Protein AF-0000000074720645 (afdb_homodimer)

InterPro domains:
  IPR004842 SLC12A transporter family [PTHR11827] (3-432)
  IPR018491 SLC12A transporter, C-terminal [PF03522] (51-152)
  IPR018491 SLC12A transporter, C-terminal [PF03522] (171-248)

Organism: NCBI:txid2562239

Structure (mmCIF, N/CA/C/O backbone):
data_AF-0000000074720645-model_v1
#
loop_
_entity.id
_entity.type
_entity.pdbx_description
1 polymer 'SLC12A transporter C-terminal domain-containing protein'
#
loop_
_atom_site.group_PDB
_atom_site.id
_atom_site.type_symbol
_atom_site.label_atom_id
_atom_site.label_alt_id
_atom_site.label_comp_id
_atom_site.label_asym_id
_atom_site.label_entity_id
_atom_site.label_seq_id
_atom_site.pdbx_PDB_ins_code
_atom_site.Cartn_x
_atom_site.Cartn_y
_atom_site.Cartn_z
_atom_site.occupancy
_atom_site.B_iso_or_equiv
_atom_site.auth_seq_id
_atom_site.auth_comp_id
_atom_site.auth_asym_id
_atom_site.auth_atom_id
_atom_site.pdbx_PDB_model_num
ATOM 1 N N . MET A 1 1 ? 22.766 -5.426 -13.688 1 41.81 1 MET A N 1
ATOM 2 C CA . MET A 1 1 ? 22.703 -4.098 -13.078 1 41.81 1 MET A CA 1
ATOM 3 C C . MET A 1 1 ? 21.469 -3.965 -12.188 1 41.81 1 MET A C 1
ATOM 5 O O . MET A 1 1 ? 21.562 -3.459 -11.07 1 41.81 1 MET A O 1
ATOM 9 N N . ASP A 1 2 ? 20.172 -4.684 -12.555 1 66 2 ASP A N 1
ATOM 10 C CA . ASP A 1 2 ? 18.875 -4.543 -11.906 1 66 2 ASP A CA 1
ATOM 11 C C . ASP A 1 2 ? 18.812 -5.395 -10.641 1 66 2 ASP A C 1
ATOM 13 O O . ASP A 1 2 ? 18.281 -4.953 -9.617 1 66 2 ASP A O 1
ATOM 17 N N . GLY A 1 3 ? 19.875 -6.27 -10.695 1 70.75 3 GLY A N 1
ATOM 18 C CA . GLY A 1 3 ? 19.859 -7.113 -9.516 1 70.75 3 GLY A CA 1
ATOM 19 C C . GLY A 1 3 ? 20.531 -6.465 -8.32 1 70.75 3 GLY A C 1
ATOM 20 O O . GLY A 1 3 ? 20.031 -6.566 -7.191 1 70.75 3 GLY A O 1
ATOM 21 N N . ILE A 1 4 ? 21.578 -5.645 -8.625 1 74.62 4 ILE A N 1
ATOM 22 C CA . ILE A 1 4 ? 22.312 -4.996 -7.547 1 74.62 4 ILE A CA 1
ATOM 23 C C . ILE A 1 4 ? 21.469 -3.885 -6.934 1 74.62 4 ILE A C 1
ATOM 25 O O . ILE A 1 4 ? 21.391 -3.754 -5.711 1 74.62 4 ILE A O 1
ATOM 29 N N . THR A 1 5 ? 20.922 -3.104 -7.785 1 78.19 5 THR A N 1
ATOM 30 C CA . THR A 1 5 ? 20.078 -2.021 -7.312 1 78.19 5 THR A CA 1
ATOM 31 C C . THR A 1 5 ? 18.906 -2.57 -6.496 1 78.19 5 THR A C 1
ATOM 33 O O . THR A 1 5 ? 18.516 -1.979 -5.484 1 78.19 5 THR A O 1
ATOM 36 N N . PHE A 1 6 ? 18.531 -3.67 -6.996 1 77.5 6 PHE A N 1
ATOM 37 C CA . PHE A 1 6 ? 17.438 -4.328 -6.293 1 77.5 6 PHE A CA 1
ATOM 38 C C . PHE A 1 6 ? 17.875 -4.746 -4.895 1 77.5 6 PHE A C 1
ATOM 40 O O . PHE A 1 6 ? 17.188 -4.453 -3.912 1 77.5 6 PHE A O 1
ATOM 47 N N . ARG A 1 7 ? 19 -5.316 -4.785 1 78.94 7 ARG A N 1
ATOM 48 C CA . ARG A 1 7 ? 19.5 -5.781 -3.5 1 78.94 7 ARG A CA 1
ATOM 49 C C . ARG A 1 7 ? 19.812 -4.609 -2.576 1 78.94 7 ARG A C 1
ATOM 51 O O . ARG A 1 7 ? 19.578 -4.688 -1.367 1 78.94 7 ARG A O 1
ATOM 58 N N . LEU A 1 8 ? 20.25 -3.586 -3.178 1 81.06 8 LEU A N 1
ATOM 59 C CA . LEU A 1 8 ? 20.547 -2.385 -2.404 1 81.06 8 LEU A CA 1
ATOM 60 C C . LEU A 1 8 ? 19.266 -1.784 -1.824 1 81.06 8 LEU A C 1
ATOM 62 O O . LEU A 1 8 ? 19.234 -1.398 -0.653 1 81.06 8 LEU A O 1
ATOM 66 N N . ALA A 1 9 ? 18.266 -1.722 -2.635 1 80.5 9 ALA A N 1
ATOM 67 C CA . ALA A 1 9 ? 16.984 -1.189 -2.18 1 80.5 9 ALA A CA 1
ATOM 68 C C . ALA A 1 9 ? 16.422 -2.023 -1.034 1 80.5 9 ALA A C 1
ATOM 70 O O . ALA A 1 9 ? 16.016 -1.481 -0.004 1 80.5 9 ALA A O 1
ATOM 71 N N . LEU A 1 10 ? 16.531 -3.314 -1.261 1 77.75 10 LEU A N 1
ATOM 72 C CA . LEU A 1 10 ? 15.977 -4.215 -0.257 1 77.75 10 LEU A CA 1
ATOM 73 C C . LEU A 1 10 ? 16.734 -4.102 1.058 1 77.75 10 LEU A C 1
ATOM 75 O O . LEU A 1 10 ? 16.125 -3.957 2.121 1 77.75 10 LEU A O 1
ATOM 79 N N . SER A 1 11 ? 18 -4.055 0.946 1 79.88 11 SER A N 1
ATOM 80 C CA . SER A 1 11 ? 18.828 -3.979 2.143 1 79.88 11 SER A CA 1
ATOM 81 C C . SER A 1 11 ? 18.625 -2.658 2.877 1 79.88 11 SER A C 1
ATOM 83 O O . SER A 1 11 ? 18.531 -2.633 4.105 1 79.88 11 SER A O 1
ATOM 85 N N . ALA A 1 12 ? 18.5 -1.666 2.119 1 81.31 12 ALA A N 1
ATOM 86 C CA . ALA A 1 12 ? 18.297 -0.35 2.721 1 81.31 12 ALA A CA 1
ATOM 87 C C . ALA A 1 12 ? 16.938 -0.265 3.408 1 81.31 12 ALA A C 1
ATOM 89 O O . ALA A 1 12 ? 16.828 0.283 4.508 1 81.31 12 ALA A O 1
ATOM 90 N N . LEU A 1 13 ? 16.016 -0.81 2.82 1 81.56 13 LEU A N 1
ATOM 91 C CA . LEU A 1 13 ? 14.672 -0.755 3.367 1 81.56 13 LEU A CA 1
ATOM 92 C C . LEU A 1 13 ? 14.562 -1.593 4.637 1 81.56 13 LEU A C 1
ATOM 94 O O . LEU A 1 13 ? 13.891 -1.195 5.594 1 81.56 13 LEU A O 1
ATOM 98 N N . VAL A 1 14 ? 15.219 -2.695 4.59 1 77.19 14 VAL A N 1
ATOM 99 C CA . VAL A 1 14 ? 15.211 -3.568 5.758 1 77.19 14 VAL A CA 1
ATOM 100 C C . VAL A 1 14 ? 15.93 -2.877 6.918 1 77.19 14 VAL A C 1
ATOM 102 O O . VAL A 1 14 ? 15.461 -2.92 8.055 1 77.19 14 VAL A O 1
ATOM 105 N N . GLN A 1 15 ? 16.969 -2.215 6.602 1 78.38 15 GLN A N 1
ATOM 106 C CA . GLN A 1 15 ? 17.719 -1.493 7.625 1 78.38 15 GLN A CA 1
ATOM 107 C C . GLN A 1 15 ? 16.906 -0.346 8.203 1 78.38 15 GLN A C 1
ATOM 109 O O . GLN A 1 15 ? 16.922 -0.113 9.414 1 78.38 15 GLN A O 1
ATOM 114 N N . LEU A 1 16 ? 16.203 0.287 7.367 1 77.69 16 LEU A N 1
ATOM 115 C CA . LEU A 1 16 ? 15.375 1.402 7.805 1 77.69 16 LEU A CA 1
ATOM 116 C C . LEU A 1 16 ? 14.242 0.916 8.703 1 77.69 16 LEU A C 1
ATOM 118 O O . LEU A 1 16 ? 13.867 1.602 9.656 1 77.69 16 LEU A O 1
ATOM 122 N N . GLU A 1 17 ? 13.719 -0.175 8.352 1 76.94 17 GLU A N 1
ATOM 123 C CA . GLU A 1 17 ? 12.625 -0.734 9.141 1 76.94 17 GLU A CA 1
ATOM 124 C C . GLU A 1 17 ? 13.078 -1.058 10.562 1 76.94 17 GLU A C 1
ATOM 126 O O . GLU A 1 17 ? 12.336 -0.839 11.516 1 76.94 17 GLU A O 1
ATOM 131 N N . GLN A 1 18 ? 14.234 -1.489 10.664 1 72.25 18 GLN A N 1
ATOM 132 C CA . GLN A 1 18 ? 14.773 -1.853 11.969 1 72.25 18 GLN A CA 1
ATOM 133 C C . GLN A 1 18 ? 15.094 -0.611 12.797 1 72.25 18 GLN A C 1
ATOM 135 O O . GLN A 1 18 ? 14.961 -0.623 14.016 1 72.25 18 GLN A O 1
ATOM 140 N N . SER A 1 19 ? 15.477 0.488 12.055 1 64.12 19 SER A N 1
ATOM 141 C CA . SER A 1 19 ? 15.891 1.698 12.758 1 64.12 19 SER A CA 1
ATOM 142 C C . SER A 1 19 ? 14.688 2.549 13.156 1 64.12 19 SER A C 1
ATOM 144 O O . SER A 1 19 ? 14.781 3.371 14.07 1 64.12 19 SER A O 1
ATOM 146 N N . GLN A 1 20 ? 13.641 2.672 12.289 1 59.78 20 GLN A N 1
ATOM 147 C CA . GLN A 1 20 ? 12.492 3.521 12.562 1 59.78 20 GLN A CA 1
ATOM 148 C C . GLN A 1 20 ? 12.016 3.354 14.008 1 59.78 20 GLN A C 1
ATOM 150 O O . GLN A 1 20 ? 11.492 4.293 14.609 1 59.78 20 GLN A O 1
ATOM 155 N N . TYR A 1 21 ? 12.266 2.174 14.508 1 51.56 21 TYR A N 1
ATOM 156 C CA . TYR A 1 21 ? 11.844 1.968 15.891 1 51.56 21 TYR A CA 1
ATOM 157 C C . TYR A 1 21 ? 12.773 2.684 16.859 1 51.56 21 TYR A C 1
ATOM 159 O O . TYR A 1 21 ? 12.414 2.922 18.016 1 51.56 21 TYR A O 1
ATOM 167 N N . GLN A 1 22 ? 13.922 3.186 16.25 1 45.28 22 GLN A N 1
ATOM 168 C CA . GLN A 1 22 ? 14.898 3.748 17.172 1 45.28 22 GLN A CA 1
ATOM 169 C C . GLN A 1 22 ? 14.922 5.27 17.094 1 45.28 22 GLN A C 1
ATOM 171 O O . GLN A 1 22 ? 15.547 5.934 17.922 1 45.28 22 GLN A O 1
ATOM 176 N N . HIS A 1 23 ? 14.359 5.844 16.094 1 49.03 23 HIS A N 1
ATOM 177 C CA . HIS A 1 23 ? 14.844 7.188 15.789 1 49.03 23 HIS A CA 1
ATOM 178 C C . HIS A 1 23 ? 14.094 8.242 16.594 1 49.03 23 HIS A C 1
ATOM 180 O O . HIS A 1 23 ? 12.859 8.258 16.594 1 49.03 23 HIS A O 1
ATOM 186 N N . VAL A 1 24 ? 14.836 8.938 17.453 1 45.78 24 VAL A N 1
ATOM 187 C CA . VAL A 1 24 ? 14.734 10.133 18.297 1 45.78 24 VAL A CA 1
ATOM 188 C C . VAL A 1 24 ? 14.461 11.352 17.422 1 45.78 24 VAL A C 1
ATOM 190 O O . VAL A 1 24 ? 13.938 12.359 17.906 1 45.78 24 VAL A O 1
ATOM 193 N N . ASN A 1 25 ? 14.664 11.375 16.031 1 55.03 25 ASN A N 1
ATOM 194 C CA . ASN A 1 25 ? 14.484 12.578 15.219 1 55.03 25 ASN A CA 1
ATOM 195 C C . ASN A 1 25 ? 13.312 12.438 14.258 1 55.03 25 ASN A C 1
ATOM 197 O O . ASN A 1 25 ? 13.492 12.039 13.102 1 55.03 25 ASN A O 1
ATOM 201 N N . TRP A 1 26 ? 12.148 12.758 14.781 1 64.94 26 TRP A N 1
ATOM 202 C CA . TRP A 1 26 ? 10.922 12.664 14 1 64.94 26 TRP A CA 1
ATOM 203 C C . TRP A 1 26 ? 10.922 13.68 12.859 1 64.94 26 TRP A C 1
ATOM 205 O O . TRP A 1 26 ? 11.297 14.836 13.055 1 64.94 26 TRP A O 1
ATOM 215 N N . ARG A 1 27 ? 10.797 13.344 11.641 1 70.69 27 ARG A N 1
ATOM 216 C CA . ARG A 1 27 ? 10.586 14.195 10.477 1 70.69 27 ARG A CA 1
ATOM 217 C C . ARG A 1 27 ? 9.32 13.789 9.727 1 70.69 27 ARG A C 1
ATOM 219 O O . ARG A 1 27 ? 9.008 12.602 9.617 1 70.69 27 ARG A O 1
ATOM 226 N N . PRO A 1 28 ? 8.688 14.844 9.297 1 80.44 28 PRO A N 1
ATOM 227 C CA . PRO A 1 28 ? 7.465 14.516 8.555 1 80.44 28 PRO A CA 1
ATOM 228 C C . PRO A 1 28 ? 7.746 13.781 7.246 1 80.44 28 PRO A C 1
ATOM 230 O O . PRO A 1 28 ? 8.523 14.266 6.418 1 80.44 28 PRO A O 1
ATOM 233 N N . GLN A 1 29 ? 7.289 12.609 7.117 1 84 29 GLN A N 1
ATOM 234 C CA . GLN A 1 29 ? 7.184 11.891 5.855 1 84 29 GLN A CA 1
ATOM 235 C C . GLN A 1 29 ? 5.758 11.938 5.309 1 84 29 GLN A C 1
ATOM 237 O O . GLN A 1 29 ? 4.875 11.234 5.801 1 84 29 GLN A O 1
ATOM 242 N N . VAL A 1 30 ? 5.629 12.672 4.293 1 91.06 30 VAL A N 1
ATOM 243 C CA . VAL A 1 30 ? 4.305 13.172 3.959 1 91.06 30 VAL A CA 1
ATOM 244 C C . VAL A 1 30 ? 3.643 12.258 2.936 1 91.06 30 VAL A C 1
ATOM 246 O O . VAL A 1 30 ? 4.285 11.82 1.976 1 91.06 30 VAL A O 1
ATOM 249 N N . LEU A 1 31 ? 2.445 11.914 3.195 1 94.81 31 LEU A N 1
ATOM 250 C CA . LEU A 1 31 ? 1.518 11.281 2.268 1 94.81 31 LEU A CA 1
ATOM 251 C C . LEU A 1 31 ? 0.43 12.258 1.832 1 94.81 31 LEU A C 1
ATOM 253 O O . LEU A 1 31 ? -0.405 12.664 2.643 1 94.81 31 LEU A O 1
ATOM 257 N N . ILE A 1 32 ? 0.497 12.656 0.608 1 94.5 32 ILE A N 1
ATOM 258 C CA . ILE A 1 32 ? -0.534 13.539 0.069 1 94.5 32 ILE A CA 1
ATOM 259 C C . ILE A 1 32 ? -1.672 12.703 -0.516 1 94.5 32 ILE A C 1
ATOM 261 O O . ILE A 1 32 ? -1.439 11.82 -1.348 1 94.5 32 ILE A O 1
ATOM 265 N N . ILE A 1 33 ? -2.869 12.914 -0.023 1 94 33 ILE A N 1
ATOM 266 C CA . ILE A 1 33 ? -4.02 12.188 -0.547 1 94 33 ILE A CA 1
ATOM 267 C C . ILE A 1 33 ? -4.98 13.164 -1.226 1 94 33 ILE A C 1
ATOM 269 O O . ILE A 1 33 ? -5.336 14.195 -0.651 1 94 33 ILE A O 1
ATOM 273 N N . TYR A 1 34 ? -5.395 12.867 -2.453 1 87.19 34 TYR A N 1
ATOM 274 C CA . TYR A 1 34 ? -6.391 13.711 -3.105 1 87.19 34 TYR A CA 1
ATOM 275 C C . TYR A 1 34 ? -7.289 12.883 -4.016 1 87.19 34 TYR A C 1
ATOM 277 O O . TYR A 1 34 ? -7.055 11.688 -4.215 1 87.19 34 TYR A O 1
ATOM 285 N N . ARG A 1 35 ? -8.367 13.531 -4.441 1 86.62 35 ARG A N 1
ATOM 286 C CA . ARG A 1 35 ? -9.414 12.891 -5.238 1 86.62 35 ARG A CA 1
ATOM 287 C C . ARG A 1 35 ? -9.289 13.281 -6.707 1 86.62 35 ARG A C 1
ATOM 289 O O . ARG A 1 35 ? -8.969 14.422 -7.031 1 86.62 35 ARG A O 1
ATOM 296 N N . ILE A 1 36 ? -9.516 12.273 -7.551 1 79.25 36 ILE A N 1
ATOM 297 C CA . ILE A 1 36 ? -9.68 12.547 -8.977 1 79.25 36 ILE A CA 1
ATOM 298 C C . ILE A 1 36 ? -11.039 12.023 -9.445 1 79.25 36 ILE A C 1
ATOM 300 O O . ILE A 1 36 ? -11.445 10.922 -9.086 1 79.25 36 ILE A O 1
ATOM 304 N N . GLN A 1 37 ? -11.812 12.938 -9.969 1 66.81 37 GLN A N 1
ATOM 305 C CA . GLN A 1 37 ? -13.078 12.484 -10.523 1 66.81 37 GLN A CA 1
ATOM 306 C C . GLN A 1 37 ? -12.906 11.961 -11.945 1 66.81 37 GLN A C 1
ATOM 308 O O . GLN A 1 37 ? -12.023 12.414 -12.672 1 66.81 37 GLN A O 1
ATOM 313 N N . LYS A 1 38 ? -13.5 10.781 -12.273 1 61.44 38 LYS A N 1
ATOM 314 C CA . LYS A 1 38 ? -13.422 10.133 -13.578 1 61.44 38 LYS A CA 1
ATOM 315 C C . LYS A 1 38 ? -13.453 11.164 -14.703 1 61.44 38 LYS A C 1
ATOM 317 O O . LYS A 1 38 ? -12.75 11.016 -15.711 1 61.44 38 LYS A O 1
ATOM 322 N N . HIS A 1 39 ? -14.367 12.086 -14.719 1 54.59 39 HIS A N 1
ATOM 323 C CA . HIS A 1 39 ? -14.586 12.953 -15.867 1 54.59 39 HIS A CA 1
ATOM 324 C C . HIS A 1 39 ? -13.844 14.281 -15.703 1 54.59 39 HIS A C 1
ATOM 326 O O . HIS A 1 39 ? -13.859 15.117 -16.609 1 54.59 39 HIS A O 1
ATOM 332 N N . GLU A 1 40 ? -13.438 14.469 -14.664 1 52.25 40 GLU A N 1
ATOM 333 C CA . GLU A 1 40 ? -12.82 15.781 -14.516 1 52.25 40 GLU A CA 1
ATOM 334 C C . GLU A 1 40 ? -11.312 15.711 -14.742 1 52.25 40 GLU A C 1
ATOM 336 O O . GLU A 1 40 ? -10.602 15.023 -14.016 1 52.25 40 GLU A O 1
ATOM 341 N N . GLN A 1 41 ? -10.93 15.555 -15.875 1 46.12 41 GLN A N 1
ATOM 342 C CA . GLN A 1 41 ? -9.516 15.602 -16.266 1 46.12 41 GLN A CA 1
ATOM 343 C C . GLN A 1 41 ? -8.758 16.625 -15.422 1 46.12 41 GLN A C 1
ATOM 345 O O . GLN A 1 41 ? -7.566 16.859 -15.641 1 46.12 41 GLN A O 1
ATOM 350 N N . GLY A 1 42 ? -9.367 17.562 -14.711 1 41.91 42 GLY A N 1
ATOM 351 C CA . GLY A 1 42 ? -8.656 18.797 -14.43 1 41.91 42 GLY A CA 1
ATOM 352 C C . GLY A 1 42 ? -7.656 18.672 -13.297 1 41.91 42 GLY A C 1
ATOM 353 O O . GLY A 1 42 ? -7.992 18.172 -12.219 1 41.91 42 GLY A O 1
ATOM 354 N N . ALA A 1 43 ? -6.316 18.562 -13.602 1 47.34 43 ALA A N 1
ATOM 355 C CA . ALA A 1 43 ? -4.949 18.641 -13.086 1 47.34 43 ALA A CA 1
ATOM 356 C C . ALA A 1 43 ? -4.871 19.578 -11.875 1 47.34 43 ALA A C 1
ATOM 358 O O . ALA A 1 43 ? -3.971 19.438 -11.047 1 47.34 43 ALA A O 1
ATOM 359 N N . ASN A 1 44 ? -5.762 20.594 -11.602 1 51.28 44 ASN A N 1
ATOM 360 C CA . ASN A 1 44 ? -5.332 21.844 -10.977 1 51.28 44 ASN A CA 1
ATOM 361 C C . ASN A 1 44 ? -5.238 21.703 -9.461 1 51.28 44 ASN A C 1
ATOM 363 O O . ASN A 1 44 ? -4.344 22.281 -8.836 1 51.28 44 ASN A O 1
ATOM 367 N N . SER A 1 45 ? -6.141 20.859 -8.883 1 57.16 45 SER A N 1
ATOM 368 C CA . SER A 1 45 ? -6.207 20.984 -7.43 1 57.16 45 SER A CA 1
ATOM 369 C C . SER A 1 45 ? -5.066 20.219 -6.762 1 57.16 45 SER A C 1
ATOM 371 O O . SER A 1 45 ? -4.594 20.609 -5.691 1 57.16 45 SER A O 1
ATOM 373 N N . HIS A 1 46 ? -4.289 19.5 -7.488 1 70.75 46 HIS A N 1
ATOM 374 C CA . HIS A 1 46 ? -3.281 18.641 -6.875 1 70.75 46 HIS A CA 1
ATOM 375 C C . HIS A 1 46 ? -1.912 19.312 -6.875 1 70.75 46 HIS A C 1
ATOM 377 O O . HIS A 1 46 ? -1.073 19.016 -6.016 1 70.75 46 HIS A O 1
ATOM 383 N N . GLU A 1 47 ? -1.853 20.297 -7.645 1 79.69 47 GLU A N 1
ATOM 384 C CA . GLU A 1 47 ? -0.542 20.938 -7.762 1 79.69 47 GLU A CA 1
ATOM 385 C C . GLU A 1 47 ? -0.23 21.781 -6.527 1 79.69 47 GLU A C 1
ATOM 387 O O . GLU A 1 47 ? 0.916 21.828 -6.074 1 79.69 47 GLU A O 1
ATOM 392 N N . GLY A 1 48 ? -1.316 22.375 -6.051 1 85.31 48 GLY A N 1
ATOM 393 C CA . GLY A 1 48 ? -1.125 23.188 -4.867 1 85.31 48 GLY A CA 1
ATOM 394 C C . GLY A 1 48 ? -0.622 22.406 -3.672 1 85.31 48 GLY A C 1
ATOM 395 O O . GLY A 1 48 ? 0.313 22.828 -2.99 1 85.31 48 GLY A O 1
ATOM 396 N N . ALA A 1 49 ? -1.229 21.266 -3.488 1 88 49 ALA A N 1
ATOM 397 C CA . ALA A 1 49 ? -0.834 20.422 -2.365 1 88 49 ALA A CA 1
ATOM 398 C C . ALA A 1 49 ? 0.599 19.922 -2.531 1 88 49 ALA A C 1
ATOM 400 O O . ALA A 1 49 ? 1.369 19.906 -1.567 1 88 49 ALA A O 1
ATOM 401 N N . LEU A 1 50 ? 0.944 19.594 -3.723 1 88.19 50 LEU A N 1
ATOM 402 C CA . LEU A 1 50 ? 2.291 19.109 -4.004 1 88.19 50 LEU A CA 1
ATOM 403 C C . LEU A 1 50 ? 3.318 20.219 -3.82 1 88.19 50 LEU A C 1
ATOM 405 O O . LEU A 1 50 ? 4.383 20 -3.238 1 88.19 50 LEU A O 1
ATOM 409 N N . ARG A 1 51 ? 2.961 21.359 -4.242 1 87.62 51 ARG A N 1
ATOM 410 C CA . ARG A 1 51 ? 3.863 22.484 -4.102 1 87.62 51 ARG A CA 1
ATOM 411 C C . ARG A 1 51 ? 4.074 22.844 -2.635 1 87.62 51 ARG A C 1
ATOM 413 O O . ARG A 1 51 ? 5.199 23.125 -2.211 1 87.62 51 ARG A O 1
ATOM 420 N N . PHE A 1 52 ? 3.023 22.859 -1.926 1 90.62 52 PHE A N 1
ATOM 421 C CA . PHE A 1 52 ? 3.125 23.141 -0.499 1 90.62 52 PHE A CA 1
ATOM 422 C C . PHE A 1 52 ? 4 22.109 0.198 1 90.62 52 PHE A C 1
ATOM 424 O O . PHE A 1 52 ? 4.871 22.453 0.994 1 90.62 52 PHE A O 1
ATOM 431 N N . ALA A 1 53 ? 3.738 20.828 -0.083 1 88.62 53 ALA A N 1
ATOM 432 C CA . ALA A 1 53 ? 4.52 19.75 0.506 1 88.62 53 ALA A CA 1
ATOM 433 C C . ALA A 1 53 ? 6 19.891 0.161 1 88.62 53 ALA A C 1
ATOM 435 O O . ALA A 1 53 ? 6.867 19.609 0.991 1 88.62 53 ALA A O 1
ATOM 436 N N . SER A 1 54 ? 6.266 20.297 -1.042 1 86.12 54 SER A N 1
ATOM 437 C CA . SER A 1 54 ? 7.648 20.469 -1.474 1 86.12 54 SER A CA 1
ATOM 438 C C . SER A 1 54 ? 8.352 21.547 -0.661 1 86.12 54 SER A C 1
ATOM 440 O O . SER A 1 54 ? 9.562 21.484 -0.448 1 86.12 54 SER A O 1
ATOM 442 N N . GLN A 1 55 ? 7.652 22.484 -0.245 1 87.19 55 GLN A N 1
ATOM 443 C CA . GLN A 1 55 ? 8.227 23.578 0.507 1 87.19 55 GLN A CA 1
ATOM 444 C C . GLN A 1 55 ? 8.469 23.203 1.963 1 87.19 55 GLN A C 1
ATOM 446 O O . GLN A 1 55 ? 9.258 23.844 2.662 1 87.19 55 GLN A O 1
ATOM 451 N N . LEU A 1 56 ? 7.746 22.172 2.379 1 83.19 56 LEU A N 1
ATOM 452 C CA . LEU A 1 56 ? 7.934 21.672 3.734 1 83.19 56 LEU A CA 1
ATOM 453 C C . LEU A 1 56 ? 9.188 20.812 3.824 1 83.19 56 LEU A C 1
ATOM 455 O O . LEU A 1 56 ? 9.734 20.609 4.914 1 83.19 56 LEU A O 1
ATOM 459 N N . ARG A 1 57 ? 9.617 20.266 2.674 1 71.25 57 ARG A N 1
ATOM 460 C CA . ARG A 1 57 ? 10.703 19.297 2.701 1 71.25 57 ARG A CA 1
ATOM 461 C C . ARG A 1 57 ? 12.047 19.953 2.43 1 71.25 57 ARG A C 1
ATOM 463 O O . ARG A 1 57 ? 12.156 20.828 1.555 1 71.25 57 ARG A O 1
ATOM 470 N N . LYS A 1 58 ? 12.719 20.656 3.311 1 57.47 58 LYS A N 1
ATOM 471 C CA . LYS A 1 58 ? 14.031 21.234 3.021 1 57.47 58 LYS A CA 1
ATOM 472 C C . LYS A 1 58 ? 14.797 20.375 2.01 1 57.47 58 LYS A C 1
ATOM 474 O O . LYS A 1 58 ? 15.922 19.953 2.271 1 57.47 58 LYS A O 1
ATOM 479 N N . GLY A 1 59 ? 14.18 20.047 0.889 1 52.34 59 GLY A N 1
ATOM 480 C CA . GLY A 1 59 ? 14.891 19.266 -0.109 1 52.34 59 GLY A CA 1
ATOM 481 C C . GLY A 1 59 ? 15.164 17.844 0.333 1 52.34 59 GLY A C 1
ATOM 482 O O . GLY A 1 59 ? 15.797 17.078 -0.391 1 52.34 59 GLY A O 1
ATOM 483 N N . ARG A 1 60 ? 14.727 17.578 1.688 1 59.97 60 ARG A N 1
ATOM 484 C CA . ARG A 1 60 ? 15.109 16.281 2.234 1 59.97 60 ARG A CA 1
ATOM 485 C C . ARG A 1 60 ? 13.875 15.461 2.617 1 59.97 60 ARG A C 1
ATOM 487 O O . ARG A 1 60 ? 12.805 16.031 2.863 1 59.97 60 ARG A O 1
ATOM 494 N N . GLY A 1 61 ? 13.703 14.383 2.057 1 66.12 61 GLY A N 1
ATOM 495 C CA . GLY A 1 61 ? 12.648 13.484 2.516 1 66.12 61 GLY A CA 1
ATOM 496 C C . GLY A 1 61 ? 11.93 12.781 1.382 1 66.12 61 GLY A C 1
ATOM 497 O O . GLY A 1 61 ? 12.266 12.969 0.212 1 66.12 61 GLY A O 1
ATOM 498 N N . PHE A 1 62 ? 11.148 11.906 1.836 1 75.75 62 PHE A N 1
ATOM 499 C CA . PHE A 1 62 ? 10.367 11.078 0.924 1 75.75 62 PHE A CA 1
ATOM 500 C C . PHE A 1 62 ? 8.891 11.461 0.972 1 75.75 62 PHE A C 1
ATOM 502 O O . PHE A 1 62 ? 8.383 11.859 2.023 1 75.75 62 PHE A O 1
ATOM 509 N N . CYS A 1 63 ? 8.328 11.766 -0.243 1 85 63 CYS A N 1
ATOM 510 C CA . CYS A 1 63 ? 6.914 12.117 -0.329 1 85 63 CYS A CA 1
ATOM 511 C C . CYS A 1 63 ? 6.137 11.078 -1.126 1 85 63 CYS A C 1
ATOM 513 O O . CYS A 1 63 ? 6.613 10.594 -2.154 1 85 63 CYS A O 1
ATOM 515 N N . MET A 1 64 ? 5.035 10.695 -0.58 1 91.19 64 MET A N 1
ATOM 516 C CA . MET A 1 64 ? 4.113 9.828 -1.303 1 91.19 64 MET A CA 1
ATOM 517 C C . MET A 1 64 ? 2.865 10.594 -1.731 1 91.19 64 MET A C 1
ATOM 519 O O . MET A 1 64 ? 2.301 11.359 -0.946 1 91.19 64 MET A O 1
ATOM 523 N N . VAL A 1 65 ? 2.576 10.469 -2.951 1 92.81 65 VAL A N 1
ATOM 524 C CA . VAL A 1 65 ? 1.349 11.078 -3.459 1 92.81 65 VAL A CA 1
ATOM 525 C C . VAL A 1 65 ? 0.368 9.984 -3.875 1 92.81 65 VAL A C 1
ATOM 527 O O . VAL A 1 65 ? 0.682 9.148 -4.727 1 92.81 65 VAL A O 1
ATOM 530 N N . ALA A 1 66 ? -0.743 9.969 -3.193 1 93.62 66 ALA A N 1
ATOM 531 C CA . ALA A 1 66 ? -1.747 8.953 -3.482 1 93.62 66 ALA A CA 1
ATOM 532 C C . ALA A 1 66 ? -3.076 9.586 -3.879 1 93.62 66 ALA A C 1
ATOM 534 O O . ALA A 1 66 ? -3.514 10.562 -3.264 1 93.62 66 ALA A O 1
ATOM 535 N N . CYS A 1 67 ? -3.65 9.023 -4.852 1 92.19 67 CYS A N 1
ATOM 536 C CA . CYS A 1 67 ? -4.922 9.531 -5.359 1 92.19 67 CYS A CA 1
ATOM 537 C C . CYS A 1 67 ? -5.977 8.43 -5.371 1 92.19 67 CYS A C 1
ATOM 539 O O . CYS A 1 67 ? -5.66 7.258 -5.602 1 92.19 67 CYS A O 1
ATOM 541 N N . VAL A 1 68 ? -7.211 8.852 -5.121 1 93 68 VAL A N 1
ATOM 542 C CA . VAL A 1 68 ? -8.336 7.93 -5.207 1 93 68 VAL A CA 1
ATOM 543 C C . VAL A 1 68 ? -9.141 8.211 -6.477 1 93 68 VAL A C 1
ATOM 545 O O . VAL A 1 68 ? -9.656 9.32 -6.66 1 93 68 VAL A O 1
ATOM 548 N N . LEU A 1 69 ? -9.125 7.289 -7.336 1 92.19 69 LEU A N 1
ATOM 549 C CA . LEU A 1 69 ? -10.008 7.32 -8.5 1 92.19 69 LEU A CA 1
ATOM 550 C C . LEU A 1 69 ? -11.328 6.621 -8.195 1 92.19 69 LEU A C 1
ATOM 552 O O . LEU A 1 69 ? -11.375 5.395 -8.07 1 92.19 69 LEU A O 1
ATOM 556 N N . GLU A 1 70 ? -12.328 7.418 -8.094 1 89.88 70 GLU A N 1
ATOM 557 C CA . GLU A 1 70 ? -13.609 6.852 -7.695 1 89.88 70 GLU A CA 1
ATOM 558 C C . GLU A 1 70 ? -14.281 6.133 -8.859 1 89.88 70 GLU A C 1
ATOM 560 O O . GLU A 1 70 ? -14.555 6.738 -9.898 1 89.88 70 GLU A O 1
ATOM 565 N N . SER A 1 71 ? -14.453 4.848 -8.688 1 87.56 71 SER A N 1
ATOM 566 C CA . SER A 1 71 ? -15.117 3.973 -9.648 1 87.56 71 SER A CA 1
ATOM 567 C C . SER A 1 71 ? -15.586 2.68 -8.992 1 87.56 71 SER A C 1
ATOM 569 O O . SER A 1 71 ? -15.242 2.406 -7.836 1 87.56 71 SER A O 1
ATOM 571 N N . GLU A 1 72 ? -16.422 2.053 -9.75 1 80.94 72 GLU A N 1
ATOM 572 C CA . GLU A 1 72 ? -16.875 0.758 -9.25 1 80.94 72 GLU A CA 1
ATOM 573 C C . GLU A 1 72 ? -15.719 -0.245 -9.211 1 80.94 72 GLU A C 1
ATOM 575 O O . GLU A 1 72 ? -14.719 -0.081 -9.922 1 80.94 72 GLU A O 1
ATOM 580 N N . GLU A 1 73 ? -15.945 -1.239 -8.445 1 70.81 73 GLU A N 1
ATOM 581 C CA . GLU A 1 73 ? -14.93 -2.277 -8.328 1 70.81 73 GLU A CA 1
ATOM 582 C C . GLU A 1 73 ? -14.734 -3.02 -9.641 1 70.81 73 GLU A C 1
ATOM 584 O O . GLU A 1 73 ? -15.68 -3.182 -10.414 1 70.81 73 GLU A O 1
ATOM 589 N N . ARG A 1 74 ? -13.586 -3.412 -10.047 1 65.88 74 ARG A N 1
ATOM 590 C CA . ARG A 1 74 ? -13.242 -4.266 -11.18 1 65.88 74 ARG A CA 1
ATOM 591 C C . ARG A 1 74 ? -13.492 -3.549 -12.5 1 65.88 74 ARG A C 1
ATOM 593 O O . ARG A 1 74 ? -13.883 -4.176 -13.492 1 65.88 74 ARG A O 1
ATOM 600 N N . ASP A 1 75 ? -13.508 -2.293 -12.406 1 76.94 75 ASP A N 1
ATOM 601 C CA . ASP A 1 75 ? -13.602 -1.488 -13.625 1 76.94 75 ASP A CA 1
ATOM 602 C C . ASP A 1 75 ? -12.258 -1.43 -14.344 1 76.94 75 ASP A C 1
ATOM 604 O O . ASP A 1 75 ? -11.375 -0.654 -13.969 1 76.94 75 ASP A O 1
ATOM 608 N N . ALA A 1 76 ? -12.125 -2.312 -15.375 1 73.88 76 ALA A N 1
ATOM 609 C CA . ALA A 1 76 ? -10.875 -2.4 -16.125 1 73.88 76 ALA A CA 1
ATOM 610 C C . ALA A 1 76 ? -10.492 -1.045 -16.703 1 73.88 76 ALA A C 1
ATOM 612 O O . ALA A 1 76 ? -9.305 -0.692 -16.75 1 73.88 76 ALA A O 1
ATOM 613 N N . GLU A 1 77 ? -11.453 -0.307 -17.094 1 79.62 77 GLU A N 1
ATOM 614 C CA . GLU A 1 77 ? -11.195 1.025 -17.641 1 79.62 77 GLU A CA 1
ATOM 615 C C . GLU A 1 77 ? -10.633 1.957 -16.562 1 79.62 77 GLU A C 1
ATOM 617 O O . GLU A 1 77 ? -9.766 2.779 -16.844 1 79.62 77 GLU A O 1
ATOM 622 N N . ALA A 1 78 ? -11.164 1.728 -15.43 1 83 78 ALA A N 1
ATOM 623 C CA . ALA A 1 78 ? -10.695 2.553 -14.32 1 83 78 ALA A CA 1
ATOM 624 C C . ALA A 1 78 ? -9.234 2.252 -13.992 1 83 78 ALA A C 1
ATOM 626 O O . ALA A 1 78 ? -8.469 3.156 -13.648 1 83 78 ALA A O 1
ATOM 627 N N . GLN A 1 79 ? -8.922 1.06 -14.188 1 80.31 79 GLN A N 1
ATOM 628 C CA . GLN A 1 79 ? -7.543 0.679 -13.898 1 80.31 79 GLN A CA 1
ATOM 629 C C . GLN A 1 79 ? -6.586 1.266 -14.93 1 80.31 79 GLN A C 1
ATOM 631 O O . GLN A 1 79 ? -5.48 1.69 -14.586 1 80.31 79 GLN A O 1
ATOM 636 N N . MET A 1 80 ? -7.02 1.261 -16.109 1 81.56 80 MET A N 1
ATOM 637 C CA . MET A 1 80 ? -6.219 1.895 -17.156 1 81.56 80 MET A CA 1
ATOM 638 C C . MET A 1 80 ? -6.078 3.391 -16.906 1 81.56 80 MET A C 1
ATOM 640 O O . MET A 1 80 ? -4.992 3.953 -17.062 1 81.56 80 MET A O 1
ATOM 644 N N . GLN A 1 81 ? -7.141 3.945 -16.531 1 85.31 81 GLN A N 1
ATOM 645 C CA . GLN A 1 81 ? -7.121 5.363 -16.188 1 85.31 81 GLN A CA 1
ATOM 646 C C . GLN A 1 81 ? -6.207 5.637 -15 1 85.31 81 GLN A C 1
ATOM 648 O O . GLN A 1 81 ? -5.535 6.668 -14.945 1 85.31 81 GLN A O 1
ATOM 653 N N . ALA A 1 82 ? -6.223 4.711 -14.109 1 86.5 82 ALA A N 1
ATOM 654 C CA . ALA A 1 82 ? -5.375 4.844 -12.922 1 86.5 82 ALA A CA 1
ATOM 655 C C . ALA A 1 82 ? -3.9 4.871 -13.305 1 86.5 82 ALA A C 1
ATOM 657 O O . ALA A 1 82 ? -3.117 5.637 -12.742 1 86.5 82 ALA A O 1
ATOM 658 N N . SER A 1 83 ? -3.533 4.082 -14.234 1 83 83 SER A N 1
ATOM 659 C CA . SER A 1 83 ? -2.148 4.039 -14.695 1 83 83 SER A CA 1
ATOM 660 C C . SER A 1 83 ? -1.748 5.352 -15.359 1 83 83 SER A C 1
ATOM 662 O O . SER A 1 83 ? -0.64 5.848 -15.148 1 83 83 SER A O 1
ATOM 664 N N . LYS A 1 84 ? -2.637 5.875 -16.109 1 85.31 84 LYS A N 1
ATOM 665 C CA . LYS A 1 84 ? -2.387 7.156 -16.766 1 85.31 84 LYS A CA 1
ATOM 666 C C . LYS A 1 84 ? -2.25 8.281 -15.734 1 85.31 84 LYS A C 1
ATOM 668 O O . LYS A 1 84 ? -1.346 9.109 -15.828 1 85.31 84 LYS A O 1
ATOM 673 N N . GLU A 1 85 ? -3.139 8.227 -14.828 1 87 85 GLU A N 1
ATOM 674 C CA . GLU A 1 85 ? -3.121 9.242 -13.789 1 87 85 GLU A CA 1
ATOM 675 C C . GLU A 1 85 ? -1.843 9.164 -12.953 1 87 85 GLU A C 1
ATOM 677 O O . GLU A 1 85 ? -1.315 10.188 -12.516 1 87 85 GLU A O 1
ATOM 682 N N . ARG A 1 86 ? -1.438 7.992 -12.734 1 88.31 86 ARG A N 1
ATOM 683 C CA . ARG A 1 86 ? -0.194 7.809 -12 1 88.31 86 ARG A CA 1
ATOM 684 C C . ARG A 1 86 ? 0.969 8.5 -12.703 1 88.31 86 ARG A C 1
ATOM 686 O O . ARG A 1 86 ? 1.797 9.148 -12.055 1 88.31 86 ARG A O 1
ATOM 693 N N . GLN A 1 87 ? 1.029 8.406 -13.953 1 86.94 87 GLN A N 1
ATOM 694 C CA . GLN A 1 87 ? 2.09 9.039 -14.727 1 86.94 87 GLN A CA 1
ATOM 695 C C . GLN A 1 87 ? 1.974 10.562 -14.672 1 86.94 87 GLN A C 1
ATOM 697 O O . GLN A 1 87 ? 2.982 11.266 -14.57 1 86.94 87 GLN A O 1
ATOM 702 N N . ILE A 1 88 ? 0.802 11.008 -14.695 1 87.19 88 ILE A N 1
ATOM 703 C CA . ILE A 1 88 ? 0.563 12.445 -14.609 1 87.19 88 ILE A CA 1
ATOM 704 C C . ILE A 1 88 ? 1.082 12.977 -13.281 1 87.19 88 ILE A C 1
ATOM 706 O O . ILE A 1 88 ? 1.766 14.008 -13.242 1 87.19 88 ILE A O 1
ATOM 710 N N . ILE A 1 89 ? 0.795 12.242 -12.25 1 88.56 89 ILE A N 1
ATOM 711 C CA . ILE A 1 89 ? 1.232 12.656 -10.922 1 88.56 89 ILE A CA 1
ATOM 712 C C . ILE A 1 89 ? 2.758 12.648 -10.852 1 88.56 89 ILE A C 1
ATOM 714 O O . ILE A 1 89 ? 3.367 13.57 -10.305 1 88.56 89 ILE A O 1
ATOM 718 N N . LYS A 1 90 ? 3.314 11.688 -11.414 1 87.44 90 LYS A N 1
ATOM 719 C CA . LYS A 1 90 ? 4.77 11.586 -11.43 1 87.44 90 LYS A CA 1
ATOM 720 C C . LYS A 1 90 ? 5.398 12.773 -12.148 1 87.44 90 LYS A C 1
ATOM 722 O O . LYS A 1 90 ? 6.418 13.305 -11.711 1 87.44 90 LYS A O 1
ATOM 727 N N . ASP A 1 91 ? 4.781 13.141 -13.172 1 88.75 91 ASP A N 1
ATOM 728 C CA . ASP A 1 91 ? 5.273 14.289 -13.922 1 88.75 91 ASP A CA 1
ATOM 729 C C . ASP A 1 91 ? 5.172 15.57 -13.102 1 88.75 91 ASP A C 1
ATOM 731 O O . ASP A 1 91 ? 6.09 16.391 -13.109 1 88.75 91 ASP A O 1
ATOM 735 N N . ILE A 1 92 ? 4.125 15.719 -12.438 1 86 92 ILE A N 1
ATOM 736 C CA . ILE A 1 92 ? 3.934 16.891 -11.586 1 86 92 ILE A CA 1
ATOM 737 C C . ILE A 1 92 ? 4.973 16.891 -10.469 1 86 92 ILE A C 1
ATOM 739 O O . ILE A 1 92 ? 5.559 17.922 -10.156 1 86 92 ILE A O 1
ATOM 743 N N . MET A 1 93 ? 5.164 15.727 -9.93 1 87.62 93 MET A N 1
ATOM 744 C CA . MET A 1 93 ? 6.164 15.602 -8.875 1 87.62 93 MET A CA 1
ATOM 745 C C . MET A 1 93 ? 7.547 16 -9.391 1 87.62 93 MET A C 1
ATOM 747 O O . MET A 1 93 ? 8.281 16.719 -8.711 1 87.62 93 MET A O 1
ATOM 751 N N . ALA A 1 94 ? 7.848 15.531 -10.516 1 84.75 94 ALA A N 1
ATOM 752 C CA . ALA A 1 94 ? 9.141 15.852 -11.125 1 84.75 94 ALA A CA 1
ATOM 753 C C . ALA A 1 94 ? 9.266 17.359 -11.359 1 84.75 94 ALA A C 1
ATOM 755 O O . ALA A 1 94 ? 10.312 17.938 -11.078 1 84.75 94 ALA A O 1
ATOM 756 N N . ASN A 1 95 ? 8.258 17.953 -11.781 1 85.06 95 ASN A N 1
ATOM 757 C CA . ASN A 1 95 ? 8.25 19.391 -12.055 1 85.06 95 ASN A CA 1
ATOM 758 C C . ASN A 1 95 ? 8.414 20.203 -10.773 1 85.06 95 ASN A C 1
ATOM 760 O O . ASN A 1 95 ? 9.016 21.281 -10.789 1 85.06 95 ASN A O 1
ATOM 764 N N . GLU A 1 96 ? 7.863 19.688 -9.719 1 81.5 96 GLU A N 1
ATOM 765 C CA . GLU A 1 96 ? 7.918 20.391 -8.445 1 81.5 96 GLU A CA 1
ATOM 766 C C . GLU A 1 96 ? 9.164 20 -7.648 1 81.5 96 GLU A C 1
ATOM 768 O O . GLU A 1 96 ? 9.352 20.469 -6.52 1 81.5 96 GLU A O 1
ATOM 773 N N . GLY A 1 97 ? 9.938 19.094 -8.188 1 79.88 97 GLY A N 1
ATOM 774 C CA . GLY A 1 97 ? 11.164 18.688 -7.527 1 79.88 97 GLY A CA 1
ATOM 775 C C . GLY A 1 97 ? 10.93 17.797 -6.32 1 79.88 97 GLY A C 1
ATOM 776 O O . GLY A 1 97 ? 11.656 17.875 -5.332 1 79.88 97 GLY A O 1
ATOM 777 N N . ILE A 1 98 ? 9.883 17.062 -6.367 1 82.19 98 ILE A N 1
ATOM 778 C CA . ILE A 1 98 ? 9.531 16.172 -5.262 1 82.19 98 ILE A CA 1
ATOM 779 C C . ILE A 1 98 ? 10.07 14.773 -5.535 1 82.19 98 ILE A C 1
ATOM 781 O O . ILE A 1 98 ? 9.781 14.18 -6.578 1 82.19 98 ILE A O 1
ATOM 785 N N . GLU A 1 99 ? 10.867 14.336 -4.621 1 81.38 99 GLU A N 1
ATOM 786 C CA . GLU A 1 99 ? 11.328 12.953 -4.684 1 81.38 99 GLU A CA 1
ATOM 787 C C . GLU A 1 99 ? 10.367 12.016 -3.963 1 81.38 99 GLU A C 1
ATOM 789 O O . GLU A 1 99 ? 10.031 12.234 -2.799 1 81.38 99 GLU A O 1
ATOM 794 N N . GLY A 1 100 ? 9.914 11.062 -4.672 1 85.81 100 GLY A N 1
ATOM 795 C CA . GLY A 1 100 ? 8.984 10.117 -4.066 1 85.81 100 GLY A CA 1
ATOM 796 C C . GLY A 1 100 ? 8.234 9.281 -5.082 1 85.81 100 GLY A C 1
ATOM 797 O O . GLY A 1 100 ? 8.758 8.992 -6.164 1 85.81 100 GLY A O 1
ATOM 798 N N . PHE A 1 101 ? 7.078 8.781 -4.656 1 89 101 PHE A N 1
ATOM 799 C CA . PHE A 1 101 ? 6.34 7.84 -5.484 1 89 101 PHE A CA 1
ATOM 800 C C . PHE A 1 101 ? 4.863 8.219 -5.551 1 89 101 PHE A C 1
ATOM 802 O O . PHE A 1 101 ? 4.352 8.898 -4.66 1 89 101 PHE A O 1
ATOM 809 N N . ALA A 1 102 ? 4.289 7.863 -6.629 1 90.56 102 ALA A N 1
ATOM 810 C CA . ALA A 1 102 ? 2.871 8.125 -6.863 1 90.56 102 ALA A CA 1
ATOM 811 C C . ALA A 1 102 ? 2.062 6.836 -6.863 1 90.56 102 ALA A C 1
ATOM 813 O O . ALA A 1 102 ? 2.521 5.809 -7.375 1 90.56 102 ALA A O 1
ATOM 814 N N . GLU A 1 103 ? 0.882 6.945 -6.285 1 91.12 103 GLU A N 1
ATOM 815 C CA . GLU A 1 103 ? -0.042 5.816 -6.266 1 91.12 103 GLU A CA 1
ATOM 816 C C . GLU A 1 103 ? -1.463 6.258 -6.602 1 91.12 103 GLU A C 1
ATOM 818 O O . GLU A 1 103 ? -1.881 7.355 -6.23 1 91.12 103 GLU A O 1
ATOM 823 N N . VAL A 1 104 ? -2.135 5.457 -7.328 1 91.69 104 VAL A N 1
ATOM 824 C CA . VAL A 1 104 ? -3.545 5.688 -7.621 1 91.69 104 VAL A CA 1
ATOM 825 C C . VAL A 1 104 ? -4.359 4.449 -7.262 1 91.69 104 VAL A C 1
ATOM 827 O O . VAL A 1 104 ? -4.023 3.336 -7.676 1 91.69 104 VAL A O 1
ATOM 830 N N . VAL A 1 105 ? -5.387 4.633 -6.512 1 92.75 105 VAL A N 1
ATOM 831 C CA . VAL A 1 105 ? -6.23 3.521 -6.086 1 92.75 105 VAL A CA 1
ATOM 832 C C . VAL A 1 105 ? -7.645 3.711 -6.633 1 92.75 105 VAL A C 1
ATOM 834 O O . VAL A 1 105 ? -8.18 4.82 -6.617 1 92.75 105 VAL A O 1
ATOM 837 N N . VAL A 1 106 ? -8.148 2.65 -7.191 1 92.88 106 VAL A N 1
ATOM 838 C CA . VAL A 1 106 ? -9.539 2.652 -7.625 1 92.88 106 VAL A CA 1
ATOM 839 C C . VAL A 1 106 ? -10.438 2.184 -6.48 1 92.88 106 VAL A C 1
ATOM 841 O O . VAL A 1 106 ? -10.25 1.089 -5.945 1 92.88 106 VAL A O 1
ATOM 844 N N . ALA A 1 107 ? -11.32 2.992 -6.062 1 93.06 107 ALA A N 1
ATOM 845 C CA . ALA A 1 107 ? -12.234 2.693 -4.969 1 93.06 107 ALA A CA 1
ATOM 846 C C . ALA A 1 107 ? -13.609 3.322 -5.211 1 93.06 107 ALA A C 1
ATOM 848 O O . ALA A 1 107 ? -13.719 4.309 -5.941 1 93.06 107 ALA A O 1
ATOM 849 N N . PRO A 1 108 ? -14.609 2.762 -4.598 1 91.38 108 PRO A N 1
ATOM 850 C CA . PRO A 1 108 ? -15.953 3.297 -4.797 1 91.38 108 PRO A CA 1
ATOM 851 C C . PRO A 1 108 ? -16.141 4.676 -4.168 1 91.38 108 PRO A C 1
ATOM 853 O O . PRO A 1 108 ? -17.047 5.422 -4.559 1 91.38 108 PRO A O 1
ATOM 856 N N . SER A 1 109 ? -15.328 5.039 -3.123 1 90.81 109 SER A N 1
ATOM 857 C CA . SER A 1 109 ? -15.43 6.336 -2.463 1 90.81 109 SER A CA 1
ATOM 858 C C . SER A 1 109 ? -14.062 6.82 -1.985 1 90.81 109 SER A C 1
ATOM 860 O O . SER A 1 109 ? -13.164 6.012 -1.759 1 90.81 109 SER A O 1
ATOM 862 N N . MET A 1 110 ? -14.047 8.094 -1.774 1 91.88 110 MET A N 1
ATOM 863 C CA . MET A 1 110 ? -12.82 8.727 -1.286 1 91.88 110 MET A CA 1
ATOM 864 C C . MET A 1 110 ? -12.469 8.211 0.104 1 91.88 110 MET A C 1
ATOM 866 O O . MET A 1 110 ? -11.305 7.895 0.375 1 91.88 110 MET A O 1
ATOM 870 N N . ALA A 1 111 ? -13.445 8.109 0.929 1 91.44 111 ALA A N 1
ATOM 871 C CA . ALA A 1 111 ? -13.195 7.684 2.305 1 91.44 111 ALA A CA 1
ATOM 872 C C . ALA A 1 111 ? -12.656 6.258 2.352 1 91.44 111 ALA A C 1
ATOM 874 O O . ALA A 1 111 ? -11.711 5.973 3.092 1 91.44 111 ALA A O 1
ATOM 875 N N . GLU A 1 112 ? -13.18 5.395 1.562 1 92.25 112 GLU A N 1
ATOM 876 C CA . GLU A 1 112 ? -12.719 4.008 1.525 1 92.25 112 GLU A CA 1
ATOM 877 C C . GLU A 1 112 ? -11.312 3.91 0.939 1 92.25 112 GLU A C 1
ATOM 879 O O . GLU A 1 112 ? -10.445 3.254 1.513 1 92.25 112 GLU A O 1
ATOM 884 N N . GLY A 1 113 ? -11.148 4.516 -0.192 1 94.44 113 GLY A N 1
ATOM 885 C CA . GLY A 1 113 ? -9.828 4.512 -0.799 1 94.44 113 GLY A CA 1
ATOM 886 C C . GLY A 1 113 ? -8.75 5.055 0.118 1 94.44 113 GLY A C 1
ATOM 887 O O . GLY A 1 113 ? -7.684 4.453 0.25 1 94.44 113 GLY A O 1
ATOM 888 N N . ALA A 1 114 ? -9.078 6.164 0.732 1 94.94 114 ALA A N 1
ATOM 889 C CA . ALA A 1 114 ? -8.117 6.805 1.624 1 94.94 114 ALA A CA 1
ATOM 890 C C . ALA A 1 114 ? -7.789 5.91 2.816 1 94.94 114 ALA A C 1
ATOM 892 O O . ALA A 1 114 ? -6.652 5.891 3.295 1 94.94 114 ALA A O 1
ATOM 893 N N . ASN A 1 115 ? -8.773 5.246 3.316 1 93.44 115 ASN A N 1
ATOM 894 C CA . ASN A 1 115 ? -8.562 4.32 4.426 1 93.44 115 ASN A CA 1
ATOM 895 C C . ASN A 1 115 ? -7.469 3.307 4.109 1 93.44 115 ASN A C 1
ATOM 897 O O . ASN A 1 115 ? -6.566 3.084 4.918 1 93.44 115 ASN A O 1
ATOM 901 N N . TYR A 1 116 ? -7.484 2.775 2.969 1 94.56 116 TYR A N 1
ATOM 902 C CA . TYR A 1 116 ? -6.527 1.734 2.611 1 94.56 116 TYR A CA 1
ATOM 903 C C . TYR A 1 116 ? -5.195 2.34 2.186 1 94.56 116 TYR A C 1
ATOM 905 O O . TYR A 1 116 ? -4.137 1.752 2.418 1 94.56 116 TYR A O 1
ATOM 913 N N . ILE A 1 117 ? -5.25 3.512 1.583 1 96 117 ILE A N 1
ATOM 914 C CA . ILE A 1 117 ? -4.008 4.227 1.308 1 96 117 ILE A CA 1
ATOM 915 C C . ILE A 1 117 ? -3.236 4.438 2.607 1 96 117 ILE A C 1
ATOM 917 O O . ILE A 1 117 ? -2.033 4.18 2.672 1 96 117 ILE A O 1
ATOM 921 N N . ILE A 1 118 ? -3.92 4.836 3.592 1 94.38 118 ILE A N 1
ATOM 922 C CA . ILE A 1 118 ? -3.303 5.148 4.875 1 94.38 118 ILE A CA 1
ATOM 923 C C . ILE A 1 118 ? -2.73 3.875 5.496 1 94.38 118 ILE A C 1
ATOM 925 O O . ILE A 1 118 ? -1.652 3.9 6.098 1 94.38 118 ILE A O 1
ATOM 929 N N . GLN A 1 119 ? -3.344 2.766 5.359 1 91.06 119 GLN A N 1
ATOM 930 C CA . GLN A 1 119 ? -2.924 1.517 5.984 1 91.06 119 GLN A CA 1
ATOM 931 C C . GLN A 1 119 ? -1.758 0.888 5.223 1 91.06 119 GLN A C 1
ATOM 933 O O . GLN A 1 119 ? -0.88 0.267 5.828 1 91.06 119 GLN A O 1
ATOM 938 N N . LEU A 1 120 ? -1.764 1.088 3.869 1 92.94 120 LEU A N 1
ATOM 939 C CA . LEU A 1 120 ? -0.937 0.192 3.068 1 92.94 120 LEU A CA 1
ATOM 940 C C . LEU A 1 120 ? 0.214 0.952 2.416 1 92.94 120 LEU A C 1
ATOM 942 O O . LEU A 1 120 ? 1.164 0.342 1.919 1 92.94 120 LEU A O 1
ATOM 946 N N . THR A 1 121 ? 0.152 2.211 2.432 1 91.5 121 THR A N 1
ATOM 947 C CA . THR A 1 121 ? 1.178 2.961 1.713 1 91.5 121 THR A CA 1
ATOM 948 C C . THR A 1 121 ? 2.521 2.859 2.43 1 91.5 121 THR A C 1
ATOM 950 O O . THR A 1 121 ? 2.611 3.115 3.631 1 91.5 121 THR A O 1
ATOM 953 N N . GLY A 1 122 ? 3.502 2.443 1.583 1 88 122 GLY A N 1
ATOM 954 C CA . GLY A 1 122 ? 4.859 2.361 2.102 1 88 122 GLY A CA 1
ATOM 955 C C . GLY A 1 122 ? 5.328 0.937 2.324 1 88 122 GLY A C 1
ATOM 956 O O . GLY A 1 122 ? 4.516 0.01 2.367 1 88 122 GLY A O 1
ATOM 957 N N . ILE A 1 123 ? 6.582 0.758 2.412 1 83.31 123 ILE A N 1
ATOM 958 C CA . ILE A 1 123 ? 7.184 -0.546 2.674 1 83.31 123 ILE A CA 1
ATOM 959 C C . ILE A 1 123 ? 8.398 -0.383 3.586 1 83.31 123 ILE A C 1
ATOM 961 O O . ILE A 1 123 ? 9.148 0.589 3.465 1 83.31 123 ILE A O 1
ATOM 965 N N . GLY A 1 124 ? 8.484 -1.277 4.492 1 79.31 124 GLY A N 1
ATOM 966 C CA . GLY A 1 124 ? 9.648 -1.258 5.359 1 79.31 124 GLY A CA 1
ATOM 967 C C . GLY A 1 124 ? 9.773 0.022 6.164 1 79.31 124 GLY A C 1
ATOM 968 O O . GLY A 1 124 ? 8.812 0.445 6.816 1 79.31 124 GLY A O 1
ATOM 969 N N . GLY A 1 125 ? 10.906 0.68 5.961 1 75.94 125 GLY A N 1
ATOM 970 C CA . GLY A 1 125 ? 11.148 1.896 6.719 1 75.94 125 GLY A CA 1
ATOM 971 C C . GLY A 1 125 ? 10.711 3.152 5.988 1 75.94 125 GLY A C 1
ATOM 972 O O . GLY A 1 125 ? 10.758 4.25 6.547 1 75.94 125 GLY A O 1
ATOM 973 N N . LEU A 1 126 ? 10.219 2.977 4.832 1 82.56 126 LEU A N 1
ATOM 974 C CA . LEU A 1 126 ? 9.742 4.117 4.059 1 82.56 126 LEU A CA 1
ATOM 975 C C . LEU A 1 126 ? 8.219 4.215 4.117 1 82.56 126 LEU A C 1
ATOM 977 O O . LEU A 1 126 ? 7.543 3.965 3.117 1 82.56 126 LEU A O 1
ATOM 981 N N . VAL A 1 127 ? 7.73 4.469 5.238 1 85.69 127 VAL A N 1
ATOM 982 C CA . VAL A 1 127 ? 6.301 4.609 5.488 1 85.69 127 VAL A CA 1
ATOM 983 C C . VAL A 1 127 ? 5.988 6.039 5.914 1 85.69 127 VAL A C 1
ATOM 985 O O . VAL A 1 127 ? 6.633 6.582 6.816 1 85.69 127 VAL A O 1
ATOM 988 N N . PRO A 1 128 ? 5.043 6.598 5.258 1 89.31 128 PRO A N 1
ATOM 989 C CA . PRO A 1 128 ? 4.703 7.961 5.672 1 89.31 128 PRO A CA 1
ATOM 990 C C . PRO A 1 128 ? 4.121 8.023 7.082 1 89.31 128 PRO A C 1
ATOM 992 O O . PRO A 1 128 ? 3.43 7.094 7.508 1 89.31 128 PRO A O 1
ATOM 995 N N . ASN A 1 129 ? 4.414 9.133 7.742 1 85.75 129 ASN A N 1
ATOM 996 C CA . ASN A 1 129 ? 3.908 9.312 9.102 1 85.75 129 ASN A CA 1
ATOM 997 C C . ASN A 1 129 ? 3.002 10.531 9.211 1 85.75 129 ASN A C 1
ATOM 999 O O . ASN A 1 129 ? 2.48 10.828 10.281 1 85.75 129 ASN A O 1
ATOM 1003 N N . THR A 1 130 ? 2.781 11.195 8.117 1 91.44 130 THR A N 1
ATOM 1004 C CA . THR A 1 130 ? 1.975 12.406 8.086 1 91.44 130 THR A CA 1
ATOM 1005 C C . THR A 1 130 ? 1.101 12.445 6.832 1 91.44 130 THR A C 1
ATOM 1007 O O . THR A 1 130 ? 1.594 12.258 5.719 1 91.44 130 THR A O 1
ATOM 1010 N N . VAL A 1 131 ? -0.147 12.664 7.059 1 95.25 131 VAL A N 1
ATOM 1011 C CA . VAL A 1 131 ? -1.082 12.773 5.941 1 95.25 131 VAL A CA 1
ATOM 1012 C C . VAL A 1 131 ? -1.378 14.25 5.66 1 95.25 131 VAL A C 1
ATOM 1014 O O . VAL A 1 131 ? -1.685 15.016 6.578 1 95.25 131 VAL A O 1
ATOM 1017 N N . LEU A 1 132 ? -1.227 14.648 4.434 1 95.19 132 LEU A N 1
ATOM 1018 C CA . LEU A 1 132 ? -1.531 16 4 1 95.19 132 LEU A CA 1
ATOM 1019 C C . LEU A 1 132 ? -2.754 16.031 3.09 1 95.19 132 LEU A C 1
ATOM 1021 O O . LEU A 1 132 ? -2.803 15.297 2.094 1 95.19 132 LEU A O 1
ATOM 1025 N N . MET A 1 133 ? -3.719 16.828 3.439 1 93.62 133 MET A N 1
ATOM 1026 C CA . MET A 1 133 ? -4.949 16.953 2.662 1 93.62 133 MET A CA 1
ATOM 1027 C C . MET A 1 133 ? -5.379 18.406 2.557 1 93.62 133 MET A C 1
ATOM 1029 O O . MET A 1 133 ? -5.035 19.234 3.412 1 93.62 133 MET A O 1
ATOM 1033 N N . ASP A 1 134 ? -6.16 18.625 1.526 1 92.25 134 ASP A N 1
ATOM 1034 C CA . ASP A 1 134 ? -6.836 19.922 1.411 1 92.25 134 ASP A CA 1
ATOM 1035 C C . ASP A 1 134 ? -8.07 19.984 2.311 1 92.25 134 ASP A C 1
ATOM 1037 O O . ASP A 1 134 ? -8.805 19 2.424 1 92.25 134 ASP A O 1
ATOM 1041 N N . TRP A 1 135 ? -8.242 21.109 2.926 1 94 135 TRP A N 1
ATOM 1042 C CA . TRP A 1 135 ? -9.469 21.312 3.688 1 94 135 TRP A CA 1
ATOM 1043 C C . TRP A 1 135 ? -10.688 21.312 2.766 1 94 135 TRP A C 1
ATOM 1045 O O . TRP A 1 135 ? -10.719 22.062 1.782 1 94 135 TRP A O 1
ATOM 1055 N N . PRO A 1 136 ? -11.625 20.469 3.105 1 91.88 136 PRO A N 1
ATOM 1056 C CA . PRO A 1 136 ? -12.781 20.359 2.209 1 91.88 136 PRO A CA 1
ATOM 1057 C C . PRO A 1 136 ? -13.688 21.594 2.268 1 91.88 136 PRO A C 1
ATOM 1059 O O . PRO A 1 136 ? -13.875 22.172 3.338 1 91.88 136 PRO A O 1
ATOM 1062 N N . GLU A 1 137 ? -14.25 21.922 1.129 1 84.56 137 GLU A N 1
ATOM 1063 C CA . GLU A 1 137 ? -15.133 23.078 1.054 1 84.56 137 GLU A CA 1
ATOM 1064 C C . GLU A 1 137 ? -16.594 22.656 0.902 1 84.56 137 GLU A C 1
ATOM 1066 O O . GLU A 1 137 ? -17.5 23.453 1.146 1 84.56 137 GLU A O 1
ATOM 1071 N N . ASP A 1 138 ? -16.828 21.453 0.504 1 85.94 138 ASP A N 1
ATOM 1072 C CA . ASP A 1 138 ? -18.188 20.984 0.292 1 85.94 138 ASP A CA 1
ATOM 1073 C C . ASP A 1 138 ? -18.578 19.938 1.332 1 85.94 138 ASP A C 1
ATOM 1075 O O . ASP A 1 138 ? -17.719 19.406 2.047 1 85.94 138 ASP A O 1
ATOM 1079 N N . GLU A 1 139 ? -19.828 19.656 1.396 1 83.25 139 GLU A N 1
ATOM 1080 C CA . GLU A 1 139 ? -20.359 18.766 2.416 1 83.25 139 GLU A CA 1
ATOM 1081 C C . GLU A 1 139 ? -19.844 17.344 2.232 1 83.25 139 GLU A C 1
ATOM 1083 O O . GLU A 1 139 ? -19.453 16.688 3.205 1 83.25 139 GLU A O 1
ATOM 1088 N N . HIS A 1 140 ? -19.844 16.938 1.005 1 83.69 140 HIS A N 1
ATOM 1089 C CA . HIS A 1 140 ? -19.391 15.57 0.732 1 83.69 140 HIS A CA 1
ATOM 1090 C C . HIS A 1 140 ? -17.906 15.406 1.098 1 83.69 140 HIS A C 1
ATOM 1092 O O . HIS A 1 140 ? -17.531 14.422 1.744 1 83.69 140 HIS A O 1
ATOM 1098 N N . GLY A 1 141 ? -17.219 16.328 0.745 1 89.12 141 GLY A N 1
ATOM 1099 C CA . GLY A 1 141 ? -15.805 16.312 1.098 1 89.12 141 GLY A CA 1
ATOM 1100 C C . GLY A 1 141 ? -15.562 16.375 2.594 1 89.12 141 GLY A C 1
ATOM 1101 O O . GLY A 1 141 ? -14.625 15.758 3.102 1 89.12 141 GLY A O 1
ATOM 1102 N N . SER A 1 142 ? -16.453 17.078 3.258 1 92.75 142 SER A N 1
ATOM 1103 C CA . SER A 1 142 ? -16.328 17.234 4.703 1 92.75 142 SER A CA 1
ATOM 1104 C C . SER A 1 142 ? -16.531 15.906 5.418 1 92.75 142 SER A C 1
ATOM 1106 O O . SER A 1 142 ? -15.781 15.578 6.352 1 92.75 142 SER A O 1
ATOM 1108 N N . GLN A 1 143 ? -17.5 15.195 4.984 1 92.69 143 GLN A N 1
ATOM 1109 C CA . GLN A 1 143 ? -17.75 13.891 5.578 1 92.69 143 GLN A CA 1
ATOM 1110 C C . GLN A 1 143 ? -16.578 12.938 5.352 1 92.69 143 GLN A C 1
ATOM 1112 O O . GLN A 1 143 ? -16.156 12.242 6.27 1 92.69 143 GLN A O 1
ATOM 1117 N N . ASP A 1 144 ? -16.125 12.945 4.16 1 92.75 144 ASP A N 1
ATOM 1118 C CA . ASP A 1 144 ? -14.969 12.117 3.838 1 92.75 144 ASP A CA 1
ATOM 1119 C C . ASP A 1 144 ? -13.758 12.516 4.68 1 92.75 144 ASP A C 1
ATOM 1121 O O . ASP A 1 144 ? -13.039 11.648 5.191 1 92.75 144 ASP A O 1
ATOM 1125 N N . PHE A 1 145 ? -13.648 13.773 4.781 1 94.12 145 PHE A N 1
ATOM 1126 C CA . PHE A 1 145 ? -12.5 14.281 5.523 1 94.12 145 PHE A CA 1
ATOM 1127 C C . PHE A 1 145 ? -12.516 13.781 6.961 1 94.12 145 PHE A C 1
ATOM 1129 O O . PHE A 1 145 ? -11.492 13.312 7.473 1 94.12 145 PHE A O 1
ATOM 1136 N N . VAL A 1 146 ? -13.555 13.875 7.594 1 94.5 146 VAL A N 1
ATOM 1137 C CA . VAL A 1 146 ? -13.664 13.469 8.992 1 94.5 146 VAL A CA 1
ATOM 1138 C C . VAL A 1 146 ? -13.391 11.977 9.125 1 94.5 146 VAL A C 1
ATOM 1140 O O . VAL A 1 146 ? -12.727 11.539 10.07 1 94.5 146 VAL A O 1
ATOM 1143 N N . LYS A 1 147 ? -13.875 11.211 8.203 1 93.12 147 LYS A N 1
ATOM 1144 C CA . LYS A 1 147 ? -13.594 9.781 8.203 1 93.12 147 LYS A CA 1
ATOM 1145 C C . LYS A 1 147 ? -12.102 9.516 8.023 1 93.12 147 LYS A C 1
ATOM 1147 O O . LYS A 1 147 ? -11.523 8.68 8.719 1 93.12 147 LYS A O 1
ATOM 1152 N N . ILE A 1 148 ? -11.508 10.211 7.125 1 94.12 148 ILE A N 1
ATOM 1153 C CA . ILE A 1 148 ? -10.086 10.055 6.855 1 94.12 148 ILE A CA 1
ATOM 1154 C C . ILE A 1 148 ? -9.281 10.438 8.094 1 94.12 148 ILE A C 1
ATOM 1156 O O . ILE A 1 148 ? -8.312 9.766 8.445 1 94.12 148 ILE A O 1
ATOM 1160 N N . LEU A 1 149 ? -9.688 11.516 8.695 1 93.69 149 LEU A N 1
ATOM 1161 C CA . LEU A 1 149 ? -9.055 11.945 9.93 1 93.69 149 LEU A CA 1
ATOM 1162 C C . LEU A 1 149 ? -9.094 10.836 10.977 1 93.69 149 LEU A C 1
ATOM 1164 O O . LEU A 1 149 ? -8.086 10.562 11.633 1 93.69 149 LEU A O 1
ATOM 1168 N N . SER A 1 150 ? -10.18 10.227 11.086 1 90.94 150 SER A N 1
ATOM 1169 C CA . SER A 1 150 ? -10.336 9.133 12.039 1 90.94 150 SER A CA 1
ATOM 1170 C C . SER A 1 150 ? -9.422 7.961 11.695 1 90.94 150 SER A C 1
ATOM 1172 O O . SER A 1 150 ? -8.789 7.383 12.578 1 90.94 150 SER A O 1
ATOM 1174 N N . HIS A 1 151 ? -9.352 7.641 10.422 1 90 151 HIS A N 1
ATOM 1175 C CA . HIS A 1 151 ? -8.484 6.559 9.977 1 90 151 HIS A CA 1
ATOM 1176 C C . HIS A 1 151 ? -7.023 6.871 10.258 1 90 151 HIS A C 1
ATOM 1178 O O . HIS A 1 151 ? -6.277 6.004 10.719 1 90 151 HIS A O 1
ATOM 1184 N N . ALA A 1 152 ? -6.637 8.062 9.945 1 91.56 152 ALA A N 1
ATOM 1185 C CA . ALA A 1 152 ? -5.254 8.477 10.172 1 91.56 152 ALA A CA 1
ATOM 1186 C C . ALA A 1 152 ? -4.891 8.391 11.648 1 91.56 152 ALA A C 1
ATOM 1188 O O . ALA A 1 152 ? -3.797 7.938 12 1 91.56 152 ALA A O 1
ATOM 1189 N N . ASN A 1 153 ? -5.793 8.805 12.461 1 86.12 153 ASN A N 1
ATOM 1190 C CA . ASN A 1 153 ? -5.574 8.75 13.906 1 86.12 153 ASN A CA 1
ATOM 1191 C C . ASN A 1 153 ? -5.395 7.309 14.383 1 86.12 153 ASN A C 1
ATOM 1193 O O . ASN A 1 153 ? -4.508 7.023 15.188 1 86.12 153 ASN A O 1
ATOM 1197 N N . THR A 1 154 ? -6.219 6.461 13.875 1 83.81 154 THR A N 1
ATOM 1198 C CA . THR A 1 154 ? -6.156 5.055 14.258 1 83.81 154 THR A CA 1
ATOM 1199 C C . THR A 1 154 ? -4.844 4.43 13.797 1 83.81 154 THR A C 1
ATOM 1201 O O . THR A 1 154 ? -4.309 3.539 14.461 1 83.81 154 THR A O 1
ATOM 1204 N N . ALA A 1 155 ? -4.371 4.914 12.719 1 85.38 155 ALA A N 1
ATOM 1205 C CA . ALA A 1 155 ? -3.121 4.398 12.164 1 85.38 155 ALA A CA 1
ATOM 1206 C C . ALA A 1 155 ? -1.916 5.125 12.75 1 85.38 155 ALA A C 1
ATOM 1208 O O . ALA A 1 155 ? -0.786 4.938 12.289 1 85.38 155 ALA A O 1
ATOM 1209 N N . ASP A 1 156 ? -2.121 6.066 13.633 1 82.25 156 ASP A N 1
ATOM 1210 C CA . ASP A 1 156 ? -1.084 6.812 14.336 1 82.25 156 ASP A CA 1
ATOM 1211 C C . ASP A 1 156 ? -0.293 7.699 13.375 1 82.25 156 ASP A C 1
ATOM 1213 O O . ASP A 1 156 ? 0.939 7.719 13.422 1 82.25 156 ASP A O 1
ATOM 1217 N N . LYS A 1 157 ? -0.972 8.281 12.539 1 89.12 157 LYS A N 1
ATOM 1218 C CA . LYS A 1 157 ? -0.368 9.234 11.617 1 89.12 157 LYS A CA 1
ATOM 1219 C C . LYS A 1 157 ? -0.856 10.656 11.898 1 89.12 157 LYS A C 1
ATOM 1221 O O . LYS A 1 157 ? -2.023 10.859 12.234 1 89.12 157 LYS A O 1
ATOM 1226 N N . ALA A 1 158 ? 0.041 11.578 11.758 1 90.69 158 ALA A N 1
ATOM 1227 C CA . ALA A 1 158 ? -0.353 12.984 11.875 1 90.69 158 ALA A CA 1
ATOM 1228 C C . ALA A 1 158 ? -1.121 13.438 10.641 1 90.69 158 ALA A C 1
ATOM 1230 O O . ALA A 1 158 ? -0.978 12.852 9.562 1 90.69 158 ALA A O 1
ATOM 1231 N N . VAL A 1 159 ? -1.965 14.414 10.859 1 94.69 159 VAL A N 1
ATOM 1232 C CA . VAL A 1 159 ? -2.732 14.945 9.734 1 94.69 159 VAL A CA 1
ATOM 1233 C C . VAL A 1 159 ? -2.496 16.453 9.609 1 94.69 159 VAL A C 1
ATOM 1235 O O . VAL A 1 159 ? -2.574 17.188 10.602 1 94.69 159 VAL A O 1
ATOM 1238 N N . LEU A 1 160 ? -2.146 16.875 8.438 1 95.56 160 LEU A N 1
ATOM 1239 C CA . LEU A 1 160 ? -2.09 18.281 8.055 1 95.56 160 LEU A CA 1
ATOM 1240 C C . LEU A 1 160 ? -3.209 18.625 7.074 1 95.56 160 LEU A C 1
ATOM 1242 O O . LEU A 1 160 ? -3.244 18.094 5.961 1 95.56 160 LEU A O 1
ATOM 1246 N N . ALA A 1 161 ? -4.113 19.406 7.52 1 96.31 161 ALA A N 1
ATOM 1247 C CA . ALA A 1 161 ? -5.188 19.875 6.652 1 96.31 161 ALA A CA 1
ATOM 1248 C C . ALA A 1 161 ? -5.012 21.359 6.312 1 96.31 161 ALA A C 1
ATOM 1250 O O . ALA A 1 161 ? -5.012 22.203 7.203 1 96.31 161 ALA A O 1
ATOM 1251 N N . VAL A 1 162 ? -4.938 21.656 5.031 1 95.75 162 VAL A N 1
ATOM 1252 C CA . VAL A 1 162 ? -4.605 23 4.609 1 95.75 162 VAL A CA 1
ATOM 1253 C C . VAL A 1 162 ? -5.855 23.688 4.059 1 95.75 162 VAL A C 1
ATOM 1255 O O . VAL A 1 162 ? -6.465 23.219 3.098 1 95.75 162 VAL A O 1
ATOM 1258 N N . LYS A 1 163 ? -6.207 24.75 4.695 1 95.12 163 LYS A N 1
ATOM 1259 C CA . LYS A 1 163 ? -7.32 25.578 4.254 1 95.12 163 LYS A CA 1
ATOM 1260 C C . LYS A 1 163 ? -6.82 26.781 3.453 1 95.12 163 LYS A C 1
ATOM 1262 O O . LYS A 1 163 ? -5.914 27.5 3.889 1 95.12 163 LYS A O 1
ATOM 1267 N N . GLY A 1 164 ? -7.375 27 2.24 1 91.56 164 GLY A N 1
ATOM 1268 C CA . GLY A 1 164 ? -7.004 28.125 1.396 1 91.56 164 GLY A CA 1
ATOM 1269 C C . GLY A 1 164 ? -5.789 27.844 0.533 1 91.56 164 GLY A C 1
ATOM 1270 O O . GLY A 1 164 ? -5.059 28.766 0.159 1 91.56 164 GLY A O 1
ATOM 1271 N N . LEU A 1 165 ? -5.582 26.625 0.262 1 87.69 165 LEU A N 1
ATOM 1272 C CA . LEU A 1 165 ? -4.395 26.203 -0.469 1 87.69 165 LEU A CA 1
ATOM 1273 C C . LEU A 1 165 ? -4.391 26.766 -1.884 1 87.69 165 LEU A C 1
ATOM 1275 O O . LEU A 1 165 ? -3.342 27.172 -2.395 1 87.69 165 LEU A O 1
ATOM 1279 N N . ARG A 1 166 ? -5.477 26.812 -2.475 1 81.31 166 ARG A N 1
ATOM 1280 C CA . ARG A 1 166 ? -5.594 27.281 -3.855 1 81.31 166 ARG A CA 1
ATOM 1281 C C . ARG A 1 166 ? -5.137 28.734 -3.99 1 81.31 166 ARG A C 1
ATOM 1283 O O . ARG A 1 166 ? -4.602 29.125 -5.027 1 81.31 166 ARG A O 1
ATOM 1290 N N . GLN A 1 167 ? -5.289 29.5 -2.955 1 84 167 GLN A N 1
ATOM 1291 C CA . GLN A 1 167 ? -4.984 30.922 -2.996 1 84 167 GLN A CA 1
ATOM 1292 C C . GLN A 1 167 ? -3.627 31.219 -2.361 1 84 167 GLN A C 1
ATOM 1294 O O . GLN A 1 167 ? -3.168 32.344 -2.363 1 84 167 GLN A O 1
ATOM 1299 N N . MET A 1 168 ? -3.084 30.203 -1.853 1 87.38 168 MET A N 1
ATOM 1300 C CA . MET A 1 168 ? -1.807 30.406 -1.173 1 87.38 168 MET A CA 1
ATOM 1301 C C . MET A 1 168 ? -0.701 30.719 -2.174 1 87.38 168 MET A C 1
ATOM 1303 O O . MET A 1 168 ? -0.562 30.031 -3.189 1 87.38 168 MET A O 1
ATOM 1307 N N . PRO A 1 169 ? -0.005 31.766 -1.951 1 83 169 PRO A N 1
ATOM 1308 C CA . PRO A 1 169 ? 1.078 32.125 -2.871 1 83 169 PRO A CA 1
ATOM 1309 C C . PRO A 1 169 ? 2.285 31.188 -2.744 1 83 169 PRO A C 1
ATOM 1311 O O . PRO A 1 169 ? 3.191 31.453 -1.949 1 83 169 PRO A O 1
ATOM 1314 N N . LEU A 1 170 ? 2.312 30.141 -3.508 1 82.69 170 LEU A N 1
ATOM 1315 C CA . LEU A 1 170 ? 3.379 29.156 -3.391 1 82.69 170 LEU A CA 1
ATOM 1316 C C . LEU A 1 170 ? 4.391 29.312 -4.52 1 82.69 170 LEU A C 1
ATOM 1318 O O . LEU A 1 170 ? 5.414 28.625 -4.543 1 82.69 170 LEU A O 1
ATOM 1322 N N . THR A 1 171 ? 4.062 30.094 -5.469 1 77.94 171 THR A N 1
ATOM 1323 C CA . THR A 1 171 ? 4.992 30.297 -6.574 1 77.94 171 THR A CA 1
ATOM 1324 C C . THR A 1 171 ? 5.645 31.672 -6.492 1 77.94 171 THR A C 1
ATOM 1326 O O . THR A 1 171 ? 4.957 32.688 -6.328 1 77.94 171 THR A O 1
ATOM 1329 N N . ASP A 1 172 ? 6.945 31.797 -6.695 1 66.56 172 ASP A N 1
ATOM 1330 C CA . ASP A 1 172 ? 7.824 32.938 -6.941 1 66.56 172 ASP A CA 1
ATOM 1331 C C . ASP A 1 172 ? 7.426 34.125 -6.09 1 66.56 172 ASP A C 1
ATOM 1333 O O . ASP A 1 172 ? 7.125 35.219 -6.617 1 66.56 172 ASP A O 1
ATOM 1337 N N . ILE A 1 173 ? 7.188 33.938 -4.824 1 64.25 173 ILE A N 1
ATOM 1338 C CA . ILE A 1 173 ? 6.82 35.094 -3.994 1 64.25 173 ILE A CA 1
ATOM 1339 C C . ILE A 1 173 ? 8.023 36.031 -3.832 1 64.25 173 ILE A C 1
ATOM 1341 O O . ILE A 1 173 ? 9.094 35.594 -3.408 1 64.25 173 ILE A O 1
ATOM 1345 N N . LYS A 1 174 ? 7.875 37.25 -4.672 1 60.72 174 LYS A N 1
ATOM 1346 C CA . LYS A 1 174 ? 8.836 38.344 -4.516 1 60.72 174 LYS A CA 1
ATOM 1347 C C . LYS A 1 174 ? 8.477 39.219 -3.326 1 60.72 174 LYS A C 1
ATOM 1349 O O . LYS A 1 174 ? 7.34 39.656 -3.203 1 60.72 174 LYS A O 1
ATOM 1354 N N . GLY A 1 175 ? 9.18 39.188 -2.184 1 60.19 175 GLY A N 1
ATOM 1355 C CA . GLY A 1 175 ? 9.086 40.094 -1.06 1 60.19 175 GLY A CA 1
ATOM 1356 C C . GLY A 1 175 ? 8.852 39.406 0.266 1 60.19 175 GLY A C 1
ATOM 1357 O O . GLY A 1 175 ? 8.68 38.188 0.307 1 60.19 175 GLY A O 1
ATOM 1358 N N . PRO A 1 176 ? 8.883 40.188 1.234 1 64.25 176 PRO A N 1
ATOM 1359 C CA . PRO A 1 176 ? 8.758 39.656 2.584 1 64.25 176 PRO A CA 1
ATOM 1360 C C . PRO A 1 176 ? 7.355 39.125 2.883 1 64.25 176 PRO A C 1
ATOM 1362 O O . PRO A 1 176 ? 6.367 39.75 2.494 1 64.25 176 PRO A O 1
ATOM 1365 N N . ARG A 1 177 ? 7.305 37.875 3.186 1 67.81 177 ARG A N 1
ATOM 1366 C CA . ARG A 1 177 ? 6.039 37.406 3.73 1 67.81 177 ARG A CA 1
ATOM 1367 C C . ARG A 1 177 ? 5.805 37.938 5.137 1 67.81 177 ARG A C 1
ATOM 1369 O O . ARG A 1 177 ? 6.758 38.25 5.852 1 67.81 177 ARG A O 1
ATOM 1376 N N . SER A 1 178 ? 4.555 38.188 5.402 1 80.19 178 SER A N 1
ATOM 1377 C CA . SER A 1 178 ? 4.18 38.688 6.715 1 80.19 178 SER A CA 1
ATOM 1378 C C . SER A 1 178 ? 4.609 37.75 7.824 1 80.19 178 SER A C 1
ATOM 1380 O O . SER A 1 178 ? 5.797 37.656 8.148 1 80.19 178 SER A O 1
ATOM 1382 N N . THR A 1 179 ? 3.766 37 8.406 1 92.19 179 THR A N 1
ATOM 1383 C CA . THR A 1 179 ? 4.094 36.188 9.562 1 92.19 179 THR A CA 1
ATOM 1384 C C . THR A 1 179 ? 3.49 34.781 9.422 1 92.19 179 THR A C 1
ATOM 1386 O O . THR A 1 179 ? 2.518 34.594 8.688 1 92.19 179 THR A O 1
ATOM 1389 N N . ILE A 1 180 ? 4.18 33.844 9.898 1 94.19 180 ILE A N 1
ATOM 1390 C CA . ILE A 1 180 ? 3.605 32.531 10.211 1 94.19 180 ILE A CA 1
ATOM 1391 C C . ILE A 1 180 ? 3.234 32.469 11.688 1 94.19 180 ILE A C 1
ATOM 1393 O O . ILE A 1 180 ? 4.113 32.469 12.555 1 94.19 180 ILE A O 1
ATOM 1397 N N . ASP A 1 181 ? 1.992 32.469 11.938 1 96.38 181 ASP A N 1
ATOM 1398 C CA . ASP A 1 181 ? 1.523 32.469 13.32 1 96.38 181 ASP A CA 1
ATOM 1399 C C . ASP A 1 181 ? 1.154 31.062 13.789 1 96.38 181 ASP A C 1
ATOM 1401 O O . ASP A 1 181 ? 0.309 30.406 13.18 1 96.38 181 ASP A O 1
ATOM 1405 N N . VAL A 1 182 ? 1.762 30.625 14.898 1 94.69 182 VAL A N 1
ATOM 1406 C CA . VAL A 1 182 ? 1.511 29.312 15.477 1 94.69 182 VAL A CA 1
ATOM 1407 C C . VAL A 1 182 ? 0.568 29.453 16.672 1 94.69 182 VAL A C 1
ATOM 1409 O O . VAL A 1 182 ? 0.87 30.156 17.625 1 94.69 182 VAL A O 1
ATOM 1412 N N . TRP A 1 183 ? -0.533 28.859 16.578 1 93.62 183 TRP A N 1
ATOM 1413 C CA . TRP A 1 183 ? -1.466 28.828 17.688 1 93.62 183 TRP A CA 1
ATOM 1414 C C . TRP A 1 183 ? -1.438 27.469 18.391 1 93.62 183 TRP A C 1
ATOM 1416 O O . TRP A 1 183 ? -2.059 26.516 17.922 1 93.62 183 TRP A O 1
ATOM 1426 N N . TRP A 1 184 ? -0.767 27.453 19.453 1 88.88 184 TRP A N 1
ATOM 1427 C CA . TRP A 1 184 ? -0.598 26.266 20.266 1 88.88 184 TRP A CA 1
ATOM 1428 C C . TRP A 1 184 ? -1.695 26.156 21.328 1 88.88 184 TRP A C 1
ATOM 1430 O O . TRP A 1 184 ? -1.631 26.828 22.359 1 88.88 184 TRP A O 1
ATOM 1440 N N . MET A 1 185 ? -2.668 25.438 21.062 1 80.25 185 MET A N 1
ATOM 1441 C CA . MET A 1 185 ? -3.842 25.375 21.922 1 80.25 185 MET A CA 1
ATOM 1442 C C . MET A 1 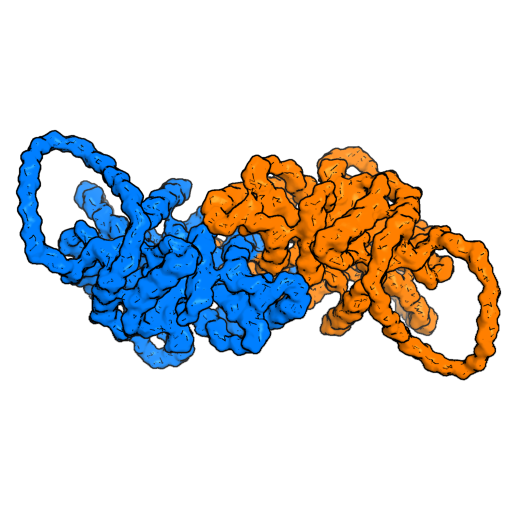185 ? -3.58 24.469 23.125 1 80.25 185 MET A C 1
ATOM 1444 O O . MET A 1 185 ? -3.789 24.875 24.266 1 80.25 185 MET A O 1
ATOM 1448 N N . ILE A 1 186 ? -3.172 23.219 23 1 64.94 186 ILE A N 1
ATOM 1449 C CA . ILE A 1 186 ? -2.947 22.406 24.188 1 64.94 186 ILE A CA 1
ATOM 1450 C C . ILE A 1 186 ? -1.848 21.391 23.922 1 64.94 186 ILE A C 1
ATOM 1452 O O . ILE A 1 186 ? -0.868 21.312 24.656 1 64.94 186 ILE A O 1
ATOM 1456 N N . HIS A 1 187 ? -2.064 20.719 23.016 1 68.5 187 HIS A N 1
ATOM 1457 C CA . HIS A 1 187 ? -1.141 19.609 22.844 1 68.5 187 HIS A CA 1
ATOM 1458 C C . HIS A 1 187 ? -0.324 19.75 21.562 1 68.5 187 HIS A C 1
ATOM 1460 O O . HIS A 1 187 ? -0.717 20.484 20.656 1 68.5 187 HIS A O 1
ATOM 1466 N N . ASP A 1 188 ? 0.935 19.25 21.594 1 71.62 188 ASP A N 1
ATOM 1467 C CA . ASP A 1 188 ? 1.797 19.016 20.438 1 71.62 188 ASP A CA 1
ATOM 1468 C C . ASP A 1 188 ? 2.252 20.328 19.797 1 71.62 188 ASP A C 1
ATOM 1470 O O . ASP A 1 188 ? 2.252 20.469 18.578 1 71.62 188 ASP A O 1
ATOM 1474 N N . GLY A 1 189 ? 2.514 21.328 20.625 1 77.88 189 GLY A N 1
ATOM 1475 C CA . GLY A 1 189 ? 3.012 22.609 20.125 1 77.88 189 GLY A CA 1
ATOM 1476 C C . GLY A 1 189 ? 4.34 22.484 19.406 1 77.88 189 GLY A C 1
ATOM 1477 O O . GLY A 1 189 ? 4.613 23.234 18.469 1 77.88 189 GLY A O 1
ATOM 1478 N N . GLY A 1 190 ? 5.145 21.531 19.859 1 76.69 190 GLY A N 1
ATOM 1479 C CA . GLY A 1 190 ? 6.434 21.312 19.234 1 76.69 190 GLY A CA 1
ATOM 1480 C C . GLY A 1 190 ? 6.32 20.969 17.75 1 76.69 190 GLY A C 1
ATOM 1481 O O . GLY A 1 190 ? 7.125 21.422 16.938 1 76.69 190 GLY A O 1
ATOM 1482 N N . PHE A 1 191 ? 5.332 20.266 17.469 1 82.88 191 PHE A N 1
ATOM 1483 C CA . PHE A 1 191 ? 5.117 19.859 16.078 1 82.88 191 PHE A CA 1
ATOM 1484 C C . PHE A 1 191 ? 4.73 21.062 15.227 1 82.88 191 PHE A C 1
ATOM 1486 O O . PHE A 1 191 ? 5.211 21.219 14.102 1 82.88 191 PHE A O 1
ATOM 1493 N N . LEU A 1 192 ? 3.936 21.906 15.789 1 89.19 192 LEU A N 1
ATOM 1494 C CA . LEU A 1 192 ? 3.516 23.109 15.07 1 89.19 192 LEU A CA 1
ATOM 1495 C C . LEU A 1 192 ? 4.707 24 14.773 1 89.19 192 LEU A C 1
ATOM 1497 O O . LEU A 1 192 ? 4.852 24.5 13.656 1 89.19 192 LEU A O 1
ATOM 1501 N N . ILE A 1 193 ? 5.488 24.141 15.719 1 84.81 193 ILE A N 1
ATOM 1502 C CA . ILE A 1 193 ? 6.656 25.016 15.594 1 84.81 193 ILE A CA 1
ATOM 1503 C C . ILE A 1 193 ? 7.641 24.406 14.594 1 84.81 193 ILE A C 1
ATOM 1505 O O . ILE A 1 193 ? 8.195 25.125 13.758 1 84.81 193 ILE A O 1
ATOM 1509 N N . LEU A 1 194 ? 7.781 23.141 14.711 1 81.62 194 LEU A N 1
ATOM 1510 C CA . LEU A 1 194 ? 8.68 22.469 13.789 1 81.62 194 LEU A CA 1
ATOM 1511 C C . LEU A 1 194 ? 8.227 22.672 12.344 1 81.62 194 LEU A C 1
ATOM 1513 O O . LEU A 1 194 ? 9.039 23 11.477 1 81.62 194 LEU A O 1
ATOM 1517 N N . LEU A 1 195 ? 7 22.438 12.117 1 87.44 195 LEU A N 1
ATOM 1518 C CA . LEU A 1 195 ? 6.461 22.594 10.773 1 87.44 195 LEU A CA 1
ATOM 1519 C C . LEU A 1 195 ? 6.691 24.016 10.258 1 87.44 195 LEU A C 1
ATOM 1521 O O . LEU A 1 195 ? 7.074 24.203 9.102 1 87.44 195 LEU A O 1
ATOM 1525 N N . SER A 1 196 ? 6.43 24.969 11.086 1 89.19 196 SER A N 1
ATOM 1526 C CA . SER A 1 196 ? 6.621 26.375 10.719 1 89.19 196 SER A CA 1
ATOM 1527 C C . SER A 1 196 ? 8.086 26.672 10.422 1 89.19 196 SER A C 1
ATOM 1529 O O . SER A 1 196 ? 8.391 27.391 9.469 1 89.19 196 SER A O 1
ATOM 1531 N N . TRP A 1 197 ? 8.859 26.062 11.141 1 83.25 197 TRP A N 1
ATOM 1532 C CA . TRP A 1 197 ? 10.297 26.234 10.93 1 83.25 197 TRP A CA 1
ATOM 1533 C C . TRP A 1 197 ? 10.727 25.625 9.602 1 83.25 197 TRP A C 1
ATOM 1535 O O . TRP A 1 197 ? 11.5 26.234 8.852 1 83.25 197 TRP A O 1
ATOM 1545 N N . LEU A 1 198 ? 10.273 24.438 9.406 1 83.94 198 LEU A N 1
ATOM 1546 C CA . LEU A 1 198 ? 10.609 23.766 8.156 1 83.94 198 LEU A CA 1
ATOM 1547 C C . LEU A 1 198 ? 10.211 24.609 6.953 1 83.94 198 LEU A C 1
ATOM 1549 O O . LEU A 1 198 ? 10.938 24.688 5.961 1 83.94 198 LEU A O 1
ATOM 1553 N N . LEU A 1 199 ? 9.109 25.234 7.055 1 87.69 199 LEU A N 1
ATOM 1554 C CA . LEU A 1 199 ? 8.648 26.078 5.965 1 87.69 199 LEU A CA 1
ATOM 1555 C C . LEU A 1 199 ? 9.602 27.25 5.746 1 87.69 199 LEU A C 1
ATOM 1557 O O . LEU A 1 199 ? 9.891 27.609 4.602 1 87.69 199 LEU A O 1
ATOM 1561 N N . THR A 1 200 ? 10.125 27.828 6.75 1 85.75 200 THR A N 1
ATOM 1562 C CA . THR A 1 200 ? 10.984 29 6.637 1 85.75 200 THR A CA 1
ATOM 1563 C C . THR A 1 200 ? 12.336 28.625 6.031 1 85.75 200 THR A C 1
ATOM 1565 O O . THR A 1 200 ? 13.109 29.5 5.633 1 85.75 200 THR A O 1
ATOM 1568 N N . GLN A 1 201 ? 12.578 27.344 5.969 1 81.69 201 GLN A N 1
ATOM 1569 C CA . GLN A 1 201 ? 13.812 26.906 5.32 1 81.69 201 GLN A CA 1
ATOM 1570 C C . GLN A 1 201 ? 13.703 27.016 3.803 1 81.69 201 GLN A C 1
ATOM 1572 O O . GLN A 1 201 ? 14.719 26.984 3.102 1 81.69 201 GLN A O 1
ATOM 1577 N N . HIS A 1 202 ? 12.586 27.078 3.32 1 84.56 202 HIS A N 1
ATOM 1578 C CA . HIS A 1 202 ? 12.359 27.266 1.892 1 84.56 202 HIS A CA 1
ATOM 1579 C C . HIS A 1 202 ? 12.43 28.734 1.516 1 84.56 202 HIS A C 1
ATOM 1581 O O . HIS A 1 202 ? 11.992 29.609 2.283 1 84.56 202 HIS A O 1
ATOM 1587 N N . ARG A 1 203 ? 12.812 29.016 0.315 1 83.62 203 ARG A N 1
ATOM 1588 C CA . ARG A 1 203 ? 13.062 30.375 -0.164 1 83.62 203 ARG A CA 1
ATOM 1589 C C . ARG A 1 203 ? 11.789 31.203 -0.097 1 83.62 203 ARG A C 1
ATOM 1591 O O . ARG A 1 203 ? 11.844 32.406 0.199 1 83.62 203 ARG A O 1
ATOM 1598 N N . ASN A 1 204 ? 10.672 30.594 -0.319 1 85.81 204 ASN A N 1
ATOM 1599 C CA . ASN A 1 204 ? 9.414 31.328 -0.376 1 85.81 204 ASN A CA 1
ATOM 1600 C C . ASN A 1 204 ? 8.992 31.828 1.002 1 85.81 204 ASN A C 1
ATOM 1602 O O . ASN A 1 204 ? 8.258 32.812 1.111 1 85.81 204 ASN A O 1
ATOM 1606 N N . TRP A 1 205 ? 9.539 31.141 2.1 1 88.56 205 TRP A N 1
ATOM 1607 C CA . TRP A 1 205 ? 9.086 31.453 3.451 1 88.56 205 TRP A CA 1
ATOM 1608 C C . TRP A 1 205 ? 10.242 31.969 4.305 1 88.56 205 TRP A C 1
ATOM 1610 O O . TRP A 1 205 ? 10.055 32.281 5.48 1 88.56 205 TRP A O 1
ATOM 1620 N N . ARG A 1 206 ? 11.32 32.156 3.752 1 83.75 206 ARG A N 1
ATOM 1621 C CA . ARG A 1 206 ? 12.562 32.406 4.465 1 83.75 206 ARG A CA 1
ATOM 1622 C C . ARG A 1 206 ? 12.484 33.75 5.219 1 83.75 206 ARG A C 1
ATOM 1624 O O . ARG A 1 206 ? 13.062 33.875 6.297 1 83.75 206 ARG A O 1
ATOM 1631 N N . GLN A 1 207 ? 11.773 34.656 4.699 1 83.94 207 GLN A N 1
ATOM 1632 C CA . GLN A 1 207 ? 11.719 35.969 5.305 1 83.94 207 GLN A CA 1
ATOM 1633 C C . GLN A 1 207 ? 10.523 36.094 6.238 1 83.94 207 GLN A C 1
ATOM 1635 O O . GLN A 1 207 ? 10.297 37.156 6.816 1 83.94 207 GLN A O 1
ATOM 1640 N N . SER A 1 208 ? 9.844 35.062 6.375 1 88.06 208 SER A N 1
ATOM 1641 C CA . SER A 1 208 ? 8.68 35.094 7.258 1 88.06 208 SER A CA 1
ATOM 1642 C C . SER A 1 208 ? 9.102 35 8.719 1 88.06 208 SER A C 1
ATOM 1644 O O . SER A 1 208 ? 10.031 34.25 9.062 1 88.06 208 SER A O 1
ATOM 1646 N N . GLN A 1 209 ? 8.445 35.844 9.539 1 88.06 209 GLN A N 1
ATOM 1647 C CA . GLN A 1 209 ? 8.648 35.75 10.984 1 88.06 209 GLN A CA 1
ATOM 1648 C C . GLN A 1 209 ? 7.648 34.812 11.633 1 88.06 209 GLN A C 1
ATOM 1650 O O . GLN A 1 209 ? 6.453 34.875 11.328 1 88.06 209 GLN A O 1
ATOM 1655 N N . ILE A 1 210 ? 8.156 33.969 12.531 1 90.38 210 ILE A N 1
ATOM 1656 C CA . ILE A 1 210 ? 7.285 33.031 13.234 1 90.38 210 ILE A CA 1
ATOM 1657 C C . ILE A 1 210 ? 6.852 33.656 14.57 1 90.38 210 ILE A C 1
ATOM 1659 O O . ILE A 1 210 ? 7.688 34.125 15.336 1 90.38 210 ILE A O 1
ATOM 1663 N N . ARG A 1 211 ? 5.629 33.688 14.852 1 92.44 211 ARG A N 1
ATOM 1664 C CA . ARG A 1 211 ? 5.074 34.094 16.141 1 92.44 211 ARG A CA 1
ATOM 1665 C C . ARG A 1 211 ? 4.301 32.938 16.781 1 92.44 211 ARG A C 1
ATOM 1667 O O . ARG A 1 211 ? 3.561 32.25 16.094 1 92.44 211 ARG A O 1
ATOM 1674 N N . VAL A 1 212 ? 4.492 32.781 18.078 1 91.69 212 VAL A N 1
ATOM 1675 C CA . VAL A 1 212 ? 3.84 31.672 18.766 1 91.69 212 VAL A CA 1
ATOM 1676 C C . VAL A 1 212 ? 2.838 32.219 19.781 1 91.69 212 VAL A C 1
ATOM 1678 O O . VAL A 1 212 ? 3.186 33.062 20.625 1 91.69 212 VAL A O 1
ATOM 1681 N N . PHE A 1 213 ? 1.602 31.781 19.594 1 91.88 213 PHE A N 1
ATOM 1682 C CA . PHE A 1 213 ? 0.538 32.062 20.547 1 91.88 213 PHE A CA 1
ATOM 1683 C C . PHE A 1 213 ? 0.114 30.812 21.281 1 91.88 213 PHE A C 1
ATOM 1685 O O . PHE A 1 213 ? -0.2 29.797 20.656 1 91.88 213 PHE A O 1
ATOM 1692 N N . THR A 1 214 ? 0.161 30.812 22.609 1 88.69 214 THR A N 1
ATOM 1693 C CA . THR A 1 214 ? -0.251 29.625 23.375 1 88.69 214 THR A CA 1
ATOM 1694 C C . THR A 1 214 ? -1.366 29.984 24.344 1 88.69 214 THR A C 1
ATOM 1696 O O . THR A 1 214 ? -1.349 31.062 24.953 1 88.69 214 THR A O 1
ATOM 1699 N N . LEU A 1 215 ? -2.289 29.031 24.422 1 85.62 215 LEU A N 1
ATOM 1700 C CA . LEU A 1 215 ? -3.41 29.234 25.328 1 85.62 215 LEU A CA 1
ATOM 1701 C C . LEU A 1 215 ? -3.166 28.531 26.656 1 85.62 215 LEU A C 1
ATOM 1703 O O . LEU A 1 215 ? -2.646 27.422 26.688 1 85.62 215 LEU A O 1
ATOM 1707 N N . ALA A 1 216 ? -3.406 29.156 27.734 1 80.75 216 ALA A N 1
ATOM 1708 C CA . ALA A 1 216 ? -3.299 28.609 29.078 1 80.75 216 ALA A CA 1
ATOM 1709 C C . ALA A 1 216 ? -4.586 28.828 29.875 1 80.75 216 ALA A C 1
ATOM 1711 O O . ALA A 1 216 ? -5.199 29.891 29.781 1 80.75 216 ALA A O 1
ATOM 1712 N N . GLU A 1 217 ? -4.938 27.688 30.438 1 77.06 217 GLU A N 1
ATOM 1713 C CA . GLU A 1 217 ? -6.117 27.797 31.297 1 77.06 217 GLU A CA 1
ATOM 1714 C C . GLU A 1 217 ? -5.742 27.703 32.781 1 77.06 217 GLU A C 1
ATOM 1716 O O . GLU A 1 217 ? -4.824 26.969 33.156 1 77.06 217 GLU A O 1
ATOM 1721 N N . ALA A 1 218 ? -6.426 28.375 33.531 1 74.94 218 ALA A N 1
ATOM 1722 C CA . ALA A 1 218 ? -6.375 28.266 34.969 1 74.94 218 ALA A CA 1
ATOM 1723 C C . ALA A 1 218 ? -4.949 28.453 35.5 1 74.94 218 ALA A C 1
ATOM 1725 O O . ALA A 1 218 ? -4.5 27.703 36.375 1 74.94 218 ALA A O 1
ATOM 1726 N N . VAL A 1 219 ? -4.195 29.234 34.844 1 77 219 VAL A N 1
ATOM 1727 C CA . VAL A 1 219 ? -2.838 29.531 35.312 1 77 219 VAL A CA 1
ATOM 1728 C C . VAL A 1 219 ? -2.711 31.031 35.625 1 77 219 VAL A C 1
ATOM 1730 O O . VAL A 1 219 ? -3.422 31.859 35.031 1 77 219 VAL A O 1
ATOM 1733 N N . THR A 1 220 ? -1.846 31.266 36.562 1 80 220 THR A N 1
ATOM 1734 C CA . THR A 1 220 ? -1.589 32.656 36.906 1 80 220 THR A CA 1
ATOM 1735 C C . THR A 1 220 ? -0.738 33.344 35.844 1 80 220 THR A C 1
ATOM 1737 O O . THR A 1 220 ? -0.102 32.656 35.031 1 80 220 THR A O 1
ATOM 1740 N N . GLU A 1 221 ? -0.814 34.625 35.844 1 83.5 221 GLU A N 1
ATOM 1741 C CA . GLU A 1 221 ? -0.031 35.406 34.875 1 83.5 221 GLU A CA 1
ATOM 1742 C C . GLU A 1 221 ? 1.461 35.125 35.031 1 83.5 221 GLU A C 1
ATOM 1744 O O . GLU A 1 221 ? 2.191 35.062 34.031 1 83.5 221 GLU A O 1
ATOM 1749 N N . GLU A 1 222 ? 1.85 35 36.25 1 82.62 222 GLU A N 1
ATOM 1750 C CA . GLU A 1 222 ? 3.264 34.75 36.531 1 82.62 222 GLU A CA 1
ATOM 1751 C C . GLU A 1 222 ? 3.717 33.406 35.969 1 82.62 222 GLU A C 1
ATOM 1753 O O . GLU A 1 222 ? 4.793 33.312 35.375 1 82.62 222 GLU A O 1
ATOM 1758 N N . LYS A 1 223 ? 2.873 32.469 36.156 1 80.81 223 LYS A N 1
ATOM 1759 C CA . LYS A 1 223 ? 3.201 31.141 35.656 1 80.81 223 LYS A CA 1
ATOM 1760 C C . LYS A 1 223 ? 3.18 31.125 34.125 1 80.81 223 LYS A C 1
ATOM 1762 O O . LYS A 1 223 ? 4 30.453 33.5 1 80.81 223 LYS A O 1
ATOM 1767 N N . ALA A 1 224 ? 2.281 31.891 33.625 1 82.56 224 ALA A N 1
ATOM 1768 C CA . ALA A 1 224 ? 2.182 32 32.156 1 82.56 224 ALA A CA 1
ATOM 1769 C C . ALA A 1 224 ? 3.428 32.656 31.578 1 82.56 224 ALA A C 1
ATOM 1771 O O . ALA A 1 224 ? 3.947 32.188 30.547 1 82.56 224 ALA A O 1
ATOM 1772 N N . LYS A 1 225 ? 3.85 33.656 32.219 1 84.19 225 LYS A N 1
ATOM 1773 C CA . LYS A 1 225 ? 5.047 34.375 31.75 1 84.19 225 LYS A CA 1
ATOM 1774 C C . LYS A 1 225 ? 6.27 33.469 31.812 1 84.19 225 LYS A C 1
ATOM 1776 O O . LYS A 1 225 ? 7.082 33.438 30.875 1 84.19 225 LYS A O 1
ATOM 1781 N N . ALA A 1 226 ? 6.336 32.75 32.844 1 80.62 226 ALA A N 1
ATOM 1782 C CA . ALA A 1 226 ? 7.457 31.828 33.031 1 80.62 226 ALA A CA 1
ATOM 1783 C C . ALA A 1 226 ? 7.461 30.766 31.938 1 80.62 226 ALA A C 1
ATOM 1785 O O . ALA A 1 226 ? 8.516 30.406 31.406 1 80.62 226 ALA A O 1
ATOM 1786 N N . ALA A 1 227 ? 6.309 30.281 31.688 1 79.75 227 ALA A N 1
ATOM 1787 C CA . ALA A 1 227 ? 6.172 29.266 30.656 1 79.75 227 ALA A CA 1
ATOM 1788 C C . ALA A 1 227 ? 6.586 29.812 29.297 1 79.75 227 ALA A C 1
ATOM 1790 O O . ALA A 1 227 ? 7.258 29.125 28.516 1 79.75 227 ALA A O 1
ATOM 1791 N N . GLY A 1 228 ? 6.168 31.016 28.984 1 81.75 228 GLY A N 1
ATOM 1792 C CA . GLY A 1 228 ? 6.539 31.641 27.734 1 81.75 228 GLY A CA 1
ATOM 1793 C C . GLY A 1 228 ? 8.031 31.875 27.594 1 81.75 228 GLY A C 1
ATOM 1794 O O . GLY A 1 228 ? 8.594 31.672 26.516 1 81.75 228 GLY A O 1
ATOM 1795 N N . GLU A 1 229 ? 8.609 32.312 28.625 1 81.56 229 GLU A N 1
ATOM 1796 C CA . GLU A 1 229 ? 10.055 32.531 28.625 1 81.56 229 GLU A CA 1
ATOM 1797 C C . GLU A 1 229 ? 10.82 31.219 28.438 1 81.56 229 GLU A C 1
ATOM 1799 O O . GLU A 1 229 ? 11.836 31.188 27.75 1 81.56 229 GLU A O 1
ATOM 1804 N N . PHE A 1 230 ? 10.281 30.297 29.094 1 77.31 230 PHE A N 1
ATOM 1805 C CA . PHE A 1 230 ? 10.883 28.984 28.938 1 77.31 230 PHE A CA 1
ATOM 1806 C C . PHE A 1 230 ? 10.82 28.516 27.5 1 77.31 230 PHE A C 1
ATOM 1808 O O . PHE A 1 230 ? 11.812 28.016 26.953 1 77.31 230 PHE A O 1
ATOM 1815 N N . LEU A 1 231 ? 9.734 28.688 26.953 1 78.94 231 LEU A N 1
ATOM 1816 C CA . LEU A 1 231 ? 9.555 28.297 25.562 1 78.94 231 LEU A CA 1
ATOM 1817 C C . LEU A 1 231 ? 10.492 29.078 24.656 1 78.94 231 LEU A C 1
ATOM 1819 O O . LEU A 1 231 ? 11.164 28.5 23.781 1 78.94 231 LEU A O 1
ATOM 1823 N N . SER A 1 232 ? 10.539 30.328 24.812 1 78.06 232 SER A N 1
ATOM 1824 C CA . SER A 1 232 ? 11.398 31.188 24 1 78.06 232 SER A CA 1
ATOM 1825 C C . SER A 1 232 ? 12.867 30.781 24.125 1 78.06 232 SER A C 1
ATOM 1827 O O . SER A 1 232 ? 13.578 30.719 23.125 1 78.06 232 SER A O 1
ATOM 1829 N N . ARG A 1 233 ? 13.25 30.516 25.281 1 75.12 233 ARG A N 1
ATOM 1830 C CA . ARG A 1 233 ? 14.633 30.125 25.531 1 75.12 233 ARG A CA 1
ATOM 1831 C C . ARG A 1 233 ? 14.945 28.781 24.859 1 75.12 233 ARG A C 1
ATOM 1833 O O . ARG A 1 233 ? 16.016 28.625 24.266 1 75.12 233 ARG A O 1
ATOM 1840 N N . THR A 1 234 ? 14.031 27.906 25.016 1 72.62 234 THR A N 1
ATOM 1841 C CA . THR A 1 234 ? 14.211 26.578 24.438 1 72.62 234 THR A CA 1
ATOM 1842 C C . THR A 1 234 ? 14.344 26.672 22.922 1 72.62 234 THR A C 1
ATOM 1844 O O . THR A 1 234 ? 15.18 25.984 22.328 1 72.62 234 THR A O 1
ATOM 1847 N N . LEU A 1 235 ? 13.555 27.453 22.391 1 73.88 235 LEU A N 1
ATOM 1848 C CA . LEU A 1 235 ? 13.57 27.594 20.953 1 73.88 235 LEU A CA 1
ATOM 1849 C C . LEU A 1 235 ? 14.852 28.297 20.484 1 73.88 235 LEU A C 1
ATOM 1851 O O . LEU A 1 235 ? 15.414 27.938 19.453 1 73.88 235 LEU A O 1
ATOM 1855 N N . ARG A 1 236 ? 15.328 29.203 21.203 1 70.56 236 ARG A N 1
ATOM 1856 C CA . ARG A 1 236 ? 16.578 29.906 20.906 1 70.56 236 ARG A CA 1
ATOM 1857 C C . ARG A 1 236 ? 17.766 28.969 20.984 1 70.56 236 ARG A C 1
ATOM 1859 O O . ARG A 1 236 ? 18.656 29.016 20.125 1 70.56 236 ARG A O 1
ATOM 1866 N N . GLU A 1 237 ? 17.719 28.297 21.953 1 66.62 237 GLU A N 1
ATOM 1867 C CA . GLU A 1 237 ? 18.812 27.375 22.172 1 66.62 237 GLU A CA 1
ATOM 1868 C C . GLU A 1 237 ? 18.938 26.375 21.016 1 66.62 237 GLU A C 1
ATOM 1870 O O . GLU A 1 237 ? 20.031 25.891 20.703 1 66.62 237 GLU A O 1
ATOM 1875 N N . ARG A 1 238 ? 17.875 26.203 20.562 1 61.53 238 ARG A N 1
ATOM 1876 C CA . ARG A 1 238 ? 17.891 25.203 19.484 1 61.53 238 ARG A CA 1
ATOM 1877 C C . ARG A 1 238 ? 18.109 25.875 18.141 1 61.53 238 ARG A C 1
ATOM 1879 O O . ARG A 1 238 ? 18 25.219 17.094 1 61.53 238 ARG A O 1
ATOM 1886 N N . ARG A 1 239 ? 18.656 27 18.219 1 54.59 239 ARG A N 1
ATOM 1887 C CA . ARG A 1 239 ? 19 27.812 17.062 1 54.59 239 ARG A CA 1
ATOM 1888 C C . ARG A 1 239 ? 17.828 27.906 16.094 1 54.59 239 ARG A C 1
ATOM 1890 O O . ARG A 1 239 ? 18.031 27.922 14.867 1 54.59 239 ARG A O 1
ATOM 1897 N N . LEU A 1 240 ? 16.844 27.375 16.484 1 55.44 240 LEU A N 1
ATOM 1898 C CA . LEU A 1 240 ? 15.75 27.547 15.539 1 55.44 240 LEU A CA 1
ATOM 1899 C C . LEU A 1 240 ? 15.523 29.031 15.242 1 55.44 240 LEU A C 1
ATOM 1901 O O . LEU A 1 240 ? 15.523 29.438 14.078 1 55.44 240 LEU A O 1
ATOM 1905 N N . PHE A 1 241 ? 15.047 30 15.727 1 58.44 241 PHE A N 1
ATOM 1906 C CA . PHE A 1 241 ? 14.914 31.422 15.438 1 58.44 241 PHE A CA 1
ATOM 1907 C C . PHE A 1 241 ? 14.336 32.156 16.625 1 58.44 241 PHE A C 1
ATOM 1909 O O . PHE A 1 241 ? 13.812 31.547 17.562 1 58.44 241 PHE A O 1
ATOM 1916 N N . ASP A 1 242 ? 14.625 33.469 16.531 1 62.94 242 ASP A N 1
ATOM 1917 C CA . ASP A 1 242 ? 14.008 34.469 17.406 1 62.94 242 ASP A CA 1
ATOM 1918 C C . ASP A 1 242 ? 12.492 34.5 17.234 1 62.94 242 ASP A C 1
ATOM 1920 O O . ASP A 1 242 ? 12 34.844 16.156 1 62.94 242 ASP A O 1
ATOM 1924 N N . VAL A 1 243 ? 11.812 33.656 18.141 1 75.38 243 VAL A N 1
ATOM 1925 C CA . VAL A 1 243 ? 10.359 33.531 18.016 1 75.38 243 VAL A CA 1
ATOM 1926 C C . VAL A 1 243 ? 9.688 34.406 19.078 1 75.38 243 VAL A C 1
ATOM 1928 O O . VAL A 1 243 ? 10.125 34.438 20.234 1 75.38 243 VAL A O 1
ATOM 1931 N N . ASP A 1 244 ? 8.758 35.25 18.703 1 84.88 244 ASP A N 1
ATOM 1932 C CA . ASP A 1 244 ? 7.875 35.938 19.641 1 84.88 244 ASP A CA 1
ATOM 1933 C C . ASP A 1 244 ? 6.844 35 20.234 1 84.88 244 ASP A C 1
ATOM 1935 O O . ASP A 1 244 ? 6.25 34.188 19.5 1 84.88 244 ASP A O 1
ATOM 1939 N N . VAL A 1 245 ? 6.777 35.062 21.562 1 89.06 245 VAL A N 1
ATOM 1940 C CA . VAL A 1 245 ? 5.828 34.188 22.219 1 89.06 245 VAL A CA 1
ATOM 1941 C C . VAL A 1 245 ? 4.801 35 23 1 89.06 245 VAL A C 1
ATOM 1943 O O . VAL A 1 245 ? 5.16 35.938 23.734 1 89.06 245 VAL A O 1
ATOM 1946 N N . GLU A 1 246 ? 3.594 34.75 22.75 1 91.06 246 GLU A N 1
ATOM 1947 C CA . GLU A 1 246 ? 2.514 35.344 23.531 1 91.06 246 GLU A CA 1
ATOM 1948 C C . GLU A 1 246 ? 1.676 34.25 24.219 1 91.06 246 GLU A C 1
ATOM 1950 O O . GLU A 1 246 ? 1.179 33.344 23.547 1 91.06 246 GLU A O 1
ATOM 1955 N N . VAL A 1 247 ? 1.55 34.344 25.547 1 89.69 247 VAL A N 1
ATOM 1956 C CA . VAL A 1 247 ? 0.711 33.406 26.297 1 89.69 247 VAL A CA 1
ATOM 1957 C C . VAL A 1 247 ? -0.652 34.062 26.562 1 89.69 247 VAL A C 1
ATOM 1959 O O . VAL A 1 247 ? -0.736 35.125 27.172 1 89.69 247 VAL A O 1
ATOM 1962 N N . ILE A 1 248 ? -1.644 33.406 26.141 1 89.88 248 ILE A N 1
ATOM 1963 C CA . ILE A 1 248 ? -2.998 33.938 26.266 1 89.88 248 ILE A CA 1
ATOM 1964 C C . ILE A 1 248 ? -3.76 33.156 27.344 1 89.88 248 ILE A C 1
ATOM 1966 O O . ILE A 1 248 ? -3.938 31.953 27.219 1 89.88 248 ILE A O 1
ATOM 1970 N N . LEU A 1 249 ? -4.156 33.812 28.344 1 87.56 249 LEU A N 1
ATOM 1971 C CA . LEU A 1 249 ? -5.02 33.219 29.344 1 87.56 249 LEU A CA 1
ATOM 1972 C C . LEU A 1 249 ? -6.465 33.156 28.859 1 87.56 249 LEU A C 1
ATOM 1974 O O . LEU A 1 249 ? -7.078 34.188 28.578 1 87.56 249 LEU A O 1
ATOM 1978 N N . ALA A 1 250 ? -6.953 31.969 28.672 1 85.44 250 ALA A N 1
ATOM 1979 C CA . ALA A 1 250 ? -8.273 31.766 28.078 1 85.44 250 ALA A CA 1
ATOM 1980 C C . ALA A 1 250 ? -9.203 31.031 29.031 1 85.44 250 ALA A C 1
ATOM 1982 O O . ALA A 1 250 ? -8.75 30.438 30.016 1 85.44 250 ALA A O 1
ATOM 1983 N N . ASP A 1 251 ? -10.508 31.203 28.781 1 82.31 251 ASP A N 1
ATOM 1984 C CA . ASP A 1 251 ? -11.523 30.484 29.562 1 82.31 251 ASP A CA 1
ATOM 1985 C C . ASP A 1 251 ? -11.516 29 29.234 1 82.31 251 ASP A C 1
ATOM 1987 O O . ASP A 1 251 ? -11.102 28.594 28.141 1 82.31 251 ASP A O 1
ATOM 1991 N N . ASP A 1 252 ? -11.992 28.25 30.125 1 77.31 252 ASP A N 1
ATOM 1992 C CA . ASP A 1 252 ? -12.07 26.797 29.969 1 77.31 252 ASP A CA 1
ATOM 1993 C C . ASP A 1 252 ? -12.891 26.422 28.734 1 77.31 252 ASP A C 1
ATOM 1995 O O . ASP A 1 252 ? -12.555 25.484 28 1 77.31 252 ASP A O 1
ATOM 1999 N N . ALA A 1 253 ? -13.875 27.203 28.516 1 77.5 253 ALA A N 1
ATOM 2000 C CA . ALA A 1 253 ? -14.797 26.891 27.438 1 77.5 253 ALA A CA 1
ATOM 2001 C C . ALA A 1 253 ? -14.102 26.984 26.078 1 77.5 253 ALA A C 1
ATOM 2003 O O . ALA A 1 253 ? -14.461 26.281 25.141 1 77.5 253 ALA A O 1
ATOM 2004 N N . MET A 1 254 ? -13.102 27.844 26 1 78.94 254 MET A N 1
ATOM 2005 C CA . MET A 1 254 ? -12.383 28.047 24.75 1 78.94 254 MET A CA 1
ATOM 2006 C C . MET A 1 254 ? -11.469 26.875 24.453 1 78.94 254 MET A C 1
ATOM 2008 O O . MET A 1 254 ? -11.203 26.562 23.281 1 78.94 254 MET A O 1
ATOM 2012 N N . ILE A 1 255 ? -11.094 26.141 25.391 1 78 255 ILE A N 1
ATOM 2013 C CA . ILE A 1 255 ? -10.047 25.141 25.219 1 78 255 ILE A CA 1
ATOM 2014 C C . ILE A 1 255 ? -10.656 23.75 25.281 1 78 255 ILE A C 1
ATOM 2016 O O . ILE A 1 255 ? -10.023 22.766 24.891 1 78 255 ILE A O 1
ATOM 2020 N N . GLU A 1 256 ? -11.812 23.609 25.672 1 76 256 GLU A N 1
ATOM 2021 C CA . GLU A 1 256 ? -12.492 22.344 25.969 1 76 256 GLU A CA 1
ATOM 2022 C C . GLU A 1 256 ? -12.391 21.375 24.781 1 76 256 GLU A C 1
ATOM 2024 O O . GLU A 1 256 ? -12.102 20.203 24.953 1 76 256 GLU A O 1
ATOM 2029 N N . PRO A 1 257 ? -12.594 21.844 23.578 1 74.56 257 PRO A N 1
ATOM 2030 C CA . PRO A 1 257 ? -12.539 20.906 22.453 1 74.56 257 PRO A CA 1
ATOM 2031 C C . PRO A 1 257 ? -11.172 20.266 22.281 1 74.56 257 PRO A C 1
ATOM 2033 O O . PRO A 1 257 ? -11.047 19.234 21.625 1 74.56 257 PRO A O 1
ATOM 2036 N N . TYR A 1 258 ? -10.219 20.812 22.781 1 76.19 258 TYR A N 1
ATOM 2037 C CA . TYR A 1 258 ? -8.852 20.328 22.609 1 76.19 258 TYR A CA 1
ATOM 2038 C C . TYR A 1 258 ? -8.43 19.453 23.781 1 76.19 258 TYR A C 1
ATOM 2040 O O . TYR A 1 258 ? -7.371 18.828 23.75 1 76.19 258 TYR A O 1
ATOM 2048 N N . THR A 1 259 ? -9.141 19.359 24.922 1 67 259 THR A N 1
ATOM 2049 C CA . THR A 1 259 ? -8.758 18.641 26.125 1 67 259 THR A CA 1
ATOM 2050 C C . THR A 1 259 ? -9.523 17.328 26.25 1 67 259 THR A C 1
ATOM 2052 O O . THR A 1 259 ? -9.18 16.469 27.062 1 67 259 THR A O 1
ATOM 2055 N N . TYR A 1 260 ? -10.648 17.188 25.688 1 54.56 260 TYR A N 1
ATOM 2056 C CA . TYR A 1 260 ? -11.531 16.031 25.859 1 54.56 260 TYR A CA 1
ATOM 2057 C C . TYR A 1 260 ? -10.75 14.727 25.797 1 54.56 260 TYR A C 1
ATOM 2059 O O . TYR A 1 260 ? -10.883 13.883 26.688 1 54.56 260 TYR A O 1
ATOM 2067 N N . ASP A 1 261 ? -10.227 14.148 24.766 1 53.88 261 ASP A N 1
ATOM 2068 C CA . ASP A 1 261 ? -9.734 12.789 24.609 1 53.88 261 ASP A CA 1
ATOM 2069 C C . ASP A 1 261 ? -8.219 12.727 24.781 1 53.88 261 ASP A C 1
ATOM 2071 O O . ASP A 1 261 ? -7.609 11.664 24.594 1 53.88 261 ASP A O 1
ATOM 2075 N N . TRP A 1 262 ? -7.738 13.695 25.328 1 52.91 262 TRP A N 1
ATOM 2076 C CA . TRP A 1 262 ? -6.281 13.758 25.234 1 52.91 262 TRP A CA 1
ATOM 2077 C C . TRP A 1 262 ? -5.625 13.055 26.422 1 52.91 262 TRP A C 1
ATOM 2079 O O . TRP A 1 262 ? -4.512 12.531 26.297 1 52.91 262 TRP A O 1
ATOM 2089 N N . THR A 1 263 ? -6.402 12.922 27.438 1 48.19 263 THR A N 1
ATOM 2090 C CA . THR A 1 263 ? -5.77 12.266 28.578 1 48.19 263 THR A CA 1
ATOM 2091 C C . THR A 1 263 ? -5.289 10.875 28.203 1 48.19 263 THR A C 1
ATOM 2093 O O . THR A 1 263 ? -4.199 10.453 28.594 1 48.19 263 THR A O 1
ATOM 2096 N N . TRP A 1 264 ? -6.07 10.312 27.453 1 49.25 264 TRP A N 1
ATOM 2097 C CA . TRP A 1 264 ? -5.73 8.938 27.078 1 49.25 264 TRP A CA 1
ATOM 2098 C C . TRP A 1 264 ? -4.523 8.906 26.156 1 49.25 264 TRP A C 1
ATOM 2100 O O . TRP A 1 264 ? -3.633 8.07 26.312 1 49.25 264 TRP A O 1
ATOM 2110 N N . ARG A 1 265 ? -4.445 9.891 25.438 1 54.03 265 ARG A N 1
ATOM 2111 C CA . ARG A 1 265 ? -3.365 9.906 24.453 1 54.03 265 ARG A CA 1
ATOM 2112 C C . ARG A 1 265 ? -2.037 10.266 25.109 1 54.03 265 ARG A C 1
ATOM 2114 O O . ARG A 1 265 ? -0.997 9.695 24.781 1 54.03 265 ARG A O 1
ATOM 2121 N N . VAL A 1 266 ? -2.234 11.148 26.156 1 52.31 266 VAL A N 1
ATOM 2122 C CA . VAL A 1 266 ? -1.052 11.586 26.891 1 52.31 266 VAL A CA 1
ATOM 2123 C C . VAL A 1 266 ? -0.452 10.414 27.672 1 52.31 266 VAL A C 1
ATOM 2125 O O . VAL A 1 266 ? 0.766 10.227 27.672 1 52.31 266 VAL A O 1
ATOM 2128 N N . GLU A 1 267 ? -1.376 9.719 28.188 1 49.53 267 GLU A N 1
ATOM 2129 C CA . GLU A 1 267 ? -0.909 8.555 28.938 1 49.53 267 GLU A CA 1
ATOM 2130 C C . GLU A 1 267 ? -0.265 7.531 28 1 49.53 267 GLU A C 1
ATOM 2132 O O . GLU A 1 267 ? 0.754 6.93 28.344 1 49.53 267 GLU A O 1
ATOM 2137 N N . GLY A 1 268 ? -0.902 7.379 26.906 1 52.44 268 GLY A N 1
ATOM 2138 C CA . GLY A 1 268 ? -0.338 6.453 25.938 1 52.44 268 GLY A CA 1
ATOM 2139 C C . GLY A 1 268 ? 1.042 6.859 25.453 1 52.44 268 GLY A C 1
ATOM 2140 O O . GLY A 1 268 ? 1.939 6.023 25.344 1 52.44 268 GLY A O 1
ATOM 2141 N N . ARG A 1 269 ? 1.193 8.125 25.375 1 55.78 269 ARG A N 1
ATOM 2142 C CA . ARG A 1 269 ? 2.467 8.68 24.922 1 55.78 269 ARG A CA 1
ATOM 2143 C C . ARG A 1 269 ? 3.553 8.484 25.969 1 55.78 269 ARG A C 1
ATOM 2145 O O . ARG A 1 269 ? 4.688 8.133 25.641 1 55.78 269 ARG A O 1
ATOM 2152 N N . HIS A 1 270 ? 3.062 8.844 27.172 1 50.94 270 HIS A N 1
ATOM 2153 C CA . HIS A 1 270 ? 4.016 8.656 28.266 1 50.94 270 HIS A CA 1
ATOM 2154 C C . HIS A 1 270 ? 4.5 7.215 28.328 1 50.94 270 HIS A C 1
ATOM 2156 O O . HIS A 1 270 ? 5.691 6.965 28.547 1 50.94 270 HIS A O 1
ATOM 2162 N N . ASN A 1 271 ? 3.596 6.492 28.094 1 50.84 271 ASN A N 1
ATOM 2163 C CA . ASN A 1 271 ? 3.943 5.074 28.109 1 50.84 271 ASN A CA 1
ATOM 2164 C C . ASN A 1 271 ? 4.84 4.699 26.938 1 50.84 271 ASN A C 1
ATOM 2166 O O . ASN A 1 271 ? 5.785 3.924 27.094 1 50.84 271 ASN A O 1
ATOM 2170 N N . PHE A 1 272 ? 4.488 5.297 25.906 1 50.12 272 PHE A N 1
ATOM 2171 C CA . PHE A 1 272 ? 5.273 5.031 24.703 1 50.12 272 PHE A CA 1
ATOM 2172 C C . PHE A 1 272 ? 6.699 5.547 24.859 1 50.12 272 PHE A C 1
ATOM 2174 O O . PHE A 1 272 ? 7.66 4.832 24.562 1 50.12 272 PHE A O 1
ATOM 2181 N N . LEU A 1 273 ? 6.848 6.758 25.375 1 53.03 273 LEU A N 1
ATOM 2182 C CA . LEU A 1 273 ? 8.156 7.375 25.562 1 53.03 273 LEU A CA 1
ATOM 2183 C C . LEU A 1 273 ? 8.938 6.66 26.656 1 53.03 273 LEU A C 1
ATOM 2185 O O . LEU A 1 273 ? 10.156 6.488 26.547 1 53.03 273 LEU A O 1
ATOM 2189 N N . SER A 1 274 ? 8.289 6.281 27.656 1 51.91 274 SER A N 1
ATOM 2190 C CA . SER A 1 274 ? 8.922 5.551 28.75 1 51.91 274 SER A CA 1
ATOM 2191 C C . SER A 1 274 ? 9.43 4.188 28.281 1 51.91 274 SER A C 1
ATOM 2193 O O . SER A 1 274 ? 10.477 3.723 28.719 1 51.91 274 SER A O 1
ATOM 2195 N N . SER A 1 275 ? 8.648 3.605 27.531 1 49.25 275 SER A N 1
ATOM 2196 C CA . SER A 1 275 ? 9.008 2.271 27.078 1 49.25 275 SER A CA 1
ATOM 2197 C C . SER A 1 275 ? 10.227 2.316 26.156 1 49.25 275 SER A C 1
ATOM 2199 O O . SER A 1 275 ? 10.945 1.323 26.016 1 49.25 275 SER A O 1
ATOM 2201 N N . ARG A 1 276 ? 10.328 3.469 25.609 1 50 276 ARG A N 1
ATOM 2202 C CA . ARG A 1 276 ? 11.438 3.559 24.672 1 50 276 ARG A CA 1
ATOM 2203 C C . ARG A 1 276 ? 12.695 4.086 25.359 1 50 276 ARG A C 1
ATOM 2205 O O . ARG A 1 276 ? 13.758 4.168 24.75 1 50 276 ARG A O 1
ATOM 2212 N N . GLY A 1 277 ? 12.781 4.223 26.688 1 44.62 277 GLY A N 1
ATOM 2213 C CA . GLY A 1 277 ? 13.945 4.68 27.422 1 44.62 277 GLY A CA 1
ATOM 2214 C C . GLY A 1 277 ? 14.414 6.062 27.016 1 44.62 277 GLY A C 1
ATOM 2215 O O . GLY A 1 277 ? 15.555 6.445 27.281 1 44.62 277 GLY A O 1
ATOM 2216 N N . GLN A 1 278 ? 13.93 6.809 26.125 1 45.06 278 GLN A N 1
ATOM 2217 C CA . GLN A 1 278 ? 14.461 8.047 25.562 1 45.06 278 GLN A CA 1
ATOM 2218 C C . GLN A 1 278 ? 14.219 9.227 26.5 1 45.06 278 GLN A C 1
ATOM 2220 O O . GLN A 1 278 ? 13.141 9.359 27.078 1 45.06 278 GLN A O 1
ATOM 2225 N N . ALA A 1 279 ? 15.312 9.953 27.047 1 39.69 279 ALA A N 1
ATOM 2226 C CA . ALA A 1 279 ? 15.453 11.094 27.953 1 39.69 279 ALA A CA 1
ATOM 2227 C C . ALA A 1 279 ? 14.555 12.25 27.516 1 39.69 279 ALA A C 1
ATOM 2229 O O . ALA A 1 279 ? 14.648 12.727 26.391 1 39.69 279 ALA A O 1
ATOM 2230 N N . ALA A 1 280 ? 13.438 12.516 28.016 1 42.44 280 ALA A N 1
ATOM 2231 C CA . ALA A 1 280 ? 12.484 13.625 28.109 1 42.44 280 ALA A CA 1
ATOM 2232 C C . ALA A 1 280 ? 13.203 14.969 28.062 1 42.44 280 ALA A C 1
ATOM 2234 O O . ALA A 1 280 ? 12.625 15.977 27.641 1 42.44 280 ALA A O 1
ATOM 2235 N N . ALA A 1 281 ? 14.367 15.055 28.562 1 41.09 281 ALA A N 1
ATOM 2236 C CA . ALA A 1 281 ? 14.969 16.312 28.984 1 41.09 281 ALA A CA 1
ATOM 2237 C C . ALA A 1 281 ? 15.195 17.25 27.797 1 41.09 281 ALA A C 1
ATOM 2239 O O . ALA A 1 281 ? 15.211 18.469 27.938 1 41.09 281 ALA A O 1
ATOM 2240 N N . GLU A 1 282 ? 15.562 16.672 26.578 1 42.62 282 GLU A N 1
ATOM 2241 C CA . GLU A 1 282 ? 16.016 17.578 25.531 1 42.62 282 GLU A CA 1
ATOM 2242 C C . GLU A 1 282 ? 14.953 17.734 24.438 1 42.62 282 GLU A C 1
ATOM 2244 O O . GLU A 1 282 ? 15.234 18.266 23.375 1 42.62 282 GLU A O 1
ATOM 2249 N N . SER A 1 283 ? 13.82 17.172 24.688 1 47.66 283 SER A N 1
ATOM 2250 C CA . SER A 1 283 ? 12.812 17.25 23.641 1 47.66 283 SER A CA 1
ATOM 2251 C C . SER A 1 283 ? 11.93 18.469 23.812 1 47.66 283 SER A C 1
ATOM 2253 O O . SER A 1 283 ? 11.789 19 24.922 1 47.66 283 SER A O 1
ATOM 2255 N N . ILE A 1 284 ? 11.758 19.375 22.75 1 48.47 284 ILE A N 1
ATOM 2256 C CA . ILE A 1 284 ? 10.766 20.438 22.844 1 48.47 284 ILE A CA 1
ATOM 2257 C C . ILE A 1 284 ? 9.523 19.938 23.578 1 48.47 284 ILE A C 1
ATOM 2259 O O . ILE A 1 284 ? 9.07 18.812 23.328 1 48.47 284 ILE A O 1
ATOM 2263 N N . PRO A 1 285 ? 9.211 20.562 24.688 1 48 285 PRO A N 1
ATOM 2264 C CA . PRO A 1 285 ? 8 20.125 25.391 1 48 285 PRO A CA 1
ATOM 2265 C C . PRO A 1 285 ? 6.828 19.891 24.453 1 48 285 PRO A C 1
ATOM 2267 O O . PRO A 1 285 ? 6.555 20.734 23.578 1 48 285 PRO A O 1
ATOM 2270 N N . LEU A 1 286 ? 6.359 18.734 24.297 1 52.56 286 LEU A N 1
ATOM 2271 C CA . LEU A 1 286 ? 5.25 18.359 23.422 1 52.56 286 LEU A CA 1
ATOM 2272 C C . LEU A 1 286 ? 3.93 18.906 23.969 1 52.56 286 LEU A C 1
ATOM 2274 O O . LEU A 1 286 ? 3.02 19.219 23.203 1 52.56 286 LEU A O 1
ATOM 2278 N N . GLU A 1 287 ? 3.92 18.984 25.312 1 51.28 287 GLU A N 1
ATOM 2279 C CA . GLU A 1 287 ? 2.686 19.438 25.953 1 51.28 287 GLU A CA 1
ATOM 2280 C C . GLU A 1 287 ? 2.887 20.766 26.672 1 51.28 287 GLU A C 1
ATOM 2282 O O . GLU A 1 287 ? 3.967 21.031 27.203 1 51.28 287 GLU A O 1
ATOM 2287 N N . ILE A 1 288 ? 1.938 21.594 26.562 1 49.56 288 ILE A N 1
ATOM 2288 C CA . ILE A 1 288 ? 2.008 22.906 27.203 1 49.56 288 ILE A CA 1
ATOM 2289 C C . ILE A 1 288 ? 2.344 22.734 28.672 1 49.56 288 ILE A C 1
ATOM 2291 O O . ILE A 1 288 ? 3.098 23.531 29.234 1 49.56 288 ILE A O 1
ATOM 2295 N N . ASP A 1 289 ? 1.809 21.609 29.219 1 48.31 289 ASP A N 1
ATOM 2296 C CA . ASP A 1 289 ? 2.023 21.391 30.641 1 48.31 289 ASP A CA 1
ATOM 2297 C C . ASP A 1 289 ? 3.506 21.188 30.953 1 48.31 289 ASP A C 1
ATOM 2299 O O . ASP A 1 289 ? 3.971 21.531 32.031 1 48.31 289 ASP A O 1
ATOM 2303 N N . ASP A 1 290 ? 4.176 20.594 29.953 1 52.12 290 ASP A N 1
ATOM 2304 C CA . ASP A 1 290 ? 5.598 20.328 30.156 1 52.12 290 ASP A CA 1
ATOM 2305 C C . ASP A 1 290 ? 6.371 21.641 30.297 1 52.12 290 ASP A C 1
ATOM 2307 O O . ASP A 1 290 ? 7.457 21.672 30.891 1 52.12 290 ASP A O 1
ATOM 2311 N N . LEU A 1 291 ? 5.77 22.656 29.812 1 48.41 291 LEU A N 1
ATOM 2312 C CA . LEU A 1 291 ? 6.395 23.984 29.891 1 48.41 291 LEU A CA 1
ATOM 2313 C C . LEU A 1 291 ? 6.312 24.531 31.312 1 48.41 291 LEU A C 1
ATOM 2315 O O . LEU A 1 291 ? 7.133 25.359 31.719 1 48.41 291 LEU A O 1
ATOM 2319 N N . PHE A 1 292 ? 5.355 23.906 32.125 1 46.16 292 PHE A N 1
ATOM 2320 C CA . PHE A 1 292 ? 5.098 24.453 33.438 1 46.16 292 PHE A CA 1
ATOM 2321 C C . PHE A 1 292 ? 5.734 23.578 34.5 1 46.16 292 PHE A C 1
ATOM 2323 O O . PHE A 1 292 ? 5.75 23.938 35.688 1 46.16 292 PHE A O 1
ATOM 2330 N N . VAL A 1 293 ? 6.121 22.312 34.25 1 44.62 293 VAL A N 1
ATOM 2331 C CA . VAL A 1 293 ? 6.703 21.406 35.219 1 44.62 293 VAL A CA 1
ATOM 2332 C C . VAL A 1 293 ? 8.188 21.734 35.406 1 44.62 293 VAL A C 1
ATOM 2334 O O . VAL A 1 293 ? 8.758 21.453 36.469 1 44.62 293 VAL A O 1
ATOM 2337 N N . VAL A 1 294 ? 8.961 22.141 34.625 1 38.44 294 VAL A N 1
ATOM 2338 C CA . VAL A 1 294 ? 10.406 22.219 34.781 1 38.44 294 VAL A CA 1
ATOM 2339 C C . VAL A 1 294 ? 10.758 23.078 35.969 1 38.44 294 VAL A C 1
ATOM 2341 O O . VAL A 1 294 ? 11.844 22.953 36.531 1 38.44 294 VAL A O 1
ATOM 2344 N N . ASP A 1 295 ? 10.016 23.922 36.5 1 36.66 295 ASP A N 1
ATOM 2345 C CA . ASP A 1 295 ? 10.609 24.812 37.5 1 36.66 295 ASP A CA 1
ATOM 2346 C C . ASP A 1 295 ? 10.773 24.094 38.844 1 36.66 295 ASP A C 1
ATOM 2348 O O . ASP A 1 295 ? 11.438 24.609 39.719 1 36.66 295 ASP A O 1
ATOM 2352 N N . GLU A 1 296 ? 10.102 23.078 39.219 1 34.78 296 GLU A N 1
ATOM 2353 C CA . GLU A 1 296 ? 10.242 22.812 40.656 1 34.78 296 GLU A CA 1
ATOM 2354 C C . GLU A 1 296 ? 11.625 22.25 41 1 34.78 296 GLU A C 1
ATOM 2356 O O . GLU A 1 296 ? 12.211 22.594 42 1 34.78 296 GLU A O 1
ATOM 2361 N N . ASP A 1 297 ? 12.094 21.156 40.344 1 34.28 297 ASP A N 1
ATOM 2362 C CA . ASP A 1 297 ? 13.266 20.516 40.938 1 34.28 297 ASP A CA 1
ATOM 2363 C C . ASP A 1 297 ? 14.547 21.25 40.562 1 34.28 297 ASP A C 1
ATOM 2365 O O . ASP A 1 297 ? 15.594 21.062 41.188 1 34.28 297 ASP A O 1
ATOM 2369 N N . ARG A 1 298 ? 14.734 21.844 39.344 1 34.91 298 ARG A N 1
ATOM 2370 C CA . ARG A 1 298 ? 16.047 22.438 39.094 1 34.91 298 ARG A CA 1
ATOM 2371 C C . ARG A 1 298 ? 16.25 23.688 39.938 1 34.91 298 ARG A C 1
ATOM 2373 O O . ARG A 1 298 ? 17.312 24.328 39.844 1 34.91 298 ARG A O 1
ATOM 2380 N N . ALA A 1 299 ? 15.297 24.266 40.625 1 32.53 299 ALA A N 1
ATOM 2381 C CA . ALA A 1 299 ? 15.711 25.312 41.531 1 32.53 299 ALA A CA 1
ATOM 2382 C C . ALA A 1 299 ? 16.578 24.75 42.656 1 32.53 299 ALA A C 1
ATOM 2384 O O . ALA A 1 299 ? 17.375 25.484 43.281 1 32.53 299 ALA A O 1
ATOM 2385 N N . SER A 1 300 ? 16.5 23.531 43.188 1 31.2 300 SER A N 1
ATOM 2386 C CA . SER A 1 300 ? 17.281 23.188 44.375 1 31.2 300 SER A CA 1
ATOM 2387 C C . SER A 1 300 ? 18.656 22.672 44 1 31.2 300 SER A C 1
ATOM 2389 O O . SER A 1 300 ? 19.469 22.359 44.875 1 31.2 300 SER A O 1
ATOM 2391 N N . GLN A 1 301 ? 18.953 22.016 42.906 1 30.58 301 GLN A N 1
ATOM 2392 C CA . GLN A 1 301 ? 20.328 21.562 42.844 1 30.58 301 GLN A CA 1
ATOM 2393 C C . GLN A 1 301 ? 21.281 22.719 42.562 1 30.58 301 GLN A C 1
ATOM 2395 O O . GLN A 1 301 ? 21.031 23.562 41.688 1 30.58 301 GLN A O 1
ATOM 2400 N N . SER A 1 302 ? 22.266 23.094 43.438 1 27.66 302 SER A N 1
ATOM 2401 C CA . SER A 1 302 ? 23.391 24.016 43.469 1 27.66 302 SER A CA 1
ATOM 2402 C C . SER A 1 302 ? 24.25 23.906 42.219 1 27.66 302 SER A C 1
ATOM 2404 O O . SER A 1 302 ? 24.391 22.812 41.656 1 27.66 302 SER A O 1
ATOM 2406 N N . PRO A 1 303 ? 24.703 24.906 41.438 1 27.73 303 PRO A N 1
ATOM 2407 C CA . PRO A 1 303 ? 25.641 24.906 40.344 1 27.73 303 PRO A CA 1
ATOM 2408 C C . PRO A 1 303 ? 26.922 24.125 40.625 1 27.73 303 PRO A C 1
ATOM 2410 O O . PRO A 1 303 ? 27.5 24.281 41.719 1 27.73 303 PRO A O 1
ATOM 2413 N N . LEU A 1 304 ? 27.094 22.922 40.344 1 30.03 304 LEU A N 1
ATOM 2414 C CA . LEU A 1 304 ? 28.453 22.406 40.562 1 30.03 304 LEU A CA 1
ATOM 2415 C C . LEU A 1 304 ? 29.5 23.422 40.125 1 30.03 304 LEU A C 1
ATOM 2417 O O . LEU A 1 304 ? 29.25 24.266 39.25 1 30.03 304 LEU A O 1
ATOM 2421 N N . PRO A 1 305 ? 30.609 23.656 40.812 1 26.69 305 PRO A N 1
ATOM 2422 C CA . PRO A 1 305 ? 31.656 24.625 40.5 1 26.69 305 PRO A CA 1
ATOM 2423 C C . PRO A 1 305 ? 32.188 24.453 39.062 1 26.69 305 PRO A C 1
ATOM 2425 O O . PRO A 1 305 ? 32.312 23.328 38.594 1 26.69 305 PRO A O 1
ATOM 2428 N N . ALA A 1 306 ? 31.969 25.375 38.188 1 26.3 306 ALA A N 1
ATOM 2429 C CA . ALA A 1 306 ? 32.594 25.547 36.875 1 26.3 306 ALA A CA 1
ATOM 2430 C C . ALA A 1 306 ? 34.094 25.234 36.938 1 26.3 306 ALA A C 1
ATOM 2432 O O . ALA A 1 306 ? 34.844 25.906 37.656 1 26.3 306 ALA A O 1
ATOM 2433 N N . ARG A 1 307 ? 34.5 24.109 36.875 1 27.75 307 ARG A N 1
ATOM 2434 C CA . ARG A 1 307 ? 35.938 24 36.656 1 27.75 307 ARG A CA 1
ATOM 2435 C C . ARG A 1 307 ? 36.406 24.969 35.594 1 27.75 307 ARG A C 1
ATOM 2437 O O . ARG A 1 307 ? 35.688 25.234 34.625 1 27.75 307 ARG A O 1
ATOM 2444 N N . SER A 1 308 ? 37.594 25.781 35.75 1 24.84 308 SER A N 1
ATOM 2445 C CA . SER A 1 308 ? 38.312 26.828 35.031 1 24.84 308 SER A CA 1
ATOM 2446 C C . SER A 1 308 ? 38.594 26.406 33.594 1 24.84 308 SER A C 1
ATOM 2448 O O . SER A 1 308 ? 39.531 25.641 33.312 1 24.84 308 SER A O 1
ATOM 2450 N N . VAL A 1 309 ? 37.875 25.875 32.812 1 23.75 309 VAL A N 1
ATOM 2451 C CA . VAL A 1 309 ? 38.5 25.844 31.484 1 23.75 309 VAL A CA 1
ATOM 2452 C C . VAL A 1 309 ? 38.906 27.266 31.078 1 23.75 309 VAL A C 1
ATOM 2454 O O . VAL A 1 309 ? 38.188 28.219 31.344 1 23.75 309 VAL A O 1
ATOM 2457 N N . ARG A 1 310 ? 40.062 27.5 30.672 1 26.38 310 ARG A N 1
ATOM 2458 C CA . ARG A 1 310 ? 40.656 28.688 30.062 1 26.38 310 ARG A CA 1
ATOM 2459 C C . ARG A 1 310 ? 39.719 29.328 29.062 1 26.38 310 ARG A C 1
ATOM 2461 O O . ARG A 1 310 ? 39.219 28.656 28.156 1 26.38 310 ARG A O 1
ATOM 2468 N N . THR A 1 311 ? 38.938 30.344 29.453 1 23.2 311 THR A N 1
ATOM 2469 C CA . THR A 1 311 ? 38.062 31.359 28.859 1 23.2 311 THR A CA 1
ATOM 2470 C C . THR A 1 311 ? 38.688 31.984 27.625 1 23.2 311 THR A C 1
ATOM 2472 O O . THR A 1 311 ? 39.625 32.781 27.734 1 23.2 311 THR A O 1
ATOM 2475 N N . VAL A 1 312 ? 39.188 31.125 26.625 1 27.78 312 VAL A N 1
ATOM 2476 C CA . VAL A 1 312 ? 39.594 32.031 25.562 1 27.78 312 VAL A CA 1
ATOM 2477 C C . VAL A 1 312 ? 38.531 33.094 25.344 1 27.78 312 VAL A C 1
ATOM 2479 O O . VAL A 1 312 ? 37.344 32.812 25.391 1 27.78 312 VAL A O 1
ATOM 2482 N N . ASP A 1 313 ? 38.75 34.438 25.531 1 26.48 313 ASP A N 1
ATOM 2483 C CA . ASP A 1 313 ? 38.188 35.781 25.422 1 26.48 313 ASP A CA 1
ATOM 2484 C C . ASP A 1 313 ? 37.469 35.938 24.078 1 26.48 313 ASP A C 1
ATOM 2486 O O . ASP A 1 313 ? 37.844 36.781 23.266 1 26.48 313 ASP A O 1
ATOM 2490 N N . CYS A 1 314 ? 37.312 34.969 23.219 1 26.92 314 CYS A N 1
ATOM 2491 C CA . CYS A 1 314 ? 36.688 35.562 22.031 1 26.92 314 CYS A CA 1
ATOM 2492 C C . CYS A 1 314 ? 35.375 36.25 22.406 1 26.92 314 CYS A C 1
ATOM 2494 O O . CYS A 1 314 ? 34.5 35.625 22.984 1 26.92 314 CYS A O 1
ATOM 2496 N N . GLU A 1 315 ? 35.25 37.562 22.734 1 27.69 315 GLU A N 1
ATOM 2497 C CA . GLU A 1 315 ? 34.281 38.656 22.859 1 27.69 315 GLU A CA 1
ATOM 2498 C C . GLU A 1 315 ? 33.188 38.531 21.797 1 27.69 315 GLU A C 1
ATOM 2500 O O . GLU A 1 315 ? 32.781 39.562 21.203 1 27.69 315 GLU A O 1
ATOM 2505 N N . ASN A 1 316 ? 33.062 37.531 21.016 1 30.28 316 ASN A N 1
ATOM 2506 C CA . ASN A 1 316 ? 32 37.75 20.031 1 30.28 316 ASN A CA 1
ATOM 2507 C C . ASN A 1 316 ? 30.641 37.938 20.688 1 30.28 316 ASN A C 1
ATOM 2509 O O . ASN A 1 316 ? 30.203 37.094 21.469 1 30.28 316 ASN A O 1
ATOM 2513 N N . GLU A 1 317 ? 30.094 39.156 21.016 1 29.06 317 GLU A N 1
ATOM 2514 C CA . GLU A 1 317 ? 28.797 39.719 21.391 1 29.06 317 GLU A CA 1
ATOM 2515 C C . GLU A 1 317 ? 27.672 39.031 20.625 1 29.06 317 GLU A C 1
ATOM 2517 O O . GLU A 1 317 ? 27.594 39.156 19.391 1 29.06 317 GLU A O 1
ATOM 2522 N N . VAL A 1 318 ? 27.312 37.906 20.844 1 35.53 318 VAL A N 1
ATOM 2523 C CA . VAL A 1 318 ? 26.078 37.406 20.266 1 35.53 318 VAL A CA 1
ATOM 2524 C C . VAL A 1 318 ? 24.969 38.438 20.438 1 35.53 318 VAL A C 1
ATOM 2526 O O . VAL A 1 318 ? 24.719 38.906 21.547 1 35.53 318 VAL A O 1
ATOM 2529 N N . PRO A 1 319 ? 24.703 39.281 19.453 1 35.19 319 PRO A N 1
ATOM 2530 C CA . PRO A 1 319 ? 23.609 40.25 19.578 1 35.19 319 PRO A CA 1
ATOM 2531 C C . PRO A 1 319 ? 22.375 39.656 20.25 1 35.19 319 PRO A C 1
ATOM 2533 O O . PRO A 1 319 ? 22.062 38.469 20.047 1 35.19 319 PRO A O 1
ATOM 2536 N N . GLU A 1 320 ? 21.891 39.938 21.453 1 38.28 320 GLU A N 1
ATOM 2537 C CA . GLU A 1 320 ? 20.75 39.625 22.312 1 38.28 320 GLU A CA 1
ATOM 2538 C C . GLU A 1 320 ? 19.453 39.656 21.516 1 38.28 320 GLU A C 1
ATOM 2540 O O . GLU A 1 320 ? 18.797 40.688 21.406 1 38.28 320 GLU A O 1
ATOM 2545 N N . GLY A 1 321 ? 19.297 39.344 20.359 1 41.72 321 GLY A N 1
ATOM 2546 C CA . GLY A 1 321 ? 17.953 39.344 19.797 1 41.72 321 GLY A CA 1
ATOM 2547 C C . GLY A 1 321 ? 16.953 38.562 20.594 1 41.72 321 GLY A C 1
ATOM 2548 O O . GLY A 1 321 ? 17 37.312 20.625 1 41.72 321 GLY A O 1
ATOM 2549 N N . THR A 1 322 ? 16.469 38.875 21.844 1 50.59 322 THR A N 1
ATOM 2550 C CA . THR A 1 322 ? 15.586 38.281 22.844 1 50.59 322 THR A CA 1
ATOM 2551 C C . THR A 1 322 ? 14.172 38.125 22.297 1 50.59 322 THR A C 1
ATOM 2553 O O . THR A 1 322 ? 13.578 39.062 21.797 1 50.59 322 THR A O 1
ATOM 2556 N N . GLY A 1 323 ? 13.742 37 21.828 1 61.69 323 GLY A N 1
ATOM 2557 C CA . GLY A 1 323 ? 12.32 36.812 21.594 1 61.69 323 GLY A CA 1
ATOM 2558 C C . GLY A 1 323 ? 11.445 37.438 22.672 1 61.69 323 GLY A C 1
ATOM 2559 O O . GLY A 1 323 ? 11.836 37.469 23.844 1 61.69 323 GLY A O 1
ATOM 2560 N N . ASN A 1 324 ? 10.461 38.375 22.312 1 79.25 324 ASN A N 1
ATOM 2561 C CA . ASN A 1 324 ? 9.547 39.031 23.234 1 79.25 324 ASN A CA 1
ATOM 2562 C C . ASN A 1 324 ? 8.477 38.062 23.75 1 79.25 324 ASN A C 1
ATOM 2564 O O . ASN A 1 324 ? 8.016 37.188 23.016 1 79.25 324 ASN A O 1
ATOM 2568 N N . VAL A 1 325 ? 8.359 37.969 25.062 1 85.38 325 VAL A N 1
ATOM 2569 C CA . VAL A 1 325 ? 7.301 37.188 25.688 1 85.38 325 VAL A CA 1
ATOM 2570 C C . VAL A 1 325 ? 6.223 38.125 26.234 1 85.38 325 VAL A C 1
ATOM 2572 O O . VAL A 1 325 ? 6.523 39.062 26.969 1 85.38 325 VAL A O 1
ATOM 2575 N N . VAL A 1 326 ? 5.008 37.938 25.844 1 88.75 326 VAL A N 1
ATOM 2576 C CA . VAL A 1 326 ? 3.871 38.719 26.281 1 88.75 326 VAL A CA 1
ATOM 2577 C C . VAL A 1 326 ? 2.785 37.812 26.844 1 88.75 326 VAL A C 1
ATOM 2579 O O . VAL A 1 326 ? 2.607 36.688 26.375 1 88.75 326 VAL A O 1
ATOM 2582 N N . VAL A 1 327 ? 2.162 38.25 27.922 1 90.06 327 VAL A N 1
ATOM 2583 C CA . VAL A 1 327 ? 1.01 37.531 28.469 1 90.06 327 VAL A CA 1
ATOM 2584 C C . VAL A 1 327 ? -0.245 38.406 28.312 1 90.06 327 VAL A C 1
ATOM 2586 O O . VAL A 1 327 ? -0.234 39.594 28.625 1 90.06 327 VAL A O 1
ATOM 2589 N N . SER A 1 328 ? -1.273 37.875 27.766 1 89.88 328 SER A N 1
ATOM 2590 C CA . SER A 1 328 ? -2.549 38.562 27.578 1 89.88 328 SER A CA 1
ATOM 2591 C C . SER A 1 328 ? -3.686 37.812 28.25 1 89.88 328 SER A C 1
ATOM 2593 O O . SER A 1 328 ? -3.781 36.562 28.141 1 89.88 328 SER A O 1
ATOM 2595 N N . ASP A 1 329 ? -4.496 38.469 29.047 1 87.44 329 ASP A N 1
ATOM 2596 C CA . ASP A 1 329 ? -5.637 37.875 29.734 1 87.44 329 ASP A CA 1
ATOM 2597 C C . ASP A 1 329 ? -6.926 38.062 28.953 1 87.44 329 ASP A C 1
ATOM 2599 O O . ASP A 1 329 ? -7.445 39.188 28.891 1 87.44 329 ASP A O 1
ATOM 2603 N N . CYS A 1 330 ? -7.469 37.062 28.375 1 85.31 330 CYS A N 1
ATOM 2604 C CA . CYS A 1 330 ? -8.672 37.156 27.562 1 85.31 330 CYS A CA 1
ATOM 2605 C C . CYS A 1 330 ? -9.844 36.438 28.234 1 85.31 330 CYS A C 1
ATOM 2607 O O . CYS A 1 330 ? -10.828 36.094 27.578 1 85.31 330 CYS A O 1
ATOM 2609 N N . ARG A 1 331 ? -9.969 36.156 29.625 1 82.75 331 ARG A N 1
ATOM 2610 C CA . ARG A 1 331 ? -11.047 35.531 30.391 1 82.75 331 ARG A CA 1
ATOM 2611 C C . ARG A 1 331 ? -12.18 36.5 30.656 1 82.75 331 ARG A C 1
ATOM 2613 O O . ARG A 1 331 ? -11.961 37.719 30.734 1 82.75 331 ARG A O 1
ATOM 2620 N N . GLU A 1 332 ? -13.461 36.094 30.672 1 71.12 332 GLU A N 1
ATOM 2621 C CA . GLU A 1 332 ? -14.609 36.938 30.984 1 71.12 332 GLU A CA 1
ATOM 2622 C C . GLU A 1 332 ? -14.641 37.281 32.469 1 71.12 332 GLU A C 1
ATOM 2624 O O . GLU A 1 332 ? -15.047 38.375 32.844 1 71.12 332 GLU A O 1
ATOM 2629 N N . ASP A 1 333 ? -14.844 36.094 33.438 1 54.41 333 ASP A N 1
ATOM 2630 C CA . ASP A 1 333 ? -15.32 36.312 34.812 1 54.41 333 ASP A CA 1
ATOM 2631 C C . ASP A 1 333 ? -14.375 37.25 35.562 1 54.41 333 ASP A C 1
ATOM 2633 O O . ASP A 1 333 ? -14.344 37.25 36.781 1 54.41 333 ASP A O 1
ATOM 2637 N N . ARG A 1 334 ? -13.602 38.031 35.344 1 44.31 334 ARG A N 1
ATOM 2638 C CA . ARG A 1 334 ? -13.133 38.75 36.531 1 44.31 334 ARG A CA 1
ATOM 2639 C C . ARG A 1 334 ? -14.297 39.219 37.375 1 44.31 334 ARG A C 1
ATOM 2641 O O . ARG A 1 334 ? -14.109 39.625 38.531 1 44.31 334 ARG A O 1
ATOM 2648 N N . PHE A 1 335 ? -15.57 39.562 36.938 1 33.78 335 PHE A N 1
ATOM 2649 C CA . PHE A 1 335 ? -16.469 40.188 37.906 1 33.78 335 PHE A CA 1
ATOM 2650 C C . PHE A 1 335 ? -17.156 39.125 38.75 1 33.78 335 PHE A C 1
ATOM 2652 O O . PHE A 1 335 ? -18.031 39.438 39.562 1 33.78 335 PHE A O 1
ATOM 2659 N N . ARG A 1 336 ? -17.5 37.875 38.5 1 35.28 336 ARG A N 1
ATOM 2660 C CA . ARG A 1 336 ? -18.234 37.219 39.594 1 35.28 336 ARG A CA 1
ATOM 2661 C C . ARG A 1 336 ? -17.312 36.844 40.75 1 35.28 336 ARG A C 1
ATOM 2663 O O . ARG A 1 336 ? -16.297 36.188 40.562 1 35.28 336 ARG A O 1
ATOM 2670 N N . GLN A 1 337 ? -17.391 37.594 41.906 1 30.09 337 GLN A N 1
ATOM 2671 C CA . GLN A 1 337 ? -17 37.438 43.312 1 30.09 337 GLN A CA 1
ATOM 2672 C C . GLN A 1 337 ? -17.312 36.031 43.812 1 30.09 337 GLN A C 1
ATOM 2674 O O . GLN A 1 337 ? -18.469 35.719 44.031 1 30.09 337 GLN A O 1
ATOM 2679 N N . HIS A 1 338 ? -16.906 34.938 43.438 1 28.69 338 HIS A N 1
ATOM 2680 C CA . HIS A 1 338 ? -17.141 33.719 44.25 1 28.69 338 HIS A CA 1
ATOM 2681 C C . HIS A 1 338 ? -16.766 33.969 45.719 1 28.69 338 HIS A C 1
ATOM 2683 O O . HIS A 1 338 ? -15.75 34.625 46 1 28.69 338 HIS A O 1
ATOM 2689 N N . SER A 1 339 ? -17.719 33.969 46.75 1 26.33 339 SER A N 1
ATOM 2690 C CA . SER A 1 339 ? -17.625 33.688 48.188 1 26.33 339 SER A CA 1
ATOM 2691 C C . SER A 1 339 ? -16.688 32.531 48.469 1 26.33 339 SER A C 1
ATOM 2693 O O . SER A 1 339 ? -16.828 31.453 47.906 1 26.33 339 SER A O 1
ATOM 2695 N N . HIS A 1 340 ? -15.516 32.719 49.062 1 25.47 340 HIS A N 1
ATOM 2696 C CA . HIS A 1 340 ? -14.445 31.906 49.625 1 25.47 340 HIS A CA 1
ATOM 2697 C C . HIS A 1 340 ? -14.977 30.953 50.688 1 25.47 340 HIS A C 1
ATOM 2699 O O . HIS A 1 340 ? -15.266 31.391 51.812 1 25.47 340 HIS A O 1
ATOM 2705 N N . VAL A 1 341 ? -15.93 30 50.531 1 26.08 341 VAL A N 1
ATOM 2706 C CA . VAL A 1 341 ? -16.125 29.109 51.688 1 26.08 341 VAL A CA 1
ATOM 2707 C C . VAL A 1 341 ? -14.773 28.594 52.188 1 26.08 341 VAL A C 1
ATOM 2709 O O . VAL A 1 341 ? -14.016 28 51.406 1 26.08 341 VAL A O 1
ATOM 2712 N N . MET A 1 342 ? -14.211 29.188 53.25 1 23.98 342 MET A N 1
ATOM 2713 C CA . MET A 1 342 ? -13.078 28.906 54.125 1 23.98 342 MET A CA 1
ATOM 2714 C C . MET A 1 342 ? -13.148 27.469 54.656 1 23.98 342 MET A C 1
ATOM 2716 O O . MET A 1 342 ? -13.945 27.188 55.531 1 23.98 342 MET A O 1
ATOM 2720 N N . ARG A 1 343 ? -13.195 26.359 53.875 1 25.91 343 ARG A N 1
ATOM 2721 C CA . ARG A 1 343 ? -13.078 25.188 54.719 1 25.91 343 ARG A CA 1
ATOM 2722 C C . ARG A 1 343 ? -11.82 25.25 55.594 1 25.91 343 ARG A C 1
ATOM 2724 O O . ARG A 1 343 ? -10.805 25.828 55.156 1 25.91 343 ARG A O 1
ATOM 2731 N N . PRO A 1 344 ? -11.891 25 56.844 1 25.3 344 PRO A N 1
ATOM 2732 C CA . PRO A 1 344 ? -10.844 25.016 57.875 1 25.3 344 PRO A CA 1
ATOM 2733 C C . PRO A 1 344 ? -9.594 24.234 57.438 1 25.3 344 PRO A C 1
ATOM 2735 O O . PRO A 1 344 ? -9.68 23.328 56.625 1 25.3 344 PRO A O 1
ATOM 2738 N N . HIS A 1 345 ? -8.438 24.828 57.625 1 23.7 345 HIS A N 1
ATOM 2739 C CA . HIS A 1 345 ? -7.016 24.562 57.438 1 23.7 345 HIS A CA 1
ATOM 2740 C C . HIS A 1 345 ? -6.609 23.234 58.062 1 23.7 345 HIS A C 1
ATOM 2742 O O . HIS A 1 345 ? -5.562 23.141 58.688 1 23.7 345 HIS A O 1
ATOM 2748 N N . GLN A 1 346 ? -7.508 22.219 58.281 1 25.7 346 GLN A N 1
ATOM 2749 C CA . GLN A 1 346 ? -6.789 21.219 59.062 1 25.7 346 GLN A CA 1
ATOM 2750 C C . GLN A 1 346 ? -5.48 20.812 58.375 1 25.7 346 GLN A C 1
ATOM 2752 O O . GLN A 1 346 ? -5.414 20.719 57.156 1 25.7 346 GLN A O 1
ATOM 2757 N N . SER A 1 347 ? -4.254 20.781 59.062 1 24.06 347 SER A N 1
ATOM 2758 C CA . SER A 1 347 ? -2.803 20.828 58.906 1 24.06 347 SER A CA 1
ATOM 2759 C C . SER A 1 347 ? -2.314 19.719 57.969 1 24.06 347 SER A C 1
ATOM 2761 O O . SER A 1 347 ? -1.232 19.828 57.406 1 24.06 347 SER A O 1
ATOM 2763 N N . TYR A 1 348 ? -2.666 18.438 58.281 1 26.08 348 TYR A N 1
ATOM 2764 C CA . TYR A 1 348 ? -1.631 17.438 58.094 1 26.08 348 TYR A CA 1
ATOM 2765 C C . TYR A 1 348 ? -1.322 17.25 56.594 1 26.08 348 TYR A C 1
ATOM 2767 O O . TYR A 1 348 ? -2.203 17.406 55.75 1 26.08 348 TYR A O 1
ATOM 2775 N N . PRO A 1 349 ? 0.005 17.281 56.219 1 27.42 349 PRO A N 1
ATOM 2776 C CA . PRO A 1 349 ? 0.609 17.172 54.875 1 27.42 349 PRO A CA 1
ATOM 2777 C C . PRO A 1 349 ? 0.021 16.031 54.062 1 27.42 349 PRO A C 1
ATOM 2779 O O . PRO A 1 349 ? 0.349 14.859 54.281 1 27.42 349 PRO A O 1
ATOM 2782 N N . THR A 1 350 ? -1.353 15.898 54.031 1 28.53 350 THR A N 1
ATOM 2783 C CA . THR A 1 350 ? -1.725 14.625 53.438 1 28.53 350 THR A CA 1
ATOM 2784 C C . THR A 1 350 ? -1.135 14.5 52.031 1 28.53 350 THR A C 1
ATOM 2786 O O . THR A 1 350 ? -1.092 15.477 51.281 1 28.53 350 THR A O 1
ATOM 2789 N N . PRO A 1 351 ? -0.425 13.359 51.719 1 30.16 351 PRO A N 1
ATOM 2790 C CA . PRO A 1 351 ? 0.274 13.078 50.438 1 30.16 351 PRO A CA 1
ATOM 2791 C C . PRO A 1 351 ? -0.526 13.5 49.219 1 30.16 351 PRO A C 1
ATOM 2793 O O . PRO A 1 351 ? -1.757 13.57 49.281 1 30.16 351 PRO A O 1
ATOM 2796 N N . PRO A 1 352 ? 0.153 14.227 48.312 1 27.78 352 PRO A N 1
ATOM 2797 C CA . PRO A 1 352 ? -0.552 14.797 47.156 1 27.78 352 PRO A CA 1
ATOM 2798 C C . PRO A 1 352 ? -1.592 13.844 46.562 1 27.78 352 PRO A C 1
ATOM 2800 O O . PRO A 1 352 ? -1.305 12.656 46.344 1 27.78 352 PRO A O 1
ATOM 2803 N N . GLN A 1 353 ? -2.807 13.898 47.094 1 29.12 353 GLN A N 1
ATOM 2804 C CA . GLN A 1 353 ? -3.885 13.062 46.562 1 29.12 353 GLN A CA 1
ATOM 2805 C C . GLN A 1 353 ? -3.812 12.969 45.031 1 29.12 353 GLN A C 1
ATOM 2807 O O . GLN A 1 353 ? -3.504 13.953 44.375 1 29.12 353 GLN A O 1
ATOM 2812 N N . PRO A 1 354 ? -3.611 11.742 44.531 1 28.91 354 PRO A N 1
ATOM 2813 C CA . PRO A 1 354 ? -3.598 11.445 43.094 1 28.91 354 PRO A CA 1
ATOM 2814 C C . PRO A 1 354 ? -4.633 12.25 42.312 1 28.91 354 PRO A C 1
ATOM 2816 O O . PRO A 1 354 ? -5.652 12.664 42.875 1 28.91 354 PRO A O 1
ATOM 2819 N N . PHE A 1 355 ? -4.184 12.969 41.375 1 28.84 355 PHE A N 1
ATOM 2820 C CA . PHE A 1 355 ? -5.055 13.703 40.469 1 28.84 355 PHE A CA 1
ATOM 2821 C C . PHE A 1 355 ? -6.391 12.992 40.312 1 28.84 355 PHE A C 1
ATOM 2823 O O . PHE A 1 355 ? -6.426 11.812 39.969 1 28.84 355 PHE A O 1
ATOM 2830 N N . GLN A 1 356 ? -7.273 13.094 41.125 1 31.06 356 GLN A N 1
ATOM 2831 C CA . GLN A 1 356 ? -8.641 12.594 41.031 1 31.06 356 GLN A CA 1
ATOM 2832 C C . GLN A 1 356 ? -9.109 12.555 39.562 1 31.06 356 GLN A C 1
ATOM 2834 O O . GLN A 1 356 ? -8.961 13.531 38.844 1 31.06 356 GLN A O 1
ATOM 2839 N N . GLY A 1 357 ? -9.125 11.383 38.938 1 31.66 357 GLY A N 1
ATOM 2840 C CA . GLY A 1 357 ? -9.633 10.953 37.625 1 31.66 357 GLY A CA 1
ATOM 2841 C C . GLY A 1 357 ? -10.883 11.703 37.188 1 31.66 357 GLY A C 1
ATOM 2842 O O . GLY A 1 357 ? -11.914 11.625 37.875 1 31.66 357 GLY A O 1
ATOM 2843 N N . HIS A 1 358 ? -10.734 12.891 36.812 1 31.44 358 HIS A N 1
ATOM 2844 C CA . HIS A 1 358 ? -11.93 13.562 36.312 1 31.44 358 HIS A CA 1
ATOM 2845 C C . HIS A 1 358 ? -12.828 12.594 35.562 1 31.44 358 HIS A C 1
ATOM 2847 O O . HIS A 1 358 ? -12.344 11.711 34.875 1 31.44 358 HIS A O 1
ATOM 2853 N N . ARG A 1 359 ? -13.961 12.312 35.969 1 33.81 359 ARG A N 1
ATOM 2854 C CA . ARG A 1 359 ? -15.023 11.578 35.312 1 33.81 359 ARG A CA 1
ATOM 2855 C C . ARG A 1 359 ? -15.078 11.93 33.812 1 33.81 359 ARG A C 1
ATOM 2857 O O . ARG A 1 359 ? -14.836 13.078 33.438 1 33.81 359 ARG A O 1
ATOM 2864 N N . PRO A 1 360 ? -14.914 10.898 32.969 1 36.94 360 PRO A N 1
ATOM 2865 C CA . PRO A 1 360 ? -15.141 11.188 31.562 1 36.94 360 PRO A CA 1
ATOM 2866 C C . PRO A 1 360 ? -16.281 12.18 31.328 1 36.94 360 PRO A C 1
ATOM 2868 O O . PRO A 1 360 ? -17.406 11.938 31.766 1 36.94 360 PRO A O 1
ATOM 2871 N N . ARG A 1 361 ? -16 13.414 31.484 1 39.06 361 ARG A N 1
ATOM 2872 C CA . ARG A 1 361 ? -17.125 14.305 31.188 1 39.06 361 ARG A CA 1
ATOM 2873 C C . ARG A 1 361 ? -17.859 13.859 29.922 1 39.06 361 ARG A C 1
ATOM 2875 O O . ARG A 1 361 ? -17.266 13.234 29.047 1 39.06 361 ARG A O 1
ATOM 2882 N N . GLY A 1 362 ? -19.219 13.578 30.031 1 41.16 362 GLY A N 1
ATOM 2883 C CA . GLY A 1 362 ? -20.062 13.211 28.906 1 41.16 362 GLY A CA 1
ATOM 2884 C C . GLY A 1 362 ? -19.625 13.844 27.594 1 41.16 362 GLY A C 1
ATOM 2885 O O . GLY A 1 362 ? -18.656 14.617 27.578 1 41.16 362 GLY A O 1
ATOM 2886 N N . LYS A 1 363 ? -20.172 13.43 26.469 1 46.75 363 LYS A N 1
ATOM 2887 C CA . LYS A 1 363 ? -19.969 14 25.141 1 46.75 363 LYS A CA 1
ATOM 2888 C C . LYS A 1 363 ? -20.031 15.523 25.188 1 46.75 363 LYS A C 1
ATOM 2890 O O . LYS A 1 363 ? -21.031 16.094 25.625 1 46.75 363 LYS A O 1
ATOM 2895 N N . PRO A 1 364 ? -18.938 16.188 25.375 1 45.22 364 PRO A N 1
ATOM 2896 C CA . PRO A 1 364 ? -19.078 17.641 25.438 1 45.22 364 PRO A CA 1
ATOM 2897 C C . PRO A 1 364 ? -20.141 18.172 24.484 1 45.22 364 PRO A C 1
ATOM 2899 O O . PRO A 1 364 ? -20.391 17.578 23.422 1 45.22 364 PRO A O 1
ATOM 2902 N N . ASP A 1 365 ? -21.125 18.812 24.922 1 49.97 365 ASP A N 1
ATOM 2903 C CA . ASP A 1 365 ? -22.031 19.578 24.078 1 49.97 365 ASP A CA 1
ATOM 2904 C C . ASP A 1 365 ? -21.266 20.516 23.141 1 49.97 365 ASP A C 1
ATOM 2906 O O . ASP A 1 365 ? -20.984 21.656 23.5 1 49.97 365 ASP A O 1
ATOM 2910 N N . PHE A 1 366 ? -20.266 20.062 22.391 1 54 366 PHE A N 1
ATOM 2911 C CA . PHE A 1 366 ? -19.188 20.641 21.609 1 54 366 PHE A CA 1
ATOM 2912 C C . PHE A 1 366 ? -19.719 21.781 20.75 1 54 366 PHE A C 1
ATOM 2914 O O . PHE A 1 366 ? -18.938 22.484 20.078 1 54 366 PHE A O 1
ATOM 2921 N N . THR A 1 367 ? -21.078 21.906 20.672 1 57.12 367 THR A N 1
ATOM 2922 C CA . THR A 1 367 ? -21.625 22.906 19.75 1 57.12 367 THR A CA 1
ATOM 2923 C C . THR A 1 367 ? -21.641 24.281 20.406 1 57.12 367 THR A C 1
ATOM 2925 O O . THR A 1 367 ? -22.422 25.156 20 1 57.12 367 THR A O 1
ATOM 2928 N N . ASP A 1 368 ? -20.797 24.422 21.391 1 69.25 368 ASP A N 1
ATOM 2929 C CA . ASP A 1 368 ? -20.953 25.797 21.875 1 69.25 368 ASP A CA 1
ATOM 2930 C C . ASP A 1 368 ? -20.266 26.781 20.922 1 69.25 368 ASP A C 1
ATOM 2932 O O . ASP A 1 368 ? -19.094 27.094 21.109 1 69.25 368 ASP A O 1
ATOM 2936 N N . LEU A 1 369 ? -20.859 27.25 19.953 1 79 369 LEU A N 1
ATOM 2937 C CA . LEU A 1 369 ? -20.391 28.141 18.891 1 79 369 LEU A CA 1
ATOM 2938 C C . LEU A 1 369 ? -20.016 29.5 19.438 1 79 369 LEU A C 1
ATOM 2940 O O . LEU A 1 369 ? -19.188 30.203 18.859 1 79 369 LEU A O 1
ATOM 2944 N N . ASP A 1 370 ? -20.484 29.766 20.688 1 83.06 370 ASP A N 1
ATOM 2945 C CA . ASP A 1 370 ? -20.156 31.062 21.266 1 83.06 370 ASP A CA 1
ATOM 2946 C C . ASP A 1 370 ? -18.688 31.109 21.703 1 83.06 370 ASP A C 1
ATOM 2948 O O . ASP A 1 370 ? -17.984 32.062 21.422 1 83.06 370 ASP A O 1
ATOM 2952 N N . SER A 1 371 ? -18.328 30.094 22.359 1 84.81 371 SER A N 1
ATOM 2953 C CA . SER A 1 371 ? -16.938 30.031 22.797 1 84.81 371 SER A CA 1
ATOM 2954 C C . SER A 1 371 ? -15.992 29.969 21.594 1 84.81 371 SER A C 1
ATOM 2956 O O . SER A 1 371 ? -14.906 30.547 21.641 1 84.81 371 SER A O 1
ATOM 2958 N N . CYS A 1 372 ? -16.438 29.359 20.594 1 89.38 372 CYS A N 1
ATOM 2959 C CA . CYS A 1 372 ? -15.633 29.281 19.375 1 89.38 372 CYS A CA 1
ATOM 2960 C C . CYS A 1 372 ? -15.492 30.641 18.703 1 89.38 372 CYS A C 1
ATOM 2962 O O . CYS A 1 372 ? -14.398 31.016 18.266 1 89.38 372 CYS A O 1
ATOM 2964 N N . THR A 1 373 ? -16.594 31.344 18.703 1 90.38 373 THR A N 1
ATOM 2965 C CA . THR A 1 373 ? -16.578 32.688 18.109 1 90.38 373 THR A CA 1
ATOM 2966 C C . THR A 1 373 ? -15.656 33.625 18.891 1 90.38 373 THR A C 1
ATOM 2968 O O . THR A 1 373 ? -14.938 34.438 18.312 1 90.38 373 THR A O 1
ATOM 2971 N N . ARG A 1 374 ? -15.703 33.469 20.156 1 89.81 374 ARG A N 1
ATOM 2972 C CA . ARG A 1 374 ? -14.82 34.281 21 1 89.81 374 ARG A CA 1
ATOM 2973 C C . ARG A 1 374 ? -13.359 33.938 20.75 1 89.81 374 ARG A C 1
ATOM 2975 O O . ARG A 1 374 ? -12.516 34.812 20.656 1 89.81 374 ARG A O 1
ATOM 2982 N N . LEU A 1 375 ? -13.117 32.688 20.688 1 91.5 375 LEU A N 1
ATOM 2983 C CA . LEU A 1 375 ? -11.75 32.281 20.375 1 91.5 375 LEU A CA 1
ATOM 2984 C C . LEU A 1 375 ? -11.312 32.781 19.016 1 91.5 375 LEU A C 1
ATOM 2986 O O . LEU A 1 375 ? -10.172 33.25 18.859 1 91.5 375 LEU A O 1
ATOM 2990 N N . ASN A 1 376 ? -12.164 32.688 18.078 1 94.38 376 ASN A N 1
ATOM 2991 C CA . ASN A 1 376 ? -11.852 33.219 16.75 1 94.38 376 ASN A CA 1
ATOM 2992 C C . ASN A 1 376 ? -11.5 34.719 16.812 1 94.38 376 ASN A C 1
ATOM 2994 O O . ASN A 1 376 ? -10.578 35.156 16.125 1 94.38 376 ASN A O 1
ATOM 2998 N N . GLN A 1 377 ? -12.227 35.438 17.625 1 93.62 377 GLN A N 1
ATOM 2999 C CA . GLN A 1 377 ? -11.945 36.844 17.75 1 93.62 377 GLN A CA 1
ATOM 3000 C C . GLN A 1 377 ? -10.547 37.094 18.328 1 93.62 377 GLN A C 1
ATOM 3002 O O . GLN A 1 377 ? -9.844 38 17.891 1 93.62 377 GLN A O 1
ATOM 3007 N N . VAL A 1 378 ? -10.219 36.25 19.219 1 93.25 378 VAL A N 1
ATOM 3008 C CA . VAL A 1 378 ? -8.883 36.344 19.812 1 93.25 378 VAL A CA 1
ATOM 3009 C C . VAL A 1 378 ? -7.828 36.062 18.75 1 93.25 378 VAL A C 1
ATOM 3011 O O . VAL A 1 378 ? -6.824 36.781 18.656 1 93.25 378 VAL A O 1
ATOM 3014 N N . VAL A 1 379 ? -8.039 35.125 17.953 1 95.62 379 VAL A N 1
ATOM 3015 C CA . VAL A 1 379 ? -7.105 34.719 16.906 1 95.62 379 VAL A CA 1
ATOM 3016 C C . VAL A 1 379 ? -7.02 35.844 15.852 1 95.62 379 VAL A C 1
ATOM 3018 O O . VAL A 1 379 ? -5.926 36.25 15.469 1 95.62 379 VAL A O 1
ATOM 3021 N N . LEU A 1 380 ? -8.18 36.375 15.484 1 95.94 380 LEU A N 1
ATOM 3022 C CA . LEU A 1 380 ? -8.242 37.375 14.43 1 95.94 380 LEU A CA 1
ATOM 3023 C C . LEU A 1 380 ? -7.551 38.656 14.875 1 95.94 380 LEU A C 1
ATOM 3025 O O . LEU A 1 380 ? -6.922 39.344 14.062 1 95.94 380 LEU A O 1
ATOM 3029 N N . SER A 1 381 ? -7.699 38.969 16.094 1 95 381 SER A N 1
ATOM 3030 C CA . SER A 1 381 ? -7.105 40.188 16.609 1 95 381 SER A CA 1
ATOM 3031 C C . SER A 1 381 ? -5.586 40.156 16.5 1 95 381 SER A C 1
ATOM 3033 O O . SER A 1 381 ? -4.938 41.219 16.453 1 95 381 SER A O 1
ATOM 3035 N N . ARG A 1 382 ? -5.023 39.031 16.359 1 94.38 382 ARG A N 1
ATOM 3036 C CA . ARG A 1 382 ? -3.57 38.906 16.328 1 94.38 382 ARG A CA 1
ATOM 3037 C C . ARG A 1 382 ? -3.086 38.469 14.945 1 94.38 382 ARG A C 1
ATOM 3039 O O . ARG A 1 382 ? -2.002 38.844 14.508 1 94.38 382 ARG A O 1
ATOM 3046 N N . SER A 1 383 ? -3.938 37.656 14.266 1 96.38 383 SER A N 1
ATOM 3047 C CA . SER A 1 383 ? -3.391 36.938 13.117 1 96.38 383 SER A CA 1
ATOM 3048 C C . SER A 1 383 ? -4.168 37.25 11.852 1 96.38 383 SER A C 1
ATOM 3050 O O . SER A 1 383 ? -4.066 36.531 10.852 1 96.38 383 SER A O 1
ATOM 3052 N N . SER A 1 384 ? -4.941 38.281 11.82 1 94.44 384 SER A N 1
ATOM 3053 C CA . SER A 1 384 ? -5.719 38.625 10.641 1 94.44 384 SER A CA 1
ATOM 3054 C C . SER A 1 384 ? -4.812 38.938 9.445 1 94.44 384 SER A C 1
ATOM 3056 O O . SER A 1 384 ? -5.207 38.75 8.297 1 94.44 384 SER A O 1
ATOM 3058 N N . GLN A 1 385 ? -3.58 39.406 9.703 1 92.62 385 GLN A N 1
ATOM 3059 C CA . GLN A 1 385 ? -2.68 39.781 8.617 1 92.62 385 GLN A CA 1
ATOM 3060 C C . GLN A 1 385 ? -1.61 38.719 8.398 1 92.62 385 GLN A C 1
ATOM 3062 O O . GLN A 1 385 ? -0.714 38.906 7.566 1 92.62 385 GLN A O 1
ATOM 3067 N N . ALA A 1 386 ? -1.684 37.656 9.133 1 94.31 386 ALA A N 1
ATOM 3068 C CA . ALA A 1 386 ? -0.708 36.594 8.961 1 94.31 386 ALA A CA 1
ATOM 3069 C C . ALA A 1 386 ? -0.856 35.938 7.594 1 94.31 386 ALA A C 1
ATOM 3071 O O . ALA A 1 386 ? -1.973 35.75 7.098 1 94.31 386 ALA A O 1
ATOM 3072 N N . GLU A 1 387 ? 0.233 35.625 7.012 1 93.38 387 GLU A N 1
ATOM 3073 C CA . GLU A 1 387 ? 0.176 34.906 5.742 1 93.38 387 GLU A CA 1
ATOM 3074 C C . GLU A 1 387 ? -0.291 33.469 5.941 1 93.38 387 GLU A C 1
ATOM 3076 O O . GLU A 1 387 ? -0.968 32.906 5.078 1 93.38 387 GLU A O 1
ATOM 3081 N N . LEU A 1 388 ? 0.177 32.906 7.008 1 95.5 388 LEU A N 1
ATOM 3082 C CA . LEU A 1 388 ? -0.16 31.531 7.332 1 95.5 388 LEU A CA 1
ATOM 3083 C C . LEU A 1 388 ? -0.38 31.359 8.828 1 95.5 388 LEU A C 1
ATOM 3085 O O . LEU A 1 388 ? 0.381 31.906 9.641 1 95.5 388 LEU A O 1
ATOM 3089 N N . VAL A 1 389 ? -1.441 30.703 9.156 1 97.38 389 VAL A N 1
ATOM 3090 C CA . VAL A 1 389 ? -1.707 30.344 10.547 1 97.38 389 VAL A CA 1
ATOM 3091 C C . VAL A 1 389 ? -1.625 28.828 10.703 1 97.38 389 VAL A C 1
ATOM 3093 O O . VAL A 1 389 ? -2.27 28.078 9.961 1 97.38 389 VAL A O 1
ATOM 3096 N N . VAL A 1 390 ? -0.792 28.344 11.586 1 95.94 390 VAL A N 1
ATOM 3097 C CA . VAL A 1 390 ? -0.658 26.922 11.906 1 95.94 390 VAL A CA 1
ATOM 3098 C C . VAL A 1 390 ? -1.279 26.656 13.273 1 95.94 390 VAL A C 1
ATOM 3100 O O . VAL A 1 390 ? -0.88 27.25 14.281 1 95.94 390 VAL A O 1
ATOM 3103 N N . MET A 1 391 ? -2.236 25.812 13.383 1 95.19 391 MET A N 1
ATOM 3104 C CA . MET A 1 391 ? -2.896 25.609 14.664 1 95.19 391 MET A CA 1
ATOM 3105 C C . MET A 1 391 ? -3.303 24.156 14.852 1 95.19 391 MET A C 1
ATOM 3107 O O . MET A 1 391 ? -3.338 23.391 13.891 1 95.19 391 MET A O 1
ATOM 3111 N N . ASN A 1 392 ? -3.656 23.781 16.016 1 91.19 392 ASN A N 1
ATOM 3112 C CA . ASN A 1 392 ? -4.09 22.422 16.344 1 91.19 392 ASN A CA 1
ATOM 3113 C C . ASN A 1 392 ? -5.48 22.125 15.789 1 91.19 392 ASN A C 1
ATOM 3115 O O . ASN A 1 392 ? -6.355 23 15.812 1 91.19 392 ASN A O 1
ATOM 3119 N N . LEU A 1 393 ? -5.574 20.969 15.227 1 91.56 393 LEU A N 1
ATOM 3120 C CA . LEU A 1 393 ? -6.891 20.453 14.883 1 91.56 393 LEU A CA 1
ATOM 3121 C C . LEU A 1 393 ? -7.465 19.625 16.031 1 91.56 393 LEU A C 1
ATOM 3123 O O . LEU A 1 393 ? -6.82 18.688 16.516 1 91.56 393 LEU A O 1
ATOM 3127 N N . PRO A 1 394 ? -8.586 20.047 16.547 1 85.56 394 PRO A N 1
ATOM 3128 C CA . PRO A 1 394 ? -9.172 19.25 17.625 1 85.56 394 PRO A CA 1
ATOM 3129 C C . PRO A 1 394 ? -9.508 17.812 17.188 1 85.56 394 PRO A C 1
ATOM 3131 O O . PRO A 1 394 ? -9.539 17.531 15.992 1 85.56 394 PRO A O 1
ATOM 3134 N N . GLN A 1 395 ? -9.727 17.016 18.109 1 83 395 GLN A N 1
ATOM 3135 C CA . GLN A 1 395 ? -10.18 15.656 17.812 1 83 395 GLN A CA 1
ATOM 3136 C C . GLN A 1 395 ? -11.609 15.656 17.281 1 83 395 GLN A C 1
ATOM 3138 O O . GLN A 1 395 ? -12.453 16.422 17.766 1 83 395 GLN A O 1
ATOM 3143 N N . GLN A 1 396 ? -11.75 14.812 16.375 1 81.12 396 GLN A N 1
ATOM 3144 C CA . GLN A 1 396 ? -13.109 14.734 15.852 1 81.12 396 GLN A CA 1
ATOM 3145 C C . GLN A 1 396 ? -14.062 14.117 16.875 1 81.12 396 GLN A C 1
ATOM 3147 O O . GLN A 1 396 ? -13.656 13.266 17.672 1 81.12 396 GLN A O 1
ATOM 3152 N N . TRP A 1 397 ? -15.258 14.508 16.859 1 76.62 397 TRP A N 1
ATOM 3153 C CA . TRP A 1 397 ? -16.25 14.109 17.859 1 76.62 397 TRP A CA 1
ATOM 3154 C C . TRP A 1 397 ? -17.047 12.898 17.375 1 76.62 397 TRP A C 1
ATOM 3156 O O . TRP A 1 397 ? -17.984 12.461 18.047 1 76.62 397 TRP A O 1
ATOM 3166 N N . GLY A 1 398 ? -16.75 12.391 16.25 1 80.5 398 GLY A N 1
ATOM 3167 C CA . GLY A 1 398 ? -17.438 11.281 15.609 1 80.5 398 GLY A CA 1
ATOM 3168 C C . GLY A 1 398 ? -17.375 11.328 14.094 1 80.5 398 GLY A C 1
ATOM 3169 O O . GLY A 1 398 ? -16.922 12.328 13.523 1 80.5 398 GLY A O 1
ATOM 3170 N N . THR A 1 399 ? -17.812 10.266 13.5 1 83.69 399 THR A N 1
ATOM 3171 C CA . THR A 1 399 ? -17.719 10.219 12.047 1 83.69 399 THR A CA 1
ATOM 3172 C C . THR A 1 399 ? -19.094 10.25 11.414 1 83.69 399 THR A C 1
ATOM 3174 O O . THR A 1 399 ? -19.219 10.406 10.195 1 83.69 399 THR A O 1
ATOM 3177 N N . GLU A 1 400 ? -20.062 10.141 12.227 1 87.31 400 GLU A N 1
ATOM 3178 C CA . GLU A 1 400 ? -21.422 10.203 11.688 1 87.31 400 GLU A CA 1
ATOM 3179 C C . GLU A 1 400 ? -21.734 11.602 11.18 1 87.31 400 GLU A C 1
ATOM 3181 O O . GLU A 1 400 ? -21.156 12.586 11.625 1 87.31 400 GLU A O 1
ATOM 3186 N N . SER A 1 401 ? -22.719 11.727 10.367 1 89.19 401 SER A N 1
ATOM 3187 C CA . SER A 1 401 ? -22.984 12.938 9.602 1 89.19 401 SER A CA 1
ATOM 3188 C C . SER A 1 401 ? -23.234 14.133 10.523 1 89.19 401 SER A C 1
ATOM 3190 O O . SER A 1 401 ? -22.609 15.18 10.375 1 89.19 401 SER A O 1
ATOM 3192 N N . PRO A 1 402 ? -24.125 14 11.539 1 88.5 402 PRO A N 1
ATOM 3193 C CA . PRO A 1 402 ? -24.359 15.164 12.391 1 88.5 402 PRO A CA 1
ATOM 3194 C C . PRO A 1 402 ? -23.109 15.609 13.148 1 88.5 402 PRO A C 1
ATOM 3196 O O . PRO A 1 402 ? -22.844 16.812 13.281 1 88.5 402 PRO A O 1
ATOM 3199 N N . GLN A 1 403 ? -22.359 14.68 13.625 1 88.69 403 GLN A N 1
ATOM 3200 C CA . GLN A 1 403 ? -21.141 14.984 14.367 1 88.69 403 GLN A CA 1
ATOM 3201 C C . GLN A 1 403 ? -20.062 15.547 13.445 1 88.69 403 GLN A C 1
ATOM 3203 O O . GLN A 1 403 ? -19.328 16.469 13.82 1 88.69 403 GLN A O 1
ATOM 3208 N N . ALA A 1 404 ? -20 14.969 12.305 1 90.69 404 ALA A N 1
ATOM 3209 C CA . ALA A 1 404 ? -19.031 15.453 11.32 1 90.69 404 ALA A CA 1
ATOM 3210 C C . ALA A 1 404 ? -19.328 16.891 10.914 1 90.69 404 ALA A C 1
ATOM 3212 O O . ALA A 1 404 ? -18.422 17.719 10.812 1 90.69 404 ALA A O 1
ATOM 3213 N N . ARG A 1 405 ? -20.578 17.172 10.758 1 91 405 ARG A N 1
ATOM 3214 C CA . ARG A 1 405 ? -20.984 18.516 10.391 1 91 405 ARG A CA 1
ATOM 3215 C C . ARG A 1 405 ? -20.688 19.516 11.5 1 91 405 ARG A C 1
ATOM 3217 O O . ARG A 1 405 ? -20.234 20.625 11.234 1 91 405 ARG A O 1
ATOM 3224 N N . ALA A 1 406 ? -20.984 19.078 12.695 1 89.88 406 ALA A N 1
ATOM 3225 C CA . ALA A 1 406 ? -20.703 19.938 13.844 1 89.88 406 ALA A CA 1
ATOM 3226 C C . ALA A 1 406 ? -19.203 20.234 13.953 1 89.88 406 ALA A C 1
ATOM 3228 O O . ALA A 1 406 ? -18.812 21.375 14.211 1 89.88 406 ALA A O 1
ATOM 3229 N N . PHE A 1 407 ? -18.469 19.219 13.742 1 92.12 407 PHE A N 1
ATOM 3230 C CA . PHE A 1 407 ? -17.016 19.344 13.797 1 92.12 407 PHE A CA 1
ATOM 3231 C C . PHE A 1 407 ? -16.516 20.312 12.734 1 92.12 407 PHE A C 1
ATOM 3233 O O . PHE A 1 407 ? -15.719 21.219 13.031 1 92.12 407 PHE A O 1
ATOM 3240 N N . MET A 1 408 ? -16.984 20.172 11.555 1 93.62 408 MET A N 1
ATOM 3241 C CA . MET A 1 408 ? -16.562 21.031 10.445 1 93.62 408 MET A CA 1
ATOM 3242 C C . MET A 1 408 ? -17 22.469 10.664 1 93.62 408 MET A C 1
ATOM 3244 O O . MET A 1 408 ? -16.266 23.406 10.359 1 93.62 408 MET A O 1
ATOM 3248 N N . THR A 1 409 ? -18.172 22.625 11.141 1 92.25 409 THR A N 1
ATOM 3249 C CA . THR A 1 409 ? -18.703 23.953 11.422 1 92.25 409 THR A CA 1
ATOM 3250 C C . THR A 1 409 ? -17.844 24.672 12.461 1 92.25 409 THR A C 1
ATOM 3252 O O . THR A 1 409 ? -17.531 25.859 12.312 1 92.25 409 THR A O 1
ATOM 3255 N N . TYR A 1 410 ? -17.484 23.922 13.398 1 92.06 410 TYR A N 1
ATOM 3256 C CA . TYR A 1 410 ? -16.625 24.484 14.438 1 92.06 410 TYR A CA 1
ATOM 3257 C C . TYR A 1 410 ? -15.305 24.969 13.859 1 92.06 410 TYR A C 1
ATOM 3259 O O . TYR A 1 410 ? -14.891 26.094 14.086 1 92.06 410 TYR A O 1
ATOM 3267 N N . CYS A 1 411 ? -14.664 24.125 13.133 1 94 411 CYS A N 1
ATOM 3268 C CA . CYS A 1 411 ? -13.352 24.438 12.578 1 94 411 CYS A CA 1
ATOM 3269 C C . CYS A 1 411 ? -13.445 25.609 11.609 1 94 411 CYS A C 1
ATOM 3271 O O . CYS A 1 411 ? -12.57 26.484 11.602 1 94 411 CYS A O 1
ATOM 3273 N N . ASN A 1 412 ? -14.5 25.641 10.875 1 94.25 412 ASN A N 1
ATOM 3274 C CA . ASN A 1 412 ? -14.695 26.734 9.945 1 94.25 412 ASN A CA 1
ATOM 3275 C C . ASN A 1 412 ? -14.953 28.062 10.68 1 94.25 412 ASN A C 1
ATOM 3277 O O . ASN A 1 412 ? -14.438 29.109 10.281 1 94.25 412 ASN A O 1
ATOM 3281 N N . ALA A 1 413 ? -15.711 27.938 11.711 1 93.31 413 ALA A N 1
ATOM 3282 C CA . ALA A 1 413 ? -15.992 29.125 12.5 1 93.31 413 ALA A CA 1
ATOM 3283 C C . ALA A 1 413 ? -14.727 29.641 13.18 1 93.31 413 ALA A C 1
ATOM 3285 O O . ALA A 1 413 ? -14.5 30.859 13.242 1 93.31 413 ALA A O 1
ATOM 3286 N N . LEU A 1 414 ? -13.953 28.75 13.641 1 93.69 414 LEU A N 1
ATOM 3287 C CA . LEU A 1 414 ? -12.727 29.094 14.344 1 93.69 414 LEU A CA 1
ATOM 3288 C C . LEU A 1 414 ? -11.758 29.828 13.43 1 93.69 414 LEU A C 1
ATOM 3290 O O . LEU A 1 414 ? -10.992 30.688 13.883 1 93.69 414 LEU A O 1
ATOM 3294 N N . THR A 1 415 ? -11.836 29.547 12.18 1 95.94 415 THR A N 1
ATOM 3295 C CA . THR A 1 415 ? -10.82 30.062 11.281 1 95.94 415 THR A CA 1
ATOM 3296 C C . THR A 1 415 ? -11.422 31.062 10.297 1 95.94 415 THR A C 1
ATOM 3298 O O . THR A 1 415 ? -10.789 31.438 9.305 1 95.94 415 THR A O 1
ATOM 3301 N N . GLU A 1 416 ? -12.641 31.438 10.586 1 95.06 416 GLU A N 1
ATOM 3302 C CA . GLU A 1 416 ? -13.273 32.438 9.727 1 95.06 416 GLU A CA 1
ATOM 3303 C C . GLU A 1 416 ? -12.477 33.719 9.711 1 95.06 416 GLU A C 1
ATOM 3305 O O . GLU A 1 416 ? -12.094 34.25 10.758 1 95.06 416 GLU A O 1
ATOM 3310 N N . GLY A 1 417 ? -12.172 34.219 8.492 1 95.5 417 GLY A N 1
ATOM 3311 C CA . GLY A 1 417 ? -11.477 35.5 8.359 1 95.5 417 GLY A CA 1
ATOM 3312 C C . GLY A 1 417 ? -9.984 35.344 8.156 1 95.5 417 GLY A C 1
ATOM 3313 O O . GLY A 1 417 ? -9.297 36.312 7.812 1 95.5 417 GLY A O 1
ATOM 3314 N N . LEU A 1 418 ? -9.438 34.188 8.383 1 96.31 418 LEU A N 1
ATOM 3315 C CA . LEU A 1 418 ? -8.016 33.938 8.172 1 96.31 418 LEU A CA 1
ATOM 3316 C C . LEU A 1 418 ? -7.738 33.625 6.707 1 96.31 418 LEU A C 1
ATOM 3318 O O . LEU A 1 418 ? -8.578 33 6.035 1 96.31 418 LEU A O 1
ATOM 3322 N N . LYS A 1 419 ? -6.59 33.969 6.195 1 94 419 LYS A N 1
ATOM 3323 C CA . LYS A 1 419 ? -6.246 33.75 4.793 1 94 419 LYS A CA 1
ATOM 3324 C C . LYS A 1 419 ? -5.949 32.281 4.516 1 94 419 LYS A C 1
ATOM 3326 O O . LYS A 1 419 ? -6.68 31.625 3.771 1 94 419 LYS A O 1
ATOM 3331 N N . HIS A 1 420 ? -4.824 31.812 5.094 1 95.69 420 HIS A N 1
ATOM 3332 C CA . HIS A 1 420 ? -4.387 30.422 4.945 1 95.69 420 HIS A CA 1
ATOM 3333 C C . HIS A 1 420 ? -4.164 29.766 6.305 1 95.69 420 HIS A C 1
ATOM 3335 O O . HIS A 1 420 ? -3.576 30.375 7.203 1 95.69 420 HIS A O 1
ATOM 3341 N N . VAL A 1 421 ? -4.68 28.547 6.43 1 97.44 421 VAL A N 1
ATOM 3342 C CA . VAL A 1 421 ? -4.574 27.859 7.711 1 97.44 421 VAL A CA 1
ATOM 3343 C C . VAL A 1 421 ? -4.074 26.438 7.492 1 97.44 421 VAL A C 1
ATOM 3345 O O . VAL A 1 421 ? -4.52 25.75 6.566 1 97.44 421 VAL A O 1
ATOM 3348 N N . VAL A 1 422 ? -3.166 25.984 8.258 1 96.69 422 VAL A N 1
ATOM 3349 C CA . VAL A 1 422 ? -2.783 24.578 8.336 1 96.69 422 VAL A CA 1
ATOM 3350 C C . VAL A 1 422 ? -3.217 24 9.688 1 96.69 422 VAL A C 1
ATOM 3352 O O . VAL A 1 422 ? -2.664 24.359 10.727 1 96.69 422 VAL A O 1
ATOM 3355 N N . PHE A 1 423 ? -4.195 23.188 9.617 1 96.19 423 PHE A N 1
ATOM 3356 C CA . PHE A 1 423 ? -4.594 22.422 10.797 1 96.19 423 PHE A CA 1
ATOM 3357 C C . PHE A 1 423 ? -3.666 21.234 11.016 1 96.19 423 PHE A C 1
ATOM 3359 O O . PHE A 1 423 ? -3.393 20.484 10.086 1 96.19 423 PHE A O 1
ATOM 3366 N N . VAL A 1 424 ? -3.219 21.062 12.227 1 93.44 424 VAL A N 1
ATOM 3367 C CA . VAL A 1 424 ? -2.303 19.969 12.531 1 93.44 424 VAL A CA 1
ATOM 3368 C C . VAL A 1 424 ? -2.918 19.078 13.594 1 93.44 424 VAL A C 1
ATOM 3370 O O . VAL A 1 424 ? -3.271 19.531 14.688 1 93.44 424 VAL A O 1
ATOM 3373 N N . HIS A 1 425 ? -3.086 17.875 13.234 1 89.94 425 HIS A N 1
ATOM 3374 C CA . HIS A 1 425 ? -3.5 16.844 14.195 1 89.94 425 HIS A CA 1
ATOM 3375 C C . HIS A 1 425 ? -2.391 15.828 14.422 1 89.94 425 HIS A C 1
ATOM 3377 O O . HIS A 1 425 ? -2.074 15.031 13.539 1 89.94 425 HIS A O 1
ATOM 3383 N N . SER A 1 426 ? -1.861 15.82 15.57 1 82.44 426 SER A N 1
ATOM 3384 C CA . SER A 1 426 ? -0.737 14.938 15.883 1 82.44 426 SER A CA 1
ATOM 3385 C C . SER A 1 426 ? -1.216 13.555 16.297 1 82.44 426 SER A C 1
ATOM 3387 O O . SER A 1 426 ? -2.34 13.398 16.781 1 82.44 426 SER A O 1
ATOM 3389 N N . SER A 1 427 ? -0.403 12.562 15.992 1 70.62 427 SER A N 1
ATOM 3390 C CA . SER A 1 427 ? -0.7 11.211 16.469 1 70.62 427 SER A CA 1
ATOM 3391 C C . SER A 1 427 ? -0.342 11.055 17.938 1 70.62 427 SER A C 1
ATOM 3393 O O . SER A 1 427 ? -0.831 10.141 18.609 1 70.62 427 SER A O 1
ATOM 3395 N N . GLY A 1 428 ? 0.438 11.953 18.438 1 63.47 428 GLY A N 1
ATOM 3396 C CA . GLY A 1 428 ? 0.89 11.883 19.812 1 63.47 428 GLY A CA 1
ATOM 3397 C C . GLY A 1 428 ? 2.219 11.164 19.969 1 63.47 428 GLY A C 1
ATOM 3398 O O . GLY A 1 428 ? 2.789 11.133 21.062 1 63.47 428 GLY A O 1
ATOM 3399 N N . HIS A 1 429 ? 2.812 10.617 18.891 1 58.94 429 HIS A N 1
ATOM 3400 C CA . HIS A 1 429 ? 4.043 9.844 18.984 1 58.94 429 HIS A CA 1
ATOM 3401 C C . HIS A 1 429 ? 5.215 10.586 18.359 1 58.94 429 HIS A C 1
ATOM 3403 O O . HIS A 1 429 ? 6.312 10.039 18.234 1 58.94 429 HIS A O 1
ATOM 3409 N N . GLU A 1 430 ? 5.012 11.844 18.016 1 52.59 430 GLU A N 1
ATOM 3410 C CA . GLU A 1 430 ? 6.066 12.633 17.391 1 52.59 430 GLU A CA 1
ATOM 3411 C C . GLU A 1 430 ? 7.035 13.195 18.422 1 52.59 430 GLU A C 1
ATOM 3413 O O . GLU A 1 430 ? 6.613 13.828 19.391 1 52.59 430 GLU A O 1
ATOM 3418 N N . VAL A 1 431 ? 8.305 12.57 18.391 1 50.19 431 VAL A N 1
ATOM 3419 C CA . VAL A 1 431 ? 9.336 13.078 19.281 1 50.19 431 VAL A CA 1
ATOM 3420 C C . VAL A 1 431 ? 10.336 13.922 18.5 1 50.19 431 VAL A C 1
ATOM 3422 O O . VAL A 1 431 ? 10.812 13.508 17.438 1 50.19 431 VAL A O 1
ATOM 3425 N N . PHE A 1 432 ? 10.43 15.156 18.812 1 51.47 432 PHE A N 1
ATOM 3426 C CA . PHE A 1 432 ? 11.281 16.062 18.062 1 51.47 432 PHE A CA 1
ATOM 3427 C C . PHE A 1 432 ? 12.586 16.344 18.812 1 51.47 432 PHE A C 1
ATOM 3429 O O . PHE A 1 432 ? 12.562 16.734 19.984 1 51.47 432 PHE A O 1
ATOM 3436 N N . ASP A 1 433 ? 13.703 15.586 18.312 1 45.5 433 ASP A N 1
ATOM 3437 C CA . ASP A 1 433 ? 15.008 15.984 18.828 1 45.5 433 ASP A CA 1
ATOM 3438 C C . ASP A 1 433 ? 15.633 17.078 17.953 1 45.5 433 ASP A C 1
ATOM 3440 O O . ASP A 1 433 ? 15.969 16.844 16.797 1 45.5 433 ASP A O 1
ATOM 3444 N N . LEU A 1 434 ? 15.375 18.234 18.234 1 42.84 434 LEU A N 1
ATOM 3445 C CA . LEU A 1 434 ? 15.922 19.344 17.453 1 42.84 434 LEU A CA 1
ATOM 3446 C C . LEU A 1 434 ? 17.438 19.453 17.672 1 42.84 434 LEU A C 1
ATOM 3448 O O . LEU A 1 434 ? 18.047 20.422 17.219 1 42.84 434 LEU A O 1
ATOM 3452 N N . SER A 1 435 ? 18.078 18.594 18.359 1 39.66 435 SER A N 1
ATOM 3453 C CA . SER A 1 435 ? 19.484 18.766 18.672 1 39.66 435 SER A CA 1
ATOM 3454 C C . SER A 1 435 ? 20.375 18.422 17.484 1 39.66 435 SER A C 1
ATOM 3456 O O . SER A 1 435 ? 21.547 18.75 17.469 1 39.66 435 SER A O 1
ATOM 3458 N N . ASN A 1 436 ? 19.891 17.656 16.531 1 38.12 436 ASN A N 1
ATOM 3459 C CA . ASN A 1 436 ? 20.938 17.297 15.578 1 38.12 436 ASN A CA 1
ATOM 3460 C C . ASN A 1 436 ? 20.984 18.281 14.406 1 38.12 436 ASN A C 1
ATOM 3462 O O . ASN A 1 436 ? 19.953 18.625 13.828 1 38.12 436 ASN A O 1
ATOM 3466 N N . MET B 1 1 ? 23.391 8.562 10.289 1 41.66 1 MET B N 1
ATOM 3467 C CA . MET B 1 1 ? 23.438 7.234 9.688 1 41.66 1 MET B CA 1
ATOM 3468 C C . MET B 1 1 ? 22.125 6.918 8.977 1 41.66 1 MET B C 1
ATOM 3470 O O . MET B 1 1 ? 22.125 6.43 7.844 1 41.66 1 MET B O 1
ATOM 3474 N N . ASP B 1 2 ? 20.797 7.445 9.539 1 65.94 2 ASP B N 1
ATOM 3475 C CA . ASP B 1 2 ? 19.453 7.113 9.062 1 65.94 2 ASP B CA 1
ATOM 3476 C C . ASP B 1 2 ? 19.094 7.934 7.832 1 65.94 2 ASP B C 1
ATOM 3478 O O . ASP B 1 2 ? 18.5 7.414 6.887 1 65.94 2 ASP B O 1
ATOM 3482 N N . GLY B 1 3 ? 20 8.969 7.754 1 70.94 3 GLY B N 1
ATOM 3483 C CA . GLY B 1 3 ? 19.703 9.789 6.59 1 70.94 3 GLY B CA 1
ATOM 3484 C C . GLY B 1 3 ? 20.297 9.234 5.309 1 70.94 3 GLY B C 1
ATOM 3485 O O . GLY B 1 3 ? 19.641 9.25 4.262 1 70.94 3 GLY B O 1
ATOM 3486 N N . ILE B 1 4 ? 21.484 8.578 5.473 1 74.81 4 ILE B N 1
ATOM 3487 C CA . ILE B 1 4 ? 22.156 8.039 4.297 1 74.81 4 ILE B CA 1
ATOM 3488 C C . ILE B 1 4 ? 21.406 6.809 3.793 1 74.81 4 ILE B C 1
ATOM 3490 O O . ILE B 1 4 ? 21.188 6.66 2.588 1 74.81 4 ILE B O 1
ATOM 3494 N N . THR B 1 5 ? 21.109 5.965 4.691 1 78.38 5 THR B N 1
ATOM 3495 C CA . THR B 1 5 ? 20.375 4.766 4.332 1 78.38 5 THR B CA 1
ATOM 3496 C C . THR B 1 5 ? 19.047 5.125 3.68 1 78.38 5 THR B C 1
ATOM 3498 O O . THR B 1 5 ? 18.609 4.477 2.725 1 78.38 5 THR B O 1
ATOM 3501 N N . PHE B 1 6 ? 18.562 6.164 4.238 1 77.56 6 PHE B N 1
ATOM 3502 C CA . PHE B 1 6 ? 17.312 6.645 3.693 1 77.56 6 PHE B CA 1
ATOM 3503 C C . PHE B 1 6 ? 17.484 7.109 2.25 1 77.56 6 PHE B C 1
ATOM 3505 O O . PHE B 1 6 ? 16.719 6.707 1.369 1 77.56 6 PHE B O 1
ATOM 3512 N N . ARG B 1 7 ? 18.484 7.836 2.004 1 79.12 7 ARG B N 1
ATOM 3513 C CA . ARG B 1 7 ? 18.75 8.359 0.667 1 79.12 7 ARG B CA 1
ATOM 3514 C C . ARG B 1 7 ? 19.094 7.234 -0.302 1 79.12 7 ARG B C 1
ATOM 3516 O O . ARG B 1 7 ? 18.703 7.27 -1.469 1 79.12 7 ARG B O 1
ATOM 3523 N N . LEU B 1 8 ? 19.75 6.289 0.225 1 81 8 LEU B N 1
ATOM 3524 C CA . LEU B 1 8 ? 20.109 5.137 -0.592 1 81 8 LEU B CA 1
ATOM 3525 C C . LEU B 1 8 ? 18.875 4.352 -1.003 1 81 8 LEU B C 1
ATOM 3527 O O . LEU B 1 8 ? 18.734 3.953 -2.162 1 81 8 LEU B O 1
ATOM 3531 N N . ALA B 1 9 ? 18.016 4.16 -0.072 1 80.69 9 ALA B N 1
ATOM 3532 C CA . ALA B 1 9 ? 16.781 3.439 -0.358 1 80.69 9 ALA B CA 1
ATOM 3533 C C . ALA B 1 9 ? 15.945 4.172 -1.408 1 80.69 9 ALA B C 1
ATOM 3535 O O . ALA B 1 9 ? 15.492 3.566 -2.381 1 80.69 9 ALA B O 1
ATOM 3536 N N . LEU B 1 10 ? 15.883 5.461 -1.182 1 77.75 10 LEU B N 1
ATOM 3537 C CA . LEU B 1 10 ? 15.07 6.258 -2.092 1 77.75 10 LEU B CA 1
ATOM 3538 C C . LEU B 1 10 ? 15.664 6.246 -3.5 1 77.75 10 LEU B C 1
ATOM 3540 O O . LEU B 1 10 ? 14.945 6.004 -4.473 1 77.75 10 LEU B O 1
ATOM 3544 N N . SER B 1 11 ? 16.922 6.391 -3.555 1 80 11 SER B N 1
ATOM 3545 C CA . SER B 1 11 ? 17.594 6.422 -4.852 1 80 11 SER B CA 1
ATOM 3546 C C . SER B 1 11 ? 17.484 5.078 -5.566 1 80 11 SER B C 1
ATOM 3548 O O . SER B 1 11 ? 17.234 5.027 -6.773 1 80 11 SER B O 1
ATOM 3550 N N . ALA B 1 12 ? 17.609 4.082 -4.809 1 81.62 12 ALA B N 1
ATOM 3551 C CA . ALA B 1 12 ? 17.531 2.746 -5.391 1 81.62 12 ALA B CA 1
ATOM 3552 C C . ALA B 1 12 ? 16.109 2.457 -5.891 1 81.62 12 ALA B C 1
ATOM 3554 O O . ALA B 1 12 ? 15.938 1.886 -6.969 1 81.62 12 ALA B O 1
ATOM 3555 N N . LEU B 1 13 ? 15.219 2.875 -5.176 1 81.81 13 LEU B N 1
ATOM 3556 C CA . LEU B 1 13 ? 13.828 2.617 -5.535 1 81.81 13 LEU B CA 1
ATOM 3557 C C . LEU B 1 13 ? 13.422 3.418 -6.77 1 81.81 13 LEU B C 1
ATOM 3559 O O . LEU B 1 13 ? 12.695 2.918 -7.629 1 81.81 13 LEU B O 1
ATOM 3563 N N . VAL B 1 14 ? 13.891 4.605 -6.805 1 77.25 14 VAL B N 1
ATOM 3564 C CA . VAL B 1 14 ? 13.602 5.457 -7.953 1 77.25 14 VAL B CA 1
ATOM 3565 C C . VAL B 1 14 ? 14.25 4.867 -9.203 1 77.25 14 VAL B C 1
ATOM 3567 O O . VAL B 1 14 ? 13.633 4.832 -10.273 1 77.25 14 VAL B O 1
ATOM 3570 N N . GLN B 1 15 ? 15.414 4.371 -9.039 1 78.62 15 GLN B N 1
ATOM 3571 C CA . GLN B 1 15 ? 16.125 3.762 -10.164 1 78.62 15 GLN B CA 1
ATOM 3572 C C . GLN B 1 15 ? 15.406 2.5 -10.641 1 78.62 15 GLN B C 1
ATOM 3574 O O . GLN B 1 15 ? 15.289 2.262 -11.844 1 78.62 15 GLN B O 1
ATOM 3579 N N . LEU B 1 16 ? 14.93 1.77 -9.719 1 77.69 16 LEU B N 1
ATOM 3580 C CA . LEU B 1 16 ? 14.219 0.539 -10.055 1 77.69 16 LEU B CA 1
ATOM 3581 C C . LEU B 1 16 ? 12.914 0.845 -10.781 1 77.69 16 LEU B C 1
ATOM 3583 O O . LEU B 1 16 ? 12.516 0.103 -11.68 1 77.69 16 LEU B O 1
ATOM 3587 N N . GLU B 1 17 ? 12.281 1.858 -10.352 1 77.12 17 GLU B N 1
ATOM 3588 C CA . GLU B 1 17 ? 11.023 2.24 -10.977 1 77.12 17 GLU B CA 1
ATOM 3589 C C . GLU B 1 17 ? 11.219 2.615 -12.438 1 77.12 17 GLU B C 1
ATOM 3591 O O . GLU B 1 17 ? 10.391 2.279 -13.289 1 77.12 17 GLU B O 1
ATOM 3596 N N . GLN B 1 18 ? 12.273 3.213 -12.703 1 72.25 18 GLN B N 1
ATOM 3597 C CA . GLN B 1 18 ? 12.57 3.639 -14.07 1 72.25 18 GLN B CA 1
ATOM 3598 C C . GLN B 1 18 ? 12.961 2.451 -14.945 1 72.25 18 GLN B C 1
ATOM 3600 O O . GLN B 1 18 ? 12.656 2.428 -16.141 1 72.25 18 GLN B O 1
ATOM 3605 N N . SER B 1 19 ? 13.594 1.429 -14.273 1 64.06 19 SER B N 1
ATOM 3606 C CA . SER B 1 19 ? 14.086 0.287 -15.039 1 64.06 19 SER B CA 1
ATOM 3607 C C . SER B 1 19 ? 12.984 -0.734 -15.289 1 64.06 19 SER B C 1
ATOM 3609 O O . SER B 1 19 ? 13.07 -1.537 -16.219 1 64.06 19 SER B O 1
ATOM 3611 N N . GLN B 1 20 ? 12.094 -1.01 -14.273 1 59.72 20 GLN B N 1
ATOM 3612 C CA . GLN B 1 20 ? 11.055 -2.023 -14.406 1 59.72 20 GLN B CA 1
ATOM 3613 C C . GLN B 1 20 ? 10.367 -1.936 -15.766 1 59.72 20 GLN B C 1
ATOM 3615 O O . GLN B 1 20 ? 9.914 -2.947 -16.312 1 59.72 20 GLN B O 1
ATOM 3620 N N . TYR B 1 21 ? 10.344 -0.737 -16.281 1 51.53 21 TYR B N 1
ATOM 3621 C CA . TYR B 1 21 ? 9.719 -0.604 -17.594 1 51.53 21 TYR B CA 1
ATOM 3622 C C . TYR B 1 21 ? 10.602 -1.181 -18.688 1 51.53 21 TYR B C 1
ATOM 3624 O O . TYR B 1 21 ? 10.125 -1.479 -19.781 1 51.53 21 TYR B O 1
ATOM 3632 N N . GLN B 1 22 ? 11.883 -1.506 -18.25 1 45.28 22 GLN B N 1
ATOM 3633 C CA . GLN B 1 22 ? 12.789 -1.931 -19.312 1 45.28 22 GLN B CA 1
ATOM 3634 C C . GLN B 1 22 ? 13.039 -3.434 -19.25 1 45.28 22 GLN B C 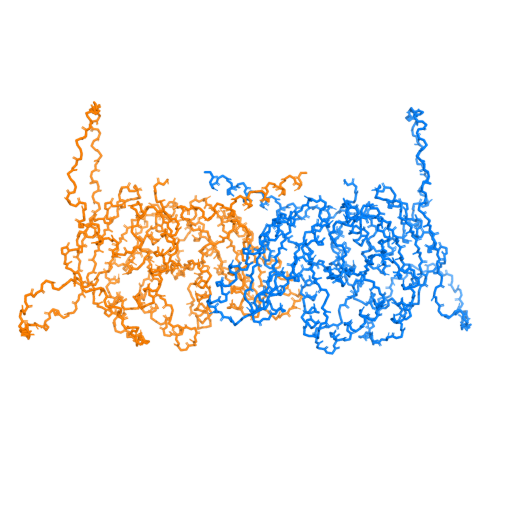1
ATOM 3636 O O . GLN B 1 22 ? 13.648 -4.004 -20.156 1 45.28 22 GLN B O 1
ATOM 3641 N N . HIS B 1 23 ? 12.688 -4.082 -18.203 1 49.09 23 HIS B N 1
ATOM 3642 C CA . HIS B 1 23 ? 13.398 -5.332 -17.969 1 49.09 23 HIS B CA 1
ATOM 3643 C C . HIS B 1 23 ? 12.719 -6.496 -18.688 1 49.09 23 HIS B C 1
ATOM 3645 O O . HIS B 1 23 ? 11.516 -6.703 -18.531 1 49.09 23 HIS B O 1
ATOM 3651 N N . VAL B 1 24 ? 13.438 -7.086 -19.641 1 45.75 24 VAL B N 1
ATOM 3652 C CA . VAL B 1 24 ? 13.43 -8.297 -20.453 1 45.75 24 VAL B CA 1
ATOM 3653 C C . VAL B 1 24 ? 13.469 -9.531 -19.562 1 45.75 24 VAL B C 1
ATOM 3655 O O . VAL B 1 24 ? 13.055 -10.617 -19.969 1 45.75 24 VAL B O 1
ATOM 3658 N N . ASN B 1 25 ? 13.867 -9.484 -18.203 1 54.72 25 ASN B N 1
ATOM 3659 C CA . ASN B 1 25 ? 13.992 -10.688 -17.375 1 54.72 25 ASN B CA 1
ATOM 3660 C C . ASN B 1 25 ? 12.945 -10.711 -16.266 1 54.72 25 ASN B C 1
ATOM 3662 O O . ASN B 1 25 ? 13.227 -10.281 -15.141 1 54.72 25 ASN B O 1
ATOM 3666 N N . TRP B 1 26 ? 11.789 -11.227 -16.641 1 64.88 26 TRP B N 1
ATOM 3667 C CA . TRP B 1 26 ? 10.68 -11.305 -15.695 1 64.88 26 TRP B CA 1
ATOM 3668 C C . TRP B 1 26 ? 10.992 -12.305 -14.578 1 64.88 26 TRP B C 1
ATOM 3670 O O . TRP B 1 26 ? 11.492 -13.398 -14.836 1 64.88 26 TRP B O 1
ATOM 3680 N N . ARG B 1 27 ? 10.977 -11.984 -13.359 1 70.62 27 ARG B N 1
ATOM 3681 C CA . ARG B 1 27 ? 11.055 -12.852 -12.188 1 70.62 27 ARG B CA 1
ATOM 3682 C C . ARG B 1 27 ? 9.859 -12.633 -11.266 1 70.62 27 ARG B C 1
ATOM 3684 O O . ARG B 1 27 ? 9.383 -11.508 -11.109 1 70.62 27 ARG B O 1
ATOM 3691 N N . PRO B 1 28 ? 9.453 -13.766 -10.766 1 80.56 28 PRO B N 1
ATOM 3692 C CA . PRO B 1 28 ? 8.305 -13.609 -9.867 1 80.56 28 PRO B CA 1
ATOM 3693 C C . PRO B 1 28 ? 8.648 -12.836 -8.602 1 80.56 28 PRO B C 1
ATOM 3695 O O . PRO B 1 28 ? 9.586 -13.195 -7.883 1 80.56 28 PRO B O 1
ATOM 3698 N N . GLN B 1 29 ? 8.047 -11.742 -8.406 1 83.94 29 GLN B N 1
ATOM 3699 C CA . GLN B 1 29 ? 8.008 -11.031 -7.129 1 83.94 29 GLN B CA 1
ATOM 3700 C C . GLN B 1 29 ? 6.695 -11.289 -6.395 1 83.94 29 GLN B C 1
ATOM 3702 O O . GLN B 1 29 ? 5.66 -10.727 -6.754 1 83.94 29 GLN B O 1
ATOM 3707 N N . VAL B 1 30 ? 6.816 -12.023 -5.383 1 91 30 VAL B N 1
ATOM 3708 C CA . VAL B 1 30 ? 5.637 -12.711 -4.875 1 91 30 VAL B CA 1
ATOM 3709 C C . VAL B 1 30 ? 4.992 -11.891 -3.762 1 91 30 VAL B C 1
ATOM 3711 O O . VAL B 1 30 ? 5.688 -11.352 -2.896 1 91 30 VAL B O 1
ATOM 3714 N N . LEU B 1 31 ? 3.732 -11.742 -3.854 1 94.81 31 LEU B N 1
ATOM 3715 C CA . LEU B 1 31 ? 2.854 -11.234 -2.801 1 94.81 31 LEU B CA 1
ATOM 3716 C C . LEU B 1 31 ? 1.992 -12.359 -2.232 1 94.81 31 LEU B C 1
ATOM 3718 O O . LEU B 1 31 ? 1.123 -12.891 -2.924 1 94.81 31 LEU B O 1
ATOM 3722 N N . ILE B 1 32 ? 2.283 -12.719 -1.025 1 94.5 32 ILE B N 1
ATOM 3723 C CA . ILE B 1 32 ? 1.476 -13.734 -0.359 1 94.5 32 ILE B CA 1
ATOM 3724 C C . ILE B 1 32 ? 0.318 -13.07 0.382 1 94.5 32 ILE B C 1
ATOM 3726 O O . ILE B 1 32 ? 0.528 -12.156 1.182 1 94.5 32 ILE B O 1
ATOM 3730 N N . ILE B 1 33 ? -0.891 -13.477 0.048 1 94 33 ILE B N 1
ATOM 3731 C CA . ILE B 1 33 ? -2.055 -12.922 0.729 1 94 33 ILE B CA 1
ATOM 3732 C C . ILE B 1 33 ? -2.76 -14.016 1.522 1 94 33 ILE B C 1
ATOM 3734 O O . ILE B 1 33 ? -3.037 -15.094 0.991 1 94 33 ILE B O 1
ATOM 3738 N N . TYR B 1 34 ? -3.043 -13.773 2.791 1 87.31 34 TYR B N 1
ATOM 3739 C CA . TYR B 1 34 ? -3.809 -14.75 3.562 1 87.31 34 TYR B CA 1
ATOM 3740 C C . TYR B 1 34 ? -4.688 -14.055 4.598 1 87.31 34 TYR B C 1
ATOM 3742 O O . TYR B 1 34 ? -4.605 -12.836 4.773 1 87.31 34 TYR B O 1
ATOM 3750 N N . ARG B 1 35 ? -5.59 -14.852 5.152 1 86.88 35 ARG B N 1
ATOM 3751 C CA . ARG B 1 35 ? -6.602 -14.367 6.086 1 86.88 35 ARG B CA 1
ATOM 3752 C C . ARG B 1 35 ? -6.227 -14.711 7.523 1 86.88 35 ARG B C 1
ATOM 3754 O O . ARG B 1 35 ? -5.695 -15.789 7.793 1 86.88 35 ARG B O 1
ATOM 3761 N N . ILE B 1 36 ? -6.48 -13.727 8.398 1 79.38 36 ILE B N 1
ATOM 3762 C CA . ILE B 1 36 ? -6.41 -14 9.828 1 79.38 36 ILE B CA 1
ATOM 3763 C C . ILE B 1 36 ? -7.746 -13.664 10.484 1 79.38 36 ILE B C 1
ATOM 3765 O O . ILE B 1 36 ? -8.336 -12.617 10.203 1 79.38 36 ILE B O 1
ATOM 3769 N N . GLN B 1 37 ? -8.32 -14.672 11.086 1 67.06 37 GLN B N 1
ATOM 3770 C CA . GLN B 1 37 ? -9.562 -14.391 11.805 1 67.06 37 GLN B CA 1
ATOM 3771 C C . GLN B 1 37 ? -9.273 -13.828 13.195 1 67.06 37 GLN B C 1
ATOM 3773 O O . GLN B 1 37 ? -8.242 -14.133 13.797 1 67.06 37 GLN B O 1
ATOM 3778 N N . LYS B 1 38 ? -9.977 -12.742 13.617 1 61.5 38 LYS B N 1
ATOM 3779 C CA . LYS B 1 38 ? -9.82 -12.07 14.906 1 61.5 38 LYS B CA 1
ATOM 3780 C C . LYS B 1 38 ? -9.547 -13.07 16.031 1 61.5 38 LYS B C 1
ATOM 3782 O O . LYS B 1 38 ? -8.758 -12.805 16.922 1 61.5 38 LYS B O 1
ATOM 3787 N N . HIS B 1 39 ? -10.289 -14.133 16.141 1 54.62 39 HIS B N 1
ATOM 3788 C CA . HIS B 1 39 ? -10.219 -15.008 17.297 1 54.62 39 HIS B CA 1
ATOM 3789 C C . HIS B 1 39 ? -9.312 -16.203 17.031 1 54.62 39 HIS B C 1
ATOM 3791 O O . HIS B 1 39 ? -9.094 -17.031 17.922 1 54.62 39 HIS B O 1
ATOM 3797 N N . GLU B 1 40 ? -9.008 -16.344 15.93 1 52.59 40 GLU B N 1
ATOM 3798 C CA . GLU B 1 40 ? -8.234 -17.562 15.695 1 52.59 40 GLU B CA 1
ATOM 3799 C C . GLU B 1 40 ? -6.734 -17.266 15.711 1 52.59 40 GLU B C 1
ATOM 3801 O O . GLU B 1 40 ? -6.238 -16.484 14.906 1 52.59 40 GLU B O 1
ATOM 3806 N N . GLN B 1 41 ? -6.23 -17.078 16.781 1 46.06 41 GLN B N 1
ATOM 3807 C CA . GLN B 1 41 ? -4.793 -16.922 16.969 1 46.06 41 GLN B CA 1
ATOM 3808 C C . GLN B 1 41 ? -4.012 -17.828 16.031 1 46.06 41 GLN B C 1
ATOM 3810 O O . GLN B 1 41 ? -2.783 -17.891 16.078 1 46.06 41 GLN B O 1
ATOM 3815 N N . GLY B 1 42 ? -4.57 -18.859 15.414 1 42.09 42 GLY B N 1
ATOM 3816 C CA . GLY B 1 42 ? -3.725 -19.984 15.047 1 42.09 42 GLY B CA 1
ATOM 3817 C C . GLY B 1 42 ? -2.916 -19.734 13.789 1 42.09 42 GLY B C 1
ATOM 3818 O O . GLY B 1 42 ? -3.459 -19.312 12.766 1 42.09 42 GLY B O 1
ATOM 3819 N N . ALA B 1 43 ? -1.566 -19.438 13.914 1 47.47 43 ALA B N 1
ATOM 3820 C CA . ALA B 1 43 ? -0.287 -19.328 13.219 1 47.47 43 ALA B CA 1
ATOM 3821 C C . ALA B 1 43 ? -0.247 -20.25 12 1 47.47 43 ALA B C 1
ATOM 3823 O O . ALA B 1 43 ? 0.506 -20.016 11.055 1 47.47 43 ALA B O 1
ATOM 3824 N N . ASN B 1 44 ? -1 -21.391 11.844 1 51.47 44 ASN B N 1
ATOM 3825 C CA . ASN B 1 44 ? -0.482 -22.562 11.156 1 51.47 44 ASN B CA 1
ATOM 3826 C C . ASN B 1 44 ? -0.62 -22.438 9.641 1 51.47 44 ASN B C 1
ATOM 3828 O O . ASN B 1 44 ? 0.259 -22.875 8.898 1 51.47 44 ASN B O 1
ATOM 3832 N N . SER B 1 45 ? -1.719 -21.766 9.195 1 57.22 45 SER B N 1
ATOM 3833 C CA . SER B 1 45 ? -1.97 -21.922 7.766 1 57.22 45 SER B CA 1
ATOM 3834 C C . SER B 1 45 ? -1.064 -21.016 6.945 1 57.22 45 SER B C 1
ATOM 3836 O O . SER B 1 45 ? -0.685 -21.344 5.824 1 57.22 45 SER B O 1
ATOM 3838 N N . HIS B 1 46 ? -0.317 -20.156 7.559 1 71 46 HIS B N 1
ATOM 3839 C CA . HIS B 1 46 ? 0.448 -19.172 6.801 1 71 46 HIS B CA 1
ATOM 3840 C C . HIS B 1 46 ? 1.896 -19.609 6.625 1 71 46 HIS B C 1
ATOM 3842 O O . HIS B 1 46 ? 2.562 -19.203 5.672 1 71 46 HIS B O 1
ATOM 3848 N N . GLU B 1 47 ? 2.209 -20.578 7.383 1 79.38 47 GLU B N 1
ATOM 3849 C CA . GLU B 1 47 ? 3.602 -21 7.312 1 79.38 47 GLU B CA 1
ATOM 3850 C C . GLU B 1 47 ? 3.869 -21.812 6.043 1 79.38 47 GLU B C 1
ATOM 3852 O O . GLU B 1 47 ? 4.938 -21.688 5.441 1 79.38 47 GLU B O 1
ATOM 3857 N N . GLY B 1 48 ? 2.824 -22.562 5.715 1 85.12 48 GLY B N 1
ATOM 3858 C CA . GLY B 1 48 ? 2.973 -23.359 4.504 1 85.12 48 GLY B CA 1
ATOM 3859 C C . GLY B 1 48 ? 3.189 -22.516 3.262 1 85.12 48 GLY B C 1
ATOM 3860 O O . GLY B 1 48 ? 4.078 -22.812 2.457 1 85.12 48 GLY B O 1
ATOM 3861 N N . ALA B 1 49 ? 2.41 -21.469 3.17 1 87.94 49 ALA B N 1
ATOM 3862 C CA . ALA B 1 49 ? 2.521 -20.594 2.012 1 87.94 49 ALA B CA 1
ATOM 3863 C C . ALA B 1 49 ? 3.875 -19.891 1.99 1 87.94 49 ALA B C 1
ATOM 3865 O O . ALA B 1 49 ? 4.496 -19.75 0.933 1 87.94 49 ALA B O 1
ATOM 3866 N N . LEU B 1 50 ? 4.324 -19.5 3.131 1 88.19 50 LEU B N 1
ATOM 3867 C CA . LEU B 1 50 ? 5.609 -18.812 3.236 1 88.19 50 LEU B CA 1
ATOM 3868 C C . LEU B 1 50 ? 6.758 -19.766 2.904 1 88.19 50 LEU B C 1
ATOM 3870 O O . LEU B 1 50 ? 7.688 -19.391 2.186 1 88.19 50 LEU B O 1
ATOM 3874 N N . ARG B 1 51 ? 6.629 -20.922 3.35 1 87.5 51 ARG B N 1
ATOM 3875 C CA . ARG B 1 51 ? 7.664 -21.922 3.08 1 87.5 51 ARG B CA 1
ATOM 3876 C C . ARG B 1 51 ? 7.727 -22.266 1.594 1 87.5 51 ARG B C 1
ATOM 3878 O O . ARG B 1 51 ? 8.812 -22.375 1.021 1 87.5 51 ARG B O 1
ATOM 3885 N N . PHE B 1 52 ? 6.602 -22.438 1.041 1 90.5 52 PHE B N 1
ATOM 3886 C CA . PHE B 1 52 ? 6.551 -22.719 -0.389 1 90.5 52 PHE B CA 1
ATOM 3887 C C . PHE B 1 52 ? 7.16 -21.578 -1.188 1 90.5 52 PHE B C 1
ATOM 3889 O O . PHE B 1 52 ? 7.965 -21.797 -2.096 1 90.5 52 PHE B O 1
ATOM 3896 N N . ALA B 1 53 ? 6.758 -20.344 -0.862 1 88.5 53 ALA B N 1
ATOM 3897 C CA . ALA B 1 53 ? 7.285 -19.172 -1.54 1 88.5 53 ALA B CA 1
ATOM 3898 C C . ALA B 1 53 ? 8.805 -19.094 -1.397 1 88.5 53 ALA B C 1
ATOM 3900 O O . ALA B 1 53 ? 9.5 -18.688 -2.334 1 88.5 53 ALA B O 1
ATOM 3901 N N . SER B 1 54 ? 9.289 -19.453 -0.258 1 86.12 54 SER B N 1
ATOM 3902 C CA . SER B 1 54 ? 10.734 -19.406 -0.018 1 86.12 54 SER B CA 1
ATOM 3903 C C . SER B 1 54 ? 11.469 -20.375 -0.931 1 86.12 54 SER B C 1
ATOM 3905 O O . SER B 1 54 ? 12.625 -20.125 -1.301 1 86.12 54 SER B O 1
ATOM 3907 N N . GLN B 1 55 ? 10.852 -21.391 -1.259 1 87.06 55 GLN B N 1
ATOM 3908 C CA . GLN B 1 55 ? 11.484 -22.406 -2.094 1 87.06 55 GLN B CA 1
ATOM 3909 C C . GLN B 1 55 ? 11.461 -22 -3.564 1 87.06 55 GLN B C 1
ATOM 3911 O O . GLN B 1 55 ? 12.234 -22.531 -4.371 1 87.06 55 GLN B O 1
ATOM 3916 N N . LEU B 1 56 ? 10.547 -21.094 -3.865 1 83 56 LEU B N 1
ATOM 3917 C CA . LEU B 1 56 ? 10.477 -20.594 -5.227 1 83 56 LEU B CA 1
ATOM 3918 C C . LEU B 1 56 ? 11.57 -19.547 -5.477 1 83 56 LEU B C 1
ATOM 3920 O O . LEU B 1 56 ? 11.922 -19.281 -6.625 1 83 56 LEU B O 1
ATOM 3924 N N . ARG B 1 57 ? 12.07 -18.953 -4.367 1 70.94 57 ARG B N 1
ATOM 3925 C CA . ARG B 1 57 ? 12.984 -17.844 -4.527 1 70.94 57 ARG B CA 1
ATOM 3926 C C . ARG B 1 57 ? 14.438 -18.297 -4.434 1 70.94 57 ARG B C 1
ATOM 3928 O O . ARG B 1 57 ? 14.781 -19.141 -3.598 1 70.94 57 ARG B O 1
ATOM 3935 N N . LYS B 1 58 ? 15.086 -18.891 -5.41 1 57.41 58 LYS B N 1
ATOM 3936 C CA . LYS B 1 58 ? 16.5 -19.25 -5.285 1 57.41 58 LYS B CA 1
ATOM 3937 C C . LYS B 1 58 ? 17.234 -18.281 -4.367 1 57.41 58 LYS B C 1
ATOM 3939 O O . LYS B 1 58 ? 18.25 -17.719 -4.754 1 57.41 58 LYS B O 1
ATOM 3944 N N . GLY B 1 59 ? 16.719 -18.047 -3.178 1 52.19 59 GLY B N 1
ATOM 3945 C CA . GLY B 1 59 ? 17.422 -17.141 -2.271 1 52.19 59 GLY B CA 1
ATOM 3946 C C . GLY B 1 59 ? 17.422 -15.703 -2.746 1 52.19 59 GLY B C 1
ATOM 3947 O O . GLY B 1 59 ? 18.031 -14.836 -2.105 1 52.19 59 GLY B O 1
ATOM 3948 N N . ARG B 1 60 ? 16.797 -15.516 -4.051 1 59.69 60 ARG B N 1
ATOM 3949 C CA . ARG B 1 60 ? 16.906 -14.195 -4.648 1 59.69 60 ARG B CA 1
ATOM 3950 C C . ARG B 1 60 ? 15.539 -13.57 -4.871 1 59.69 60 ARG B C 1
ATOM 3952 O O . ARG B 1 60 ? 14.539 -14.281 -4.988 1 59.69 60 ARG B O 1
ATOM 3959 N N . GLY B 1 61 ? 15.266 -12.508 -4.258 1 65.81 61 GLY B N 1
ATOM 3960 C CA . GLY B 1 61 ? 14.047 -11.773 -4.57 1 65.81 61 GLY B CA 1
ATOM 3961 C C . GLY B 1 61 ? 13.383 -11.18 -3.344 1 65.81 61 GLY B C 1
ATOM 3962 O O . GLY B 1 61 ? 13.883 -11.32 -2.227 1 65.81 61 GLY B O 1
ATOM 3963 N N . PHE B 1 62 ? 12.422 -10.43 -3.699 1 75.69 62 PHE B N 1
ATOM 3964 C CA . PHE B 1 62 ? 11.656 -9.711 -2.691 1 75.69 62 PHE B CA 1
ATOM 3965 C C . PHE B 1 62 ? 10.266 -10.312 -2.535 1 75.69 62 PHE B C 1
ATOM 3967 O O . PHE B 1 62 ? 9.68 -10.797 -3.506 1 75.69 62 PHE B O 1
ATOM 3974 N N . CYS B 1 63 ? 9.93 -10.68 -1.252 1 85.19 63 CYS B N 1
ATOM 3975 C CA . CYS B 1 63 ? 8.609 -11.234 -0.975 1 85.19 63 CYS B CA 1
ATOM 3976 C C . CYS B 1 63 ? 7.805 -10.312 -0.069 1 85.19 63 CYS B C 1
ATOM 3978 O O . CYS B 1 63 ? 8.344 -9.75 0.888 1 85.19 63 CYS B O 1
ATOM 3980 N N . MET B 1 64 ? 6.586 -10.102 -0.453 1 91.19 64 MET B N 1
ATOM 3981 C CA . MET B 1 64 ? 5.652 -9.375 0.4 1 91.19 64 MET B CA 1
ATOM 3982 C C . MET B 1 64 ? 4.602 -10.312 0.983 1 91.19 64 MET B C 1
ATOM 3984 O O . MET B 1 64 ? 4.051 -11.148 0.271 1 91.19 64 MET B O 1
ATOM 3988 N N . VAL B 1 65 ? 4.473 -10.219 2.23 1 92.81 65 VAL B N 1
ATOM 3989 C CA . VAL B 1 65 ? 3.426 -10.984 2.895 1 92.81 65 VAL B CA 1
ATOM 3990 C C . VAL B 1 65 ? 2.361 -10.047 3.449 1 92.81 65 VAL B C 1
ATOM 3992 O O . VAL B 1 65 ? 2.664 -9.164 4.254 1 92.81 65 VAL B O 1
ATOM 3995 N N . ALA B 1 66 ? 1.17 -10.203 2.93 1 93.62 66 ALA B N 1
ATOM 3996 C CA . ALA B 1 66 ? 0.077 -9.336 3.363 1 93.62 66 ALA B CA 1
ATOM 3997 C C . ALA B 1 66 ? -1.079 -10.156 3.93 1 93.62 66 ALA B C 1
ATOM 3999 O O . ALA B 1 66 ? -1.453 -11.188 3.367 1 93.62 66 ALA B O 1
ATOM 4000 N N . CYS B 1 67 ? -1.587 -9.68 4.984 1 92.19 67 CYS B N 1
ATOM 4001 C CA . CYS B 1 67 ? -2.691 -10.359 5.656 1 92.19 67 CYS B CA 1
ATOM 4002 C C . CYS B 1 67 ? -3.885 -9.422 5.82 1 92.19 67 CYS B C 1
ATOM 4004 O O . CYS B 1 67 ? -3.713 -8.219 6.012 1 92.19 67 CYS B O 1
ATOM 4006 N N . VAL B 1 68 ? -5.055 -10.031 5.734 1 93.06 68 VAL B N 1
ATOM 4007 C CA . VAL B 1 68 ? -6.285 -9.289 5.984 1 93.06 68 VAL B CA 1
ATOM 4008 C C . VAL B 1 68 ? -6.855 -9.672 7.348 1 93.06 68 VAL B C 1
ATOM 4010 O O . VAL B 1 68 ? -7.176 -10.836 7.586 1 93.06 68 VAL B O 1
ATOM 4013 N N . LEU B 1 69 ? -6.871 -8.75 8.203 1 92.25 69 LEU B N 1
ATOM 4014 C CA . LEU B 1 69 ? -7.574 -8.898 9.477 1 92.25 69 LEU B CA 1
ATOM 4015 C C . LEU B 1 69 ? -9.016 -8.406 9.367 1 92.25 69 LEU B C 1
ATOM 4017 O O . LEU B 1 69 ? -9.258 -7.207 9.258 1 92.25 69 LEU B O 1
ATOM 4021 N N . GLU B 1 70 ? -9.883 -9.344 9.391 1 90.06 70 GLU B N 1
ATOM 4022 C CA . GLU B 1 70 ? -11.281 -8.977 9.172 1 90.06 70 GLU B CA 1
ATOM 4023 C C . GLU B 1 70 ? -11.891 -8.359 10.43 1 90.06 70 GLU B C 1
ATOM 4025 O O . GLU B 1 70 ? -11.922 -8.992 11.484 1 90.06 70 GLU B O 1
ATOM 4030 N N . SER B 1 71 ? -12.266 -7.102 10.297 1 87.38 71 SER B N 1
ATOM 4031 C CA . SER B 1 71 ? -12.914 -6.328 11.352 1 87.38 71 SER B CA 1
ATOM 4032 C C . SER B 1 71 ? -13.656 -5.129 10.773 1 87.38 71 SER B C 1
ATOM 4034 O O . SER B 1 71 ? -13.516 -4.812 9.594 1 87.38 71 SER B O 1
ATOM 4036 N N . GLU B 1 72 ? -14.469 -4.648 11.656 1 80.75 72 GLU B N 1
ATOM 4037 C CA . GLU B 1 72 ? -15.172 -3.441 11.242 1 80.75 72 GLU B CA 1
ATOM 4038 C C . GLU B 1 72 ? -14.211 -2.275 11.055 1 80.75 72 GLU B C 1
ATOM 4040 O O . GLU B 1 72 ? -13.109 -2.279 11.609 1 80.75 72 GLU B O 1
ATOM 4045 N N . GLU B 1 73 ? -14.68 -1.327 10.344 1 70.31 73 GLU B N 1
ATOM 4046 C CA . GLU B 1 73 ? -13.859 -0.149 10.094 1 70.31 73 GLU B CA 1
ATOM 4047 C C . GLU B 1 73 ? -13.594 0.627 11.383 1 70.31 73 GLU B C 1
ATOM 4049 O O . GLU B 1 73 ? -14.445 0.657 12.273 1 70.31 73 GLU B O 1
ATOM 4054 N N . ARG B 1 74 ? -12.469 1.187 11.617 1 65.56 74 ARG B N 1
ATOM 4055 C CA . ARG B 1 74 ? -12.102 2.096 12.695 1 65.56 74 ARG B CA 1
ATOM 4056 C C . ARG B 1 74 ? -12.062 1.366 14.031 1 65.56 74 ARG B C 1
ATOM 4058 O O . ARG B 1 74 ? -12.414 1.938 15.07 1 65.56 74 ARG B O 1
ATOM 4065 N N . ASP B 1 75 ? -11.891 0.125 13.93 1 76.69 75 ASP B N 1
ATOM 4066 C CA . ASP B 1 75 ? -11.695 -0.67 15.141 1 76.69 75 ASP B CA 1
ATOM 4067 C C . ASP B 1 75 ? -10.273 -0.521 15.672 1 76.69 75 ASP B C 1
ATOM 4069 O O . ASP B 1 75 ? -9.352 -1.16 15.172 1 76.69 75 ASP B O 1
ATOM 4073 N N . ALA B 1 76 ? -10.141 0.387 16.688 1 74 76 ALA B N 1
ATOM 4074 C CA . ALA B 1 76 ? -8.82 0.666 17.25 1 74 76 ALA B CA 1
ATOM 4075 C C . ALA B 1 76 ? -8.164 -0.611 17.766 1 74 76 ALA B C 1
ATOM 4077 O O . ALA B 1 76 ? -6.949 -0.785 17.641 1 74 76 ALA B O 1
ATOM 4078 N N . GLU B 1 77 ? -8.953 -1.475 18.266 1 79.5 77 GLU B N 1
ATOM 4079 C CA . GLU B 1 77 ? -8.43 -2.748 18.75 1 79.5 77 GLU B CA 1
ATOM 4080 C C . GLU B 1 77 ? -7.887 -3.598 17.609 1 79.5 77 GLU B C 1
ATOM 4082 O O . GLU B 1 77 ? -6.871 -4.277 17.75 1 79.5 77 GLU B O 1
ATOM 4087 N N . ALA B 1 78 ? -8.594 -3.471 16.547 1 83.12 78 ALA B N 1
ATOM 4088 C CA . ALA B 1 78 ? -8.156 -4.23 15.383 1 83.12 78 ALA B CA 1
ATOM 4089 C C . ALA B 1 78 ? -6.816 -3.719 14.859 1 83.12 78 ALA B C 1
ATOM 4091 O O . ALA B 1 78 ? -5.98 -4.504 14.406 1 83.12 78 ALA B O 1
ATOM 4092 N N . GLN B 1 79 ? -6.656 -2.49 15.016 1 80.19 79 GLN B N 1
ATOM 4093 C CA . GLN B 1 79 ? -5.402 -1.913 14.547 1 80.19 79 GLN B CA 1
ATOM 4094 C C . GLN B 1 79 ? -4.234 -2.34 15.438 1 80.19 79 GLN B C 1
ATOM 4096 O O . GLN B 1 79 ? -3.135 -2.598 14.945 1 80.19 79 GLN B O 1
ATOM 4101 N N . MET B 1 80 ? -4.504 -2.387 16.672 1 81.5 80 MET B N 1
ATOM 4102 C CA . MET B 1 80 ? -3.484 -2.883 17.594 1 81.5 80 MET B CA 1
ATOM 4103 C C . MET B 1 80 ? -3.16 -4.344 17.297 1 81.5 80 MET B C 1
ATOM 4105 O O . MET B 1 80 ? -1.992 -4.738 17.312 1 81.5 80 MET B O 1
ATOM 4109 N N . GLN B 1 81 ? -4.176 -5.047 17.062 1 85.25 81 GLN B N 1
ATOM 4110 C CA . GLN B 1 81 ? -3.99 -6.453 16.719 1 85.25 81 GLN B CA 1
ATOM 4111 C C . GLN B 1 81 ? -3.219 -6.602 15.414 1 85.25 81 GLN B C 1
ATOM 4113 O O . GLN B 1 81 ? -2.412 -7.52 15.266 1 85.25 81 GLN B O 1
ATOM 4118 N N . ALA B 1 82 ? -3.49 -5.699 14.539 1 86.62 82 ALA B N 1
ATOM 4119 C CA . ALA B 1 82 ? -2.801 -5.719 13.258 1 86.62 82 ALA B CA 1
ATOM 4120 C C . ALA B 1 82 ? -1.298 -5.52 13.438 1 86.62 82 ALA B C 1
ATOM 4122 O O . ALA B 1 82 ? -0.495 -6.168 12.758 1 86.62 82 ALA B O 1
ATOM 4123 N N . SER B 1 83 ? -0.924 -4.672 14.305 1 82.94 83 SER B N 1
ATOM 4124 C CA . SER B 1 83 ? 0.489 -4.422 14.57 1 82.94 83 SER B CA 1
ATOM 4125 C C . SER B 1 83 ? 1.166 -5.652 15.164 1 82.94 83 SER B C 1
ATOM 4127 O O . SER B 1 83 ? 2.297 -5.984 14.797 1 82.94 83 SER B O 1
ATOM 4129 N N . LYS B 1 84 ? 0.471 -6.301 16.016 1 85.31 84 LYS B N 1
ATOM 4130 C CA . LYS B 1 84 ? 0.997 -7.523 16.609 1 85.31 84 LYS B CA 1
ATOM 4131 C C . LYS B 1 84 ? 1.155 -8.625 15.562 1 85.31 84 LYS B C 1
ATOM 4133 O O . LYS B 1 84 ? 2.18 -9.305 15.531 1 85.31 84 LYS B O 1
ATOM 4138 N N . GLU B 1 85 ? 0.155 -8.719 14.797 1 86.88 85 GLU B N 1
ATOM 4139 C CA . GLU B 1 85 ? 0.18 -9.734 13.758 1 86.88 85 GLU B CA 1
ATOM 4140 C C . GLU B 1 85 ? 1.307 -9.477 12.758 1 86.88 85 GLU B C 1
ATOM 4142 O O . GLU B 1 85 ? 1.916 -10.414 12.242 1 86.88 85 GLU B O 1
ATOM 4147 N N . ARG B 1 86 ? 1.503 -8.266 12.484 1 88.31 86 ARG B N 1
ATOM 4148 C CA . ARG B 1 86 ? 2.594 -7.902 11.586 1 88.31 86 ARG B CA 1
ATOM 4149 C C . ARG B 1 86 ? 3.932 -8.406 12.117 1 88.31 86 ARG B C 1
ATOM 4151 O O . ARG B 1 86 ? 4.75 -8.93 11.359 1 88.31 86 ARG B O 1
ATOM 4158 N N . GLN B 1 87 ? 4.145 -8.289 13.352 1 86.88 87 GLN B N 1
ATOM 4159 C CA . GLN B 1 87 ? 5.383 -8.75 13.961 1 86.88 87 GLN B CA 1
ATOM 4160 C C . GLN B 1 87 ? 5.484 -10.273 13.906 1 86.88 87 GLN B C 1
ATOM 4162 O O . GLN B 1 87 ? 6.562 -10.82 13.664 1 86.88 87 GLN B O 1
ATOM 4167 N N . ILE B 1 88 ? 4.41 -10.891 14.094 1 87.06 88 ILE B N 1
ATOM 4168 C CA . ILE B 1 88 ? 4.379 -12.344 14.039 1 87.06 88 ILE B CA 1
ATOM 4169 C C . ILE B 1 88 ? 4.785 -12.812 12.641 1 87.06 88 ILE B C 1
ATOM 4171 O O . ILE B 1 88 ? 5.602 -13.727 12.5 1 87.06 88 ILE B O 1
ATOM 4175 N N . ILE B 1 89 ? 4.262 -12.141 11.664 1 88.5 89 ILE B N 1
ATOM 4176 C CA . ILE B 1 89 ? 4.57 -12.492 10.281 1 88.5 89 ILE B CA 1
ATOM 4177 C C . ILE B 1 89 ? 6.055 -12.258 10.008 1 88.5 89 ILE B C 1
ATOM 4179 O O . ILE B 1 89 ? 6.715 -13.086 9.383 1 88.5 89 ILE B O 1
ATOM 4183 N N . LYS B 1 90 ? 6.527 -11.219 10.5 1 87.38 90 LYS B N 1
ATOM 4184 C CA . LYS B 1 90 ? 7.941 -10.906 10.312 1 87.38 90 LYS B CA 1
ATOM 4185 C C . LYS B 1 90 ? 8.828 -11.984 10.93 1 87.38 90 LYS B C 1
ATOM 4187 O O . LYS B 1 90 ? 9.852 -12.359 10.352 1 87.38 90 LYS B O 1
ATOM 4192 N N . ASP B 1 91 ? 8.422 -12.422 12.023 1 88.69 91 ASP B N 1
ATOM 4193 C CA . ASP B 1 91 ? 9.172 -13.477 12.688 1 88.69 91 ASP B CA 1
ATOM 4194 C C . ASP B 1 91 ? 9.156 -14.766 11.867 1 88.69 91 ASP B C 1
ATOM 4196 O O . ASP B 1 91 ? 10.172 -15.445 11.75 1 88.69 91 ASP B O 1
ATOM 4200 N N . ILE B 1 92 ? 8.055 -15.086 11.359 1 85.88 92 ILE B N 1
ATOM 4201 C CA . ILE B 1 92 ? 7.93 -16.281 10.539 1 85.88 92 ILE B CA 1
ATOM 4202 C C . ILE B 1 92 ? 8.797 -16.141 9.281 1 85.88 92 ILE B C 1
ATOM 4204 O O . ILE B 1 92 ? 9.477 -17.078 8.883 1 85.88 92 ILE B O 1
ATOM 4208 N N . MET B 1 93 ? 8.742 -14.969 8.734 1 87.56 93 MET B N 1
ATOM 4209 C CA . MET B 1 93 ? 9.562 -14.703 7.555 1 87.56 93 MET B CA 1
ATOM 4210 C C . MET B 1 93 ? 11.039 -14.891 7.867 1 87.56 93 MET B C 1
ATOM 4212 O O . MET B 1 93 ? 11.773 -15.5 7.09 1 87.56 93 MET B O 1
ATOM 4216 N N . ALA B 1 94 ? 11.422 -14.367 8.953 1 84.75 94 ALA B N 1
ATOM 4217 C CA . ALA B 1 94 ? 12.812 -14.492 9.375 1 84.75 94 ALA B CA 1
ATOM 4218 C C . ALA B 1 94 ? 13.195 -15.953 9.578 1 84.75 94 ALA B C 1
ATOM 4220 O O . ALA B 1 94 ? 14.266 -16.391 9.148 1 84.75 94 ALA B O 1
ATOM 4221 N N . ASN B 1 95 ? 12.352 -16.703 10.125 1 85 95 ASN B N 1
ATOM 4222 C CA . ASN B 1 95 ? 12.594 -18.109 10.383 1 85 95 ASN B CA 1
ATOM 4223 C C . ASN B 1 95 ? 12.695 -18.906 9.086 1 85 95 ASN B C 1
ATOM 4225 O O . ASN B 1 95 ? 13.453 -19.891 9.008 1 85 95 ASN B O 1
ATOM 4229 N N . GLU B 1 96 ? 11.938 -18.484 8.117 1 81.38 96 GLU B N 1
ATOM 4230 C CA . GLU B 1 96 ? 11.922 -19.188 6.84 1 81.38 96 GLU B CA 1
ATOM 4231 C C . GLU B 1 96 ? 12.977 -18.641 5.883 1 81.38 96 GLU B C 1
ATOM 4233 O O . GLU B 1 96 ? 13.07 -19.062 4.734 1 81.38 96 GLU B O 1
ATOM 4238 N N . GLY B 1 97 ? 13.672 -17.625 6.309 1 79.88 97 GLY B N 1
ATOM 4239 C CA . GLY B 1 97 ? 14.727 -17.031 5.488 1 79.88 97 GLY B CA 1
ATOM 4240 C C . GLY B 1 97 ? 14.195 -16.203 4.34 1 79.88 97 GLY B C 1
ATOM 4241 O O . GLY B 1 97 ? 14.781 -16.188 3.256 1 79.88 97 GLY B O 1
ATOM 4242 N N . ILE B 1 98 ? 13.07 -15.625 4.539 1 82.25 98 ILE B N 1
ATOM 4243 C CA . ILE B 1 98 ? 12.445 -14.805 3.504 1 82.25 98 ILE B CA 1
ATOM 4244 C C . ILE B 1 98 ? 12.805 -13.336 3.715 1 82.25 98 ILE B C 1
ATOM 4246 O O . ILE B 1 98 ? 12.578 -12.789 4.797 1 82.25 98 ILE B O 1
ATOM 4250 N N . GLU B 1 99 ? 13.398 -12.805 2.707 1 81.38 99 GLU B N 1
ATOM 4251 C CA . GLU B 1 99 ? 13.656 -11.367 2.723 1 81.38 99 GLU B CA 1
ATOM 4252 C C . GLU B 1 99 ? 12.477 -10.586 2.146 1 81.38 99 GLU B C 1
ATOM 4254 O O . GLU B 1 99 ? 12.023 -10.875 1.037 1 81.38 99 GLU B O 1
ATOM 4259 N N . GLY B 1 100 ? 11.977 -9.703 2.924 1 86 100 GLY B N 1
ATOM 4260 C CA . GLY B 1 100 ? 10.852 -8.922 2.457 1 86 100 GLY B CA 1
ATOM 4261 C C . GLY B 1 100 ? 10.133 -8.188 3.574 1 86 100 GLY B C 1
ATOM 4262 O O . GLY B 1 100 ? 10.75 -7.816 4.578 1 86 100 GLY B O 1
ATOM 4263 N N . PHE B 1 101 ? 8.859 -7.867 3.318 1 89 101 PHE B N 1
ATOM 4264 C CA . PHE B 1 101 ? 8.109 -7.031 4.25 1 89 101 PHE B CA 1
ATOM 4265 C C . PHE B 1 101 ? 6.73 -7.625 4.512 1 89 101 PHE B C 1
ATOM 4267 O O . PHE B 1 101 ? 6.211 -8.383 3.691 1 89 101 PHE B O 1
ATOM 4274 N N . ALA B 1 102 ? 6.262 -7.34 5.664 1 90.62 102 ALA B N 1
ATOM 4275 C CA . ALA B 1 102 ? 4.945 -7.809 6.09 1 90.62 102 ALA B CA 1
ATOM 4276 C C . ALA B 1 102 ? 3.963 -6.648 6.215 1 90.62 102 ALA B C 1
ATOM 4278 O O . ALA B 1 102 ? 4.328 -5.562 6.668 1 90.62 102 ALA B O 1
ATOM 4279 N N . GLU B 1 103 ? 2.744 -6.938 5.801 1 91.12 103 GLU B N 1
ATOM 4280 C CA . GLU B 1 103 ? 1.669 -5.957 5.918 1 91.12 103 GLU B CA 1
ATOM 4281 C C . GLU B 1 103 ? 0.39 -6.602 6.441 1 91.12 103 GLU B C 1
ATOM 4283 O O . GLU B 1 103 ? 0.093 -7.754 6.125 1 91.12 103 GLU B O 1
ATOM 4288 N N . VAL B 1 104 ? -0.283 -5.891 7.254 1 91.75 104 VAL B N 1
ATOM 4289 C CA . VAL B 1 104 ? -1.59 -6.328 7.734 1 91.75 104 VAL B CA 1
ATOM 4290 C C . VAL B 1 104 ? -2.621 -5.227 7.5 1 91.75 104 VAL B C 1
ATOM 4292 O O . VAL B 1 104 ? -2.404 -4.07 7.875 1 91.75 104 VAL B O 1
ATOM 4295 N N . VAL B 1 105 ? -3.701 -5.57 6.898 1 92.75 105 VAL B N 1
ATOM 4296 C CA . VAL B 1 105 ? -4.754 -4.605 6.602 1 92.75 105 VAL B CA 1
ATOM 4297 C C . VAL B 1 105 ? -6.035 -4.992 7.332 1 92.75 105 VAL B C 1
ATOM 4299 O O . VAL B 1 105 ? -6.398 -6.172 7.375 1 92.75 105 VAL B O 1
ATOM 4302 N N . VAL B 1 106 ? -6.613 -4.02 7.98 1 93 106 VAL B N 1
ATOM 4303 C CA . VAL B 1 106 ? -7.922 -4.219 8.594 1 93 106 VAL B CA 1
ATOM 4304 C C . VAL B 1 106 ? -9.023 -3.898 7.59 1 93 106 VAL B C 1
ATOM 4306 O O . VAL B 1 106 ? -9.07 -2.793 7.047 1 93 106 VAL B O 1
ATOM 4309 N N . ALA B 1 107 ? -9.812 -4.836 7.285 1 93.06 107 ALA B N 1
ATOM 4310 C CA . ALA B 1 107 ? -10.906 -4.684 6.328 1 93.06 107 ALA B CA 1
ATOM 4311 C C . ALA B 1 107 ? -12.117 -5.504 6.746 1 93.06 107 ALA B C 1
ATOM 4313 O O . ALA B 1 107 ? -11.992 -6.492 7.473 1 93.06 107 ALA B O 1
ATOM 4314 N N . PRO B 1 108 ? -13.273 -5.113 6.285 1 91.38 108 PRO B N 1
ATOM 4315 C CA . PRO B 1 108 ? -14.484 -5.84 6.66 1 91.38 108 PRO B CA 1
ATOM 4316 C C . PRO B 1 108 ? -14.547 -7.238 6.047 1 91.38 108 PRO B C 1
ATOM 4318 O O . PRO B 1 108 ? -15.266 -8.102 6.551 1 91.38 108 PRO B O 1
ATOM 4321 N N . SER B 1 109 ? -13.836 -7.484 4.902 1 90.88 109 SER B N 1
ATOM 4322 C CA . SER B 1 109 ? -13.828 -8.789 4.25 1 90.88 109 SER B CA 1
ATOM 4323 C C . SER B 1 109 ? -12.484 -9.07 3.586 1 90.88 109 SER B C 1
ATOM 4325 O O . SER B 1 109 ? -11.75 -8.141 3.248 1 90.88 109 SER B O 1
ATOM 4327 N N . MET B 1 110 ? -12.312 -10.328 3.355 1 91.94 110 MET B N 1
ATOM 4328 C CA . MET B 1 110 ? -11.086 -10.773 2.697 1 91.94 110 MET B CA 1
ATOM 4329 C C . MET B 1 110 ? -11 -10.227 1.276 1 91.94 110 MET B C 1
ATOM 4331 O O . MET B 1 110 ? -9.945 -9.742 0.853 1 91.94 110 MET B O 1
ATOM 4335 N N . ALA B 1 111 ? -12.086 -10.281 0.597 1 91.5 111 ALA B N 1
ATOM 4336 C CA . ALA B 1 111 ? -12.102 -9.836 -0.794 1 91.5 111 ALA B CA 1
ATOM 4337 C C . ALA B 1 111 ? -11.781 -8.344 -0.898 1 91.5 111 ALA B C 1
ATOM 4339 O O . ALA B 1 111 ? -11 -7.934 -1.757 1 91.5 111 ALA B O 1
ATOM 4340 N N . GLU B 1 112 ? -12.328 -7.559 -0.033 1 92.31 112 GLU B N 1
ATOM 4341 C CA . GLU B 1 112 ? -12.078 -6.121 -0.045 1 92.31 112 GLU B CA 1
ATOM 4342 C C . GLU B 1 112 ? -10.633 -5.809 0.345 1 92.31 112 GLU B C 1
ATOM 4344 O O . GLU B 1 112 ? -9.953 -5.035 -0.335 1 92.31 112 GLU B O 1
ATOM 4349 N N . GLY B 1 113 ? -10.227 -6.367 1.429 1 94.5 113 GLY B N 1
ATOM 4350 C CA . GLY B 1 113 ? -8.844 -6.16 1.852 1 94.5 113 GLY B CA 1
ATOM 4351 C C . GLY B 1 113 ? -7.832 -6.547 0.791 1 94.5 113 GLY B C 1
ATOM 4352 O O . GLY B 1 113 ? -6.895 -5.797 0.519 1 94.5 113 GLY B O 1
ATOM 4353 N N . ALA B 1 114 ? -8.07 -7.699 0.213 1 94.94 114 ALA B N 1
ATOM 4354 C CA . ALA B 1 114 ? -7.156 -8.203 -0.808 1 94.94 114 ALA B CA 1
ATOM 4355 C C . ALA B 1 114 ? -7.133 -7.281 -2.025 1 94.94 114 ALA B C 1
ATOM 4357 O O . ALA B 1 114 ? -6.086 -7.102 -2.654 1 94.94 114 ALA B O 1
ATOM 4358 N N . ASN B 1 115 ? -8.258 -6.777 -2.373 1 93.5 115 ASN B N 1
ATOM 4359 C CA . ASN B 1 115 ? -8.344 -5.844 -3.49 1 93.5 115 ASN B CA 1
ATOM 4360 C C . ASN B 1 115 ? -7.375 -4.676 -3.314 1 93.5 115 ASN B C 1
ATOM 4362 O O . ASN B 1 115 ? -6.637 -4.332 -4.238 1 93.5 115 ASN B O 1
ATOM 4366 N N . TYR B 1 116 ? -7.312 -4.137 -2.178 1 94.56 116 TYR B N 1
ATOM 4367 C CA . TYR B 1 116 ? -6.48 -2.963 -1.943 1 94.56 116 TYR B CA 1
ATOM 4368 C C . TYR B 1 116 ? -5.027 -3.361 -1.711 1 94.56 116 TYR B C 1
ATOM 4370 O O . TYR B 1 116 ? -4.109 -2.625 -2.08 1 94.56 116 TYR B O 1
ATOM 4378 N N . ILE B 1 117 ? -4.832 -4.527 -1.121 1 96 117 ILE B N 1
ATOM 4379 C CA . ILE B 1 117 ? -3.473 -5.051 -1.023 1 96 117 ILE B CA 1
ATOM 4380 C C . ILE B 1 117 ? -2.859 -5.16 -2.418 1 96 117 ILE B C 1
ATOM 4382 O O . ILE B 1 117 ? -1.727 -4.727 -2.641 1 96 117 ILE B O 1
ATOM 4386 N N . ILE B 1 118 ? -3.604 -5.656 -3.303 1 94.44 118 ILE B N 1
ATOM 4387 C CA . ILE B 1 118 ? -3.129 -5.887 -4.664 1 94.44 118 ILE B CA 1
ATOM 4388 C C . ILE B 1 118 ? -2.84 -4.551 -5.34 1 94.44 118 ILE B C 1
ATOM 4390 O O . ILE B 1 118 ? -1.859 -4.418 -6.078 1 94.44 118 ILE B O 1
ATOM 4394 N N . GLN B 1 119 ? -3.592 -3.547 -5.109 1 91.12 119 GLN B N 1
ATOM 4395 C CA . GLN B 1 119 ? -3.447 -2.254 -5.77 1 91.12 119 GLN B CA 1
ATOM 4396 C C . GLN B 1 119 ? -2.295 -1.454 -5.172 1 91.12 119 GLN B C 1
ATOM 4398 O O . GLN B 1 119 ? -1.608 -0.718 -5.883 1 91.12 119 GLN B O 1
ATOM 4403 N N . LEU B 1 120 ? -2.088 -1.636 -3.836 1 92.88 120 LEU B N 1
ATOM 4404 C CA . LEU B 1 120 ? -1.3 -0.619 -3.146 1 92.88 120 LEU B CA 1
ATOM 4405 C C . LEU B 1 120 ? 0.029 -1.193 -2.666 1 92.88 120 LEU B C 1
ATOM 4407 O O . LEU B 1 120 ? 0.938 -0.445 -2.301 1 92.88 120 LEU B O 1
ATOM 4411 N N . THR B 1 121 ? 0.148 -2.445 -2.678 1 91.44 121 THR B N 1
ATOM 4412 C CA . THR B 1 121 ? 1.362 -3.025 -2.113 1 91.44 121 THR B CA 1
ATOM 4413 C C . THR B 1 121 ? 2.564 -2.738 -3.008 1 91.44 121 THR B C 1
ATOM 4415 O O . THR B 1 121 ? 2.523 -2.99 -4.215 1 91.44 121 THR B O 1
ATOM 4418 N N . GLY B 1 122 ? 3.584 -2.174 -2.305 1 88 122 GLY B N 1
ATOM 4419 C CA . GLY B 1 122 ? 4.828 -1.898 -3.006 1 88 122 GLY B CA 1
ATOM 4420 C C . GLY B 1 122 ? 5.062 -0.42 -3.252 1 88 122 GLY B C 1
ATOM 4421 O O . GLY B 1 122 ? 4.137 0.387 -3.133 1 88 122 GLY B O 1
ATOM 4422 N N . ILE B 1 123 ? 6.246 -0.081 -3.516 1 83.38 123 ILE B N 1
ATOM 4423 C CA . ILE B 1 123 ? 6.617 1.296 -3.822 1 83.38 123 ILE B CA 1
ATOM 4424 C C . ILE B 1 123 ? 7.699 1.313 -4.898 1 83.38 123 ILE B C 1
ATOM 4426 O O . ILE B 1 123 ? 8.586 0.457 -4.91 1 83.38 123 ILE B O 1
ATOM 4430 N N . GLY B 1 124 ? 7.527 2.205 -5.785 1 79.44 124 GLY B N 1
ATOM 4431 C CA . GLY B 1 124 ? 8.547 2.352 -6.812 1 79.44 124 GLY B CA 1
ATOM 4432 C C . GLY B 1 124 ? 8.734 1.099 -7.645 1 79.44 124 GLY B C 1
ATOM 4433 O O . GLY B 1 124 ? 7.77 0.535 -8.164 1 79.44 124 GLY B O 1
ATOM 4434 N N . GLY B 1 125 ? 9.977 0.614 -7.609 1 76.06 125 GLY B N 1
ATOM 4435 C CA . GLY B 1 125 ? 10.281 -0.56 -8.414 1 76.06 125 GLY B CA 1
ATOM 4436 C C . GLY B 1 125 ? 10.133 -1.86 -7.645 1 76.06 125 GLY B C 1
ATOM 4437 O O . GLY B 1 125 ? 10.266 -2.943 -8.219 1 76.06 125 GLY B O 1
ATOM 4438 N N . LEU B 1 126 ? 9.805 -1.743 -6.426 1 82.62 126 LEU B N 1
ATOM 4439 C CA . LEU B 1 126 ? 9.609 -2.936 -5.609 1 82.62 126 LEU B CA 1
ATOM 4440 C C . LEU B 1 126 ? 8.125 -3.254 -5.465 1 82.62 126 LEU B C 1
ATOM 4442 O O . LEU B 1 126 ? 7.551 -3.088 -4.383 1 82.62 126 LEU B O 1
ATOM 4446 N N . VAL B 1 127 ? 7.535 -3.6 -6.512 1 85.69 127 VAL B N 1
ATOM 4447 C CA . VAL B 1 127 ? 6.117 -3.947 -6.566 1 85.69 127 VAL B CA 1
ATOM 4448 C C . VAL B 1 127 ? 5.961 -5.414 -6.957 1 85.69 127 VAL B C 1
ATOM 4450 O O . VAL B 1 127 ? 6.555 -5.871 -7.941 1 85.69 127 VAL B O 1
ATOM 4453 N N . PRO B 1 128 ? 5.199 -6.094 -6.191 1 89.31 128 PRO B N 1
ATOM 4454 C CA . PRO B 1 128 ? 5.008 -7.5 -6.566 1 89.31 128 PRO B CA 1
ATOM 4455 C C . PRO B 1 128 ? 4.258 -7.66 -7.887 1 89.31 128 PRO B C 1
ATOM 4457 O O . PRO B 1 128 ? 3.391 -6.848 -8.211 1 89.31 128 PRO B O 1
ATOM 4460 N N . ASN B 1 129 ? 4.629 -8.734 -8.586 1 85.81 129 ASN B N 1
ATOM 4461 C CA . ASN B 1 129 ? 3.98 -9 -9.867 1 85.81 129 ASN B CA 1
ATOM 4462 C C . ASN B 1 129 ? 3.258 -10.344 -9.867 1 85.81 129 ASN B C 1
ATOM 4464 O O . ASN B 1 129 ? 2.646 -10.727 -10.859 1 85.81 129 ASN B O 1
ATOM 4468 N N . THR B 1 130 ? 3.283 -11.016 -8.758 1 91.38 130 THR B N 1
ATOM 4469 C CA . THR B 1 130 ? 2.678 -12.336 -8.625 1 91.38 130 THR B CA 1
ATOM 4470 C C . THR B 1 130 ? 1.998 -12.484 -7.27 1 91.38 130 THR B C 1
ATOM 4472 O O . THR B 1 130 ? 2.604 -12.219 -6.23 1 91.38 130 THR B O 1
ATOM 4475 N N . VAL B 1 131 ? 0.776 -12.898 -7.328 1 95.25 131 VAL B N 1
ATOM 4476 C CA . VAL B 1 131 ? 0.027 -13.133 -6.098 1 95.25 131 VAL B CA 1
ATOM 4477 C C . VAL B 1 131 ? -0.005 -14.633 -5.793 1 95.25 131 VAL B C 1
ATOM 4479 O O . VAL B 1 131 ? -0.315 -15.445 -6.668 1 95.25 131 VAL B O 1
ATOM 4482 N N . LEU B 1 132 ? 0.38 -14.992 -4.605 1 95.19 132 LEU B N 1
ATOM 4483 C CA . LEU B 1 132 ? 0.34 -16.375 -4.148 1 95.19 132 LEU B CA 1
ATOM 4484 C C . LEU B 1 132 ? -0.73 -16.562 -3.078 1 95.19 132 LEU B C 1
ATOM 4486 O O . LEU B 1 132 ? -0.748 -15.844 -2.078 1 95.19 132 LEU B O 1
ATOM 4490 N N . MET B 1 133 ? -1.605 -17.5 -3.309 1 93.69 133 MET B N 1
ATOM 4491 C CA . MET B 1 133 ? -2.684 -17.812 -2.371 1 93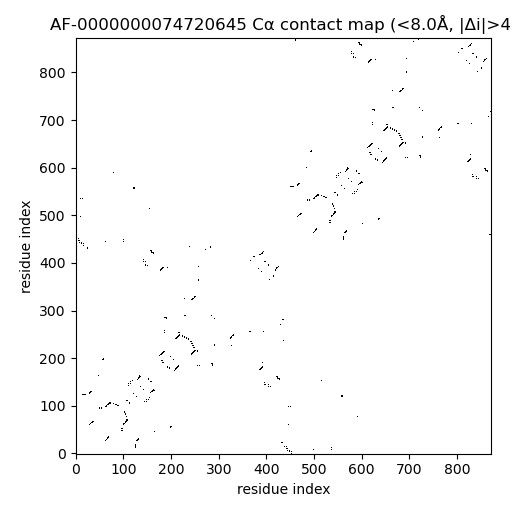.69 133 MET B CA 1
ATOM 4492 C C . MET B 1 133 ? -2.877 -19.312 -2.225 1 93.69 133 MET B C 1
ATOM 4494 O O . MET B 1 133 ? -2.527 -20.078 -3.123 1 93.69 133 MET B O 1
ATOM 4498 N N . ASP B 1 134 ? -3.482 -19.625 -1.104 1 92.31 134 ASP B N 1
ATOM 4499 C CA . ASP B 1 134 ? -3.934 -21 -0.91 1 92.31 134 ASP B CA 1
ATOM 4500 C C . ASP B 1 134 ? -5.258 -21.25 -1.629 1 92.31 134 ASP B C 1
ATOM 4502 O O . ASP B 1 134 ? -6.141 -20.391 -1.632 1 92.31 134 ASP B O 1
ATOM 4506 N N . TRP B 1 135 ? -5.336 -22.406 -2.234 1 94.12 135 TRP B N 1
ATOM 4507 C CA . TRP B 1 135 ? -6.613 -22.797 -2.82 1 94.12 135 TRP B CA 1
ATOM 4508 C C . TRP B 1 135 ? -7.676 -22.969 -1.741 1 94.12 135 TRP B C 1
ATOM 4510 O O . TRP B 1 135 ? -7.465 -23.703 -0.771 1 94.12 135 TRP B O 1
ATOM 4520 N N . PRO B 1 136 ? -8.766 -22.281 -1.933 1 91.94 136 PRO B N 1
ATOM 4521 C CA . PRO B 1 136 ? -9.789 -22.328 -0.883 1 91.94 136 PRO B CA 1
ATOM 4522 C C . PRO B 1 136 ? -10.508 -23.672 -0.832 1 91.94 136 PRO B C 1
ATOM 4524 O O . PRO B 1 136 ? -10.758 -24.297 -1.874 1 91.94 136 PRO B O 1
ATOM 4527 N N . GLU B 1 137 ? -10.859 -24.062 0.375 1 84.56 137 GLU B N 1
ATOM 4528 C CA . GLU B 1 137 ? -11.547 -25.344 0.557 1 84.56 137 GLU B CA 1
ATOM 4529 C C . GLU B 1 137 ? -13.016 -25.141 0.914 1 84.56 137 GLU B C 1
ATOM 4531 O O . GLU B 1 137 ? -13.82 -26.078 0.794 1 84.56 137 GLU B O 1
ATOM 4536 N N . ASP B 1 138 ? -13.352 -23.969 1.356 1 85.75 138 ASP B N 1
ATOM 4537 C CA . ASP B 1 138 ? -14.734 -23.703 1.761 1 85.75 138 ASP B CA 1
ATOM 4538 C C . ASP B 1 138 ? -15.406 -22.734 0.792 1 85.75 138 ASP B C 1
ATOM 4540 O O . ASP B 1 138 ? -14.742 -22.094 -0.028 1 85.75 138 ASP B O 1
ATOM 4544 N N . GLU B 1 139 ? -16.688 -22.656 0.893 1 83.06 139 GLU B N 1
ATOM 4545 C CA . GLU B 1 139 ? -17.484 -21.859 -0.036 1 83.06 139 GLU B CA 1
ATOM 4546 C C . GLU B 1 139 ? -17.156 -20.375 0.085 1 83.06 139 GLU B C 1
ATOM 4548 O O . GLU B 1 139 ? -17.016 -19.688 -0.924 1 83.06 139 GLU B O 1
ATOM 4553 N N . HIS B 1 140 ? -17.047 -19.938 1.312 1 83.56 140 HIS B N 1
ATOM 4554 C CA . HIS B 1 140 ? -16.766 -18.531 1.53 1 83.56 140 HIS B CA 1
ATOM 4555 C C . HIS B 1 140 ? -15.398 -18.156 0.972 1 83.56 140 HIS B C 1
ATOM 4557 O O . HIS B 1 140 ? -15.258 -17.125 0.294 1 83.56 140 HIS B O 1
ATOM 4563 N N . GLY B 1 141 ? -14.539 -18.969 1.214 1 89.06 141 GLY B N 1
ATOM 4564 C CA . GLY B 1 141 ? -13.203 -18.75 0.675 1 89.06 141 GLY B CA 1
ATOM 4565 C C . GLY B 1 141 ? -13.156 -18.781 -0.841 1 89.06 141 GLY B C 1
ATOM 4566 O O . GLY B 1 141 ? -12.398 -18.047 -1.465 1 89.06 141 GLY B O 1
ATOM 4567 N N . SER B 1 142 ? -14.016 -19.625 -1.38 1 92.69 142 SER B N 1
ATOM 4568 C CA . SER B 1 142 ? -14.062 -19.766 -2.83 1 92.69 142 SER B CA 1
ATOM 4569 C C . SER B 1 142 ? -14.547 -18.5 -3.502 1 92.69 142 SER B C 1
ATOM 4571 O O . SER B 1 142 ? -14 -18.078 -4.52 1 92.69 142 SER B O 1
ATOM 4573 N N . GLN B 1 143 ? -15.555 -17.938 -2.939 1 92.62 143 GLN B N 1
ATOM 4574 C CA . GLN B 1 143 ? -16.078 -16.688 -3.484 1 92.62 143 GLN B CA 1
ATOM 4575 C C . GLN B 1 143 ? -15.039 -15.57 -3.406 1 92.62 143 GLN B C 1
ATOM 4577 O O . GLN B 1 143 ? -14.844 -14.828 -4.371 1 92.62 143 GLN B O 1
ATOM 4582 N N . ASP B 1 144 ? -14.43 -15.5 -2.287 1 92.75 144 ASP B N 1
ATOM 4583 C CA . ASP B 1 144 ? -13.383 -14.508 -2.117 1 92.75 144 ASP B CA 1
ATOM 4584 C C . ASP B 1 144 ? -12.25 -14.727 -3.117 1 92.75 144 ASP B C 1
ATOM 4586 O O . ASP B 1 144 ? -11.742 -13.773 -3.715 1 92.75 144 ASP B O 1
ATOM 4590 N N . PHE B 1 145 ? -11.969 -15.953 -3.242 1 94.12 145 PHE B N 1
ATOM 4591 C CA . PHE B 1 145 ? -10.867 -16.297 -4.133 1 94.12 145 PHE B CA 1
ATOM 4592 C C . PHE B 1 145 ? -11.148 -15.82 -5.555 1 94.12 145 PHE B C 1
ATOM 4594 O O . PHE B 1 145 ? -10.289 -15.203 -6.191 1 94.12 145 PHE B O 1
ATOM 4601 N N . VAL B 1 146 ? -12.25 -16.062 -6.035 1 94.44 146 VAL B N 1
ATOM 4602 C CA . VAL B 1 146 ? -12.609 -15.703 -7.402 1 94.44 146 VAL B CA 1
ATOM 4603 C C . VAL B 1 146 ? -12.57 -14.18 -7.559 1 94.44 146 VAL B C 1
ATOM 4605 O O . VAL B 1 146 ? -12.117 -13.664 -8.578 1 94.44 146 VAL B O 1
ATOM 4608 N N . LYS B 1 147 ? -13.031 -13.492 -6.566 1 93.12 147 LYS B N 1
ATOM 4609 C CA . LYS B 1 147 ? -12.969 -12.039 -6.59 1 93.12 147 LYS B CA 1
ATOM 4610 C C . LYS B 1 147 ? -11.516 -11.555 -6.613 1 93.12 147 LYS B C 1
ATOM 4612 O O . LYS B 1 147 ? -11.172 -10.648 -7.375 1 93.12 147 LYS B O 1
ATOM 4617 N N . ILE B 1 148 ? -10.719 -12.141 -5.82 1 94.12 148 ILE B N 1
ATOM 4618 C CA . ILE B 1 148 ? -9.312 -11.773 -5.742 1 94.12 148 ILE B CA 1
ATOM 4619 C C . ILE B 1 148 ? -8.633 -12.047 -7.082 1 94.12 148 ILE B C 1
ATOM 4621 O O . ILE B 1 148 ? -7.828 -11.242 -7.559 1 94.12 148 ILE B O 1
ATOM 4625 N N . LEU B 1 149 ? -8.953 -13.172 -7.625 1 93.62 149 LEU B N 1
ATOM 4626 C CA . LEU B 1 149 ? -8.438 -13.523 -8.945 1 93.62 149 LEU B CA 1
ATOM 4627 C C . LEU B 1 149 ? -8.781 -12.445 -9.969 1 93.62 149 LEU B C 1
ATOM 4629 O O . LEU B 1 149 ? -7.922 -12.031 -10.75 1 93.62 149 LEU B O 1
ATOM 4633 N N . SER B 1 150 ? -9.953 -12.008 -9.922 1 90.94 150 SER B N 1
ATOM 4634 C CA . SER B 1 150 ? -10.406 -10.953 -10.836 1 90.94 150 SER B CA 1
ATOM 4635 C C . SER B 1 150 ? -9.633 -9.664 -10.609 1 90.94 150 SER B C 1
ATOM 4637 O O . SER B 1 150 ? -9.211 -9.008 -11.57 1 90.94 150 SER B O 1
ATOM 4639 N N . HIS B 1 151 ? -9.438 -9.32 -9.359 1 90.06 151 HIS B N 1
ATOM 4640 C CA . HIS B 1 151 ? -8.695 -8.109 -9.023 1 90.06 151 HIS B CA 1
ATOM 4641 C C . HIS B 1 151 ? -7.246 -8.211 -9.5 1 90.06 151 HIS B C 1
ATOM 4643 O O . HIS B 1 151 ? -6.707 -7.246 -10.047 1 90.06 151 HIS B O 1
ATOM 4649 N N . ALA B 1 152 ? -6.656 -9.328 -9.266 1 91.56 152 ALA B N 1
ATOM 4650 C CA . ALA B 1 152 ? -5.27 -9.531 -9.68 1 91.56 152 ALA B CA 1
ATOM 4651 C C . ALA B 1 152 ? -5.125 -9.406 -11.195 1 91.56 152 ALA B C 1
ATOM 4653 O O . ALA B 1 152 ? -4.168 -8.797 -11.68 1 91.56 152 ALA B O 1
ATOM 4654 N N . ASN B 1 153 ? -6.059 -9.969 -11.867 1 86.19 153 ASN B N 1
ATOM 4655 C CA . ASN B 1 153 ? -6.047 -9.891 -13.328 1 86.19 153 ASN B CA 1
ATOM 4656 C C . ASN B 1 153 ? -6.148 -8.453 -13.812 1 86.19 153 ASN B C 1
ATOM 4658 O O . ASN B 1 153 ? -5.426 -8.047 -14.727 1 86.19 153 ASN B O 1
ATOM 4662 N N . THR B 1 154 ? -7.016 -7.723 -13.188 1 83.75 154 THR B N 1
ATOM 4663 C CA . THR B 1 154 ? -7.215 -6.328 -13.555 1 83.75 154 THR B CA 1
ATOM 4664 C C . THR B 1 154 ? -5.961 -5.508 -13.273 1 83.75 154 THR B C 1
ATOM 4666 O O . THR B 1 154 ? -5.66 -4.555 -13.992 1 83.75 154 THR B O 1
ATOM 4669 N N . ALA B 1 155 ? -5.27 -5.918 -12.281 1 85.5 155 ALA B N 1
ATOM 4670 C CA . ALA B 1 155 ? -4.047 -5.215 -11.891 1 85.5 155 ALA B CA 1
ATOM 4671 C C . ALA B 1 155 ? -2.84 -5.758 -12.648 1 85.5 155 ALA B C 1
ATOM 4673 O O . ALA B 1 155 ? -1.698 -5.398 -12.352 1 85.5 155 ALA B O 1
ATOM 4674 N N . ASP B 1 156 ? -3.016 -6.723 -13.508 1 82.19 156 ASP B N 1
ATOM 4675 C CA . ASP B 1 156 ? -1.988 -7.316 -14.352 1 82.19 156 ASP B CA 1
ATOM 4676 C C . ASP B 1 156 ? -0.952 -8.062 -13.516 1 82.19 156 ASP B C 1
ATOM 4678 O O . ASP B 1 156 ? 0.253 -7.906 -13.727 1 82.19 156 ASP B O 1
ATOM 4682 N N . LYS B 1 157 ? -1.419 -8.734 -12.602 1 89.06 157 LYS B N 1
ATOM 4683 C CA . LYS B 1 157 ? -0.561 -9.586 -11.781 1 89.06 157 LYS B CA 1
ATOM 4684 C C . LYS B 1 157 ? -0.869 -11.062 -12.008 1 89.06 157 LYS B C 1
ATOM 4686 O O . LYS B 1 157 ? -2.027 -11.438 -12.188 1 89.06 157 LYS B O 1
ATOM 4691 N N . ALA B 1 158 ? 0.167 -11.844 -12.008 1 90.62 158 ALA B N 1
ATOM 4692 C CA . ALA B 1 158 ? -0.026 -13.289 -12.078 1 90.62 158 ALA B CA 1
ATOM 4693 C C . ALA B 1 158 ? -0.544 -13.836 -10.75 1 90.62 158 ALA B C 1
ATOM 4695 O O . ALA B 1 158 ? -0.347 -13.227 -9.695 1 90.62 158 ALA B O 1
ATOM 4696 N N . VAL B 1 159 ? -1.262 -14.945 -10.859 1 94.75 159 VAL B N 1
ATOM 4697 C CA . VAL B 1 159 ? -1.784 -15.57 -9.648 1 94.75 159 VAL B CA 1
ATOM 4698 C C . VAL B 1 159 ? -1.317 -17.016 -9.57 1 94.75 159 VAL B C 1
ATOM 4700 O O . VAL B 1 159 ? -1.427 -17.766 -10.547 1 94.75 159 VAL B O 1
ATOM 4703 N N . LEU B 1 160 ? -0.738 -17.375 -8.461 1 95.56 160 LEU B N 1
ATOM 4704 C CA . LEU B 1 160 ? -0.425 -18.75 -8.102 1 95.56 160 LEU B CA 1
ATOM 4705 C C . LEU B 1 160 ? -1.338 -19.25 -6.984 1 95.56 160 LEU B C 1
ATOM 4707 O O . LEU B 1 160 ? -1.302 -18.719 -5.871 1 95.56 160 LEU B O 1
ATOM 4711 N N . ALA B 1 161 ? -2.164 -20.172 -7.312 1 96.31 161 ALA B N 1
ATOM 4712 C CA . ALA B 1 161 ? -3.029 -20.781 -6.309 1 96.31 161 ALA B CA 1
ATOM 4713 C C . ALA B 1 161 ? -2.592 -22.219 -6.016 1 96.31 161 ALA B C 1
ATOM 4715 O O . ALA B 1 161 ? -2.59 -23.078 -6.906 1 96.31 161 ALA B O 1
ATOM 4716 N N . VAL B 1 162 ? -2.297 -22.484 -4.754 1 95.81 162 VAL B N 1
ATOM 4717 C CA . VAL B 1 162 ? -1.719 -23.781 -4.395 1 95.81 162 VAL B CA 1
ATOM 4718 C C . VAL B 1 162 ? -2.768 -24.625 -3.691 1 95.81 162 VAL B C 1
ATOM 4720 O O . VAL B 1 162 ? -3.299 -24.234 -2.648 1 95.81 162 VAL B O 1
ATOM 4723 N N . LYS B 1 163 ? -3.041 -25.734 -4.293 1 95.12 163 LYS B N 1
ATOM 4724 C CA . LYS B 1 163 ? -3.949 -26.719 -3.715 1 95.12 163 LYS B CA 1
ATOM 4725 C C . LYS B 1 163 ? -3.178 -27.828 -3.002 1 95.12 163 LYS B C 1
ATOM 4727 O O . LYS B 1 163 ? -2.244 -28.406 -3.566 1 95.12 163 LYS B O 1
ATOM 4732 N N . GLY B 1 164 ? -3.529 -28.109 -1.74 1 91.5 164 GLY B N 1
ATOM 4733 C CA . GLY B 1 164 ? -2.885 -29.156 -0.969 1 91.5 164 GLY B CA 1
ATOM 4734 C C . GLY B 1 164 ? -1.618 -28.703 -0.273 1 91.5 164 GLY B C 1
ATOM 4735 O O . GLY B 1 164 ? -0.717 -29.5 -0.016 1 91.5 164 GLY B O 1
ATOM 4736 N N . LEU B 1 165 ? -1.557 -27.469 -0.017 1 87.62 165 LEU B N 1
ATOM 4737 C CA . LEU B 1 165 ? -0.356 -26.859 0.549 1 87.62 165 LEU B CA 1
ATOM 4738 C C . LEU B 1 165 ? -0.08 -27.406 1.946 1 87.62 165 LEU B C 1
ATOM 4740 O O . LEU B 1 165 ? 1.075 -27.656 2.307 1 87.62 165 LEU B O 1
ATOM 4744 N N . ARG B 1 166 ? -1.062 -27.594 2.678 1 81.75 166 ARG B N 1
ATOM 4745 C CA . ARG B 1 166 ? -0.922 -28.062 4.055 1 81.75 166 ARG B CA 1
ATOM 4746 C C . ARG B 1 166 ? -0.246 -29.422 4.113 1 81.75 166 ARG B C 1
ATOM 4748 O O . ARG B 1 166 ? 0.48 -29.719 5.062 1 81.75 166 ARG B O 1
ATOM 4755 N N . GLN B 1 167 ? -0.425 -30.219 3.088 1 84.12 167 GLN B N 1
ATOM 4756 C CA . GLN B 1 167 ? 0.088 -31.594 3.074 1 84.12 167 GLN B CA 1
ATOM 4757 C C . GLN B 1 167 ? 1.373 -31.688 2.256 1 84.12 167 GLN B C 1
ATOM 4759 O O . GLN B 1 167 ? 1.991 -32.75 2.184 1 84.12 167 GLN B O 1
ATOM 4764 N N . MET B 1 168 ? 1.685 -30.609 1.681 1 87.38 168 MET B N 1
ATOM 4765 C CA . MET B 1 168 ? 2.871 -30.625 0.83 1 87.38 168 MET B CA 1
ATOM 4766 C C . MET B 1 168 ? 4.137 -30.766 1.666 1 87.38 168 MET B C 1
ATOM 4768 O O . MET B 1 168 ? 4.32 -30.047 2.652 1 87.38 168 MET B O 1
ATOM 4772 N N . PRO B 1 169 ? 4.949 -31.719 1.346 1 83.25 169 PRO B N 1
ATOM 4773 C CA . PRO B 1 169 ? 6.195 -31.891 2.102 1 83.25 169 PRO B CA 1
ATOM 4774 C C . PRO B 1 169 ? 7.215 -30.797 1.815 1 83.25 169 PRO B C 1
ATOM 4776 O O . PRO B 1 169 ? 8 -30.906 0.869 1 83.25 169 PRO B O 1
ATOM 4779 N N . LEU B 1 170 ? 7.227 -29.75 2.613 1 83.12 170 LEU B N 1
ATOM 4780 C CA . LEU B 1 170 ? 8.109 -28.625 2.363 1 83.12 170 LEU B CA 1
ATOM 4781 C C . LEU B 1 170 ? 9.281 -28.625 3.338 1 83.12 170 LEU B C 1
ATOM 4783 O O . LEU B 1 170 ? 10.18 -27.781 3.232 1 83.12 170 LEU B O 1
ATOM 4787 N N . THR B 1 171 ? 9.25 -29.438 4.312 1 77.88 171 THR B N 1
ATOM 4788 C CA . THR B 1 171 ? 10.344 -29.5 5.273 1 77.88 171 THR B CA 1
ATOM 4789 C C . THR B 1 171 ? 11.141 -30.797 5.113 1 77.88 171 THR B C 1
ATOM 4791 O O . THR B 1 171 ? 10.562 -31.875 5.059 1 77.88 171 THR B O 1
ATOM 4794 N N . ASP B 1 172 ? 12.438 -30.719 5.129 1 66.5 172 ASP B N 1
ATOM 4795 C CA . ASP B 1 172 ? 13.484 -31.734 5.262 1 66.5 172 ASP B CA 1
ATOM 4796 C C . ASP B 1 172 ? 13.148 -32.969 4.445 1 66.5 172 ASP B C 1
ATOM 4798 O O . ASP B 1 172 ? 13.07 -34.094 4.984 1 66.5 172 ASP B O 1
ATOM 4802 N N . ILE B 1 173 ? 12.758 -32.812 3.211 1 64.31 173 ILE B N 1
ATOM 4803 C CA . ILE B 1 173 ? 12.438 -34 2.412 1 64.31 173 ILE B CA 1
ATOM 4804 C C . ILE B 1 173 ? 13.719 -34.781 2.113 1 64.31 173 ILE B C 1
ATOM 4806 O O . ILE B 1 173 ? 14.688 -34.219 1.587 1 64.31 173 ILE B O 1
ATOM 4810 N N . LYS B 1 174 ? 13.797 -36.031 2.93 1 60.47 174 LYS B N 1
ATOM 4811 C CA . LYS B 1 174 ? 14.859 -36.969 2.668 1 60.47 174 LYS B CA 1
ATOM 4812 C C . LYS B 1 174 ? 14.492 -37.906 1.514 1 60.47 174 LYS B C 1
ATOM 4814 O O . LYS B 1 174 ? 13.406 -38.5 1.499 1 60.47 174 LYS B O 1
ATOM 4819 N N . GLY B 1 175 ? 15.094 -37.812 0.32 1 59.44 175 GLY B N 1
ATOM 4820 C CA . GLY B 1 175 ? 15 -38.75 -0.782 1 59.44 175 GLY B CA 1
ATOM 4821 C C . GLY B 1 175 ? 14.492 -38.125 -2.066 1 59.44 175 GLY B C 1
ATOM 4822 O O . GLY B 1 175 ? 14.156 -36.938 -2.09 1 59.44 175 GLY B O 1
ATOM 4823 N N . PRO B 1 176 ? 14.516 -38.906 -3.041 1 63.47 176 PRO B N 1
ATOM 4824 C CA . PRO B 1 176 ? 14.133 -38.406 -4.363 1 63.47 176 PRO B CA 1
ATOM 4825 C C . PRO B 1 176 ? 12.648 -38.094 -4.461 1 63.47 176 PRO B C 1
ATOM 4827 O O . PRO B 1 176 ? 11.812 -38.812 -3.916 1 63.47 176 PRO B O 1
ATOM 4830 N N . ARG B 1 177 ? 12.398 -36.844 -4.734 1 65.81 177 ARG B N 1
ATOM 4831 C CA . ARG B 1 177 ? 11.016 -36.5 -5.074 1 65.81 177 ARG B CA 1
ATOM 4832 C C . ARG B 1 177 ? 10.641 -37.062 -6.449 1 65.81 177 ARG B C 1
ATOM 4834 O O . ARG B 1 177 ? 11.516 -37.281 -7.293 1 65.81 177 ARG B O 1
ATOM 4841 N N . SER B 1 178 ? 9.391 -37.438 -6.52 1 78.94 178 SER B N 1
ATOM 4842 C CA . SER B 1 178 ? 8.875 -37.938 -7.785 1 78.94 178 SER B CA 1
ATOM 4843 C C . SER B 1 178 ? 9.031 -36.906 -8.898 1 78.94 178 SER B C 1
ATOM 4845 O O . SER B 1 178 ? 10.156 -36.594 -9.289 1 78.94 178 SER B O 1
ATOM 4847 N N . THR B 1 179 ? 8.016 -36.438 -9.477 1 92.06 179 THR B N 1
ATOM 4848 C CA . THR B 1 179 ? 8.062 -35.594 -10.656 1 92.06 179 THR B CA 1
ATOM 4849 C C . THR B 1 179 ? 7.285 -34.281 -10.422 1 92.06 179 THR B C 1
ATOM 4851 O O . THR B 1 179 ? 6.402 -34.25 -9.57 1 92.06 179 THR B O 1
ATOM 4854 N N . ILE B 1 180 ? 7.773 -33.281 -10.969 1 94.19 180 ILE B N 1
ATOM 4855 C CA . ILE B 1 180 ? 6.98 -32.062 -11.18 1 94.19 180 ILE B CA 1
ATOM 4856 C C . ILE B 1 180 ? 6.402 -32.062 -12.594 1 94.19 180 ILE B C 1
ATOM 4858 O O . ILE B 1 180 ? 7.141 -31.953 -13.578 1 94.19 180 ILE B O 1
ATOM 4862 N N . ASP B 1 181 ? 5.141 -32.25 -12.664 1 96.38 181 ASP B N 1
ATOM 4863 C CA . ASP B 1 181 ? 4.492 -32.344 -13.969 1 96.38 181 ASP B CA 1
ATOM 4864 C C . ASP B 1 181 ? 3.857 -31.016 -14.367 1 96.38 181 ASP B C 1
ATOM 4866 O O . ASP B 1 181 ? 3.01 -30.484 -13.648 1 96.38 181 ASP B O 1
ATOM 4870 N N . VAL B 1 182 ? 4.246 -30.5 -15.531 1 94.69 182 VAL B N 1
ATOM 4871 C CA . VAL B 1 182 ? 3.73 -29.25 -16.062 1 94.69 182 VAL B CA 1
ATOM 4872 C C . VAL B 1 182 ? 2.662 -29.516 -17.109 1 94.69 182 VAL B C 1
ATOM 4874 O O . VAL B 1 182 ? 2.93 -30.188 -18.109 1 94.69 182 VAL B O 1
ATOM 4877 N N . TRP B 1 183 ? 1.519 -29.078 -16.844 1 93.62 183 TRP B N 1
ATOM 4878 C CA . TRP B 1 183 ? 0.445 -29.203 -17.828 1 93.62 183 TRP B CA 1
ATOM 4879 C C . TRP B 1 183 ? 0.177 -27.859 -18.516 1 93.62 183 TRP B C 1
ATOM 4881 O O . TRP B 1 183 ? -0.504 -27 -17.953 1 93.62 183 TRP B O 1
ATOM 4891 N N . TRP B 1 184 ? 0.696 -27.781 -19.656 1 88.69 184 TRP B N 1
ATOM 4892 C CA . TRP B 1 184 ? 0.576 -26.578 -20.469 1 88.69 184 TRP B CA 1
ATOM 4893 C C . TRP B 1 184 ? -0.66 -26.656 -21.359 1 88.69 184 TRP B C 1
ATOM 4895 O O . TRP B 1 184 ? -0.647 -27.312 -22.406 1 88.69 184 TRP B O 1
ATOM 4905 N N . MET B 1 185 ? -1.694 -26.078 -20.969 1 80.38 185 MET B N 1
ATOM 4906 C CA . MET B 1 185 ? -2.971 -26.172 -21.672 1 80.38 185 MET B CA 1
ATOM 4907 C C . MET B 1 185 ? -3 -25.266 -22.875 1 80.38 185 MET B C 1
ATOM 4909 O O . MET B 1 185 ? -3.277 -25.703 -24 1 80.38 185 MET B O 1
ATOM 4913 N N . ILE B 1 186 ? -2.803 -23.953 -22.781 1 64.88 186 ILE B N 1
ATOM 4914 C CA . ILE B 1 186 ? -2.871 -23.125 -23.984 1 64.88 186 ILE B CA 1
ATOM 4915 C C . ILE B 1 186 ? -1.896 -21.953 -23.859 1 64.88 186 ILE B C 1
ATOM 4917 O O . ILE B 1 186 ? -1.061 -21.734 -24.75 1 64.88 186 ILE B O 1
ATOM 4921 N N . HIS B 1 187 ? -2.088 -21.312 -22.922 1 68.06 187 HIS B N 1
ATOM 4922 C CA . HIS B 1 187 ? -1.32 -20.078 -22.875 1 68.06 187 HIS B CA 1
ATOM 4923 C C . HIS B 1 187 ? -0.326 -20.078 -21.719 1 68.06 187 HIS B C 1
ATOM 4925 O O . HIS B 1 187 ? -0.481 -20.859 -20.766 1 68.06 187 HIS B O 1
ATOM 4931 N N . ASP B 1 188 ? 0.834 -19.422 -21.922 1 71.31 188 ASP B N 1
ATOM 4932 C CA . ASP B 1 188 ? 1.797 -19.031 -20.891 1 71.31 188 ASP B CA 1
ATOM 4933 C C . ASP B 1 188 ? 2.52 -20.266 -20.328 1 71.31 188 ASP B C 1
ATOM 4935 O O . ASP B 1 188 ? 2.707 -20.391 -19.125 1 71.31 188 ASP B O 1
ATOM 4939 N N . GLY B 1 189 ? 2.803 -21.234 -21.203 1 77.62 189 GLY B N 1
ATOM 4940 C CA . GLY B 1 189 ? 3.543 -22.422 -20.781 1 77.62 189 GLY B CA 1
ATOM 4941 C C . GLY B 1 189 ? 4.926 -22.094 -20.25 1 77.62 189 GLY B C 1
ATOM 4942 O O . GLY B 1 189 ? 5.434 -22.797 -19.375 1 77.62 189 GLY B O 1
ATOM 4943 N N . GLY B 1 190 ? 5.52 -21.047 -20.797 1 76.62 190 GLY B N 1
ATOM 4944 C CA . GLY B 1 190 ? 6.84 -20.625 -20.344 1 76.62 190 GLY B CA 1
ATOM 4945 C C . GLY B 1 190 ? 6.879 -20.281 -18.875 1 76.62 190 GLY B C 1
ATOM 4946 O O . GLY B 1 190 ? 7.848 -20.609 -18.188 1 76.62 190 GLY B O 1
ATOM 4947 N N . PHE B 1 191 ? 5.84 -19.719 -18.453 1 82.88 191 PHE B N 1
ATOM 4948 C CA . PHE B 1 191 ? 5.758 -19.344 -17.047 1 82.88 191 PHE B CA 1
ATOM 4949 C C . PHE B 1 191 ? 5.676 -20.578 -16.156 1 82.88 191 PHE B C 1
ATOM 4951 O O . PHE B 1 191 ? 6.324 -20.641 -15.117 1 82.88 191 PHE B O 1
ATOM 4958 N N . LEU B 1 192 ? 4.949 -21.531 -16.609 1 89.19 192 LEU B N 1
ATOM 4959 C CA . LEU B 1 192 ? 4.812 -22.766 -15.844 1 89.19 192 LEU B CA 1
ATOM 4960 C C . LEU B 1 192 ? 6.156 -23.484 -15.727 1 89.19 192 LEU B C 1
ATOM 4962 O O . LEU B 1 192 ? 6.523 -23.953 -14.648 1 89.19 192 LEU B O 1
ATOM 4966 N N . ILE B 1 193 ? 6.816 -23.516 -16.766 1 84.81 193 ILE B N 1
ATOM 4967 C CA . ILE B 1 193 ? 8.102 -24.203 -16.812 1 84.81 193 ILE B CA 1
ATOM 4968 C C . ILE B 1 193 ? 9.117 -23.453 -15.953 1 84.81 193 ILE B C 1
ATOM 4970 O O . ILE B 1 193 ? 9.883 -24.062 -15.211 1 84.81 193 ILE B O 1
ATOM 4974 N N .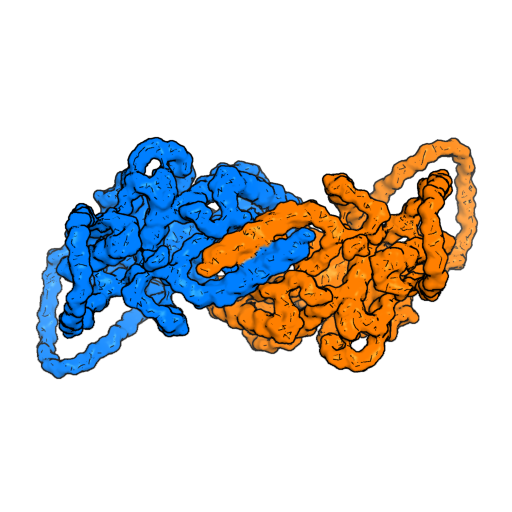 LEU B 1 194 ? 9.055 -22.172 -16.078 1 81.62 194 LEU B N 1
ATOM 4975 C CA . LEU B 1 194 ? 9.961 -21.359 -15.281 1 81.62 194 LEU B CA 1
ATOM 4976 C C . LEU B 1 194 ? 9.742 -21.609 -13.797 1 81.62 194 LEU B C 1
ATOM 4978 O O . LEU B 1 194 ? 10.711 -21.812 -13.047 1 81.62 194 LEU B O 1
ATOM 4982 N N . LEU B 1 195 ? 8.531 -21.578 -13.406 1 87.38 195 LEU B N 1
ATOM 4983 C CA . LEU B 1 195 ? 8.211 -21.797 -12 1 87.38 195 LEU B CA 1
ATOM 4984 C C . LEU B 1 195 ? 8.711 -23.156 -11.539 1 87.38 195 LEU B C 1
ATOM 4986 O O . LEU B 1 195 ? 9.273 -23.281 -10.445 1 87.38 195 LEU B O 1
ATOM 4990 N N . SER B 1 196 ? 8.484 -24.156 -12.328 1 89.19 196 SER B N 1
ATOM 4991 C CA . SER B 1 196 ? 8.922 -25.516 -12.008 1 89.19 196 SER B CA 1
ATOM 4992 C C . SER B 1 196 ? 10.445 -25.594 -11.914 1 89.19 196 SER B C 1
ATOM 4994 O O . SER B 1 196 ? 10.984 -26.25 -11.023 1 89.19 196 SER B O 1
ATOM 4996 N N . TRP B 1 197 ? 11.023 -24.875 -12.742 1 83.25 197 TRP B N 1
ATOM 4997 C CA . TRP B 1 197 ? 12.484 -24.828 -12.727 1 83.25 197 TRP B CA 1
ATOM 4998 C C . TRP B 1 197 ? 12.992 -24.156 -11.469 1 83.25 197 TRP B C 1
ATOM 5000 O O . TRP B 1 197 ? 13.938 -24.625 -10.836 1 83.25 197 TRP B O 1
ATOM 5010 N N . LEU B 1 198 ? 12.406 -23.047 -11.188 1 83.88 198 LEU B N 1
ATOM 5011 C CA . LEU B 1 198 ? 12.805 -22.312 -9.984 1 83.88 198 LEU B CA 1
ATOM 5012 C C . LEU B 1 198 ? 12.695 -23.203 -8.75 1 83.88 198 LEU B C 1
ATOM 5014 O O . LEU B 1 198 ? 13.555 -23.156 -7.867 1 83.88 198 LEU B O 1
ATOM 5018 N N . LEU B 1 199 ? 11.703 -24 -8.711 1 87.75 199 LEU B N 1
ATOM 5019 C CA . LEU B 1 199 ? 11.516 -24.906 -7.582 1 87.75 199 LEU B CA 1
ATOM 5020 C C . LEU B 1 199 ? 12.656 -25.922 -7.508 1 87.75 199 LEU B C 1
ATOM 5022 O O . LEU B 1 199 ? 13.148 -26.219 -6.418 1 87.75 199 LEU B O 1
ATOM 5026 N N . THR B 1 200 ? 13.117 -26.422 -8.586 1 85.75 200 THR B N 1
ATOM 5027 C CA . THR B 1 200 ? 14.148 -27.453 -8.602 1 85.75 200 THR B CA 1
ATOM 5028 C C . THR B 1 200 ? 15.5 -26.875 -8.188 1 85.75 200 THR B C 1
ATOM 5030 O O . THR B 1 200 ? 16.438 -27.625 -7.902 1 85.75 200 THR B O 1
ATOM 5033 N N . GLN B 1 201 ? 15.562 -25.562 -8.141 1 81.75 201 GLN B N 1
ATOM 5034 C CA . GLN B 1 201 ? 16.797 -24.938 -7.664 1 81.75 201 GLN B CA 1
ATOM 5035 C C . GLN B 1 201 ? 16.906 -25.047 -6.145 1 81.75 201 GLN B C 1
ATOM 5037 O O . GLN B 1 201 ? 18 -24.859 -5.586 1 81.75 201 GLN B O 1
ATOM 5042 N N . HIS B 1 202 ? 15.875 -25.281 -5.512 1 84.5 202 HIS B N 1
ATOM 5043 C CA . HIS B 1 202 ? 15.883 -25.5 -4.07 1 84.5 202 HIS B CA 1
ATOM 5044 C C . HIS B 1 202 ? 16.219 -26.953 -3.725 1 84.5 202 HIS B C 1
ATOM 5046 O O . HIS B 1 202 ? 15.812 -27.859 -4.438 1 84.5 202 HIS B O 1
ATOM 5052 N N . ARG B 1 203 ? 16.812 -27.141 -2.596 1 83.69 203 ARG B N 1
ATOM 5053 C CA . ARG B 1 203 ? 17.312 -28.438 -2.17 1 83.69 203 ARG B CA 1
ATOM 5054 C C . ARG B 1 203 ? 16.188 -29.453 -2.076 1 83.69 203 ARG B C 1
ATOM 5056 O O . ARG B 1 203 ? 16.375 -30.641 -2.4 1 83.69 203 ARG B O 1
ATOM 5063 N N . ASN B 1 204 ? 15.031 -29.016 -1.697 1 85.81 204 ASN B N 1
ATOM 5064 C CA . ASN B 1 204 ? 13.906 -29.922 -1.477 1 85.81 204 ASN B CA 1
ATOM 5065 C C . ASN B 1 204 ? 13.383 -30.5 -2.789 1 85.81 204 ASN B C 1
ATOM 5067 O O . ASN B 1 204 ? 12.789 -31.578 -2.811 1 85.81 204 ASN B O 1
ATOM 5071 N N . TRP B 1 205 ? 13.664 -29.75 -3.943 1 88.56 205 TRP B N 1
ATOM 5072 C CA . TRP B 1 205 ? 13.086 -30.141 -5.227 1 88.56 205 TRP B CA 1
ATOM 5073 C C . TRP B 1 205 ? 14.172 -30.484 -6.234 1 88.56 205 TRP B C 1
ATOM 5075 O O . TRP B 1 205 ? 13.883 -30.828 -7.379 1 88.56 205 TRP B O 1
ATOM 5085 N N . ARG B 1 206 ? 15.352 -30.5 -5.84 1 83.62 206 ARG B N 1
ATOM 5086 C CA . ARG B 1 206 ? 16.516 -30.578 -6.719 1 83.62 206 ARG B CA 1
ATOM 5087 C C . ARG B 1 206 ? 16.531 -31.906 -7.473 1 83.62 206 ARG B C 1
ATOM 5089 O O . ARG B 1 206 ? 16.969 -31.969 -8.625 1 83.62 206 ARG B O 1
ATOM 5096 N N . GLN B 1 207 ? 16.031 -32.906 -6.875 1 83.56 207 GLN B N 1
ATOM 5097 C CA . GLN B 1 207 ? 16.109 -34.219 -7.488 1 83.56 207 GLN B CA 1
ATOM 5098 C C . GLN B 1 207 ? 14.82 -34.531 -8.25 1 83.56 207 GLN B C 1
ATOM 5100 O O . GLN B 1 207 ? 14.688 -35.625 -8.82 1 83.56 207 GLN B O 1
ATOM 5105 N N . SER B 1 208 ? 13.969 -33.625 -8.258 1 88 208 SER B N 1
ATOM 5106 C CA . SER B 1 208 ? 12.719 -33.844 -8.977 1 88 208 SER B CA 1
ATOM 5107 C C . SER B 1 208 ? 12.914 -33.688 -10.484 1 88 208 SER B C 1
ATOM 5109 O O . SER B 1 208 ? 13.664 -32.812 -10.93 1 88 208 SER B O 1
ATOM 5111 N N . GLN B 1 209 ? 12.289 -34.625 -11.219 1 87.88 209 GLN B N 1
ATOM 5112 C CA . GLN B 1 209 ? 12.281 -34.531 -12.68 1 87.88 209 GLN B CA 1
ATOM 5113 C C . GLN B 1 209 ? 11.078 -33.719 -13.172 1 87.88 209 GLN B C 1
ATOM 5115 O O . GLN B 1 209 ? 9.953 -33.938 -12.703 1 87.88 209 GLN B O 1
ATOM 5120 N N . ILE B 1 210 ? 11.328 -32.844 -14.109 1 90.31 210 ILE B N 1
ATOM 5121 C CA . ILE B 1 210 ? 10.242 -32.062 -14.68 1 90.31 210 ILE B CA 1
ATOM 5122 C C . ILE B 1 210 ? 9.727 -32.719 -15.945 1 90.31 210 ILE B C 1
ATOM 5124 O O . ILE B 1 210 ? 10.508 -33.094 -16.828 1 90.31 210 ILE B O 1
ATOM 5128 N N . ARG B 1 211 ? 8.5 -32.969 -16.047 1 92.44 211 ARG B N 1
ATOM 5129 C CA . ARG B 1 211 ? 7.836 -33.469 -17.25 1 92.44 211 ARG B CA 1
ATOM 5130 C C . ARG B 1 211 ? 6.82 -32.438 -17.766 1 92.44 211 ARG B C 1
ATOM 5132 O O . ARG B 1 211 ? 6.086 -31.828 -16.969 1 92.44 211 ARG B O 1
ATOM 5139 N N . VAL B 1 212 ? 6.805 -32.25 -19.062 1 91.62 212 VAL B N 1
ATOM 5140 C CA . VAL B 1 212 ? 5.914 -31.25 -19.641 1 91.62 212 VAL B CA 1
ATOM 5141 C C . VAL B 1 212 ? 4.871 -31.953 -20.516 1 91.62 212 VAL B C 1
ATOM 5143 O O . VAL B 1 212 ? 5.219 -32.719 -21.406 1 91.62 212 VAL B O 1
ATOM 5146 N N . PHE B 1 213 ? 3.631 -31.703 -20.156 1 91.81 213 PHE B N 1
ATOM 5147 C CA . PHE B 1 213 ? 2.5 -32.156 -20.969 1 91.81 213 PHE B CA 1
ATOM 5148 C C . PHE B 1 213 ? 1.798 -30.969 -21.625 1 91.81 213 PHE B C 1
ATOM 5150 O O . PHE B 1 213 ? 1.426 -30 -20.938 1 91.81 213 PHE B O 1
ATOM 5157 N N . THR B 1 214 ? 1.674 -30.984 -22.922 1 88.69 214 THR B N 1
ATOM 5158 C CA . THR B 1 214 ? 0.991 -29.891 -23.609 1 88.69 214 THR B CA 1
ATOM 5159 C C . THR B 1 214 ? -0.182 -30.422 -24.438 1 88.69 214 THR B C 1
ATOM 5161 O O . THR B 1 214 ? -0.089 -31.484 -25.047 1 88.69 214 THR B O 1
ATOM 5164 N N . LEU B 1 215 ? -1.25 -29.594 -24.359 1 85.5 215 LEU B N 1
ATOM 5165 C CA . LEU B 1 215 ? -2.441 -29.984 -25.109 1 85.5 215 LEU B CA 1
ATOM 5166 C C . LEU B 1 215 ? -2.486 -29.266 -26.453 1 85.5 215 LEU B C 1
ATOM 5168 O O . LEU B 1 215 ? -2.148 -28.094 -26.547 1 85.5 215 LEU B O 1
ATOM 5172 N N . ALA B 1 216 ? -2.762 -29.938 -27.5 1 80.81 216 ALA B N 1
ATOM 5173 C CA . ALA B 1 216 ? -2.922 -29.391 -28.844 1 80.81 216 ALA B CA 1
ATOM 5174 C C . ALA B 1 216 ? -4.254 -29.812 -29.469 1 80.81 216 ALA B C 1
ATOM 5176 O O . ALA B 1 216 ? -4.688 -30.953 -29.297 1 80.81 216 ALA B O 1
ATOM 5177 N N . GLU B 1 217 ? -4.859 -28.734 -29.953 1 77 217 GLU B N 1
ATOM 5178 C CA . GLU B 1 217 ? -6.113 -29.031 -30.641 1 77 217 GLU B CA 1
ATOM 5179 C C . GLU B 1 217 ? -5.961 -28.906 -32.156 1 77 217 GLU B C 1
ATOM 5181 O O . GLU B 1 217 ? -5.23 -28.031 -32.656 1 77 217 GLU B O 1
ATOM 5186 N N . ALA B 1 218 ? -6.637 -29.672 -32.812 1 74.69 218 ALA B N 1
ATOM 5187 C CA . ALA B 1 218 ? -6.805 -29.578 -34.281 1 74.69 218 ALA B CA 1
ATOM 5188 C C . ALA B 1 218 ? -5.453 -29.547 -34.969 1 74.69 218 ALA B C 1
ATOM 5190 O O . ALA B 1 218 ? -5.238 -28.766 -35.906 1 74.69 218 ALA B O 1
ATOM 5191 N N . VAL B 1 219 ? -4.496 -30.219 -34.438 1 77 219 VAL B N 1
ATOM 5192 C CA . VAL B 1 219 ? -3.186 -30.312 -35.094 1 77 219 VAL B CA 1
ATOM 5193 C C . VAL B 1 219 ? -2.883 -31.766 -35.406 1 77 219 VAL B C 1
ATOM 5195 O O . VAL B 1 219 ? -3.381 -32.688 -34.75 1 77 219 VAL B O 1
ATOM 5198 N N . THR B 1 220 ? -2.143 -31.906 -36.469 1 79.81 220 THR B N 1
ATOM 5199 C CA . THR B 1 220 ? -1.732 -33.25 -36.875 1 79.81 220 THR B CA 1
ATOM 5200 C C . THR B 1 220 ? -0.652 -33.781 -35.938 1 79.81 220 THR B C 1
ATOM 5202 O O . THR B 1 220 ? -0.018 -33.031 -35.219 1 79.81 220 THR B O 1
ATOM 5205 N N . GLU B 1 221 ? -0.542 -35.062 -35.938 1 83.38 221 GLU B N 1
ATOM 5206 C CA . GLU B 1 221 ? 0.471 -35.688 -35.094 1 83.38 221 GLU B CA 1
ATOM 5207 C C . GLU B 1 221 ? 1.87 -35.219 -35.438 1 83.38 221 GLU B C 1
ATOM 5209 O O . GLU B 1 221 ? 2.711 -35.031 -34.562 1 83.38 221 GLU B O 1
ATOM 5214 N N . GLU B 1 222 ? 2.072 -35.031 -36.719 1 82.5 222 GLU B N 1
ATOM 5215 C CA . GLU B 1 222 ? 3.383 -34.594 -37.188 1 82.5 222 GLU B CA 1
ATOM 5216 C C . GLU B 1 222 ? 3.705 -33.188 -36.656 1 82.5 222 GLU B C 1
ATOM 5218 O O . GLU B 1 222 ? 4.828 -32.938 -36.219 1 82.5 222 GLU B O 1
ATOM 5223 N N . LYS B 1 223 ? 2.709 -32.375 -36.75 1 80.81 223 LYS B N 1
ATOM 5224 C CA . LYS B 1 223 ? 2.9 -31.016 -36.281 1 80.81 223 LYS B CA 1
ATOM 5225 C C . LYS B 1 223 ? 3.086 -30.984 -34.781 1 80.81 223 LYS B C 1
ATOM 5227 O O . LYS B 1 223 ? 3.877 -30.188 -34.25 1 80.81 223 LYS B O 1
ATOM 5232 N N . ALA B 1 224 ? 2.379 -31.875 -34.125 1 82.56 224 ALA B N 1
ATOM 5233 C CA . ALA B 1 224 ? 2.498 -31.969 -32.688 1 82.56 224 ALA B CA 1
ATOM 5234 C C . ALA B 1 224 ? 3.896 -32.438 -32.281 1 82.56 224 ALA B C 1
ATOM 5236 O O . ALA B 1 224 ? 4.477 -31.891 -31.328 1 82.56 224 ALA B O 1
ATOM 5237 N N . LYS B 1 225 ? 4.379 -33.375 -32.969 1 83.88 225 LYS B N 1
ATOM 5238 C CA . LYS B 1 225 ? 5.719 -33.875 -32.688 1 83.88 225 LYS B CA 1
ATOM 5239 C C . LYS B 1 225 ? 6.773 -32.812 -32.906 1 83.88 225 LYS B C 1
ATOM 5241 O O . LYS B 1 225 ? 7.688 -32.656 -32.094 1 83.88 225 LYS B O 1
ATOM 5246 N N . ALA B 1 226 ? 6.598 -32.094 -33.969 1 80.56 226 ALA B N 1
ATOM 5247 C CA . ALA B 1 226 ? 7.535 -31.031 -34.281 1 80.56 226 ALA B CA 1
ATOM 5248 C C . ALA B 1 226 ? 7.527 -29.953 -33.188 1 80.56 226 ALA B C 1
ATOM 5250 O O . ALA B 1 226 ? 8.578 -29.438 -32.812 1 80.56 226 ALA B O 1
ATOM 5251 N N . ALA B 1 227 ? 6.352 -29.641 -32.781 1 79.75 227 ALA B N 1
ATOM 5252 C CA . ALA B 1 227 ? 6.207 -28.656 -31.719 1 79.75 227 ALA B CA 1
ATOM 5253 C C . ALA B 1 227 ? 6.875 -29.125 -30.438 1 79.75 227 ALA B C 1
ATOM 5255 O O . ALA B 1 227 ? 7.539 -28.328 -29.75 1 79.75 227 ALA B O 1
ATOM 5256 N N . GLY B 1 228 ? 6.688 -30.375 -30.078 1 81.94 228 GLY B N 1
ATOM 5257 C CA . GLY B 1 228 ? 7.312 -30.938 -28.891 1 81.94 228 GLY B CA 1
ATOM 5258 C C . GLY B 1 228 ? 8.828 -30.938 -28.969 1 81.94 228 GLY B C 1
ATOM 5259 O O . GLY B 1 228 ? 9.5 -30.641 -27.969 1 81.94 228 GLY B O 1
ATOM 5260 N N . GLU B 1 229 ? 9.328 -31.297 -30.078 1 81.62 229 GLU B N 1
ATOM 5261 C CA . GLU B 1 229 ? 10.773 -31.312 -30.266 1 81.62 229 GLU B CA 1
ATOM 5262 C C . GLU B 1 229 ? 11.352 -29.906 -30.188 1 81.62 229 GLU B C 1
ATOM 5264 O O . GLU B 1 229 ? 12.438 -29.703 -29.625 1 81.62 229 GLU B O 1
ATOM 5269 N N . PHE B 1 230 ? 10.609 -29.062 -30.75 1 77.44 230 PHE B N 1
ATOM 5270 C CA . PHE B 1 230 ? 11.023 -27.672 -30.688 1 77.44 230 PHE B CA 1
ATOM 5271 C C . PHE B 1 230 ? 11.086 -27.203 -29.234 1 77.44 230 PHE B C 1
ATOM 5273 O O . PHE B 1 230 ? 12.062 -26.562 -28.828 1 77.44 230 PHE B O 1
ATOM 5280 N N . LEU B 1 231 ? 10.109 -27.531 -28.531 1 78.81 231 LEU B N 1
ATOM 5281 C CA . LEU B 1 231 ? 10.062 -27.156 -27.125 1 78.81 231 LEU B CA 1
ATOM 5282 C C . LEU B 1 231 ? 11.219 -27.781 -26.359 1 78.81 231 LEU B C 1
ATOM 5284 O O . LEU B 1 231 ? 11.906 -27.094 -25.594 1 78.81 231 LEU B O 1
ATOM 5288 N N . SER B 1 232 ? 11.422 -29 -26.531 1 78 232 SER B N 1
ATOM 5289 C CA . SER B 1 232 ? 12.5 -29.703 -25.859 1 78 232 SER B CA 1
ATOM 5290 C C . SER B 1 232 ? 13.859 -29.094 -26.172 1 78 232 SER B C 1
ATOM 5292 O O . SER B 1 232 ? 14.688 -28.906 -25.281 1 78 232 SER B O 1
ATOM 5294 N N . ARG B 1 233 ? 14.047 -28.797 -27.375 1 75.12 233 ARG B N 1
ATOM 5295 C CA . ARG B 1 233 ? 15.305 -28.188 -27.812 1 75.12 233 ARG B CA 1
ATOM 5296 C C . ARG B 1 233 ? 15.508 -26.828 -27.188 1 75.12 233 ARG B C 1
ATOM 5298 O O . ARG B 1 233 ? 16.609 -26.5 -26.734 1 75.12 233 ARG B O 1
ATOM 5305 N N . THR B 1 234 ? 14.453 -26.078 -27.203 1 72.62 234 THR B N 1
ATOM 5306 C CA . THR B 1 234 ? 14.516 -24.734 -26.641 1 72.62 234 THR B CA 1
ATOM 5307 C C . THR B 1 234 ? 14.867 -24.781 -25.156 1 72.62 234 THR B C 1
ATOM 5309 O O . THR B 1 234 ? 15.672 -23.984 -24.688 1 72.62 234 THR B O 1
ATOM 5312 N N . LEU B 1 235 ? 14.266 -25.688 -24.547 1 73.94 235 LEU B N 1
ATOM 5313 C CA . LEU B 1 235 ? 14.508 -25.812 -23.109 1 73.94 235 LEU B CA 1
ATOM 5314 C C . LEU B 1 235 ? 15.93 -26.312 -22.828 1 73.94 235 LEU B C 1
ATOM 5316 O O . LEU B 1 235 ? 16.562 -25.859 -21.875 1 73.94 235 LEU B O 1
ATOM 5320 N N . ARG B 1 236 ? 16.438 -27.141 -23.609 1 70.56 236 ARG B N 1
ATOM 5321 C CA . ARG B 1 236 ? 17.812 -27.656 -23.5 1 70.56 236 ARG B CA 1
ATOM 5322 C C . ARG B 1 236 ? 18.828 -26.547 -23.734 1 70.56 236 ARG B C 1
ATOM 5324 O O . ARG B 1 236 ? 19.828 -26.453 -23.016 1 70.56 236 ARG B O 1
ATOM 5331 N N . GLU B 1 237 ? 18.547 -25.906 -24.703 1 66.5 237 GLU B N 1
ATOM 5332 C CA . GLU B 1 237 ? 19.453 -24.828 -25.062 1 66.5 237 GLU B CA 1
ATOM 5333 C C . GLU B 1 237 ? 19.578 -23.812 -23.922 1 66.5 237 GLU B C 1
ATOM 5335 O O . GLU B 1 237 ? 20.625 -23.172 -23.766 1 66.5 237 GLU B O 1
ATOM 5340 N N . ARG B 1 238 ? 18.562 -23.797 -23.312 1 61.41 238 ARG B N 1
ATOM 5341 C CA . ARG B 1 238 ? 18.594 -22.797 -22.25 1 61.41 238 ARG B CA 1
ATOM 5342 C C . ARG B 1 238 ? 19.078 -23.406 -20.938 1 61.41 238 ARG B C 1
ATOM 5344 O O . ARG B 1 238 ? 19.016 -22.766 -19.891 1 61.41 238 ARG B O 1
ATOM 5351 N N . ARG B 1 239 ? 19.766 -24.438 -21.094 1 54.66 239 ARG B N 1
ATOM 5352 C CA . ARG B 1 239 ? 20.391 -25.172 -20 1 54.66 239 ARG B CA 1
ATOM 5353 C C . ARG B 1 239 ? 19.375 -25.422 -18.891 1 54.66 239 ARG B C 1
ATOM 5355 O O . ARG B 1 239 ? 19.734 -25.391 -17.703 1 54.66 239 ARG B O 1
ATOM 5362 N N . LEU B 1 240 ? 18.25 -25.047 -19.141 1 55.53 240 LEU B N 1
ATOM 5363 C CA . LEU B 1 240 ? 17.328 -25.359 -18.062 1 55.53 240 LEU B CA 1
ATOM 5364 C C . LEU B 1 240 ? 17.344 -26.844 -17.719 1 55.53 240 LEU B C 1
ATOM 5366 O O . LEU B 1 240 ? 17.484 -27.219 -16.562 1 55.53 240 LEU B O 1
ATOM 5370 N N . PHE B 1 241 ? 17.062 -27.875 -18.219 1 58.59 241 PHE B N 1
ATOM 5371 C CA . PHE B 1 241 ? 17.172 -29.297 -17.891 1 58.59 241 PHE B CA 1
ATOM 5372 C C . PHE B 1 241 ? 16.562 -30.141 -19 1 58.59 241 PHE B C 1
ATOM 5374 O O . PHE B 1 241 ? 15.836 -29.625 -19.859 1 58.59 241 PHE B O 1
ATOM 5381 N N . ASP B 1 242 ? 17.047 -31.406 -18.938 1 63.16 242 ASP B N 1
ATOM 5382 C CA . ASP B 1 242 ? 16.484 -32.5 -19.734 1 63.16 242 ASP B CA 1
ATOM 5383 C C . ASP B 1 242 ? 15.031 -32.75 -19.359 1 63.16 242 ASP B C 1
ATOM 5385 O O . ASP B 1 242 ? 14.742 -33.188 -18.234 1 63.16 242 ASP B O 1
ATOM 5389 N N . VAL B 1 243 ? 14.109 -32 -20.156 1 75.38 243 VAL B N 1
ATOM 5390 C CA . VAL B 1 243 ? 12.695 -32.125 -19.828 1 75.38 243 VAL B CA 1
ATOM 5391 C C . VAL B 1 243 ? 12.016 -33.094 -20.781 1 75.38 243 VAL B C 1
ATOM 5393 O O . VAL B 1 243 ? 12.305 -33.094 -21.984 1 75.38 243 VAL B O 1
ATOM 5396 N N . ASP B 1 244 ? 11.273 -34.094 -20.281 1 84.88 244 ASP B N 1
ATOM 5397 C CA . ASP B 1 244 ? 10.383 -34.906 -21.094 1 84.88 244 ASP B CA 1
ATOM 5398 C C . ASP B 1 244 ? 9.148 -34.094 -21.531 1 84.88 244 ASP B C 1
ATOM 5400 O O . ASP B 1 244 ? 8.555 -33.406 -20.719 1 84.88 244 ASP B O 1
ATOM 5404 N N . VAL B 1 245 ? 8.922 -34.219 -22.828 1 89.12 245 VAL B N 1
ATOM 5405 C CA . VAL B 1 245 ? 7.773 -33.469 -23.359 1 89.12 245 VAL B CA 1
ATOM 5406 C C . VAL B 1 245 ? 6.781 -34.469 -23.984 1 89.12 245 VAL B C 1
ATOM 5408 O O . VAL B 1 245 ? 7.172 -35.312 -24.781 1 89.12 245 VAL B O 1
ATOM 5411 N N . GLU B 1 246 ? 5.586 -34.375 -23.562 1 91.06 246 GLU B N 1
ATOM 5412 C CA . GLU B 1 246 ? 4.504 -35.125 -24.203 1 91.06 246 GLU B CA 1
ATOM 5413 C C . GLU B 1 246 ? 3.434 -34.188 -24.75 1 91.06 246 GLU B C 1
ATOM 5415 O O . GLU B 1 246 ? 2.898 -33.344 -24.016 1 91.06 246 GLU B O 1
ATOM 5420 N N . VAL B 1 247 ? 3.154 -34.312 -26.047 1 89.69 247 VAL B N 1
ATOM 5421 C CA . VAL B 1 247 ? 2.092 -33.531 -26.672 1 89.69 247 VAL B CA 1
ATOM 5422 C C . VAL B 1 247 ? 0.815 -34.375 -26.75 1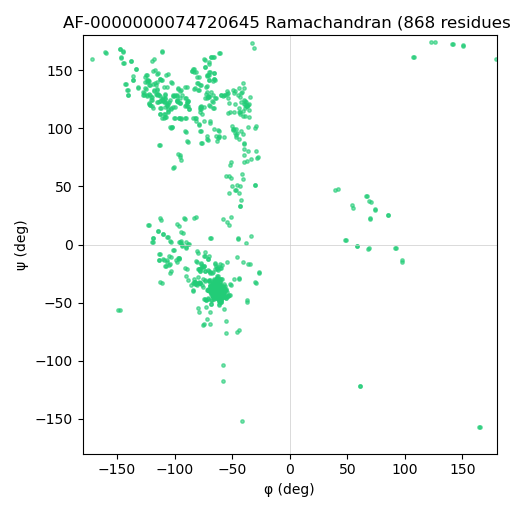 89.69 247 VAL B C 1
ATOM 5424 O O . VAL B 1 247 ? 0.807 -35.438 -27.359 1 89.69 247 VAL B O 1
ATOM 5427 N N . ILE B 1 248 ? -0.201 -33.875 -26.172 1 89.88 248 ILE B N 1
ATOM 5428 C CA . ILE B 1 248 ? -1.466 -34.594 -26.109 1 89.88 248 ILE B CA 1
ATOM 5429 C C . ILE B 1 248 ? -2.471 -33.969 -27.078 1 89.88 248 ILE B C 1
ATOM 5431 O O . ILE B 1 248 ? -2.807 -32.781 -26.938 1 89.88 248 ILE B O 1
ATOM 5435 N N . LEU B 1 249 ? -2.893 -34.656 -28.031 1 87.62 249 LEU B N 1
ATOM 5436 C CA . LEU B 1 249 ? -3.965 -34.219 -28.906 1 87.62 249 LEU B CA 1
ATOM 5437 C C . LEU B 1 249 ? -5.324 -34.344 -28.234 1 87.62 249 LEU B C 1
ATOM 5439 O O . LEU B 1 249 ? -5.734 -35.469 -27.875 1 87.62 249 LEU B O 1
ATOM 5443 N N . ALA B 1 250 ? -5.949 -33.219 -27.953 1 85.5 250 ALA B N 1
ATOM 5444 C CA . ALA B 1 250 ? -7.188 -33.219 -27.188 1 85.5 250 ALA B CA 1
ATOM 5445 C C . ALA B 1 250 ? -8.344 -32.656 -28.016 1 85.5 250 ALA B C 1
ATOM 5447 O O . ALA B 1 250 ? -8.117 -31.984 -29.031 1 85.5 250 ALA B O 1
ATOM 5448 N N . ASP B 1 251 ? -9.578 -33 -27.594 1 82.31 251 ASP B N 1
ATOM 5449 C CA . ASP B 1 251 ? -10.781 -32.469 -28.203 1 82.31 251 ASP B CA 1
ATOM 5450 C C . ASP B 1 251 ? -10.945 -30.984 -27.859 1 82.31 251 ASP B C 1
ATOM 5452 O O . ASP B 1 251 ? -10.461 -30.516 -26.828 1 82.31 251 ASP B O 1
ATOM 5456 N N . ASP B 1 252 ? -11.641 -30.297 -28.688 1 77.31 252 ASP B N 1
ATOM 5457 C CA . ASP B 1 252 ? -11.906 -28.875 -28.5 1 77.31 252 ASP B CA 1
ATOM 5458 C C . ASP B 1 252 ? -12.602 -28.625 -27.156 1 77.31 252 ASP B C 1
ATOM 5460 O O . ASP B 1 252 ? -12.312 -27.641 -26.484 1 77.31 252 ASP B O 1
ATOM 5464 N N . ALA B 1 253 ? -13.438 -29.547 -26.828 1 77.56 253 ALA B N 1
ATOM 5465 C CA . ALA B 1 253 ? -14.242 -29.375 -25.609 1 77.56 253 ALA B CA 1
ATOM 5466 C C . ALA B 1 253 ? -13.352 -29.344 -24.375 1 77.56 253 ALA B C 1
ATOM 5468 O O . ALA B 1 253 ? -13.68 -28.672 -23.391 1 77.56 253 ALA B O 1
ATOM 5469 N N . MET B 1 254 ? -12.242 -30.047 -24.438 1 79.19 254 MET B N 1
ATOM 5470 C CA . MET B 1 254 ? -11.328 -30.125 -23.297 1 79.19 254 MET B CA 1
ATOM 5471 C C . MET B 1 254 ? -10.562 -28.828 -23.109 1 79.19 254 MET B C 1
ATOM 5473 O O . MET B 1 254 ? -10.195 -28.469 -21.984 1 79.19 254 MET B O 1
ATOM 5477 N N . ILE B 1 255 ? -10.438 -28.062 -24.109 1 77.88 255 ILE B N 1
ATOM 5478 C CA . ILE B 1 255 ? -9.531 -26.922 -24.078 1 77.88 255 ILE B CA 1
ATOM 5479 C C . ILE B 1 255 ? -10.344 -25.625 -24.031 1 77.88 255 ILE B C 1
ATOM 5481 O O . ILE B 1 255 ? -9.812 -24.562 -23.719 1 77.88 255 ILE B O 1
ATOM 5485 N N . GLU B 1 256 ? -11.555 -25.656 -24.266 1 75.88 256 GLU B N 1
ATOM 5486 C CA . GLU B 1 256 ? -12.445 -24.516 -24.438 1 75.88 256 GLU B CA 1
ATOM 5487 C C . GLU B 1 256 ? -12.328 -23.531 -23.266 1 75.88 256 GLU B C 1
ATOM 5489 O O . GLU B 1 256 ? -12.242 -22.312 -23.484 1 75.88 256 GLU B O 1
ATOM 5494 N N . PRO B 1 257 ? -12.281 -24.016 -22.062 1 74.75 257 PRO B N 1
ATOM 5495 C CA . PRO B 1 257 ? -12.219 -23.078 -20.938 1 74.75 257 PRO B CA 1
ATOM 5496 C C . PRO B 1 257 ? -10.953 -22.234 -20.953 1 74.75 257 PRO B C 1
ATOM 5498 O O . PRO B 1 257 ? -10.898 -21.188 -20.297 1 74.75 257 PRO B O 1
ATOM 5501 N N . TYR B 1 258 ? -10 -22.641 -21.578 1 76.25 258 TYR B N 1
ATOM 5502 C CA . TYR B 1 258 ? -8.711 -21.953 -21.594 1 76.25 258 TYR B CA 1
ATOM 5503 C C . TYR B 1 258 ? -8.594 -21.047 -22.812 1 76.25 258 TYR B C 1
ATOM 5505 O O . TYR B 1 258 ? -7.652 -20.25 -22.922 1 76.25 258 TYR B O 1
ATOM 5513 N N . THR B 1 259 ? -9.453 -21.078 -23.859 1 66.69 259 THR B N 1
ATOM 5514 C CA . THR B 1 259 ? -9.352 -20.312 -25.094 1 66.69 259 THR B CA 1
ATOM 5515 C C . THR B 1 259 ? -10.32 -19.141 -25.094 1 66.69 259 THR B C 1
ATOM 5517 O O . THR B 1 259 ? -10.227 -18.25 -25.938 1 66.69 259 THR B O 1
ATOM 5520 N N . TYR B 1 260 ? -11.352 -19.156 -24.359 1 54.5 260 TYR B N 1
ATOM 5521 C CA . TYR B 1 260 ? -12.414 -18.156 -24.406 1 54.5 260 TYR B CA 1
ATOM 5522 C C . TYR B 1 260 ? -11.836 -16.75 -24.438 1 54.5 260 TYR B C 1
ATOM 5524 O O . TYR B 1 260 ? -12.203 -15.945 -25.297 1 54.5 260 TYR B O 1
ATOM 5532 N N . ASP B 1 261 ? -11.297 -16.078 -23.453 1 53.94 261 ASP B N 1
ATOM 5533 C CA . ASP B 1 261 ? -11 -14.656 -23.344 1 53.94 261 ASP B CA 1
ATOM 5534 C C . ASP B 1 261 ? -9.547 -14.367 -23.719 1 53.94 261 ASP B C 1
ATOM 5536 O O . ASP B 1 261 ? -9.086 -13.227 -23.594 1 53.94 261 ASP B O 1
ATOM 5540 N N . TRP B 1 262 ? -9 -15.266 -24.312 1 52.69 262 TRP B N 1
ATOM 5541 C CA . TRP B 1 262 ? -7.555 -15.102 -24.422 1 52.69 262 TRP B CA 1
ATOM 5542 C C . TRP B 1 262 ? -7.18 -14.32 -25.672 1 52.69 262 TRP B C 1
ATOM 5544 O O . TRP B 1 262 ? -6.156 -13.633 -25.703 1 52.69 262 TRP B O 1
ATOM 5554 N N . THR B 1 263 ? -8.102 -14.328 -26.594 1 47.94 263 THR B N 1
ATOM 5555 C CA . THR B 1 263 ? -7.742 -13.594 -27.812 1 47.94 263 THR B CA 1
ATOM 5556 C C . THR B 1 263 ? -7.434 -12.133 -27.484 1 47.94 263 THR B C 1
ATOM 5558 O O . THR B 1 263 ? -6.48 -11.562 -28.016 1 47.94 263 THR B O 1
ATOM 5561 N N . TRP B 1 264 ? -8.188 -11.695 -26.625 1 49.03 264 TRP B N 1
ATOM 5562 C CA . TRP B 1 264 ? -8.008 -10.289 -26.297 1 49.03 264 TRP B CA 1
ATOM 5563 C C . TRP B 1 264 ? -6.703 -10.055 -25.547 1 49.03 264 TRP B C 1
ATOM 5565 O O . TRP B 1 264 ? -5.98 -9.094 -25.828 1 49.03 264 TRP B O 1
ATOM 5575 N N . ARG B 1 265 ? -6.367 -11.016 -24.859 1 53.59 265 ARG B N 1
ATOM 5576 C CA . ARG B 1 265 ? -5.172 -10.852 -24.031 1 53.59 265 ARG B CA 1
ATOM 5577 C C . ARG B 1 265 ? -3.906 -11.016 -24.875 1 53.59 265 ARG B C 1
ATOM 5579 O O . ARG B 1 265 ? -2.928 -10.289 -24.672 1 53.59 265 ARG B O 1
ATOM 5586 N N . VAL B 1 266 ? -4.125 -11.914 -25.891 1 52.16 266 VAL B N 1
ATOM 5587 C CA . VAL B 1 266 ? -2.998 -12.18 -26.781 1 52.16 266 VAL B CA 1
ATOM 5588 C C . VAL B 1 266 ? -2.695 -10.945 -27.625 1 52.16 266 VAL B C 1
ATOM 5590 O O . VAL B 1 266 ? -1.533 -10.57 -27.797 1 52.16 266 VAL B O 1
ATOM 5593 N N . GLU B 1 267 ? -3.771 -10.406 -28.016 1 49.22 267 GLU B N 1
ATOM 5594 C CA . GLU B 1 267 ? -3.59 -9.195 -28.812 1 49.22 267 GLU B CA 1
ATOM 5595 C C . GLU B 1 267 ? -2.984 -8.07 -27.969 1 49.22 267 GLU B C 1
ATOM 5597 O O . GLU B 1 267 ? -2.125 -7.328 -28.453 1 49.22 267 GLU B O 1
ATOM 5602 N N . GLY B 1 268 ? -3.469 -8.008 -26.797 1 52 268 GLY B N 1
ATOM 5603 C CA . GLY B 1 268 ? -2.918 -6.996 -25.906 1 52 268 GLY B CA 1
ATOM 5604 C C . GLY B 1 268 ? -1.438 -7.188 -25.625 1 52 268 GLY B C 1
ATOM 5605 O O . GLY B 1 268 ? -0.67 -6.227 -25.641 1 52 268 GLY B O 1
ATOM 5606 N N . ARG B 1 269 ? -1.098 -8.43 -25.578 1 55.41 269 ARG B N 1
ATOM 5607 C CA . ARG B 1 269 ? 0.294 -8.781 -25.312 1 55.41 269 ARG B CA 1
ATOM 5608 C C . ARG B 1 269 ? 1.181 -8.445 -26.5 1 55.41 269 ARG B C 1
ATOM 5610 O O . ARG B 1 269 ? 2.287 -7.926 -26.344 1 55.41 269 ARG B O 1
ATOM 5617 N N . HIS B 1 270 ? 0.592 -8.875 -27.625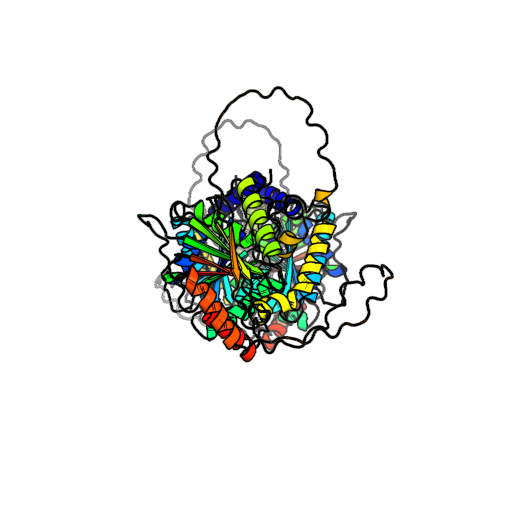 1 50.75 270 HIS B N 1
ATOM 5618 C CA . HIS B 1 270 ? 1.344 -8.562 -28.844 1 50.75 270 HIS B CA 1
ATOM 5619 C C . HIS B 1 270 ? 1.601 -7.066 -28.953 1 50.75 270 HIS B C 1
ATOM 5621 O O . HIS B 1 270 ? 2.699 -6.648 -29.328 1 50.75 270 HIS B O 1
ATOM 5627 N N . ASN B 1 271 ? 0.636 -6.477 -28.594 1 50.53 271 ASN B N 1
ATOM 5628 C CA . ASN B 1 271 ? 0.766 -5.023 -28.641 1 50.53 271 ASN B CA 1
ATOM 5629 C C . ASN B 1 271 ? 1.754 -4.508 -27.609 1 50.53 271 ASN B C 1
ATOM 5631 O O . ASN B 1 271 ? 2.541 -3.602 -27.891 1 50.53 271 ASN B O 1
ATOM 5635 N N . PHE B 1 272 ? 1.644 -5.145 -26.516 1 49.72 272 PHE B N 1
ATOM 5636 C CA . PHE B 1 272 ? 2.545 -4.75 -25.453 1 49.72 272 PHE B CA 1
ATOM 5637 C C . PHE B 1 272 ? 3.992 -5.047 -25.812 1 49.72 272 PHE B C 1
ATOM 5639 O O . PHE B 1 272 ? 4.871 -4.199 -25.641 1 49.72 272 PHE B O 1
ATOM 5646 N N . LEU B 1 273 ? 4.242 -6.234 -26.359 1 52.88 273 LEU B N 1
ATOM 5647 C CA . LEU B 1 273 ? 5.586 -6.656 -26.734 1 52.88 273 LEU B CA 1
ATOM 5648 C C . LEU B 1 273 ? 6.094 -5.848 -27.922 1 52.88 273 LEU B C 1
ATOM 5650 O O . LEU B 1 273 ? 7.273 -5.496 -27.984 1 52.88 273 LEU B O 1
ATOM 5654 N N . SER B 1 274 ? 5.266 -5.57 -28.812 1 51.72 274 SER B N 1
ATOM 5655 C CA . SER B 1 274 ? 5.629 -4.766 -29.969 1 51.72 274 SER B CA 1
ATOM 5656 C C . SER B 1 274 ? 5.98 -3.34 -29.578 1 51.72 274 SER B C 1
ATOM 5658 O O . SER B 1 274 ? 6.875 -2.725 -30.156 1 51.72 274 SER B O 1
ATOM 5660 N N . SER B 1 275 ? 5.23 -2.859 -28.719 1 48.97 275 SER B N 1
ATOM 5661 C CA . SER B 1 275 ? 5.445 -1.48 -28.297 1 48.97 275 SER B CA 1
ATOM 5662 C C . SER B 1 275 ? 6.77 -1.33 -27.547 1 48.97 275 SER B C 1
ATOM 5664 O O . SER B 1 275 ? 7.336 -0.236 -27.5 1 48.97 275 SER B O 1
ATOM 5666 N N . ARG B 1 276 ? 7.129 -2.459 -27.047 1 49.91 276 ARG B N 1
ATOM 5667 C CA . ARG B 1 276 ? 8.367 -2.371 -26.266 1 49.91 276 ARG B CA 1
ATOM 5668 C C . ARG B 1 276 ? 9.578 -2.719 -27.125 1 49.91 276 ARG B C 1
ATOM 5670 O O . ARG B 1 276 ? 10.719 -2.635 -26.672 1 49.91 276 ARG B O 1
ATOM 5677 N N . GLY B 1 277 ? 9.5 -2.852 -28.469 1 44.47 277 GLY B N 1
ATOM 5678 C CA . GLY B 1 277 ? 10.602 -3.139 -29.375 1 44.47 277 GLY B CA 1
ATOM 5679 C C . GLY B 1 277 ? 11.32 -4.434 -29.047 1 44.47 277 GLY B C 1
ATOM 5680 O O . GLY B 1 277 ? 12.461 -4.637 -29.469 1 44.47 277 GLY B O 1
ATOM 5681 N N . GLN B 1 278 ? 11.078 -5.223 -28.094 1 44.62 278 GLN B N 1
ATOM 5682 C CA . GLN B 1 278 ? 11.859 -6.359 -27.625 1 44.62 278 GLN B CA 1
ATOM 5683 C C . GLN B 1 278 ? 11.672 -7.57 -28.547 1 44.62 278 GLN B C 1
ATOM 5685 O O . GLN B 1 278 ? 10.555 -7.871 -28.953 1 44.62 278 GLN B O 1
ATOM 5690 N N . ALA B 1 279 ? 12.773 -8.133 -29.234 1 39.47 279 ALA B N 1
ATOM 5691 C CA . ALA B 1 279 ? 12.961 -9.25 -30.156 1 39.47 279 ALA B CA 1
ATOM 5692 C C . ALA B 1 279 ? 12.305 -10.523 -29.625 1 39.47 279 ALA B C 1
ATOM 5694 O O . ALA B 1 279 ? 12.633 -10.984 -28.531 1 39.47 279 ALA B O 1
ATOM 5695 N N . ALA B 1 280 ? 11.188 -10.953 -29.969 1 42.34 280 ALA B N 1
ATOM 5696 C CA . ALA B 1 280 ? 10.398 -12.18 -29.953 1 42.34 280 ALA B CA 1
ATOM 5697 C C . ALA B 1 280 ? 11.305 -13.414 -30.016 1 42.34 280 ALA B C 1
ATOM 5699 O O . ALA B 1 280 ? 10.93 -14.484 -29.531 1 42.34 280 ALA B O 1
ATOM 5700 N N . ALA B 1 281 ? 12.391 -13.352 -30.672 1 40.94 281 ALA B N 1
ATOM 5701 C CA . ALA B 1 281 ? 13.102 -14.523 -31.188 1 40.94 281 ALA B CA 1
ATOM 5702 C C . ALA B 1 281 ? 13.609 -15.398 -30.047 1 40.94 281 ALA B C 1
ATOM 5704 O O . ALA B 1 281 ? 13.758 -16.609 -30.203 1 40.94 281 ALA B O 1
ATOM 5705 N N . GLU B 1 282 ? 14.07 -14.766 -28.891 1 42.31 282 GLU B N 1
ATOM 5706 C CA . GLU B 1 282 ? 14.789 -15.586 -27.922 1 42.31 282 GLU B CA 1
ATOM 5707 C C . GLU B 1 282 ? 13.93 -15.883 -26.703 1 42.31 282 GLU B C 1
ATOM 5709 O O . GLU B 1 282 ? 14.43 -16.344 -25.672 1 42.31 282 GLU B O 1
ATOM 5714 N N . SER B 1 283 ? 12.703 -15.484 -26.781 1 47.31 283 SER B N 1
ATOM 5715 C CA . SER B 1 283 ? 11.867 -15.695 -25.594 1 47.31 283 SER B CA 1
ATOM 5716 C C . SER B 1 283 ? 11.164 -17.047 -25.656 1 47.31 283 SER B C 1
ATOM 5718 O O . SER B 1 283 ? 10.953 -17.594 -26.734 1 47.31 283 SER B O 1
ATOM 5720 N N . ILE B 1 284 ? 11.289 -17.953 -24.578 1 48.09 284 ILE B N 1
ATOM 5721 C CA . ILE B 1 284 ? 10.469 -19.156 -24.547 1 48.09 284 ILE B CA 1
ATOM 5722 C C . ILE B 1 284 ? 9.07 -18.844 -25.078 1 48.09 284 ILE B C 1
ATOM 5724 O O . ILE B 1 284 ? 8.5 -17.797 -24.766 1 48.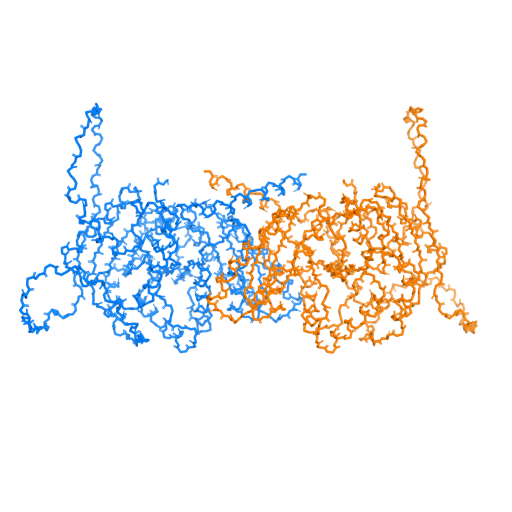09 284 ILE B O 1
ATOM 5728 N N . PRO B 1 285 ? 8.711 -19.531 -26.172 1 47.31 285 PRO B N 1
ATOM 5729 C CA . PRO B 1 285 ? 7.363 -19.281 -26.688 1 47.31 285 PRO B CA 1
ATOM 5730 C C . PRO B 1 285 ? 6.309 -19.203 -25.594 1 47.31 285 PRO B C 1
ATOM 5732 O O . PRO B 1 285 ? 6.289 -20.047 -24.688 1 47.31 285 PRO B O 1
ATOM 5735 N N . LEU B 1 286 ? 5.723 -18.109 -25.375 1 51.91 286 LEU B N 1
ATOM 5736 C CA . LEU B 1 286 ? 4.703 -17.875 -24.344 1 51.91 286 LEU B CA 1
ATOM 5737 C C . LEU B 1 286 ? 3.41 -18.609 -24.703 1 51.91 286 LEU B C 1
ATOM 5739 O O . LEU B 1 286 ? 2.674 -19.047 -23.812 1 51.91 286 LEU B O 1
ATOM 5743 N N . GLU B 1 287 ? 3.223 -18.734 -26.031 1 50.75 287 GLU B N 1
ATOM 5744 C CA . GLU B 1 287 ? 1.992 -19.359 -26.484 1 50.75 287 GLU B CA 1
ATOM 5745 C C . GLU B 1 287 ? 2.289 -20.656 -27.234 1 50.75 287 GLU B C 1
ATOM 5747 O O . GLU B 1 287 ? 3.311 -20.766 -27.922 1 50.75 287 GLU B O 1
ATOM 5752 N N . ILE B 1 288 ? 1.494 -21.625 -26.984 1 49.09 288 ILE B N 1
ATOM 5753 C CA . ILE B 1 288 ? 1.665 -22.922 -27.641 1 49.09 288 ILE B CA 1
ATOM 5754 C C . ILE B 1 288 ? 1.767 -22.719 -29.156 1 49.09 288 ILE B C 1
ATOM 5756 O O . ILE B 1 288 ? 2.543 -23.406 -29.828 1 49.09 288 ILE B O 1
ATOM 5760 N N . ASP B 1 289 ? 1.004 -21.703 -29.625 1 48.31 289 ASP B N 1
ATOM 5761 C CA . ASP B 1 289 ? 0.982 -21.469 -31.062 1 48.31 289 ASP B CA 1
ATOM 5762 C C . ASP B 1 289 ? 2.359 -21.062 -31.578 1 48.31 289 ASP B C 1
ATOM 5764 O O . ASP B 1 289 ? 2.711 -21.344 -32.719 1 48.31 289 ASP B O 1
ATOM 5768 N N . ASP B 1 290 ? 3.072 -20.344 -30.688 1 52.03 290 ASP B N 1
ATOM 5769 C CA . ASP B 1 290 ? 4.398 -19.891 -31.078 1 52.03 290 ASP B CA 1
ATOM 5770 C C . ASP B 1 290 ? 5.324 -21.078 -31.359 1 52.03 290 ASP B C 1
ATOM 5772 O O . ASP B 1 290 ? 6.301 -20.953 -32.094 1 52.03 290 ASP B O 1
ATOM 5776 N N . LEU B 1 291 ? 4.953 -22.172 -30.797 1 48.09 291 LEU B N 1
ATOM 5777 C CA . LEU B 1 291 ? 5.742 -23.391 -30.984 1 48.09 291 LEU B CA 1
ATOM 5778 C C . LEU B 1 291 ? 5.531 -23.953 -32.375 1 48.09 291 LEU B C 1
ATOM 5780 O O . LEU B 1 291 ? 6.395 -24.672 -32.906 1 48.09 291 LEU B O 1
ATOM 5784 N N . PHE B 1 292 ? 4.387 -23.5 -33.031 1 45.72 292 PHE B N 1
ATOM 5785 C CA . PHE B 1 292 ? 4.023 -24.094 -34.312 1 45.72 292 PHE B CA 1
ATOM 5786 C C . PHE B 1 292 ? 4.363 -23.141 -35.438 1 45.72 292 PHE B C 1
ATOM 5788 O O . PHE B 1 292 ? 4.254 -23.516 -36.625 1 45.72 292 PHE B O 1
ATOM 5795 N N . VAL B 1 293 ? 4.613 -21.812 -35.219 1 44.5 293 VAL B N 1
ATOM 5796 C CA . VAL B 1 293 ? 4.918 -20.844 -36.281 1 44.5 293 VAL B CA 1
ATOM 5797 C C . VAL B 1 293 ? 6.387 -20.969 -36.688 1 44.5 293 VAL B C 1
ATOM 5799 O O . VAL B 1 293 ? 6.77 -20.562 -37.781 1 44.5 293 VAL B O 1
ATOM 5802 N N . VAL B 1 294 ? 7.32 -21.328 -36.062 1 37.91 294 VAL B N 1
ATOM 5803 C CA . VAL B 1 294 ? 8.727 -21.203 -36.406 1 37.91 294 VAL B CA 1
ATOM 5804 C C . VAL B 1 294 ? 8.992 -21.953 -37.719 1 37.91 294 VAL B C 1
ATOM 5806 O O . VAL B 1 294 ? 10 -21.719 -38.375 1 37.91 294 VAL B O 1
ATOM 5809 N N . ASP B 1 295 ? 8.266 -22.844 -38.188 1 35.88 295 ASP B N 1
ATOM 5810 C CA . ASP B 1 295 ? 8.828 -23.609 -39.312 1 35.88 295 ASP B CA 1
ATOM 5811 C C . ASP B 1 295 ? 8.797 -22.812 -40.594 1 35.88 295 ASP B C 1
ATOM 5813 O O . ASP B 1 295 ? 9.406 -23.203 -41.594 1 35.88 295 ASP B O 1
ATOM 5817 N N . GLU B 1 296 ? 7.934 -21.906 -40.906 1 34.25 296 GLU B N 1
ATOM 5818 C CA . GLU B 1 296 ? 7.875 -21.656 -42.344 1 34.25 296 GLU B CA 1
ATOM 5819 C C . GLU B 1 296 ? 9.141 -20.969 -42.844 1 34.25 296 GLU B C 1
ATOM 5821 O O . GLU B 1 296 ? 9.656 -21.281 -43.906 1 34.25 296 GLU B O 1
ATOM 5826 N N . ASP B 1 297 ? 9.547 -19.75 -42.312 1 33.97 297 ASP B N 1
ATOM 5827 C CA . ASP B 1 297 ? 10.523 -18.984 -43.094 1 33.97 297 ASP B CA 1
ATOM 5828 C C . ASP B 1 297 ? 11.945 -19.5 -42.844 1 33.97 297 ASP B C 1
ATOM 5830 O O . ASP B 1 297 ? 12.867 -19.188 -43.594 1 33.97 297 ASP B O 1
ATOM 5834 N N . ARG B 1 298 ? 12.367 -19.984 -41.656 1 34.5 298 ARG B N 1
ATOM 5835 C CA . ARG B 1 298 ? 13.781 -20.328 -41.531 1 34.5 298 ARG B CA 1
ATOM 5836 C C . ARG B 1 298 ? 14.094 -21.609 -42.281 1 34.5 298 ARG B C 1
ATOM 5838 O O . ARG B 1 298 ? 15.234 -22.078 -42.281 1 34.5 298 ARG B O 1
ATOM 5845 N N . ALA B 1 299 ? 13.188 -22.375 -42.844 1 31.98 299 ALA B N 1
ATOM 5846 C CA . ALA B 1 299 ? 13.672 -23.406 -43.75 1 31.98 299 ALA B CA 1
ATOM 5847 C C . ALA B 1 299 ? 14.359 -22.797 -44.969 1 31.98 299 ALA B C 1
ATOM 5849 O O . ALA B 1 299 ? 15.188 -23.453 -45.594 1 31.98 299 ALA B O 1
ATOM 5850 N N . SER B 1 300 ? 14.062 -21.625 -45.5 1 31 300 SER B N 1
ATOM 5851 C CA . SER B 1 300 ? 14.68 -21.266 -46.781 1 31 300 SER B CA 1
ATOM 5852 C C . SER B 1 300 ? 16 -20.531 -46.562 1 31 300 SER B C 1
ATOM 5854 O O . SER B 1 300 ? 16.672 -20.156 -47.531 1 31 300 SER B O 1
ATOM 5856 N N . GLN B 1 301 ? 16.328 -19.812 -45.531 1 30.56 301 GLN B N 1
ATOM 5857 C CA . GLN B 1 301 ? 17.625 -19.156 -45.625 1 30.56 301 GLN B CA 1
ATOM 5858 C C . GLN B 1 301 ? 18.766 -20.141 -45.375 1 30.56 301 GLN B C 1
ATOM 5860 O O . GLN B 1 301 ? 18.734 -20.938 -44.438 1 30.56 301 GLN B O 1
ATOM 5865 N N . SER B 1 302 ? 19.734 -20.438 -46.344 1 27.56 302 SER B N 1
ATOM 5866 C CA . SER B 1 302 ? 20.984 -21.188 -46.438 1 27.56 302 SER B CA 1
ATOM 5867 C C . SER B 1 302 ? 21.922 -20.828 -45.281 1 27.56 302 SER B C 1
ATOM 5869 O O . SER B 1 302 ? 21.953 -19.672 -44.844 1 27.56 302 SER B O 1
ATOM 5871 N N . PRO B 1 303 ? 22.547 -21.688 -44.5 1 27.98 303 PRO B N 1
ATOM 5872 C CA . PRO B 1 303 ? 23.578 -21.438 -43.5 1 27.98 303 PRO B CA 1
ATOM 5873 C C . PRO B 1 303 ? 24.703 -20.531 -44 1 27.98 303 PRO B C 1
ATOM 5875 O O . PRO B 1 303 ? 25.172 -20.703 -45.125 1 27.98 303 PRO B O 1
ATOM 5878 N N . LEU B 1 304 ? 24.766 -19.328 -43.812 1 29.3 304 LEU B N 1
ATOM 5879 C CA . LEU B 1 304 ? 25.984 -18.625 -44.188 1 29.3 304 LEU B CA 1
ATOM 5880 C C . LEU B 1 304 ? 27.219 -19.453 -43.844 1 29.3 304 LEU B C 1
ATOM 5882 O O . LEU B 1 304 ? 27.203 -20.25 -42.906 1 29.3 304 LEU B O 1
ATOM 5886 N N . PRO B 1 305 ? 28.25 -19.625 -44.688 1 25.48 305 PRO B N 1
ATOM 5887 C CA . PRO B 1 305 ? 29.469 -20.406 -44.406 1 25.48 305 PRO B CA 1
ATOM 5888 C C . PRO B 1 305 ? 30.141 -20.016 -43.094 1 25.48 305 PRO B C 1
ATOM 5890 O O . PRO B 1 305 ? 30.141 -18.844 -42.719 1 25.48 305 PRO B O 1
ATOM 5893 N N . ALA B 1 306 ? 30.188 -20.844 -42.156 1 22.81 306 ALA B N 1
ATOM 5894 C CA . ALA B 1 306 ? 31 -20.734 -40.938 1 22.81 306 ALA B CA 1
ATOM 5895 C C . ALA B 1 306 ? 32.406 -20.219 -41.281 1 22.81 306 ALA B C 1
ATOM 5897 O O . ALA B 1 306 ? 33.094 -20.766 -42.156 1 22.81 306 ALA B O 1
ATOM 5898 N N . ARG B 1 307 ? 32.688 -19.078 -41.156 1 28.27 307 ARG B N 1
ATOM 5899 C CA . ARG B 1 307 ? 34.094 -18.703 -41.062 1 28.27 307 ARG B CA 1
ATOM 5900 C C . ARG B 1 307 ? 34.875 -19.688 -40.219 1 28.27 307 ARG B C 1
ATOM 5902 O O . ARG B 1 307 ? 34.375 -20.172 -39.188 1 28.27 307 ARG B O 1
ATOM 5909 N N . SER B 1 308 ? 36.031 -20.469 -40.688 1 22.91 308 SER B N 1
ATOM 5910 C CA . SER B 1 308 ? 37 -21.453 -40.188 1 22.91 308 SER B CA 1
ATOM 5911 C C . SER B 1 308 ? 37.531 -21.094 -38.812 1 22.91 308 SER B C 1
ATOM 5913 O O . SER B 1 308 ? 38.5 -20.344 -38.688 1 22.91 308 SER B O 1
ATOM 5915 N N . VAL B 1 309 ? 36.938 -20.516 -37.875 1 24.27 309 VAL B N 1
ATOM 5916 C CA . VAL B 1 309 ? 37.844 -20.469 -36.719 1 24.27 309 VAL B CA 1
ATOM 5917 C C . VAL B 1 309 ? 38.375 -21.875 -36.406 1 24.27 309 VAL B C 1
ATOM 5919 O O . VAL B 1 309 ? 37.625 -22.859 -36.5 1 24.27 309 VAL B O 1
ATOM 5922 N N . ARG B 1 310 ? 39.656 -22.109 -36.406 1 25.56 310 ARG B N 1
ATOM 5923 C CA . ARG B 1 310 ? 40.469 -23.25 -36.031 1 25.56 310 ARG B CA 1
ATOM 5924 C C . ARG B 1 310 ? 39.875 -23.969 -34.812 1 25.56 310 ARG B C 1
ATOM 5926 O O . ARG B 1 310 ? 39.531 -23.328 -33.812 1 25.56 310 ARG B O 1
ATOM 5933 N N . THR B 1 311 ? 39.188 -25.078 -35 1 23.73 311 THR B N 1
ATOM 5934 C CA . THR B 1 311 ? 38.594 -26.219 -34.281 1 23.73 311 THR B CA 1
ATOM 5935 C C . THR B 1 311 ? 39.531 -26.703 -33.188 1 23.73 311 THR B C 1
ATOM 5937 O O . THR B 1 311 ? 40.594 -27.281 -33.469 1 23.73 311 THR B O 1
ATOM 5940 N N . VAL B 1 312 ? 39.969 -25.812 -32.219 1 27.56 312 VAL B N 1
ATOM 5941 C CA . VAL B 1 312 ? 40.719 -26.656 -31.281 1 27.56 312 VAL B CA 1
ATOM 5942 C C . VAL B 1 312 ? 39.875 -27.891 -30.953 1 27.56 312 VAL B C 1
ATOM 5944 O O . VAL B 1 312 ? 38.656 -27.828 -30.844 1 27.56 312 VAL B O 1
ATOM 5947 N N . ASP B 1 313 ? 40.281 -29.203 -31.188 1 26.42 313 ASP B N 1
ATOM 5948 C CA . ASP B 1 313 ? 39.938 -30.625 -31.062 1 26.42 313 ASP B CA 1
ATOM 5949 C C . ASP B 1 313 ? 39.375 -30.922 -29.672 1 26.42 313 ASP B C 1
ATOM 5951 O O . ASP B 1 313 ? 39.875 -31.828 -29 1 26.42 313 ASP B O 1
ATOM 5955 N N . CYS B 1 314 ? 39.125 -30.016 -28.75 1 25.75 314 CYS B N 1
ATOM 5956 C CA . CYS B 1 314 ? 38.812 -30.719 -27.516 1 25.75 314 CYS B CA 1
ATOM 5957 C C . CYS B 1 314 ? 37.562 -31.594 -27.703 1 25.75 314 CYS B C 1
ATOM 5959 O O . CYS B 1 314 ? 36.5 -31.109 -28.109 1 25.75 314 CYS B O 1
ATOM 5961 N N . GLU B 1 315 ? 37.5 -32.938 -27.984 1 27.28 315 GLU B N 1
ATOM 5962 C CA . GLU B 1 315 ? 36.719 -34.156 -28.047 1 27.28 315 GLU B CA 1
ATOM 5963 C C . GLU B 1 315 ? 35.75 -34.219 -26.875 1 27.28 315 GLU B C 1
ATOM 5965 O O . GLU B 1 315 ? 35.281 -35.312 -26.516 1 27.28 315 GLU B O 1
ATOM 5970 N N . ASN B 1 316 ? 35.594 -33.312 -25.953 1 29.7 316 ASN B N 1
ATOM 5971 C CA . ASN B 1 316 ? 34.75 -33.719 -24.844 1 29.7 316 ASN B CA 1
ATOM 5972 C C . ASN B 1 316 ? 33.312 -33.969 -25.312 1 29.7 316 ASN B C 1
ATOM 5974 O O . ASN B 1 316 ? 32.656 -33.094 -25.875 1 29.7 316 ASN B O 1
ATOM 5978 N N . GLU B 1 317 ? 32.75 -35.219 -25.719 1 28.91 317 GLU B N 1
ATOM 5979 C CA . GLU B 1 317 ? 31.469 -35.844 -25.984 1 28.91 317 GLU B CA 1
ATOM 5980 C C . GLU B 1 317 ? 30.422 -35.406 -24.969 1 28.91 317 GLU B C 1
ATOM 5982 O O . GLU B 1 317 ? 30.531 -35.688 -23.781 1 28.91 317 GLU B O 1
ATOM 5987 N N . VAL B 1 318 ? 29.938 -34.281 -24.938 1 35.22 318 VAL B N 1
ATOM 5988 C CA . VAL B 1 318 ? 28.797 -34 -24.094 1 35.22 318 VAL B CA 1
ATOM 5989 C C . VAL B 1 318 ? 27.75 -35.094 -24.266 1 35.22 318 VAL B C 1
ATOM 5991 O O . VAL B 1 318 ? 27.344 -35.406 -25.391 1 35.22 318 VAL B O 1
ATOM 5994 N N . PRO B 1 319 ? 27.641 -36.094 -23.375 1 34.84 319 PRO B N 1
ATOM 5995 C CA . PRO B 1 319 ? 26.625 -37.125 -23.5 1 34.84 319 PRO B CA 1
ATOM 5996 C C . PRO B 1 319 ? 25.25 -36.562 -23.875 1 34.84 319 PRO B C 1
ATOM 5998 O O . PRO B 1 319 ? 24.891 -35.469 -23.484 1 34.84 319 PRO B O 1
ATOM 6001 N N . GLU B 1 320 ? 24.594 -36.75 -25.031 1 37.75 320 GLU B N 1
ATOM 6002 C CA . GLU B 1 320 ? 23.297 -36.469 -25.656 1 37.75 320 GLU B CA 1
ATOM 6003 C C . GLU B 1 320 ? 22.156 -36.719 -24.688 1 37.75 320 GLU B C 1
ATOM 6005 O O . GLU B 1 320 ? 21.688 -37.875 -24.578 1 37.75 320 GLU B O 1
ATOM 6010 N N . GLY B 1 321 ? 22.094 -36.5 -23.5 1 41.47 321 GLY B N 1
ATOM 6011 C CA . GLY B 1 321 ? 20.891 -36.75 -22.734 1 41.47 321 GLY B CA 1
ATOM 6012 C C . GLY B 1 321 ? 19.641 -36.125 -23.359 1 41.47 321 GLY B C 1
ATOM 6013 O O . GLY B 1 321 ? 19.5 -34.906 -23.375 1 41.47 321 GLY B O 1
ATOM 6014 N N . THR B 1 322 ? 18.969 -36.531 -24.531 1 50.22 322 THR B N 1
ATOM 6015 C CA . THR B 1 322 ? 17.875 -36.094 -25.391 1 50.22 322 THR B CA 1
ATOM 6016 C C . THR B 1 322 ? 16.547 -36.156 -24.625 1 50.22 322 THR B C 1
ATOM 6018 O O . THR B 1 322 ? 16.203 -37.156 -24.047 1 50.22 322 THR B O 1
ATOM 6021 N N . GLY B 1 323 ? 16.031 -35.125 -24.109 1 61.66 323 GLY B N 1
ATOM 6022 C CA . GLY B 1 323 ? 14.641 -35.125 -23.672 1 61.66 323 GLY B CA 1
ATOM 6023 C C . GLY B 1 323 ? 13.727 -35.875 -24.625 1 61.66 323 GLY B C 1
ATOM 6024 O O . GLY B 1 323 ? 13.953 -35.875 -25.844 1 61.66 323 GLY B O 1
ATOM 6025 N N . ASN B 1 324 ? 12.938 -36.938 -24.125 1 79.31 324 ASN B N 1
ATOM 6026 C CA . ASN B 1 324 ? 12.008 -37.75 -24.922 1 79.31 324 ASN B CA 1
ATOM 6027 C C . ASN B 1 324 ? 10.75 -36.969 -25.266 1 79.31 324 ASN B C 1
ATOM 6029 O O . ASN B 1 324 ? 10.266 -36.156 -24.469 1 79.31 324 ASN B O 1
ATOM 6033 N N . VAL B 1 325 ? 10.438 -36.906 -26.547 1 85.38 325 VAL B N 1
ATOM 6034 C CA . VAL B 1 325 ? 9.195 -36.281 -27.016 1 85.38 325 VAL B CA 1
ATOM 6035 C C . VAL B 1 325 ? 8.203 -37.344 -27.438 1 85.38 325 VAL B C 1
ATOM 6037 O O . VAL B 1 325 ? 8.539 -38.25 -28.219 1 85.38 325 VAL B O 1
ATOM 6040 N N . VAL B 1 326 ? 7.039 -37.344 -26.844 1 88.69 326 VAL B N 1
ATOM 6041 C CA . VAL B 1 326 ? 5.984 -38.312 -27.141 1 88.69 326 VAL B CA 1
ATOM 6042 C C . VAL B 1 326 ? 4.707 -37.594 -27.547 1 88.69 326 VAL B C 1
ATOM 6044 O O . VAL B 1 326 ? 4.43 -36.5 -27.047 1 88.69 326 VAL B O 1
ATOM 6047 N N . VAL B 1 327 ? 4.02 -38.125 -28.531 1 90.12 327 VAL B N 1
ATOM 6048 C CA . VAL B 1 327 ? 2.709 -37.594 -28.906 1 90.12 327 VAL B CA 1
ATOM 6049 C C . VAL B 1 327 ? 1.628 -38.625 -28.578 1 90.12 327 VAL B C 1
ATOM 6051 O O . VAL B 1 327 ? 1.772 -39.812 -28.906 1 90.12 327 VAL B O 1
ATOM 6054 N N . SER B 1 328 ? 0.612 -38.25 -27.875 1 89.81 328 SER B N 1
ATOM 6055 C CA . SER B 1 328 ? -0.509 -39.094 -27.531 1 89.81 328 SER B CA 1
ATOM 6056 C C . SER B 1 328 ? -1.829 -38.531 -28.031 1 89.81 328 SER B C 1
ATOM 6058 O O . SER B 1 328 ? -2.094 -37.344 -27.875 1 89.81 328 SER B O 1
ATOM 6060 N N . ASP B 1 329 ? -2.639 -39.312 -28.734 1 87.56 329 ASP B N 1
ATOM 6061 C CA . ASP B 1 329 ? -3.938 -38.906 -29.25 1 87.56 329 ASP B CA 1
ATOM 6062 C C . ASP B 1 329 ? -5.062 -39.281 -28.297 1 87.56 329 ASP B C 1
ATOM 6064 O O . ASP B 1 329 ? -5.391 -40.469 -28.172 1 87.56 329 ASP B O 1
ATOM 6068 N N . CYS B 1 330 ? -5.68 -38.375 -27.641 1 85.12 330 CYS B N 1
ATOM 6069 C CA . CYS B 1 330 ? -6.73 -38.625 -26.656 1 85.12 330 CYS B CA 1
ATOM 6070 C C . CYS B 1 330 ? -8.078 -38.125 -27.156 1 85.12 330 CYS B C 1
ATOM 6072 O O . CYS B 1 330 ? -9.008 -37.906 -26.375 1 85.12 330 CYS B O 1
ATOM 6074 N N . ARG B 1 331 ? -8.469 -37.875 -28.516 1 82.5 331 ARG B N 1
ATOM 6075 C CA . ARG B 1 331 ? -9.719 -37.406 -29.109 1 82.5 331 ARG B CA 1
ATOM 6076 C C . ARG B 1 331 ? -10.719 -38.562 -29.219 1 82.5 331 ARG B C 1
ATOM 6078 O O . ARG B 1 331 ? -10.336 -39.719 -29.344 1 82.5 331 ARG B O 1
ATOM 6085 N N . GLU B 1 332 ? -12.086 -38.375 -29.031 1 70.94 332 GLU B N 1
ATOM 6086 C CA . GLU B 1 332 ? -13.133 -39.375 -29.172 1 70.94 332 GLU B CA 1
ATOM 6087 C C . GLU B 1 332 ? -13.32 -39.781 -30.641 1 70.94 332 GLU B C 1
ATOM 6089 O O . GLU B 1 332 ? -13.609 -40.938 -30.922 1 70.94 332 GLU B O 1
ATOM 6094 N N . ASP B 1 333 ? -13.93 -38.656 -31.562 1 54 333 ASP B N 1
ATOM 6095 C CA . ASP B 1 333 ? -14.547 -39.031 -32.844 1 54 333 ASP B CA 1
ATOM 6096 C C . ASP B 1 333 ? -13.602 -39.875 -33.656 1 54 333 ASP B C 1
ATOM 6098 O O . ASP B 1 333 ? -13.781 -40 -34.875 1 54 333 ASP B O 1
ATOM 6102 N N . ARG B 1 334 ? -12.695 -40.469 -33.531 1 43.53 334 ARG B N 1
ATOM 6103 C CA . ARG B 1 334 ? -12.25 -41.125 -34.75 1 43.53 334 ARG B CA 1
ATOM 6104 C C . ARG B 1 334 ? -13.375 -41.969 -35.344 1 43.53 334 ARG B C 1
ATOM 6106 O O . ARG B 1 334 ? -13.203 -42.562 -36.406 1 43.53 334 ARG B O 1
ATOM 6113 N N . PHE B 1 335 ? -14.547 -42.375 -34.75 1 33.75 335 PHE B N 1
ATOM 6114 C CA . PHE B 1 335 ? -15.391 -43.25 -35.562 1 33.75 335 PHE B CA 1
ATOM 6115 C C . PHE B 1 335 ? -16.297 -42.438 -36.469 1 33.75 335 PHE B C 1
ATOM 6117 O O . PHE B 1 335 ? -17.141 -43 -37.156 1 33.75 335 PHE B O 1
ATOM 6124 N N . ARG B 1 336 ? -16.922 -41.219 -36.25 1 36.16 336 ARG B N 1
ATOM 6125 C CA . ARG B 1 336 ? -17.766 -40.75 -37.344 1 36.16 336 ARG B CA 1
ATOM 6126 C C . ARG B 1 336 ? -16.938 -40.312 -38.531 1 36.16 336 ARG B C 1
ATOM 6128 O O . ARG B 1 336 ? -16.188 -39.344 -38.469 1 36.16 336 ARG B O 1
ATOM 6135 N N . GLN B 1 337 ? -16.594 -41.188 -39.531 1 28.05 337 GLN B N 1
ATOM 6136 C CA . GLN B 1 337 ? -15.977 -41.094 -40.844 1 28.05 337 GLN B CA 1
ATOM 6137 C C . GLN B 1 337 ? -16.484 -39.906 -41.625 1 28.05 337 GLN B C 1
ATOM 6139 O O . GLN B 1 337 ? -17.484 -39.281 -41.25 1 28.05 337 GLN B O 1
ATOM 6144 N N . HIS B 1 338 ? -16.484 -40 -43.281 1 26.77 338 HIS B N 1
ATOM 6145 C CA . HIS B 1 338 ? -16.266 -39.406 -44.594 1 26.77 338 HIS B CA 1
ATOM 6146 C C . HIS B 1 338 ? -17.531 -38.75 -45.125 1 26.77 338 HIS B C 1
ATOM 6148 O O . HIS B 1 338 ? -17.688 -38.594 -46.344 1 26.77 338 HIS B O 1
ATOM 6154 N N . SER B 1 339 ? -18.672 -38.562 -44.719 1 25.78 339 SER B N 1
ATOM 6155 C CA . SER B 1 339 ? -19.516 -38 -45.781 1 25.78 339 SER B CA 1
ATOM 6156 C C . SER B 1 339 ? -19 -36.625 -46.219 1 25.78 339 SER B C 1
ATOM 6158 O O . SER B 1 339 ? -19.016 -35.688 -45.438 1 25.78 339 SER B O 1
ATOM 6160 N N . HIS B 1 340 ? -17.984 -36.562 -47.312 1 23.89 340 HIS B N 1
ATOM 6161 C CA . HIS B 1 340 ? -17.375 -35.531 -48.125 1 23.89 340 HIS B CA 1
ATOM 6162 C C . HIS B 1 340 ? -18.438 -34.656 -48.812 1 23.89 340 HIS B C 1
ATOM 6164 O O . HIS B 1 340 ? -19.094 -35.094 -49.75 1 23.89 340 HIS B O 1
ATOM 6170 N N . VAL B 1 341 ? -19.375 -33.938 -48.312 1 25.69 341 VAL B N 1
ATOM 6171 C CA . VAL B 1 341 ? -20.047 -33.094 -49.281 1 25.69 341 VAL B CA 1
ATOM 6172 C C . VAL B 1 341 ? -19.016 -32.312 -50.094 1 25.69 341 VAL B C 1
ATOM 6174 O O . VAL B 1 341 ? -18.125 -31.672 -49.562 1 25.69 341 VAL B O 1
ATOM 6177 N N . MET B 1 342 ? -18.719 -32.781 -51.406 1 23.3 342 MET B N 1
ATOM 6178 C CA . MET B 1 342 ? -17.969 -32.281 -52.562 1 23.3 342 MET B CA 1
ATOM 6179 C C . MET B 1 342 ? -18.297 -30.828 -52.844 1 23.3 342 MET B C 1
ATOM 6181 O O . MET B 1 342 ? -19.359 -30.531 -53.406 1 23.3 342 MET B O 1
ATOM 6185 N N . ARG B 1 343 ? -18.281 -29.828 -51.969 1 25.2 343 ARG B N 1
ATOM 6186 C CA . ARG B 1 343 ? -18.5 -28.578 -52.719 1 25.2 343 ARG B CA 1
ATOM 6187 C C . ARG B 1 343 ? -17.484 -28.406 -53.812 1 25.2 343 ARG B C 1
ATOM 6189 O O . ARG B 1 343 ? -16.328 -28.844 -53.688 1 25.2 343 ARG B O 1
ATOM 6196 N N . PRO B 1 344 ? -17.875 -28.141 -55.062 1 24.91 344 PRO B N 1
ATOM 6197 C CA . PRO B 1 344 ? -17.062 -27.922 -56.25 1 24.91 344 PRO B CA 1
ATOM 6198 C C . PRO B 1 344 ? -15.875 -26.984 -56 1 24.91 344 PRO B C 1
ATOM 6200 O O . PRO B 1 344 ? -15.922 -26.156 -55.094 1 24.91 344 PRO B O 1
ATOM 6203 N N . HIS B 1 345 ? -14.68 -27.469 -56.406 1 22.52 345 HIS B N 1
ATOM 6204 C CA . HIS B 1 345 ? -13.281 -27.047 -56.375 1 22.52 345 HIS B CA 1
ATOM 6205 C C . HIS B 1 345 ? -13.117 -25.656 -57 1 22.52 345 HIS B C 1
ATOM 6207 O O . HIS B 1 345 ? -12.023 -25.281 -57.406 1 22.52 345 HIS B O 1
ATOM 6213 N N . GLN B 1 346 ? -14.148 -24.766 -57.156 1 25.33 346 GLN B N 1
ATOM 6214 C CA . GLN B 1 346 ? -13.656 -23.703 -58.031 1 25.33 346 GLN B CA 1
ATOM 6215 C C . GLN B 1 346 ? -12.352 -23.109 -57.469 1 25.33 346 GLN B C 1
ATOM 6217 O O . GLN B 1 346 ? -12.195 -22.938 -56.281 1 25.33 346 GLN B O 1
ATOM 6222 N N . SER B 1 347 ? -11.18 -23.047 -58.281 1 23.41 347 SER B N 1
ATOM 6223 C CA . SER B 1 347 ? -9.727 -22.891 -58.312 1 23.41 347 SER B CA 1
ATOM 6224 C C . SER B 1 347 ? -9.297 -21.625 -57.594 1 23.41 347 SER B C 1
ATOM 6226 O O . SER B 1 347 ? -8.109 -21.438 -57.312 1 23.41 347 SER B O 1
ATOM 6228 N N . TYR B 1 348 ? -10 -20.484 -57.75 1 25.05 348 TYR B N 1
ATOM 6229 C CA . TYR B 1 348 ? -9.148 -19.297 -57.812 1 25.05 348 TYR B CA 1
ATOM 6230 C C . TYR B 1 348 ? -8.453 -19.062 -56.469 1 25.05 348 TYR B C 1
ATOM 6232 O O . TYR B 1 348 ? -8.984 -19.406 -55.406 1 25.05 348 TYR B O 1
ATOM 6240 N N . PRO B 1 349 ? -7.082 -18.891 -56.469 1 26.97 349 PRO B N 1
ATOM 6241 C CA . PRO B 1 349 ? -6.125 -18.656 -55.375 1 26.97 349 PRO B CA 1
ATOM 6242 C C . PRO B 1 349 ? -6.621 -17.625 -54.375 1 26.97 349 PRO B C 1
ATOM 6244 O O . PRO B 1 349 ? -6.594 -16.422 -54.625 1 26.97 349 PRO B O 1
ATOM 6247 N N . THR B 1 350 ? -7.918 -17.703 -53.969 1 28 350 THR B N 1
ATOM 6248 C CA . THR B 1 350 ? -8.305 -16.469 -53.281 1 28 350 THR B CA 1
ATOM 6249 C C . THR B 1 350 ? -7.402 -16.203 -52.094 1 28 350 THR B C 1
ATOM 6251 O O . THR B 1 350 ? -7.016 -17.125 -51.375 1 28 350 THR B O 1
ATOM 6254 N N . PRO B 1 351 ? -6.789 -15 -51.969 1 29.89 351 PRO B N 1
ATOM 6255 C CA . PRO B 1 351 ? -5.84 -14.539 -50.969 1 29.89 351 PRO B CA 1
ATOM 6256 C C . PRO B 1 351 ? -6.227 -14.977 -49.531 1 29.89 351 PRO B C 1
ATOM 6258 O O . PRO B 1 351 ? -7.406 -15.211 -49.281 1 29.89 351 PRO B O 1
ATOM 6261 N N . PRO B 1 352 ? -5.23 -15.562 -48.812 1 27.66 352 PRO B N 1
ATOM 6262 C CA . PRO B 1 352 ? -5.512 -16.141 -47.5 1 27.66 352 PRO B CA 1
ATOM 6263 C C . PRO B 1 352 ? -6.473 -15.289 -46.688 1 27.66 352 PRO B C 1
ATOM 6265 O O . PRO B 1 352 ? -6.285 -14.078 -46.562 1 27.66 352 PRO B O 1
ATOM 6268 N N . GLN B 1 353 ? -7.773 -15.492 -46.875 1 28.8 353 GLN B N 1
ATOM 6269 C CA . GLN B 1 353 ? -8.766 -14.719 -46.125 1 28.8 353 GLN B CA 1
ATOM 6270 C C . GLN B 1 353 ? -8.344 -14.539 -44.688 1 28.8 353 GLN B C 1
ATOM 6272 O O . GLN B 1 353 ? -7.809 -15.461 -44.062 1 28.8 353 GLN B O 1
ATOM 6277 N N . PRO B 1 354 ? -8.078 -13.305 -44.25 1 29.16 354 PRO B N 1
ATOM 6278 C CA . PRO B 1 354 ? -7.762 -12.922 -42.844 1 29.16 354 PRO B CA 1
ATOM 6279 C C . PRO B 1 354 ? -8.523 -13.758 -41.844 1 29.16 354 PRO B C 1
ATOM 6281 O O . PRO B 1 354 ? -9.586 -14.297 -42.125 1 29.16 354 PRO B O 1
ATOM 6284 N N . PHE B 1 355 ? -7.828 -14.336 -40.938 1 28.45 355 PHE B N 1
ATOM 6285 C CA . PHE B 1 355 ? -8.414 -15.055 -39.781 1 28.45 355 PHE B CA 1
ATOM 6286 C C . PHE B 1 355 ? -9.773 -14.484 -39.438 1 28.45 355 PHE B C 1
ATOM 6288 O O . PHE B 1 355 ? -9.891 -13.312 -39.062 1 28.45 355 PHE B O 1
ATOM 6295 N N . GLN B 1 356 ? -10.781 -14.695 -40.094 1 30.38 356 GLN B N 1
ATOM 6296 C CA . GLN B 1 356 ? -12.156 -14.336 -39.781 1 30.38 356 GLN B CA 1
ATOM 6297 C C . GLN B 1 356 ? -12.398 -14.312 -38.281 1 30.38 356 GLN B C 1
ATOM 6299 O O . GLN B 1 356 ? -12.031 -15.258 -37.562 1 30.38 356 GLN B O 1
ATOM 6304 N N . GLY B 1 357 ? -12.414 -13.148 -37.625 1 32.34 357 GLY B N 1
ATOM 6305 C CA . GLY B 1 357 ? -12.773 -12.766 -36.25 1 32.34 357 GLY B CA 1
ATOM 6306 C C . GLY B 1 357 ? -13.812 -13.68 -35.625 1 32.34 357 GLY B C 1
ATOM 6307 O O . GLY B 1 357 ? -14.938 -13.781 -36.125 1 32.34 357 GLY B O 1
ATOM 6308 N N . HIS B 1 358 ? -13.406 -14.836 -35.25 1 33.31 358 HIS B N 1
ATOM 6309 C CA . HIS B 1 358 ? -14.367 -15.703 -34.594 1 33.31 358 HIS B CA 1
ATOM 6310 C C . HIS B 1 358 ? -15.336 -14.898 -33.719 1 33.31 358 HIS B C 1
ATOM 6312 O O . HIS B 1 358 ? -14.938 -13.922 -33.094 1 33.31 358 HIS B O 1
ATOM 6318 N N . ARG B 1 359 ? -16.516 -14.805 -34.094 1 34.16 359 ARG B N 1
ATOM 6319 C CA . ARG B 1 359 ? -17.625 -14.242 -33.344 1 34.16 359 ARG B CA 1
ATOM 6320 C C . ARG B 1 359 ? -17.484 -14.555 -31.844 1 34.16 359 ARG B C 1
ATOM 6322 O O . ARG B 1 359 ? -17.031 -15.641 -31.469 1 34.16 359 ARG B O 1
ATOM 6329 N N . PRO B 1 360 ? -17.422 -13.531 -30.969 1 37.06 360 PRO B N 1
ATOM 6330 C CA . PRO B 1 360 ? -17.469 -13.797 -29.531 1 37.06 360 PRO B CA 1
ATOM 6331 C C . PRO B 1 360 ? -18.469 -14.898 -29.172 1 37.06 360 PRO B C 1
ATOM 6333 O O . PRO B 1 360 ? -19.656 -14.789 -29.484 1 37.06 360 PRO B O 1
ATOM 6336 N N . ARG B 1 361 ? -18.094 -16.125 -29.406 1 38.62 361 ARG B N 1
ATOM 6337 C CA . ARG B 1 361 ? -19.062 -17.141 -29 1 38.62 361 ARG B CA 1
ATOM 6338 C C . ARG B 1 361 ? -19.641 -16.812 -27.625 1 38.62 361 ARG B C 1
ATOM 6340 O O . ARG B 1 361 ? -18.984 -16.156 -26.812 1 38.62 361 ARG B O 1
ATOM 6347 N N . GLY B 1 362 ? -21.016 -16.75 -27.453 1 40.88 362 GLY B N 1
ATOM 6348 C CA . GLY B 1 362 ? -21.703 -16.516 -26.203 1 40.88 362 GLY B CA 1
ATOM 6349 C C . GLY B 1 362 ? -20.984 -17.078 -25 1 40.88 362 GLY B C 1
ATOM 6350 O O . GLY B 1 362 ? -19.922 -17.703 -25.141 1 40.88 362 GLY B O 1
ATOM 6351 N N . LYS B 1 363 ? -21.422 -16.828 -23.766 1 46.84 363 LYS B N 1
ATOM 6352 C CA . LYS B 1 363 ? -20.938 -17.375 -22.5 1 46.84 363 LYS B CA 1
ATOM 6353 C C . LYS B 1 363 ? -20.766 -18.891 -22.594 1 46.84 363 LYS B C 1
ATOM 6355 O O . LYS B 1 363 ? -21.719 -19.609 -22.906 1 46.84 363 LYS B O 1
ATOM 6360 N N . PRO B 1 364 ? -19.609 -19.391 -22.906 1 44.88 364 PRO B N 1
ATOM 6361 C CA . PRO B 1 364 ? -19.531 -20.844 -22.969 1 44.88 364 PRO B CA 1
ATOM 6362 C C . PRO B 1 364 ? -20.375 -21.531 -21.906 1 44.88 364 PRO B C 1
ATOM 6364 O O . PRO B 1 364 ? -20.578 -20.984 -20.828 1 44.88 364 PRO B O 1
ATOM 6367 N N . ASP B 1 365 ? -21.312 -22.297 -22.203 1 49.78 365 ASP B N 1
ATOM 6368 C CA . ASP B 1 365 ? -21.969 -23.203 -21.266 1 49.78 365 ASP B CA 1
ATOM 6369 C C . ASP B 1 365 ? -20.953 -24 -20.453 1 49.78 365 ASP B C 1
ATOM 6371 O O . ASP B 1 365 ? -20.531 -25.078 -20.859 1 49.78 365 ASP B O 1
ATOM 6375 N N . PHE B 1 366 ? -19.906 -23.375 -19.875 1 53.66 366 PHE B N 1
ATOM 6376 C CA . PHE B 1 366 ? -18.672 -23.766 -19.234 1 53.66 366 PHE B CA 1
ATOM 6377 C C . PHE B 1 366 ? -18.891 -24.984 -18.328 1 53.66 366 PHE B C 1
ATOM 6379 O O . PHE B 1 366 ? -17.938 -25.547 -17.797 1 53.66 366 PHE B O 1
ATOM 6386 N N . THR B 1 367 ? -20.203 -25.281 -18.016 1 57.03 367 THR B N 1
ATOM 6387 C CA . THR B 1 367 ? -20.438 -26.344 -17.047 1 57.03 367 THR B CA 1
ATOM 6388 C C . THR B 1 367 ? -20.344 -27.719 -17.703 1 57.03 367 THR B C 1
ATOM 6390 O O . THR B 1 367 ? -20.922 -28.688 -17.203 1 57.03 367 THR B O 1
ATOM 6393 N N . ASP B 1 368 ? -19.625 -27.75 -18.797 1 69.19 368 ASP B N 1
ATOM 6394 C CA . ASP B 1 368 ? -19.656 -29.125 -19.266 1 69.19 368 ASP B CA 1
ATOM 6395 C C . ASP B 1 368 ? -18.703 -30 -18.438 1 69.19 368 ASP B C 1
ATOM 6397 O O . ASP B 1 368 ? -17.531 -30.141 -18.766 1 69.19 368 ASP B O 1
ATOM 6401 N N . LEU B 1 369 ? -19.078 -30.547 -17.375 1 79 369 LEU B N 1
ATOM 6402 C CA . LEU B 1 369 ? -18.359 -31.328 -16.391 1 79 369 LEU B CA 1
ATOM 6403 C C . LEU B 1 369 ? -17.859 -32.625 -17 1 79 369 LEU B C 1
ATOM 6405 O O . LEU B 1 369 ? -16.859 -33.219 -16.547 1 79 369 LEU B O 1
ATOM 6409 N N . ASP B 1 370 ? -18.453 -32.969 -18.172 1 83.25 370 ASP B N 1
ATOM 6410 C CA . ASP B 1 370 ? -18.016 -34.219 -18.812 1 83.25 370 ASP B CA 1
ATOM 6411 C C . ASP B 1 370 ? -16.641 -34.062 -19.438 1 83.25 370 ASP B C 1
ATOM 6413 O O . ASP B 1 370 ? -15.758 -34.906 -19.266 1 83.25 370 ASP B O 1
ATOM 6417 N N . SER B 1 371 ? -16.516 -33 -20.141 1 84.62 371 SER B N 1
ATOM 6418 C CA . SER B 1 371 ? -15.227 -32.719 -20.75 1 84.62 371 SER B CA 1
ATOM 6419 C C . SER B 1 371 ? -14.141 -32.531 -19.703 1 84.62 371 SER B C 1
ATOM 6421 O O . SER B 1 371 ? -12.992 -32.938 -19.906 1 84.62 371 SER B O 1
ATOM 6423 N N . CYS B 1 372 ? -14.531 -31.984 -18.625 1 89.5 372 CYS B N 1
ATOM 6424 C CA . CYS B 1 372 ? -13.594 -31.766 -17.547 1 89.5 372 CYS B CA 1
ATOM 6425 C C . CYS B 1 372 ? -13.156 -33.094 -16.922 1 89.5 372 CYS B C 1
ATOM 6427 O O . CYS B 1 372 ? -11.977 -33.281 -16.625 1 89.5 372 CYS B O 1
ATOM 6429 N N . THR B 1 373 ? -14.133 -33.938 -16.766 1 90.31 373 THR B N 1
ATOM 6430 C CA . THR B 1 373 ? -13.844 -35.25 -16.188 1 90.31 373 THR B CA 1
ATOM 6431 C C . THR B 1 373 ? -12.914 -36.062 -17.109 1 90.31 373 THR B C 1
ATOM 6433 O O . THR B 1 373 ? -12.016 -36.75 -16.625 1 90.31 373 THR B O 1
ATOM 6436 N N . ARG B 1 374 ? -13.148 -35.938 -18.344 1 89.75 374 ARG B N 1
ATOM 6437 C CA . ARG B 1 374 ? -12.281 -36.594 -19.312 1 89.75 374 ARG B CA 1
ATOM 6438 C C . ARG B 1 374 ? -10.859 -36.062 -19.25 1 89.75 374 ARG B C 1
ATOM 6440 O O . ARG B 1 374 ? -9.891 -36.812 -19.281 1 89.75 374 ARG B O 1
ATOM 6447 N N . LEU B 1 375 ? -10.797 -34.781 -19.203 1 91.5 375 LEU B N 1
ATOM 6448 C CA . LEU B 1 375 ? -9.484 -34.156 -19.094 1 91.5 375 LEU B CA 1
ATOM 6449 C C . LEU B 1 375 ? -8.789 -34.594 -17.797 1 91.5 375 LEU B C 1
ATOM 6451 O O . LEU B 1 375 ? -7.586 -34.875 -17.812 1 91.5 375 LEU B O 1
ATOM 6455 N N . ASN B 1 376 ? -9.516 -34.625 -16.766 1 94.44 376 ASN B N 1
ATOM 6456 C CA . ASN B 1 376 ? -8.953 -35.094 -15.5 1 94.44 376 ASN B CA 1
ATOM 6457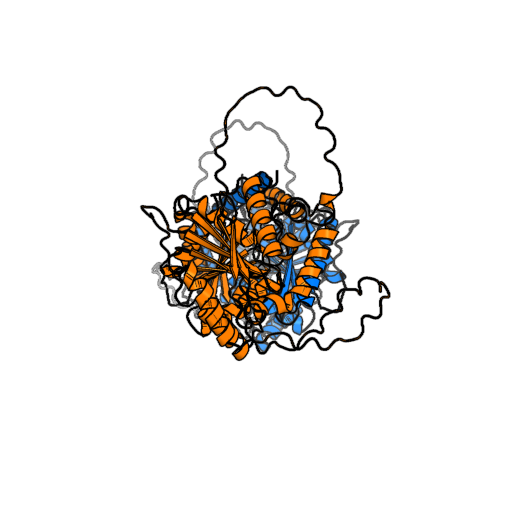 C C . ASN B 1 376 ? -8.398 -36.5 -15.617 1 94.44 376 ASN B C 1
ATOM 6459 O O . ASN B 1 376 ? -7.336 -36.812 -15.07 1 94.44 376 ASN B O 1
ATOM 6463 N N . GLN B 1 377 ? -9.117 -37.344 -16.328 1 93.69 377 GLN B N 1
ATOM 6464 C CA . GLN B 1 377 ? -8.648 -38.719 -16.516 1 93.69 377 GLN B CA 1
ATOM 6465 C C . GLN B 1 377 ? -7.324 -38.75 -17.281 1 93.69 377 GLN B C 1
ATOM 6467 O O . GLN B 1 377 ? -6.438 -39.531 -16.953 1 93.69 377 GLN B O 1
ATOM 6472 N N . VAL B 1 378 ? -7.238 -37.875 -18.203 1 93.25 378 VAL B N 1
ATOM 6473 C CA . VAL B 1 378 ? -6 -37.781 -18.969 1 93.25 378 VAL B CA 1
ATOM 6474 C C . VAL B 1 378 ? -4.863 -37.312 -18.062 1 93.25 378 VAL B C 1
ATOM 6476 O O . VAL B 1 378 ? -3.762 -37.875 -18.109 1 93.25 378 VAL B O 1
ATOM 6479 N N . VAL B 1 379 ? -5.102 -36.406 -17.234 1 95.62 379 VAL B N 1
ATOM 6480 C CA . VAL B 1 379 ? -4.098 -35.875 -16.328 1 95.62 379 VAL B CA 1
ATOM 6481 C C . VAL B 1 379 ? -3.709 -36.938 -15.305 1 95.62 379 VAL B C 1
ATOM 6483 O O . VAL B 1 379 ? -2.521 -37.188 -15.078 1 95.62 379 VAL B O 1
ATOM 6486 N N . LEU B 1 380 ? -4.715 -37.656 -14.789 1 95.94 380 LEU B N 1
ATOM 6487 C CA . LEU B 1 380 ? -4.477 -38.656 -13.75 1 95.94 380 LEU B CA 1
ATOM 6488 C C . LEU B 1 380 ? -3.674 -39.844 -14.297 1 95.94 380 LEU B C 1
ATOM 6490 O O . LEU B 1 380 ? -2.842 -40.406 -13.586 1 95.94 380 LEU B O 1
ATOM 6494 N N . SER B 1 381 ? -3.951 -40.156 -15.484 1 94.88 381 SER B N 1
ATOM 6495 C CA . SER B 1 381 ? -3.258 -41.312 -16.078 1 94.88 381 SER B CA 1
ATOM 6496 C C . SER B 1 381 ? -1.76 -41.062 -16.188 1 94.88 381 SER B C 1
ATOM 6498 O O . SER B 1 381 ? -0.964 -42 -16.234 1 94.88 381 SER B O 1
ATOM 6500 N N . ARG B 1 382 ? -1.348 -39.812 -16.125 1 94.31 382 ARG B N 1
ATOM 6501 C CA . ARG B 1 382 ? 0.06 -39.469 -16.297 1 94.31 382 ARG B CA 1
ATOM 6502 C C . ARG B 1 382 ? 0.659 -38.969 -14.992 1 94.31 382 ARG B C 1
ATOM 6504 O O . ARG B 1 382 ? 1.84 -39.188 -14.711 1 94.31 382 ARG B O 1
ATOM 6511 N N . SER B 1 383 ? -0.198 -38.281 -14.203 1 96.38 383 SER B N 1
ATOM 6512 C CA . SER B 1 383 ? 0.385 -37.469 -13.133 1 96.38 383 SER B CA 1
ATOM 6513 C C . SER B 1 383 ? -0.156 -37.875 -11.766 1 96.38 383 SER B C 1
ATOM 6515 O O . SER B 1 383 ? -0.034 -37.156 -10.789 1 96.38 383 SER B O 1
ATOM 6517 N N . SER B 1 384 ? -0.767 -39.062 -11.641 1 94.31 384 SER B N 1
ATOM 6518 C CA . SER B 1 384 ? -1.317 -39.5 -10.367 1 94.31 384 SER B CA 1
ATOM 6519 C C . SER B 1 384 ? -0.223 -39.656 -9.312 1 94.31 384 SER B C 1
ATOM 6521 O O . SER B 1 384 ? -0.481 -39.5 -8.117 1 94.31 384 SER B O 1
ATOM 6523 N N . GLN B 1 385 ? 1.032 -39.938 -9.75 1 92.56 385 GLN B N 1
ATOM 6524 C CA . GLN B 1 385 ? 2.119 -40.156 -8.805 1 92.56 385 GLN B CA 1
ATOM 6525 C C . GLN B 1 385 ? 3.039 -38.938 -8.719 1 92.56 385 GLN B C 1
ATOM 6527 O O . GLN B 1 385 ? 4.059 -38.969 -8.023 1 92.56 385 GLN B O 1
ATOM 6532 N N . ALA B 1 386 ? 2.701 -37.906 -9.438 1 94.25 386 ALA B N 1
ATOM 6533 C CA . ALA B 1 386 ? 3.52 -36.688 -9.391 1 94.25 386 ALA B CA 1
ATOM 6534 C C . ALA B 1 386 ? 3.465 -36.062 -8.008 1 94.25 386 ALA B C 1
ATOM 6536 O O . ALA B 1 386 ? 2.416 -36.062 -7.363 1 94.25 386 ALA B O 1
ATOM 6537 N N . GLU B 1 387 ? 4.566 -35.562 -7.582 1 93.25 387 GLU B N 1
ATOM 6538 C CA . GLU B 1 387 ? 4.582 -34.844 -6.309 1 93.25 387 GLU B CA 1
ATOM 6539 C C . GLU B 1 387 ? 3.883 -33.5 -6.426 1 93.25 387 GLU B C 1
ATOM 6541 O O . GLU B 1 387 ? 3.256 -33.031 -5.473 1 93.25 387 GLU B O 1
ATOM 6546 N N . LEU B 1 388 ? 4.113 -32.875 -7.535 1 95.44 388 LEU B N 1
ATOM 6547 C CA . LEU B 1 388 ? 3.535 -31.578 -7.797 1 95.44 388 LEU B CA 1
ATOM 6548 C C . LEU B 1 388 ? 3.088 -31.453 -9.25 1 95.44 388 LEU B C 1
ATOM 6550 O O . LEU B 1 388 ? 3.803 -31.891 -10.164 1 95.44 388 LEU B O 1
ATOM 6554 N N . VAL B 1 389 ? 1.901 -30.969 -9.422 1 97.38 389 VAL B N 1
ATOM 6555 C CA . VAL B 1 389 ? 1.396 -30.672 -10.75 1 97.38 389 VAL B CA 1
ATOM 6556 C C . VAL B 1 389 ? 1.232 -29.156 -10.906 1 97.38 389 VAL B C 1
ATOM 6558 O O . VAL B 1 389 ? 0.592 -28.516 -10.078 1 97.38 389 VAL B O 1
ATOM 6561 N N . VAL B 1 390 ? 1.857 -28.562 -11.883 1 95.94 390 VAL B N 1
ATOM 6562 C CA . VAL B 1 390 ? 1.737 -27.156 -12.211 1 95.94 390 VAL B CA 1
ATOM 6563 C C . VAL B 1 390 ? 0.901 -26.984 -13.477 1 95.94 390 VAL B C 1
ATOM 6565 O O . VAL B 1 390 ? 1.245 -27.516 -14.531 1 95.94 390 VAL B O 1
ATOM 6568 N N . MET B 1 391 ? -0.186 -26.281 -13.422 1 95.06 391 MET B N 1
ATOM 6569 C CA . MET B 1 391 ? -1.038 -26.203 -14.609 1 95.06 391 MET B CA 1
ATOM 6570 C C . MET B 1 391 ? -1.677 -24.812 -14.719 1 95.06 391 MET B C 1
ATOM 6572 O O . MET B 1 391 ? -1.691 -24.062 -13.75 1 95.06 391 MET B O 1
ATOM 6576 N N . ASN B 1 392 ? -2.211 -24.516 -15.828 1 91.19 392 ASN B N 1
ATOM 6577 C CA . ASN B 1 392 ? -2.879 -23.234 -16.078 1 91.19 392 ASN B CA 1
ATOM 6578 C C . ASN B 1 392 ? -4.211 -23.156 -15.328 1 91.19 392 ASN B C 1
ATOM 6580 O O . ASN B 1 392 ? -4.945 -24.141 -15.25 1 91.19 392 ASN B O 1
ATOM 6584 N N . LEU B 1 393 ? -4.41 -22.016 -14.742 1 91.5 393 LEU B N 1
ATOM 6585 C CA . LEU B 1 393 ? -5.73 -21.688 -14.211 1 91.5 393 LEU B CA 1
ATOM 6586 C C . LEU B 1 393 ? -6.57 -20.984 -15.266 1 91.5 393 LEU B C 1
ATOM 6588 O O . LEU B 1 393 ? -6.148 -19.969 -15.828 1 91.5 393 LEU B O 1
ATOM 6592 N N . PRO B 1 394 ? -7.68 -21.547 -15.625 1 85.62 394 PRO B N 1
ATOM 6593 C CA . PRO B 1 394 ? -8.516 -20.859 -16.609 1 85.62 394 PRO B CA 1
ATOM 6594 C C . PRO B 1 394 ? -9 -19.5 -16.125 1 85.62 394 PRO B C 1
ATOM 6596 O O . PRO B 1 394 ? -8.898 -19.188 -14.93 1 85.62 394 PRO B O 1
ATOM 6599 N N . GLN B 1 395 ? -9.461 -18.75 -17.016 1 83 395 GLN B N 1
ATOM 6600 C CA . GLN B 1 395 ? -10.062 -17.469 -16.641 1 83 395 GLN B CA 1
ATOM 6601 C C . GLN B 1 395 ? -11.391 -17.672 -15.922 1 83 395 GLN B C 1
ATOM 6603 O O . GLN B 1 395 ? -12.172 -18.562 -16.297 1 83 395 GLN B O 1
ATOM 6608 N N . GLN B 1 396 ? -11.531 -16.859 -14.984 1 81.19 396 GLN B N 1
ATOM 6609 C CA . GLN B 1 396 ? -12.805 -16.969 -14.273 1 81.19 396 GLN B CA 1
ATOM 6610 C C . GLN B 1 396 ? -13.969 -16.5 -15.156 1 81.19 396 GLN B C 1
ATOM 6612 O O . GLN B 1 396 ? -13.797 -15.602 -15.984 1 81.19 396 GLN B O 1
ATOM 6617 N N . TRP B 1 397 ? -15.086 -17.047 -14.992 1 76.62 397 TRP B N 1
ATOM 6618 C CA . TRP B 1 397 ? -16.25 -16.812 -15.836 1 76.62 397 TRP B CA 1
ATOM 6619 C C . TRP B 1 397 ? -17.141 -15.734 -15.227 1 76.62 397 TRP B C 1
ATOM 6621 O O . TRP B 1 397 ? -18.219 -15.445 -15.758 1 76.62 397 TRP B O 1
ATOM 6631 N N . GLY B 1 398 ? -16.766 -15.172 -14.156 1 80.38 398 GLY B N 1
ATOM 6632 C CA . GLY B 1 398 ? -17.516 -14.164 -13.422 1 80.38 398 GLY B CA 1
ATOM 6633 C C . GLY B 1 398 ? -17.234 -14.188 -11.93 1 80.38 398 GLY B C 1
ATOM 6634 O O . GLY B 1 398 ? -16.562 -15.102 -11.43 1 80.38 398 GLY B O 1
ATOM 6635 N N . THR B 1 399 ? -17.75 -13.195 -11.266 1 83.5 399 THR B N 1
ATOM 6636 C CA . THR B 1 399 ? -17.453 -13.125 -9.836 1 83.5 399 THR B CA 1
ATOM 6637 C C . THR B 1 399 ? -18.719 -13.352 -9.016 1 83.5 399 THR B C 1
ATOM 6639 O O . THR B 1 399 ? -18.656 -13.516 -7.793 1 83.5 399 THR B O 1
ATOM 6642 N N . GLU B 1 400 ? -19.797 -13.398 -9.688 1 87.25 400 GLU B N 1
ATOM 6643 C CA . GLU B 1 400 ? -21.047 -13.656 -8.969 1 87.25 400 GLU B CA 1
ATOM 6644 C C . GLU B 1 400 ? -21.078 -15.086 -8.43 1 87.25 400 GLU B C 1
ATOM 6646 O O . GLU B 1 400 ? -20.422 -15.977 -8.969 1 87.25 400 GLU B O 1
ATOM 6651 N N . SER B 1 401 ? -21.906 -15.344 -7.488 1 89.06 401 SER B N 1
ATOM 6652 C CA . SER B 1 401 ? -21.891 -16.578 -6.703 1 89.06 401 SER B CA 1
ATOM 6653 C C . SER B 1 401 ? -22.078 -17.797 -7.59 1 89.06 401 SER B C 1
ATOM 6655 O O . SER B 1 401 ? -21.297 -18.75 -7.535 1 89.06 401 SER B O 1
ATOM 6657 N N . PRO B 1 402 ? -23.094 -17.812 -8.477 1 88.31 402 PRO B N 1
ATOM 6658 C CA . PRO B 1 402 ? -23.266 -19.016 -9.297 1 88.31 402 PRO B CA 1
ATOM 6659 C C . PRO B 1 402 ? -22.078 -19.281 -10.227 1 88.31 402 PRO B C 1
ATOM 6661 O O . PRO B 1 402 ? -21.672 -20.422 -10.406 1 88.31 402 PRO B O 1
ATOM 6664 N N . GLN B 1 403 ? -21.547 -18.25 -10.797 1 88.56 403 GLN B N 1
ATOM 6665 C CA . GLN B 1 403 ? -20.406 -18.391 -11.703 1 88.56 403 GLN B CA 1
ATOM 6666 C C . GLN B 1 403 ? -19.141 -18.766 -10.945 1 88.56 403 GLN B C 1
ATOM 6668 O O . GLN B 1 403 ? -18.344 -19.578 -11.422 1 88.56 403 GLN B O 1
ATOM 6673 N N . ALA B 1 404 ? -19.016 -18.172 -9.82 1 90.5 404 ALA B N 1
ATOM 6674 C CA . ALA B 1 404 ? -17.859 -18.5 -8.984 1 90.5 404 ALA B CA 1
ATOM 6675 C C . ALA B 1 404 ? -17.891 -19.969 -8.555 1 90.5 404 ALA B C 1
ATOM 6677 O O . ALA B 1 404 ? -16.875 -20.656 -8.586 1 90.5 404 ALA B O 1
ATOM 6678 N N . ARG B 1 405 ? -19.062 -20.422 -8.234 1 90.88 405 ARG B N 1
ATOM 6679 C CA . ARG B 1 405 ? -19.219 -21.812 -7.82 1 90.88 405 ARG B CA 1
ATOM 6680 C C . ARG B 1 405 ? -18.922 -22.766 -8.977 1 90.88 405 ARG B C 1
ATOM 6682 O O . ARG B 1 405 ? -18.266 -23.797 -8.789 1 90.88 405 ARG B O 1
ATOM 6689 N N . ALA B 1 406 ? -19.438 -22.391 -10.102 1 89.75 406 ALA B N 1
ATOM 6690 C CA . ALA B 1 406 ? -19.188 -23.219 -11.289 1 89.75 406 ALA B CA 1
ATOM 6691 C C . ALA B 1 406 ? -17.688 -23.281 -11.609 1 89.75 406 ALA B C 1
ATOM 6693 O O . ALA B 1 406 ? -17.172 -24.344 -11.922 1 89.75 406 ALA B O 1
ATOM 6694 N N . PHE B 1 407 ? -17.078 -22.172 -11.492 1 91.94 407 PHE B N 1
ATOM 6695 C CA . PHE B 1 407 ? -15.641 -22.078 -11.742 1 91.94 407 PHE B CA 1
ATOM 6696 C C . PHE B 1 407 ? -14.859 -22.953 -10.773 1 91.94 407 PHE B C 1
ATOM 6698 O O . PHE B 1 407 ? -14 -23.734 -11.18 1 91.94 407 PHE B O 1
ATOM 6705 N N . MET B 1 408 ? -15.203 -22.875 -9.547 1 93.5 408 MET B N 1
ATOM 6706 C CA . MET B 1 408 ? -14.516 -23.641 -8.516 1 93.5 408 MET B CA 1
ATOM 6707 C C . MET B 1 408 ? -14.766 -25.141 -8.68 1 93.5 408 MET B C 1
ATOM 6709 O O . MET B 1 408 ? -13.859 -25.953 -8.5 1 93.5 408 MET B O 1
ATOM 6713 N N . THR B 1 409 ? -15.953 -25.469 -8.992 1 92.19 409 THR B N 1
ATOM 6714 C CA . THR B 1 409 ? -16.312 -26.859 -9.203 1 92.19 409 THR B CA 1
ATOM 6715 C C . THR B 1 409 ? -15.508 -27.453 -10.359 1 92.19 409 THR B C 1
ATOM 6717 O O . THR B 1 409 ? -15.016 -28.578 -10.273 1 92.19 409 THR B O 1
ATOM 6720 N N . TYR B 1 410 ? -15.383 -26.672 -11.344 1 91.94 410 TYR B N 1
ATOM 6721 C CA . TYR B 1 410 ? -14.602 -27.109 -12.492 1 91.94 410 TYR B CA 1
ATOM 6722 C C . TYR B 1 410 ? -13.156 -27.375 -12.102 1 91.94 410 TYR B C 1
ATOM 6724 O O . TYR B 1 410 ? -12.617 -28.453 -12.398 1 91.94 410 TYR B O 1
ATOM 6732 N N . CYS B 1 411 ? -12.547 -26.453 -11.477 1 93.94 411 CYS B N 1
ATOM 6733 C CA . CYS B 1 411 ? -11.141 -26.578 -11.102 1 93.94 411 CYS B CA 1
ATOM 6734 C C . CYS B 1 411 ? -10.93 -27.734 -10.141 1 93.94 411 CYS B C 1
ATOM 6736 O O . CYS B 1 411 ? -9.945 -28.469 -10.258 1 93.94 411 CYS B O 1
ATOM 6738 N N . ASN B 1 412 ? -11.867 -27.906 -9.266 1 94.19 412 ASN B N 1
ATOM 6739 C CA . ASN B 1 412 ? -11.773 -29.016 -8.32 1 94.19 412 ASN B CA 1
ATOM 6740 C C . ASN B 1 412 ? -11.93 -30.359 -9.023 1 94.19 412 ASN B C 1
ATOM 6742 O O . ASN B 1 412 ? -11.211 -31.328 -8.711 1 94.19 412 ASN B O 1
ATOM 6746 N N . ALA B 1 413 ? -12.836 -30.359 -9.945 1 93.31 413 ALA B N 1
ATOM 6747 C CA . ALA B 1 413 ? -13.039 -31.594 -10.703 1 93.31 413 ALA B CA 1
ATOM 6748 C C . ALA B 1 413 ? -11.82 -31.922 -11.555 1 93.31 413 ALA B C 1
ATOM 6750 O O . ALA B 1 413 ? -11.43 -33.094 -11.664 1 93.31 413 ALA B O 1
ATOM 6751 N N . LEU B 1 414 ? -11.25 -30.922 -12.109 1 93.62 414 LEU B N 1
ATOM 6752 C CA . LEU B 1 414 ? -10.094 -31.094 -12.984 1 93.62 414 LEU B CA 1
ATOM 6753 C C . LEU B 1 414 ? -8.906 -31.672 -12.219 1 93.62 414 LEU B C 1
ATOM 6755 O O . LEU B 1 414 ? -8.094 -32.406 -12.781 1 93.62 414 LEU B O 1
ATOM 6759 N N . THR B 1 415 ? -8.852 -31.391 -10.961 1 95.88 415 THR B N 1
ATOM 6760 C CA . THR B 1 415 ? -7.652 -31.75 -10.211 1 95.88 415 THR B CA 1
ATOM 6761 C C . THR B 1 415 ? -7.965 -32.812 -9.172 1 95.88 415 THR B C 1
ATOM 6763 O O . THR B 1 415 ? -7.152 -33.094 -8.281 1 95.88 415 THR B O 1
ATOM 6766 N N . GLU B 1 416 ? -9.148 -33.375 -9.289 1 95 416 GLU B N 1
ATOM 6767 C CA . GLU B 1 416 ? -9.508 -34.438 -8.367 1 95 416 GLU B CA 1
ATOM 6768 C C . GLU B 1 416 ? -8.531 -35.594 -8.469 1 95 416 GLU B C 1
ATOM 6770 O O . GLU B 1 416 ? -8.227 -36.062 -9.57 1 95 416 GLU B O 1
ATOM 6775 N N . GLY B 1 417 ? -7.992 -36.031 -7.324 1 95.44 417 GLY B N 1
ATOM 6776 C CA . GLY B 1 417 ? -7.105 -37.188 -7.297 1 95.44 417 GLY B CA 1
ATOM 6777 C C . GLY B 1 417 ? -5.637 -36.812 -7.297 1 95.44 417 GLY B C 1
ATOM 6778 O O . GLY B 1 417 ? -4.773 -37.656 -7.059 1 95.44 417 GLY B O 1
ATOM 6779 N N . LEU B 1 418 ? -5.309 -35.594 -7.609 1 96.31 418 LEU B N 1
ATOM 6780 C CA . LEU B 1 418 ? -3.926 -35.125 -7.59 1 96.31 418 LEU B CA 1
ATOM 6781 C C . LEU B 1 418 ? -3.5 -34.75 -6.18 1 96.31 418 LEU B C 1
ATOM 6783 O O . LEU B 1 418 ? -4.32 -34.25 -5.391 1 96.31 418 LEU B O 1
ATOM 6787 N N . LYS B 1 419 ? -2.256 -34.906 -5.82 1 93.81 419 LYS B N 1
ATOM 6788 C CA . LYS B 1 419 ? -1.758 -34.656 -4.477 1 93.81 419 LYS B CA 1
ATOM 6789 C C . LYS B 1 419 ? -1.646 -33.125 -4.23 1 93.81 419 LYS B C 1
ATOM 6791 O O . LYS B 1 419 ? -2.363 -32.594 -3.395 1 93.81 419 LYS B O 1
ATOM 6796 N N . HIS B 1 420 ? -0.677 -32.531 -4.953 1 95.56 420 HIS B N 1
ATOM 6797 C CA . HIS B 1 420 ? -0.432 -31.094 -4.852 1 95.56 420 HIS B CA 1
ATOM 6798 C C . HIS B 1 420 ? -0.498 -30.422 -6.223 1 95.56 420 HIS B C 1
ATOM 6800 O O . HIS B 1 420 ? 0.048 -30.938 -7.195 1 95.56 420 HIS B O 1
ATOM 6806 N N . VAL B 1 421 ? -1.218 -29.297 -6.258 1 97.38 421 VAL B N 1
ATOM 6807 C CA . VAL B 1 421 ? -1.389 -28.609 -7.539 1 97.38 421 VAL B CA 1
ATOM 6808 C C . VAL B 1 421 ? -1.084 -27.125 -7.375 1 97.38 421 VAL B C 1
ATOM 6810 O O . VAL B 1 421 ? -1.498 -26.5 -6.391 1 97.38 421 VAL B O 1
ATOM 6813 N N . VAL B 1 422 ? -0.355 -26.547 -8.242 1 96.62 422 VAL B N 1
ATOM 6814 C CA . VAL B 1 422 ? -0.198 -25.094 -8.367 1 96.62 422 VAL B CA 1
ATOM 6815 C C . VAL B 1 422 ? -0.896 -24.609 -9.633 1 96.62 422 VAL B C 1
ATOM 6817 O O . VAL B 1 422 ? -0.446 -24.891 -10.742 1 96.62 422 VAL B O 1
ATOM 6820 N N . PHE B 1 423 ? -1.972 -23.938 -9.398 1 96.19 423 PHE B N 1
ATOM 6821 C CA . PHE B 1 423 ? -2.637 -23.266 -10.508 1 96.19 423 PHE B CA 1
ATOM 6822 C C . PHE B 1 423 ? -1.938 -21.953 -10.844 1 96.19 423 PHE B C 1
ATOM 6824 O O . PHE B 1 423 ? -1.654 -21.141 -9.953 1 96.19 423 PHE B O 1
ATOM 6831 N N . VAL B 1 424 ? -1.688 -21.719 -12.102 1 93.5 424 VAL B N 1
ATOM 6832 C CA . VAL B 1 424 ? -0.996 -20.5 -12.523 1 93.5 424 VAL B CA 1
ATOM 6833 C C . VAL B 1 424 ? -1.876 -19.719 -13.484 1 93.5 424 VAL B C 1
ATOM 6835 O O . VAL B 1 424 ? -2.307 -20.25 -14.516 1 93.5 424 VAL B O 1
ATOM 6838 N N . HIS B 1 425 ? -2.176 -18.547 -13.086 1 89.88 425 HIS B N 1
ATOM 6839 C CA . HIS B 1 425 ? -2.861 -17.609 -13.969 1 89.88 425 HIS B CA 1
ATOM 6840 C C . HIS B 1 425 ? -1.955 -16.438 -14.336 1 89.88 425 HIS B C 1
ATOM 6842 O O . HIS B 1 425 ? -1.64 -15.594 -13.492 1 89.88 425 HIS B O 1
ATOM 6848 N N . SER B 1 426 ? -1.589 -16.359 -15.547 1 82.12 426 SER B N 1
ATOM 6849 C CA . SER B 1 426 ? -0.657 -15.328 -16 1 82.12 426 SER B CA 1
ATOM 6850 C C . SER B 1 426 ? -1.385 -14.031 -16.328 1 82.12 426 SER B C 1
ATOM 6852 O O . SER B 1 426 ? -2.578 -14.039 -16.641 1 82.12 426 SER B O 1
ATOM 6854 N N . SER B 1 427 ? -0.689 -12.93 -16.125 1 70.5 427 SER B N 1
ATOM 6855 C CA . SER B 1 427 ? -1.241 -11.641 -16.547 1 70.5 427 SER B CA 1
ATOM 6856 C C . SER B 1 427 ? -1.122 -11.445 -18.047 1 70.5 427 SER B C 1
ATOM 6858 O O . SER B 1 427 ? -1.827 -10.625 -18.625 1 70.5 427 SER B O 1
ATOM 6860 N N . GLY B 1 428 ? -0.312 -12.234 -18.656 1 63.5 428 GLY B N 1
ATOM 6861 C CA . GLY B 1 428 ? -0.072 -12.109 -20.078 1 63.5 428 GLY B CA 1
ATOM 6862 C C . GLY B 1 428 ? 1.098 -11.203 -20.406 1 63.5 428 GLY B C 1
ATOM 6863 O O . GLY B 1 428 ? 1.496 -11.094 -21.578 1 63.5 428 GLY B O 1
ATOM 6864 N N . HIS B 1 429 ? 1.75 -10.562 -19.406 1 58.94 429 HIS B N 1
ATOM 6865 C CA . HIS B 1 429 ? 2.822 -9.609 -19.656 1 58.94 429 HIS B CA 1
ATOM 6866 C C . HIS B 1 429 ? 4.172 -10.164 -19.219 1 58.94 429 HIS B C 1
ATOM 6868 O O . HIS B 1 429 ? 5.176 -9.445 -19.234 1 58.94 429 HIS B O 1
ATOM 6874 N N . GLU B 1 430 ? 4.215 -11.438 -18.875 1 53.09 430 GLU B N 1
ATOM 6875 C CA . GLU B 1 430 ? 5.453 -12.047 -18.406 1 53.09 430 GLU B CA 1
ATOM 6876 C C . GLU B 1 430 ? 6.344 -12.461 -19.562 1 53.09 430 GLU B C 1
ATOM 6878 O O . GLU B 1 430 ? 5.898 -13.164 -20.469 1 53.09 430 GLU B O 1
ATOM 6883 N N . VAL B 1 431 ? 7.508 -11.648 -19.703 1 50.12 431 VAL B N 1
ATOM 6884 C CA . VAL B 1 431 ? 8.477 -12 -20.734 1 50.12 431 VAL B CA 1
ATOM 6885 C C . VAL B 1 431 ? 9.68 -12.688 -20.109 1 50.12 431 VAL B C 1
ATOM 6887 O O . VAL B 1 431 ? 10.227 -12.211 -19.109 1 50.12 431 VAL B O 1
ATOM 6890 N N . PHE B 1 432 ? 9.906 -13.906 -20.453 1 50.88 432 PHE B N 1
ATOM 6891 C CA . PHE B 1 432 ? 10.984 -14.672 -19.828 1 50.88 432 PHE B CA 1
ATOM 6892 C C . PHE B 1 432 ? 12.195 -14.75 -20.75 1 50.88 432 PHE B C 1
ATOM 6894 O O . PHE B 1 432 ? 12.07 -15.148 -21.906 1 50.88 432 PHE B O 1
ATOM 6901 N N . ASP B 1 433 ? 13.242 -13.828 -20.391 1 45.28 433 ASP B N 1
ATOM 6902 C CA . ASP B 1 433 ? 14.508 -14.023 -21.094 1 45.28 433 ASP B CA 1
ATOM 6903 C C . ASP B 1 433 ? 15.398 -15.008 -20.344 1 45.28 433 ASP B C 1
ATOM 6905 O O . ASP B 1 433 ? 15.852 -14.727 -19.234 1 45.28 433 ASP B O 1
ATOM 6909 N N . LEU B 1 434 ? 15.281 -16.188 -20.594 1 42.69 434 LEU B N 1
ATOM 6910 C CA . LEU B 1 434 ? 16.094 -17.203 -19.922 1 42.69 434 LEU B CA 1
ATOM 6911 C C . LEU B 1 434 ? 17.547 -17.094 -20.344 1 42.69 434 LEU B C 1
ATOM 6913 O O . LEU B 1 434 ? 18.375 -17.938 -19.984 1 42.69 434 LEU B O 1
ATOM 6917 N N . SER B 1 435 ? 17.969 -16.141 -21.094 1 39.44 435 SER B N 1
ATOM 6918 C CA . SER B 1 435 ? 19.328 -16.094 -21.594 1 39.44 435 SER B CA 1
ATOM 6919 C C . SER B 1 435 ? 20.312 -15.625 -20.516 1 39.44 435 SER B C 1
ATOM 6921 O O . SER B 1 435 ? 21.516 -15.773 -20.656 1 39.44 435 SER B O 1
ATOM 6923 N N . ASN B 1 436 ? 19.844 -14.945 -19.469 1 38.12 436 ASN B N 1
ATOM 6924 C CA . ASN B 1 436 ? 20.938 -14.438 -18.656 1 38.12 436 ASN B CA 1
ATOM 6925 C C . ASN B 1 436 ? 21.312 -15.406 -17.547 1 38.12 436 ASN B C 1
ATOM 6927 O O . ASN B 1 436 ? 20.438 -15.906 -16.828 1 38.12 436 ASN B O 1
#

pLDDT: mean 72.26, std 22.07, range [22.52, 97.44]

Radius of gyration: 33.93 Å; Cα contacts (8 Å, |Δi|>4): 1401; chains: 2; bounding box: 65×84×117 Å

Solvent-accessible surface area (backbone atoms only — not comparable to full-atom values): 48429 Å² total; per-residue (Å²): 115,71,62,56,41,45,51,48,22,52,52,26,26,54,52,33,39,66,40,64,80,62,62,58,63,57,67,83,21,37,28,36,52,48,80,42,55,82,82,52,78,74,69,67,76,56,50,46,57,51,48,53,52,42,36,48,28,71,88,54,66,55,36,37,40,36,34,26,38,49,35,64,84,88,40,58,64,55,46,55,49,34,54,54,48,28,51,52,48,43,50,51,31,57,75,59,69,46,51,66,44,60,43,48,39,79,20,75,37,62,42,60,31,46,44,49,48,69,66,41,50,41,52,62,40,58,44,59,45,24,38,36,35,72,51,59,88,46,71,68,45,39,47,32,46,40,43,39,52,51,42,34,49,63,69,54,21,22,38,37,34,30,35,47,50,88,74,48,81,81,66,86,59,85,68,76,43,57,27,37,36,33,40,30,59,51,61,48,38,39,56,54,51,48,53,55,48,33,30,32,65,22,83,72,30,47,64,36,44,51,35,38,37,33,51,40,59,96,63,53,70,68,57,41,45,50,26,32,48,47,50,40,49,54,38,42,72,51,66,64,52,74,33,35,30,35,31,32,36,39,45,66,71,60,47,43,68,60,52,72,74,40,62,61,47,51,52,51,30,51,49,51,43,58,72,62,70,62,78,72,83,72,36,61,53,43,36,59,64,54,49,65,55,62,64,67,67,67,70,70,64,75,81,74,82,77,73,83,65,86,72,76,76,78,75,77,73,70,78,80,75,70,47,53,65,45,72,45,81,67,54,80,65,82,73,72,76,76,83,77,80,76,72,80,76,83,75,73,84,66,69,83,70,69,80,72,76,72,66,81,70,66,83,69,79,77,74,51,58,63,39,37,48,53,47,22,48,58,48,44,76,75,41,50,74,26,56,31,36,37,31,62,43,58,69,78,79,45,62,50,68,72,40,26,49,51,47,50,51,48,56,48,51,41,48,61,80,50,64,26,37,35,31,38,30,76,48,60,76,81,44,49,44,68,81,118,116,71,63,56,42,46,51,48,20,51,51,26,27,53,52,34,40,66,40,64,80,64,62,58,64,57,67,83,20,39,29,36,52,50,82,41,56,82,81,51,78,76,71,66,76,56,50,45,57,51,49,54,53,41,36,49,28,72,88,56,68,56,36,37,40,35,34,27,37,49,36,65,83,89,39,60,67,55,46,54,48,33,56,53,49,29,52,52,48,44,50,50,31,56,74,60,68,45,53,66,43,61,43,49,40,80,21,76,38,63,42,61,32,46,44,49,47,70,66,41,49,38,50,63,43,58,46,60,45,24,37,37,35,72,51,58,88,46,70,70,45,39,46,33,45,41,43,39,52,51,43,35,48,63,68,54,20,23,36,38,33,31,37,45,52,88,76,48,82,82,66,86,60,86,68,78,45,54,30,38,37,33,39,32,58,50,60,49,40,40,57,52,51,47,52,54,50,33,30,33,67,23,82,72,30,47,66,35,44,50,34,40,37,34,50,41,59,95,62,54,70,68,57,41,46,51,26,31,47,48,50,41,48,55,39,43,72,52,67,64,49,73,35,37,29,34,28,32,35,39,44,64,72,60,47,43,68,60,53,70,73,40,62,62,47,50,51,50,29,52,48,52,43,58,72,62,71,62,77,70,84,72,37,62,52,43,36,60,64,55,48,66,58,63,63,70,69,68,72,69,66,76,79,72,81,75,75,81,69,83,73,77,77,81,75,80,75,72,80,80,75,71,46,54,65,46,73,46,83,68,56,80,66,79,71,78,80,75,90,71,81,76,70,82,73,83,73,74,82,66,70,84,72,69,82,72,76,72,67,83,69,69,82,71,78,76,76,51,57,63,38,37,46,52,47,21,50,58,47,44,76,74,40,50,74,27,56,32,35,38,31,63,42,59,71,77,79,46,61,51,69,71,39,26,50,52,46,50,49,48,56,49,51,41,48,58,80,50,64,26,38,36,32,38,31,75,47,60,77,79,44,50,44,67,82,118

Sequence (872 aa):
MDGITFRLALSALVQLEQSQYQHVNWRPQVLIIYRIQKHEQGANSHEGALRFASQLRKGRGFCMVACVLESEERDAEAQMQASKERQIIKDIMANEGIEGFAEVVVAPSMAEGANYIIQLTGIGGLVPNTVLMDWPEDEHGSQDFVKILSHANTADKAVLAVKGLRQMPLTDIKGPRSTIDVWWMIHDGGFLILLSWLLTQHRNWRQSQIRVFTLAEAVTEEKAKAAGEFLSRTLRERRLFDVDVEVILADDAMIEPYTYDWTWRVEGRHNFLSSRGQAAAESIPLEIDDLFVVDEDRASQSPLPARSVRTVDCENEVPEGTGNVVVSDCREDRFRQHSHVMRPHQSYPTPPQPFQGHRPRGKPDFTDLDSCTRLNQVVLSRSSQAELVVMNLPQQWGTESPQARAFMTYCNALTEGLKHVVFVHSSGHEVFDLSNMDGITFRLALSALVQLEQSQYQHVNWRPQVLIIYRIQKHEQGANSHEGALRFASQLRKGRGFCMVACVLESEERDAEAQMQASKERQIIKDIMANEGIEGFAEVVVAPSMAEGANYIIQLTGIGGLVPNTVLMDWPEDEHGSQDFVKILSHANTADKAVLAVKGLRQMPLTDIKGPRSTIDVWWMIHDGGFLILLSWLLTQHRNWRQSQIRVFTLAEAVTEEKAKAAGEFLSRTLRERRLFDVDVEVILADDAMIEPYTYDWTWRVEGRHNFLSSRGQAAAESIPLEIDDLFVVDEDRASQSPLPARSVRTVDCENEVPEGTGNVVVSDCREDRFRQHSHVMRPHQSYPTPPQPFQGHRPRGKPDFTDLDSCTRLNQVVLSRSSQAELVVMNLPQQWGTESPQARAFMTYCNALTEGLKHVVFVHSSGHEVFDLSN

Secondary structure (DSSP, 8-state):
-HHHHHHHHHHHHHHHHHHHTT-S-----EEEEEEE-TT----HHHHHHHHHHHHHTTS-S-EEEEEEEE--TT-HHHHHHHHHHHHHHHHHHHHTT--EEEEEEEESSHHHHHHHHHHH--BTTB---EEEEEPP-SHHHHHHHHHHHHHHHHTT-EEEEEESGGGS--S---S---EEEEEE-SB-HHHHHHHHHHHHTSTTTTTPEEEEEEEEES--HHHHHHHHHHHHHHHHHTTS---EEEEEEE-HHHHHHHHTTHHHHHHHHHHHHHHTT--GGGS--SBTTHHHHTTTTTTTS-----------------------EEEEE--SGGG---------------------------S--TT-HHHHHHHHHHHHHHHTT-SEEEEEPPPPS-SSHHHHHHHHHHHHHHTTT-S-EEEEE--S-----TT-/-HHHHHHHHHHHHHHHHHHHTT-S-----EEEEEEE-TT----HHHHHHHHHHHHHTTS-S-EEEEEEEE--TT-HHHHHHHHHHHHHHHHHHHHTT--EEEEEEEESSHHHHHHHHHHH--BTTB---EEEEEPP-SHHHHHHHHHHHHHHHHTT-EEEEEESGGGS--S---S---EEEEEE-SB-HHHHHHHHHHHHTSTTTTTPEEEEEEEEES--HHHHHHHHHHHHHHHHHTTS---EEEEEEE-HHHHHHHHTTHHHHHHHHHHHHHHTT--GGGS--SBTTHHHHTTTTTTTS-----------------------EEEEE--SGGGS--------------------------S--TT-HHHHHHHHHHHHHHHTT-SEEEEEPPPPS-SSHHHHHHHHHHHHHHTTT-S-EEEEE--S-----TT-

Foldseek 3Di:
DVVVVVVVVVVVLQVLLVCLLPDLADDFAEEEEEEDEPPCPDPQPVLLQLLQVLLLALLDHEYEYEYEYADDPPPPVSVVVQVVVQVVVVVSCVVSSHHYGYYYHYYNDSLVRLLVCQVPPDDRNNHGQEYEYEDDDDQRVLLSVLSSLVSSLVSQHKYKYKYQSSVAPSPPDDDAAEAAEEEEQWFQSVVLVSSLLSNCSGPNNVRHAYEYEYEDEPDDQVLQQQLQLLLQVLCVVLVSDLYAYEYEYEYCLLRVLAPQPCVVLQVVQVVVCVVSVDDPPNFNPRGSVVSRPPPPPVVPDDPDDPDDDPPPPPPPPPPCSRHHYHYHYLYDPPPDPPDPPCPDCPDDPPPPPPPPPPDSPPLPPNLPLVSLLSLLVVCCVVPLSHSEYEYEQGRQSDSDSVSSVSSSVSVCSNCPNHNMYIYMYGSSNRTHNSND/DVVVVVVVVVVVLQVLLVCLLPDLADDFAEEEEEEDEPPCPDPQPVLLQLLQVLLLALLDHEYEYEYEYADDPPPPVSVVVQVVVQVVVVVSCVVSSHHYGYYYHYYNDSLVRLLVCQVPPDDRNNHGQEYEYEDDDDQRVLLSVLSSLVSSLVSQHKYKYKYQSSVAPSPDDDDAAEAAEEEEQWFQSVVLLSSLLSNCSGPNNVRHAYEYEYEDEPDDQVLQQQLQLLLQVLCVVLVSDLYAYEYEYEYCLLRVLAPQPCVVLQVVQVVVCVVSVDDPPNFNPRGSVVSRPPPDPVVPDDPDDPDPPDPPPPPPPPPCSHHHYHYHYLYPPPPPDDPPPCPDCPDDPPPPPPPPPPDSPPLPPNLPLVSLLSLLVVCCVPPLSHSEYEYEQGRQSDSDSVSSVSSSVSVCSNCPNHNMYIYMYGSSNRTHNSND

Nearest PDB structures (foldseek):
  6m23-assembly1_B  TM=8.739E-01  e=1.893E-24  Homo sapiens
  7aio-assembly1_A  TM=8.893E-01  e=3.501E-23  Homo sapiens
  6y5v-assembly1_B  TM=8.925E-01  e=3.535E-22  Homo sapiens
  7ngb-assembly1_B  TM=8.342E-01  e=5.650E-19  Homo sapiens
  6vw9-assembly1_A-2  TM=8.671E-01  e=4.500E-14  Caenorhabditis elegans